Protein AF-A0A812QJ90-F1 (afdb_monomer_lite)

Secondary structure (DSSP, 8-state):
-----S--HHHHHHHHHHHTTTS-TTHHHHHHHHHHHHHHTS--TTHHHHHH-HHHHHHHHHHHTTPPPP-PPPPPPHHHHHHHHHHHTTSS---HHHHHHHHHHHHHHHHT--HHHHHTEEEEEE-SSEEEEEE--SSS--SHHHHSSPEEEEEESS-SSS-HHHHHHHHHHHTT----TTS-SSEEEPTTS-EEEEEPPHHHHHHHHHHHT--TTT-TTGGG--HHHHHHHHHHHHHHTT--HHHHHHHTT---TT---TTGGGSTTGGGHHHHHHHHHHHHHHHHTSS-TTS-HHHHHHHHTTT---PPPPP----------------GGGTTTSSSS----------TTS-TT--EEEETTT--EEEBSSTT-SEETTTEE--TTEEEE-----HHHHHHHHHTT--SHHHHHTSSS--TT-S--HHHHHHHHHHHSSPPPHHHHHHHHHHHHHHHHHHHHHHHHHHT--TTPPPPPPPHHHHHHHHHHHHHHSTT----GGGSBPHHHHHHHHHHHHTT------GGG--BHHHHHHTTT----EEEE-TTS-EEEE---------SSHHHHHHHHHHHHHHHHHTTSS-HHHHHHHHHHHHHHHHSPPPTTEEPPPHHHHHHHHHHHHHHHHHHTTT-SS-BTTB-HHHHHHHHHHTSHHHHGGGSPEEPP--------PPPPPPPP-----------------------------GGGTT--SB-TTSPBB-HHHHTT---S--BTTEETTEE-S--STTT--SS-TTS-HHHHHHTT----

pLDDT: mean 72.09, std 20.99, range [23.84, 96.56]

Structure (mmCIF, N/CA/C/O backbone):
data_AF-A0A812QJ90-F1
#
_entry.id   AF-A0A812QJ90-F1
#
loop_
_atom_site.group_PDB
_atom_site.id
_atom_site.type_symbol
_atom_site.label_atom_id
_atom_site.label_alt_id
_atom_site.label_comp_id
_atom_site.label_asym_id
_atom_site.label_entity_id
_atom_site.label_seq_id
_atom_site.pdbx_PDB_ins_code
_atom_site.Cartn_x
_atom_site.Cartn_y
_atom_site.Cartn_z
_atom_site.occupancy
_atom_site.B_iso_or_equiv
_atom_site.auth_seq_id
_atom_site.auth_comp_id
_atom_site.auth_asym_id
_atom_site.auth_atom_id
_atom_site.pdbx_PDB_model_num
ATOM 1 N N . MET A 1 1 ? -29.744 -28.387 -16.612 1.00 39.44 1 MET A N 1
ATOM 2 C CA . MET A 1 1 ? -28.910 -27.202 -16.916 1.00 39.44 1 MET A CA 1
ATOM 3 C C . MET A 1 1 ? -27.737 -27.675 -17.763 1.00 39.44 1 MET A C 1
ATOM 5 O O . MET A 1 1 ? -27.272 -28.775 -17.482 1.00 39.44 1 MET A O 1
ATOM 9 N N . PRO A 1 2 ? -27.300 -26.944 -18.802 1.00 45.06 2 PRO A N 1
ATOM 10 C CA . PRO A 1 2 ? -26.107 -27.321 -19.557 1.00 45.06 2 PRO A CA 1
ATOM 11 C C . PRO A 1 2 ? -24.850 -27.136 -18.695 1.00 45.06 2 PRO A C 1
ATOM 13 O O . PRO A 1 2 ? -24.850 -26.342 -17.754 1.00 45.06 2 PRO A O 1
ATOM 16 N N . PHE A 1 3 ? -23.798 -27.891 -19.007 1.00 46.28 3 PHE A N 1
ATOM 17 C CA . PHE A 1 3 ? -22.538 -27.891 -18.265 1.00 46.28 3 PHE A CA 1
ATOM 18 C C . PHE A 1 3 ? -21.914 -26.485 -18.208 1.00 46.28 3 PHE A C 1
ATOM 20 O O . PHE A 1 3 ? -21.821 -25.798 -19.223 1.00 46.28 3 PHE A O 1
ATOM 27 N N . VAL A 1 4 ? -21.475 -26.068 -17.014 1.00 61.03 4 VAL A N 1
ATOM 28 C CA . VAL A 1 4 ? -20.818 -24.762 -16.777 1.00 61.03 4 VAL A CA 1
ATOM 29 C C . VAL A 1 4 ? -19.401 -24.719 -17.373 1.00 61.03 4 VAL A C 1
ATOM 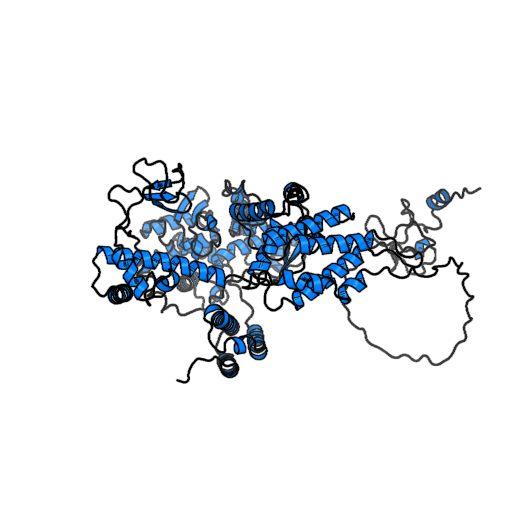31 O O . VAL A 1 4 ? -18.869 -23.643 -17.639 1.00 61.03 4 VAL A O 1
ATOM 34 N N . PHE A 1 5 ? -18.814 -25.893 -17.625 1.00 65.38 5 PHE A N 1
ATOM 35 C CA . PHE A 1 5 ? -17.484 -26.077 -18.200 1.00 65.38 5 PHE A CA 1
ATOM 36 C C . PHE A 1 5 ? -17.536 -27.013 -19.423 1.00 65.38 5 PHE A C 1
ATOM 38 O O . PHE A 1 5 ? -18.393 -27.901 -19.454 1.00 65.38 5 PHE A O 1
ATOM 45 N N . PRO A 1 6 ? -16.633 -26.851 -20.412 1.00 72.50 6 PRO A N 1
ATOM 46 C CA . PRO A 1 6 ? -15.580 -25.833 -20.479 1.00 72.50 6 PRO A CA 1
ATOM 47 C C . PRO A 1 6 ? -16.136 -24.419 -20.698 1.00 72.50 6 PRO A C 1
ATOM 49 O O . PRO A 1 6 ? -17.136 -24.220 -21.391 1.00 72.50 6 PRO A O 1
ATOM 52 N N . LEU A 1 7 ? -15.480 -23.419 -20.108 1.00 83.69 7 LEU A N 1
ATOM 53 C CA . LEU A 1 7 ? -15.874 -22.020 -20.267 1.00 83.69 7 LEU A CA 1
ATOM 54 C C . LEU A 1 7 ? -15.620 -21.570 -21.713 1.00 83.69 7 LEU A C 1
ATOM 56 O O . LEU A 1 7 ? -14.513 -21.684 -22.231 1.00 83.69 7 LEU A O 1
ATOM 60 N N . THR A 1 8 ? -16.644 -21.041 -22.384 1.00 87.94 8 THR A N 1
ATOM 61 C CA . THR A 1 8 ? -16.519 -20.577 -23.775 1.00 87.94 8 THR A CA 1
ATOM 62 C C . THR A 1 8 ? -16.576 -19.059 -23.869 1.00 87.94 8 THR A C 1
ATOM 64 O O . THR A 1 8 ? -17.323 -18.400 -23.142 1.00 87.94 8 THR A O 1
ATOM 67 N N . GLU A 1 9 ? -15.829 -18.495 -24.824 1.00 89.62 9 GLU A N 1
ATOM 68 C CA . GLU A 1 9 ? -15.875 -17.058 -25.121 1.00 89.62 9 GLU A CA 1
ATOM 69 C C . GLU A 1 9 ? -17.314 -16.597 -25.405 1.00 89.62 9 GLU A C 1
ATOM 71 O O . GLU A 1 9 ? -17.740 -15.546 -24.932 1.00 89.62 9 GLU A O 1
ATOM 76 N N . HIS A 1 10 ? -18.090 -17.417 -26.121 1.00 88.75 10 HIS A N 1
ATOM 77 C CA . HIS A 1 10 ? -19.483 -17.124 -26.439 1.00 88.75 10 HIS A CA 1
ATOM 78 C C . HIS A 1 10 ? -20.367 -17.031 -25.187 1.00 88.75 10 HIS A C 1
ATOM 80 O O . HIS A 1 10 ? -21.104 -16.058 -25.053 1.00 88.75 10 HIS A O 1
ATOM 86 N N . ALA A 1 11 ? -20.266 -17.985 -24.252 1.00 87.25 11 ALA A N 1
ATOM 87 C CA . ALA A 1 11 ? -21.064 -17.974 -23.024 1.00 87.25 11 ALA A CA 1
ATOM 88 C C . ALA A 1 11 ? -20.744 -16.762 -22.133 1.00 87.25 11 ALA A C 1
ATOM 90 O O . ALA A 1 11 ? -21.655 -16.094 -21.647 1.00 87.25 11 ALA A O 1
ATOM 91 N N . VAL A 1 12 ? -19.461 -16.423 -21.965 1.00 88.38 12 VAL A N 1
ATOM 92 C CA . VAL A 1 12 ? -19.054 -15.274 -21.135 1.00 88.38 12 VAL A CA 1
ATOM 93 C C . VAL A 1 12 ? -19.384 -13.940 -21.813 1.00 88.38 12 VAL A C 1
ATOM 95 O O . VAL A 1 12 ? -19.822 -13.004 -21.145 1.00 88.38 12 VAL A O 1
ATOM 98 N N . TYR A 1 13 ? -19.261 -13.851 -23.142 1.00 89.94 13 TYR A N 1
ATOM 99 C CA . TYR A 1 13 ? -19.711 -12.678 -23.895 1.00 89.94 13 TYR A CA 1
ATOM 100 C C . TYR A 1 13 ? -21.238 -12.502 -23.811 1.00 89.94 13 TYR A C 1
ATOM 102 O O . TYR A 1 13 ? -21.709 -11.386 -23.598 1.00 89.94 13 TYR A O 1
ATOM 110 N N . ALA A 1 14 ? -22.014 -13.587 -23.915 1.00 88.75 14 ALA A N 1
ATOM 111 C CA . ALA A 1 14 ? -23.467 -13.560 -23.740 1.00 88.75 14 ALA A CA 1
ATOM 112 C C . ALA A 1 14 ? -23.862 -13.123 -22.319 1.00 88.75 14 ALA A C 1
ATOM 114 O O . ALA A 1 14 ? -24.707 -12.243 -22.173 1.00 88.75 14 ALA A O 1
ATOM 115 N N . TYR A 1 15 ? -23.189 -13.639 -21.285 1.00 88.56 15 TYR A N 1
ATOM 116 C CA . TYR A 1 15 ? -23.380 -13.206 -19.897 1.00 88.56 15 TYR A CA 1
ATOM 117 C C . TYR A 1 15 ? -23.084 -11.707 -19.706 1.00 88.56 15 TYR A C 1
ATOM 119 O O . TYR A 1 15 ? -23.840 -11.004 -19.035 1.00 88.56 15 TYR A O 1
ATOM 127 N N . PHE A 1 16 ? -22.027 -11.179 -20.335 1.00 89.81 16 PHE A N 1
ATOM 128 C CA . PHE A 1 16 ? -21.737 -9.740 -20.306 1.00 89.81 16 PHE A CA 1
ATOM 129 C C . PHE A 1 16 ? -22.828 -8.922 -21.010 1.00 89.81 16 PHE A C 1
ATOM 131 O O . PHE A 1 16 ? -23.247 -7.894 -20.483 1.00 89.81 16 PHE A O 1
ATOM 138 N N . GLU A 1 17 ? -23.311 -9.362 -22.174 1.00 88.12 17 GLU A N 1
ATOM 139 C CA . GLU A 1 17 ? -24.383 -8.673 -22.905 1.00 88.12 17 GLU A CA 1
ATOM 140 C C . GLU A 1 17 ? -25.741 -8.731 -22.186 1.00 88.12 17 GLU A C 1
ATOM 142 O O . GLU A 1 17 ? -26.505 -7.771 -22.279 1.00 88.12 17 GLU A O 1
ATOM 147 N N . GLU A 1 18 ? -26.028 -9.806 -21.446 1.00 89.06 18 GLU A N 1
ATOM 148 C CA . GLU A 1 18 ? -27.219 -9.938 -20.601 1.00 89.06 18 GLU A CA 1
ATOM 149 C C . GLU A 1 18 ? -27.122 -9.028 -19.365 1.00 89.06 18 GLU A C 1
ATOM 151 O O . GLU A 1 18 ? -28.008 -8.211 -19.108 1.00 89.06 18 GLU A O 1
ATOM 156 N N . LYS A 1 19 ? -26.023 -9.124 -18.604 1.00 86.62 19 LYS A N 1
ATOM 157 C CA . LYS A 1 19 ? -25.891 -8.447 -17.305 1.00 86.62 19 LYS A CA 1
ATOM 158 C C . LYS A 1 19 ? -25.437 -6.989 -17.382 1.00 86.62 19 LYS A C 1
ATOM 160 O O . LYS A 1 19 ? -25.526 -6.303 -16.366 1.00 86.62 19 LYS A O 1
ATOM 165 N N . LYS A 1 20 ? -25.001 -6.467 -18.541 1.00 84.31 20 LYS A N 1
ATOM 166 C CA . LYS A 1 20 ? -24.534 -5.064 -18.707 1.00 84.31 20 LYS A CA 1
ATOM 167 C C . LYS A 1 20 ? -25.495 -3.990 -18.182 1.00 84.31 20 LYS A C 1
ATOM 169 O O . LYS A 1 20 ? -25.054 -2.883 -17.896 1.00 84.31 20 LYS A O 1
ATOM 174 N N . ALA A 1 21 ? -26.794 -4.289 -18.120 1.00 79.44 21 ALA A N 1
ATOM 175 C CA . ALA A 1 21 ? -27.826 -3.361 -17.662 1.00 79.44 21 ALA A CA 1
ATOM 176 C C . ALA A 1 21 ? -28.132 -3.472 -16.156 1.00 79.44 21 ALA A C 1
ATOM 178 O O . ALA A 1 21 ? -28.697 -2.538 -15.593 1.00 79.44 21 ALA A O 1
ATOM 179 N N . THR A 1 22 ? -27.787 -4.594 -15.515 1.00 80.81 22 THR A N 1
ATOM 180 C CA . THR A 1 22 ? -28.205 -4.921 -14.139 1.00 80.81 22 THR A CA 1
ATOM 181 C C . THR A 1 22 ? -27.047 -5.060 -13.154 1.00 80.81 22 THR A C 1
ATOM 183 O O . THR A 1 22 ? -27.251 -4.855 -11.964 1.00 80.81 22 THR A O 1
ATOM 186 N N . ALA A 1 23 ? -25.850 -5.435 -13.611 1.00 80.50 23 ALA A N 1
ATOM 187 C CA . ALA A 1 23 ? -24.690 -5.647 -12.748 1.00 80.50 23 ALA A CA 1
ATOM 188 C C . ALA A 1 23 ? -23.784 -4.407 -12.680 1.00 80.50 23 ALA A C 1
ATOM 190 O O . ALA A 1 23 ? -23.653 -3.655 -13.649 1.00 80.50 23 ALA A O 1
ATOM 191 N N . ALA A 1 24 ? -23.111 -4.215 -11.541 1.00 79.06 24 ALA A N 1
ATOM 192 C CA . ALA A 1 24 ? -22.174 -3.113 -11.341 1.00 79.06 24 ALA A CA 1
ATOM 193 C C . ALA A 1 24 ? -21.048 -3.128 -12.393 1.00 79.06 24 ALA A C 1
ATOM 195 O O . ALA A 1 24 ? -20.508 -4.182 -12.734 1.00 79.06 24 ALA A O 1
ATOM 196 N N . ALA A 1 25 ? -20.629 -1.954 -12.876 1.00 77.75 25 ALA A N 1
ATOM 197 C CA . ALA A 1 25 ? -19.600 -1.815 -13.920 1.00 77.75 25 ALA A CA 1
ATOM 198 C C . ALA A 1 25 ? -18.224 -2.417 -13.541 1.00 77.75 25 ALA A C 1
ATOM 200 O O . ALA A 1 25 ? -17.394 -2.701 -14.407 1.00 77.75 25 ALA A O 1
ATOM 201 N N . THR A 1 26 ? -17.977 -2.614 -12.245 1.00 79.50 26 THR A N 1
ATOM 202 C CA . THR A 1 26 ? -16.817 -3.302 -11.654 1.00 79.50 26 THR A CA 1
ATOM 203 C C . THR A 1 26 ? -16.892 -4.827 -11.780 1.00 79.50 26 THR A C 1
ATOM 205 O O . THR A 1 26 ? -15.853 -5.466 -11.958 1.00 79.50 26 THR A O 1
ATOM 208 N N . SER A 1 27 ? -18.095 -5.413 -11.740 1.00 82.00 27 SER A N 1
ATOM 209 C CA . SER A 1 27 ? -18.316 -6.868 -11.685 1.00 82.00 27 SER A CA 1
ATOM 210 C C . SER A 1 27 ? -17.701 -7.616 -12.871 1.00 82.00 27 SER A C 1
ATOM 212 O O . SER A 1 27 ? -17.104 -8.668 -12.686 1.00 82.00 27 SER A O 1
ATOM 214 N N . PHE A 1 28 ? -17.733 -7.042 -14.077 1.00 85.81 28 PHE A N 1
ATOM 215 C CA . PHE A 1 28 ? -17.151 -7.646 -15.284 1.00 85.81 28 PHE A CA 1
ATOM 216 C C . PHE A 1 28 ? -15.620 -7.735 -15.240 1.00 85.81 28 PHE A C 1
ATOM 218 O O . PHE A 1 28 ? -15.035 -8.681 -15.766 1.00 85.81 28 PHE A O 1
ATOM 225 N N . ARG A 1 29 ? -14.956 -6.766 -14.591 1.00 83.56 29 ARG A N 1
ATOM 226 C CA . ARG A 1 29 ? -13.513 -6.845 -14.318 1.00 83.56 29 ARG A CA 1
ATOM 227 C C . ARG A 1 29 ? -13.215 -7.823 -13.188 1.00 83.56 29 ARG A C 1
ATOM 229 O O . ARG A 1 29 ? -12.256 -8.572 -13.311 1.00 83.56 29 ARG A O 1
ATOM 236 N N . SER A 1 30 ? -14.048 -7.852 -12.147 1.00 86.12 30 SER A N 1
ATOM 237 C CA . SER A 1 30 ? -13.941 -8.845 -11.073 1.00 86.12 30 SER A CA 1
ATOM 238 C C . SER A 1 30 ? -14.063 -10.271 -11.625 1.00 86.12 30 SER A C 1
ATOM 240 O O . SER A 1 30 ? -13.171 -11.075 -11.388 1.00 86.12 30 SER A O 1
ATOM 242 N N . LEU A 1 31 ? -15.051 -10.549 -12.489 1.00 87.25 31 LEU A N 1
ATOM 243 C CA . LEU A 1 31 ? -15.200 -11.854 -13.136 1.00 87.25 31 LEU A CA 1
ATOM 244 C C . LEU A 1 31 ? -14.002 -12.202 -14.027 1.00 87.25 31 LEU A C 1
ATOM 246 O O . LEU A 1 31 ? -13.583 -13.351 -14.031 1.00 87.25 31 LEU A O 1
ATOM 250 N N . LEU A 1 32 ? -13.409 -11.245 -14.750 1.00 87.38 32 LEU A N 1
ATOM 251 C CA . LEU A 1 32 ? -12.171 -11.511 -15.494 1.00 87.38 32 LEU A CA 1
ATOM 252 C C . LEU A 1 32 ? -11.001 -11.881 -14.571 1.00 87.38 32 LEU A C 1
ATOM 254 O O . LEU A 1 32 ? -10.232 -12.772 -14.923 1.00 87.38 32 LEU A O 1
ATOM 258 N N . SER A 1 33 ? -10.891 -11.266 -13.389 1.00 85.75 33 SER A N 1
ATOM 259 C CA . SER A 1 33 ? -9.934 -11.693 -12.360 1.00 85.75 33 SER A CA 1
ATOM 260 C C . SER A 1 33 ? -10.269 -13.085 -11.808 1.00 85.75 33 SER A C 1
ATOM 262 O O . SER A 1 33 ? -9.366 -13.897 -11.631 1.00 85.75 33 SER A O 1
ATOM 264 N N . SER A 1 34 ? -11.550 -13.407 -11.598 1.00 87.69 34 SER A N 1
ATOM 265 C CA . SER A 1 34 ? -12.000 -14.745 -11.185 1.00 87.69 34 SER A CA 1
ATOM 266 C C . SER A 1 34 ? -11.740 -15.811 -12.253 1.00 87.69 34 SER A C 1
ATOM 268 O O . SER A 1 34 ? -11.375 -16.928 -11.908 1.00 87.69 34 SER A O 1
ATOM 270 N N . VAL A 1 35 ? -11.873 -15.483 -13.544 1.00 85.75 35 VAL A N 1
ATOM 271 C CA . VAL A 1 35 ? -11.536 -16.381 -14.662 1.00 85.75 35 VAL A CA 1
ATOM 272 C C . VAL A 1 35 ? -10.021 -16.562 -14.776 1.00 85.75 35 VAL A C 1
ATOM 274 O O . VAL A 1 35 ? -9.569 -17.680 -14.999 1.00 85.75 35 VAL A O 1
ATOM 277 N N . ALA A 1 36 ? -9.225 -15.510 -14.560 1.00 81.44 36 ALA A N 1
ATOM 278 C CA . ALA A 1 36 ? -7.768 -15.632 -14.485 1.00 81.44 36 ALA A CA 1
ATOM 279 C C . ALA A 1 36 ? -7.337 -16.526 -13.307 1.00 81.44 36 ALA A C 1
ATOM 281 O O . ALA A 1 36 ? -6.490 -17.399 -13.473 1.00 81.44 36 ALA A O 1
ATOM 282 N N . PHE A 1 37 ? -7.966 -16.378 -12.137 1.00 84.75 37 PHE A N 1
ATOM 283 C CA . PHE A 1 37 ? -7.771 -17.276 -10.996 1.00 84.75 37 PHE A CA 1
ATOM 284 C C . PHE A 1 37 ? -8.185 -18.723 -11.330 1.00 84.75 37 PHE A C 1
ATOM 286 O O . PHE A 1 37 ? -7.410 -19.654 -11.125 1.00 84.75 37 PHE A O 1
ATOM 293 N N . ALA A 1 38 ? -9.366 -18.920 -11.921 1.00 83.56 38 ALA A N 1
ATOM 294 C CA . ALA A 1 38 ? -9.856 -20.228 -12.357 1.00 83.56 38 ALA A CA 1
ATOM 295 C C . ALA A 1 38 ? -8.928 -20.902 -13.387 1.00 83.56 38 ALA A C 1
ATOM 297 O O . ALA A 1 38 ? -8.746 -22.117 -13.340 1.00 83.56 38 ALA A O 1
ATOM 298 N N . GLN A 1 39 ? -8.302 -20.121 -14.273 1.00 81.75 39 GLN A N 1
ATOM 299 C CA . GLN A 1 39 ? -7.285 -20.593 -15.211 1.00 81.75 39 GLN A CA 1
ATOM 300 C C . GLN A 1 39 ? -5.990 -20.996 -14.493 1.00 81.75 39 GLN A C 1
ATOM 302 O O . GLN A 1 39 ? -5.520 -22.117 -14.659 1.00 81.75 39 GLN A O 1
ATOM 307 N N . HIS A 1 40 ? -5.392 -20.075 -13.735 1.00 75.31 40 HIS A N 1
ATOM 308 C CA . HIS A 1 40 ? -4.015 -20.206 -13.250 1.00 75.31 40 HIS A CA 1
ATOM 309 C C . HIS A 1 40 ? -3.877 -20.988 -11.938 1.00 75.31 40 HIS A C 1
ATOM 311 O O . HIS A 1 40 ? -2.788 -21.471 -11.646 1.00 75.31 40 HIS A O 1
ATOM 317 N N . VAL A 1 41 ? -4.954 -21.112 -11.156 1.00 75.81 41 VAL A N 1
ATOM 318 C CA . VAL A 1 41 ? -4.946 -21.759 -9.831 1.00 75.81 41 VAL A CA 1
ATOM 319 C C . VAL A 1 41 ? -5.742 -23.061 -9.834 1.00 75.81 41 VAL A C 1
ATOM 321 O O . VAL A 1 41 ? -5.302 -24.044 -9.248 1.00 75.81 41 VAL A O 1
ATOM 324 N N . VAL A 1 42 ? -6.899 -23.083 -10.505 1.00 80.94 42 VAL A N 1
ATOM 325 C CA . VAL A 1 42 ? -7.802 -24.253 -10.528 1.00 80.94 42 VAL A CA 1
ATOM 326 C C . VAL A 1 42 ? -7.625 -25.104 -11.796 1.00 80.94 42 VAL A C 1
ATOM 328 O O . VAL A 1 42 ? -8.045 -26.256 -11.825 1.00 80.94 42 VAL A O 1
ATOM 331 N N . GLY A 1 43 ? -6.995 -24.570 -12.851 1.00 79.00 43 GLY A N 1
ATOM 332 C CA . GLY A 1 43 ? -6.771 -25.291 -14.111 1.00 79.00 43 GLY A CA 1
ATOM 333 C C . GLY A 1 43 ? -8.047 -25.561 -14.920 1.00 79.00 43 GLY A C 1
ATOM 334 O O . GLY A 1 43 ? -8.084 -26.502 -15.709 1.00 79.00 43 GLY A O 1
ATOM 335 N N . LEU A 1 44 ? -9.107 -24.769 -14.719 1.00 82.19 44 LEU A N 1
ATOM 336 C CA . LEU A 1 44 ? -10.419 -25.014 -15.323 1.00 82.19 44 LEU A CA 1
ATOM 337 C C . LEU A 1 44 ? -10.413 -24.799 -16.846 1.00 82.19 44 LEU A C 1
ATOM 339 O O . LEU A 1 44 ? -9.971 -23.762 -17.349 1.00 82.19 44 LEU A O 1
ATOM 343 N N . GLU A 1 45 ? -10.953 -25.775 -17.577 1.00 79.62 45 GLU A N 1
ATOM 344 C CA . GLU A 1 45 ? -10.895 -25.822 -19.038 1.00 79.62 45 GLU A CA 1
ATOM 345 C C . GLU A 1 45 ? -11.692 -24.680 -19.700 1.00 79.62 45 GLU A C 1
ATOM 347 O O . GLU A 1 45 ? -12.840 -24.395 -19.347 1.00 79.62 45 GLU A O 1
ATOM 352 N N . GLY A 1 46 ? -11.075 -24.022 -20.688 1.00 80.75 46 GLY A N 1
ATOM 353 C CA . GLY A 1 46 ? -11.668 -22.929 -21.466 1.00 80.75 46 GLY A CA 1
ATOM 354 C C . GLY A 1 46 ? -11.499 -21.527 -20.863 1.00 80.75 46 GLY A C 1
ATOM 355 O O . GLY A 1 46 ? -11.683 -20.527 -21.567 1.00 80.75 46 GLY A O 1
ATOM 356 N N . CYS A 1 47 ? -11.071 -21.420 -19.597 1.00 84.88 47 CYS A N 1
ATOM 357 C CA . CYS A 1 47 ? -10.730 -20.136 -18.973 1.00 84.88 47 CYS A CA 1
ATOM 358 C C . CYS A 1 47 ? -9.627 -19.388 -19.741 1.00 84.88 47 CYS A C 1
ATOM 360 O O . CYS A 1 47 ? -9.662 -18.164 -19.819 1.00 84.88 47 CYS A O 1
ATOM 362 N N . ASP A 1 48 ? -8.694 -20.119 -20.354 1.00 83.94 48 ASP A N 1
ATOM 363 C CA . ASP A 1 48 ? -7.613 -19.607 -21.200 1.00 83.94 48 ASP A CA 1
ATOM 364 C C . ASP A 1 48 ? -8.133 -18.819 -22.411 1.00 83.94 48 ASP A C 1
ATOM 366 O O . ASP A 1 48 ? -7.720 -17.681 -22.645 1.00 83.94 48 ASP A O 1
ATOM 370 N N . LYS A 1 49 ? -9.100 -19.385 -23.140 1.00 85.38 49 LYS A N 1
ATOM 371 C CA . LYS A 1 49 ? -9.718 -18.777 -24.329 1.00 85.38 49 LYS A CA 1
ATOM 372 C C . LYS A 1 49 ? -10.548 -17.554 -23.948 1.00 85.38 49 LYS A C 1
ATOM 374 O O . LYS A 1 49 ? -10.482 -16.523 -24.619 1.00 85.38 49 LYS A O 1
ATOM 379 N N . VAL A 1 50 ? -11.292 -17.644 -22.842 1.00 87.25 50 VAL A N 1
ATOM 380 C CA . VAL A 1 50 ? -12.068 -16.524 -22.288 1.00 87.25 50 VAL A CA 1
ATOM 381 C C . VAL A 1 50 ? -11.149 -15.389 -21.844 1.00 87.25 50 VAL A C 1
ATOM 383 O O . VAL A 1 50 ? -11.368 -14.241 -22.233 1.00 87.25 50 VAL A O 1
ATOM 386 N N . TYR A 1 51 ? -10.118 -15.690 -21.051 1.00 86.12 51 TYR A N 1
ATOM 387 C CA . TYR A 1 51 ? -9.219 -14.675 -20.522 1.00 86.12 51 TYR A CA 1
ATOM 388 C C . TYR A 1 51 ? -8.405 -14.030 -21.638 1.00 86.12 51 TYR A C 1
ATOM 390 O O . TYR A 1 51 ? -8.306 -12.808 -21.656 1.00 86.12 51 TYR A O 1
ATOM 398 N N . ALA A 1 52 ? -7.870 -14.801 -22.591 1.00 85.38 52 ALA A N 1
ATOM 399 C CA . ALA A 1 52 ? -7.100 -14.276 -23.718 1.00 85.38 52 ALA A CA 1
ATOM 400 C C . ALA A 1 52 ? -7.937 -13.450 -24.715 1.00 85.38 52 ALA A C 1
ATOM 402 O O . ALA A 1 52 ? -7.366 -12.619 -25.427 1.00 85.38 52 ALA A O 1
ATOM 403 N N . SER A 1 53 ? -9.267 -13.620 -24.759 1.00 90.81 53 SER A N 1
ATOM 404 C CA . SER A 1 53 ? -10.132 -12.892 -25.695 1.00 90.81 53 SER A CA 1
ATOM 405 C C . SER A 1 53 ? -10.038 -11.371 -25.522 1.00 90.81 53 SER A C 1
ATOM 407 O O . SER A 1 53 ? -10.519 -10.769 -24.554 1.00 90.81 53 SER A O 1
ATOM 409 N N . GLY A 1 54 ? -9.505 -10.712 -26.556 1.00 88.38 54 GLY A N 1
ATOM 410 C CA . GLY A 1 54 ? -9.552 -9.256 -26.692 1.00 88.38 54 GLY A CA 1
ATOM 411 C C . GLY A 1 54 ? -10.983 -8.708 -26.768 1.00 88.38 54 GLY A C 1
ATOM 412 O O . GLY A 1 54 ? -11.219 -7.562 -26.386 1.00 88.38 54 GLY A O 1
ATOM 413 N N . ARG A 1 55 ? -11.956 -9.525 -27.193 1.00 89.81 55 ARG A N 1
ATOM 414 C CA . ARG A 1 55 ? -13.369 -9.144 -27.303 1.00 89.81 55 ARG A CA 1
ATOM 415 C C . ARG A 1 55 ? -14.023 -9.026 -25.923 1.00 89.81 55 ARG A C 1
ATOM 417 O O . ARG A 1 55 ? -14.686 -8.025 -25.654 1.00 89.81 55 ARG A O 1
ATOM 424 N N . ILE A 1 56 ? -13.774 -9.984 -25.027 1.00 89.56 56 ILE A N 1
ATOM 425 C CA . ILE A 1 56 ? -14.278 -9.955 -23.643 1.00 89.56 56 ILE A CA 1
ATOM 426 C C . ILE A 1 56 ? -13.544 -8.886 -22.821 1.00 89.56 56 ILE A C 1
ATOM 428 O O . ILE A 1 56 ? -14.193 -8.063 -22.171 1.00 89.56 56 ILE A O 1
ATOM 432 N N . ARG A 1 57 ? -12.206 -8.812 -22.910 1.00 88.12 57 ARG A N 1
ATOM 433 C CA . ARG A 1 57 ? -11.403 -7.750 -22.262 1.00 88.12 57 ARG A CA 1
ATOM 434 C C . ARG A 1 57 ? -11.821 -6.344 -22.714 1.00 88.12 57 ARG A C 1
ATOM 436 O O . ARG A 1 57 ? -11.905 -5.422 -21.895 1.00 88.12 57 ARG A O 1
ATOM 443 N N . GLY A 1 58 ? -12.108 -6.183 -24.008 1.00 88.00 58 GLY A N 1
ATOM 444 C CA . GLY A 1 58 ? -12.616 -4.947 -24.599 1.00 88.00 58 GLY A CA 1
ATOM 445 C C . GLY A 1 58 ? -14.005 -4.578 -24.078 1.00 88.00 58 GLY A C 1
ATOM 446 O O . GLY A 1 58 ? -14.214 -3.437 -23.665 1.00 88.00 58 GLY A O 1
ATOM 447 N N . LEU A 1 59 ? -14.933 -5.542 -24.015 1.00 87.81 59 LEU A N 1
ATOM 448 C CA . LEU A 1 59 ? -16.277 -5.320 -23.478 1.00 87.81 59 LEU A CA 1
ATOM 449 C C . LEU A 1 59 ? -16.244 -4.967 -21.981 1.00 87.81 59 LEU A C 1
ATOM 451 O O . LEU A 1 59 ? -16.810 -3.944 -21.606 1.00 87.81 59 LEU A O 1
ATOM 455 N N . ALA A 1 60 ? -15.506 -5.706 -21.144 1.00 87.81 60 ALA A N 1
ATOM 456 C CA . ALA A 1 60 ? -15.328 -5.360 -19.728 1.00 87.81 60 ALA A CA 1
ATOM 457 C C . ALA A 1 60 ? -14.741 -3.953 -19.539 1.00 87.81 60 ALA A C 1
ATOM 459 O O . ALA A 1 60 ? -15.177 -3.210 -18.664 1.00 87.81 60 ALA A O 1
ATOM 460 N N . SER A 1 61 ? -13.775 -3.554 -20.372 1.00 85.81 61 SER A N 1
ATOM 461 C CA . SER A 1 61 ? -13.189 -2.209 -20.306 1.00 85.81 61 SER A CA 1
ATOM 462 C C . SER A 1 61 ? -14.177 -1.121 -20.741 1.00 85.81 61 SER A C 1
ATOM 464 O O . SER A 1 61 ? -14.237 -0.071 -20.104 1.00 85.81 61 SER A O 1
ATOM 466 N N . LYS A 1 62 ? -15.001 -1.381 -21.764 1.00 87.12 62 LYS A N 1
ATOM 467 C CA . LYS A 1 62 ? -16.080 -0.484 -22.209 1.00 87.12 62 LYS A CA 1
ATOM 468 C C . LYS A 1 62 ? -17.173 -0.326 -21.145 1.00 87.12 62 LYS A C 1
ATOM 470 O O . LYS A 1 62 ? -17.623 0.792 -20.914 1.00 87.12 62 LYS A O 1
ATOM 475 N N . LEU A 1 63 ? -17.570 -1.413 -20.481 1.00 85.25 63 LEU A N 1
ATOM 476 C CA . LEU A 1 63 ? -18.528 -1.383 -19.369 1.00 85.25 63 LEU A CA 1
ATOM 477 C C . LEU A 1 63 ? -17.931 -0.665 -18.150 1.00 85.25 63 LEU A C 1
ATOM 479 O O . LEU A 1 63 ? -18.590 0.176 -17.549 1.00 85.25 63 LEU A O 1
ATOM 483 N N . TYR A 1 64 ? -16.646 -0.871 -17.849 1.00 83.12 64 TYR A N 1
ATOM 484 C CA . TYR A 1 64 ? -15.958 -0.141 -16.781 1.00 83.12 64 TYR A CA 1
ATOM 485 C C . TYR A 1 64 ? -15.896 1.379 -17.033 1.00 83.12 64 TYR A C 1
ATOM 487 O O . TYR A 1 64 ? -16.026 2.161 -16.094 1.00 83.12 64 TYR A O 1
ATOM 495 N N . MET A 1 65 ? -15.780 1.828 -18.291 1.00 82.06 65 MET A N 1
ATOM 496 C CA . MET A 1 65 ? -15.889 3.256 -18.648 1.00 82.06 65 MET A CA 1
ATOM 497 C C . MET A 1 65 ? -17.281 3.855 -18.372 1.00 82.06 65 MET A C 1
ATOM 499 O O . MET A 1 65 ? -17.407 5.076 -18.300 1.00 82.06 65 MET A O 1
ATOM 503 N N . GLN A 1 66 ? -18.315 3.027 -18.191 1.00 79.81 66 GLN A N 1
ATOM 504 C CA . GLN A 1 66 ? -19.655 3.457 -17.775 1.00 79.81 66 GLN A CA 1
ATOM 505 C C . GLN A 1 66 ? -19.797 3.560 -16.244 1.00 79.81 66 GLN A C 1
ATOM 507 O O . GLN A 1 66 ? -20.846 4.001 -15.768 1.00 79.81 66 GLN A O 1
ATOM 512 N N . LYS A 1 67 ? -18.764 3.208 -15.454 1.00 77.94 67 LYS A N 1
ATOM 513 C CA . LYS A 1 67 ? -18.783 3.366 -13.990 1.00 77.94 67 LYS A CA 1
ATOM 514 C C . LYS A 1 67 ? -19.080 4.825 -13.627 1.00 77.94 67 LYS A C 1
ATOM 516 O O . LYS A 1 67 ? -18.381 5.750 -14.046 1.00 77.94 67 LYS A O 1
ATOM 521 N N . ARG A 1 68 ? -20.118 5.036 -12.811 1.00 71.69 68 ARG A N 1
ATOM 522 C CA . ARG A 1 68 ? -20.484 6.361 -12.291 1.00 71.69 68 ARG A CA 1
ATOM 523 C C . ARG A 1 68 ? -19.293 6.960 -11.531 1.00 71.69 68 ARG A C 1
ATOM 525 O O . ARG A 1 68 ? -18.644 6.275 -10.745 1.00 71.69 68 ARG A O 1
ATOM 532 N N . LYS A 1 69 ? -19.019 8.254 -11.741 1.00 74.12 69 LYS A N 1
ATOM 533 C CA . LYS A 1 69 ? -17.969 8.981 -11.007 1.00 74.12 69 LYS A CA 1
ATOM 534 C C . LYS A 1 69 ? -18.207 8.866 -9.495 1.00 74.12 69 LYS A C 1
ATOM 536 O O . LYS A 1 69 ? -19.312 9.151 -9.033 1.00 74.12 69 LYS A O 1
ATOM 541 N N . LEU A 1 70 ? -17.171 8.481 -8.747 1.00 69.81 70 LEU A N 1
ATOM 542 C CA . LEU A 1 70 ? -17.231 8.284 -7.297 1.00 69.81 70 LEU A CA 1
ATOM 543 C C . LEU A 1 70 ? -17.685 9.570 -6.584 1.00 69.81 70 LEU A C 1
ATOM 545 O O . LEU A 1 70 ? -17.017 10.604 -6.658 1.00 69.81 70 LEU A O 1
ATOM 549 N N . LYS A 1 71 ? -18.806 9.502 -5.860 1.00 71.81 71 LYS A N 1
ATOM 550 C CA . LYS A 1 71 ? -19.316 10.602 -5.032 1.00 71.81 71 LYS A CA 1
ATOM 551 C C . LYS A 1 71 ? -18.855 10.395 -3.588 1.00 71.81 71 LYS A C 1
ATOM 553 O O . LYS A 1 71 ? -19.404 9.567 -2.873 1.00 71.81 71 LYS A O 1
ATOM 558 N N . GLN A 1 72 ? -17.849 11.152 -3.152 1.00 77.00 72 GLN A N 1
ATOM 559 C CA . GLN A 1 72 ? -17.357 11.085 -1.769 1.00 77.00 72 GLN A CA 1
ATOM 560 C C . GLN A 1 72 ? -18.462 11.493 -0.765 1.00 77.00 72 GLN A C 1
ATOM 562 O O . GLN A 1 72 ? -19.200 12.452 -1.010 1.00 77.00 72 GLN A O 1
ATOM 567 N N . ARG A 1 73 ? -18.554 10.794 0.379 1.00 82.31 73 ARG A N 1
ATOM 568 C CA . ARG A 1 73 ? -19.502 11.094 1.477 1.00 82.31 73 ARG A CA 1
ATOM 569 C C . ARG A 1 73 ? -19.272 12.502 2.043 1.00 82.31 73 ARG A C 1
ATOM 571 O O . ARG A 1 73 ? -18.121 12.926 2.184 1.00 82.31 73 ARG A O 1
ATOM 578 N N . ASN A 1 74 ? -20.333 13.243 2.350 1.00 88.06 74 ASN A N 1
ATOM 579 C CA . ASN A 1 74 ? -20.236 14.635 2.817 1.00 88.06 74 ASN A CA 1
ATOM 580 C C . ASN A 1 74 ? -19.641 14.708 4.239 1.00 88.06 74 ASN A C 1
ATOM 582 O O . ASN A 1 74 ? -20.025 13.888 5.061 1.00 88.06 74 ASN A O 1
ATOM 586 N N . PRO A 1 75 ? -18.744 15.658 4.574 1.00 91.69 75 PRO A N 1
ATOM 587 C CA . PRO A 1 75 ? -18.381 15.903 5.974 1.00 91.69 75 PRO A CA 1
ATOM 588 C C . PRO A 1 75 ? -19.591 16.460 6.741 1.00 91.69 75 PRO A C 1
ATOM 590 O O . PRO A 1 75 ? -20.450 17.103 6.135 1.00 91.69 75 PRO A O 1
ATOM 593 N N . LEU A 1 76 ? -19.645 16.274 8.058 1.00 92.81 76 LEU A N 1
ATOM 594 C CA . LEU A 1 76 ? -20.675 16.920 8.879 1.00 92.81 76 LEU A CA 1
ATOM 595 C C . LEU A 1 76 ? -20.476 18.446 8.877 1.00 92.81 76 LEU A C 1
ATOM 597 O O . LEU A 1 76 ? -19.340 18.932 8.801 1.00 92.81 76 LEU A O 1
ATOM 601 N N . ARG A 1 77 ? -21.582 19.192 8.948 1.00 92.88 77 ARG A N 1
ATOM 602 C CA . ARG A 1 77 ? -21.577 20.644 9.173 1.00 92.88 77 ARG A CA 1
ATOM 603 C C . ARG A 1 77 ? -21.302 20.948 10.647 1.00 92.88 77 ARG A C 1
ATOM 605 O O . ARG A 1 77 ? -21.465 20.086 11.509 1.00 92.88 77 ARG A O 1
ATOM 612 N N . VAL A 1 78 ? -20.952 22.191 10.963 1.00 93.94 78 VAL A N 1
ATOM 613 C CA . VAL A 1 78 ? -20.783 22.664 12.349 1.00 93.94 78 VAL A CA 1
ATOM 614 C C . VAL A 1 78 ? -22.080 22.502 13.152 1.00 93.94 78 VAL A C 1
ATOM 616 O O . VAL A 1 78 ? -22.025 22.084 14.305 1.00 93.94 78 VAL A O 1
ATOM 619 N N . SER A 1 79 ? -23.242 22.752 12.534 1.00 92.25 79 SER A N 1
ATOM 620 C CA . SER A 1 79 ? -24.565 22.495 13.130 1.00 92.25 79 SER A CA 1
ATOM 621 C C . SER A 1 79 ? -24.744 21.045 13.569 1.00 92.25 79 SER A C 1
ATOM 623 O O . SER A 1 79 ? -25.250 20.785 14.655 1.00 92.25 79 SER A O 1
ATOM 625 N N . ASP A 1 80 ? -24.301 20.114 12.729 1.00 93.44 80 ASP A N 1
ATOM 626 C CA . ASP A 1 80 ? -24.524 18.679 12.885 1.00 93.44 80 ASP A CA 1
ATOM 627 C C . ASP A 1 80 ? -23.652 18.131 14.030 1.00 93.44 80 ASP A C 1
ATOM 629 O O . ASP A 1 80 ? -24.096 17.311 14.828 1.00 93.44 80 ASP A O 1
ATOM 633 N N . VAL A 1 81 ? -22.417 18.638 14.157 1.00 95.25 81 VAL A N 1
ATOM 634 C CA . VAL A 1 81 ? -21.521 18.310 15.281 1.00 95.25 81 VAL A CA 1
ATOM 635 C C . VAL A 1 81 ? -22.050 18.895 16.595 1.00 95.25 81 VAL A C 1
ATOM 637 O O . VAL A 1 81 ? -22.114 18.176 17.588 1.00 95.25 81 VAL A O 1
ATOM 640 N N . ILE A 1 82 ? -22.508 20.155 16.599 1.00 94.81 82 ILE A N 1
ATOM 641 C CA . ILE A 1 82 ? -23.113 20.785 17.788 1.00 94.81 82 ILE A CA 1
ATOM 642 C C . ILE A 1 82 ? -24.385 20.042 18.227 1.00 94.81 82 ILE A C 1
ATOM 644 O O . ILE A 1 82 ? -24.630 19.917 19.424 1.00 94.81 82 ILE A O 1
ATOM 648 N N . LEU A 1 83 ? -25.188 19.530 17.291 1.00 93.12 83 LEU A N 1
ATOM 649 C CA . LEU A 1 83 ? -26.367 18.720 17.604 1.00 93.12 83 LEU A CA 1
ATOM 650 C C . LEU A 1 83 ? -25.978 17.428 18.339 1.00 93.12 83 LEU A C 1
ATOM 652 O O . LEU A 1 83 ? -26.508 17.160 19.415 1.00 93.12 83 LEU A O 1
ATOM 656 N N . LEU A 1 84 ? -24.994 16.681 17.827 1.00 94.56 84 LEU A N 1
ATOM 657 C CA . LEU A 1 84 ? -24.475 15.484 18.502 1.00 94.56 84 LEU A CA 1
ATOM 658 C C . LEU A 1 84 ? -23.885 15.808 19.888 1.00 94.56 84 LEU A C 1
ATOM 660 O O . LEU A 1 84 ? -24.142 15.070 20.838 1.00 94.56 84 LEU A O 1
ATOM 664 N N . GLU A 1 85 ? -23.144 16.917 20.033 1.00 95.25 85 GLU A N 1
ATOM 665 C CA . GLU A 1 85 ? -22.646 17.397 21.336 1.00 95.25 85 GLU A CA 1
ATOM 666 C C . GLU A 1 85 ? -23.792 17.657 22.321 1.00 95.25 85 GLU A C 1
ATOM 668 O O . GLU A 1 85 ? -23.735 17.214 23.468 1.00 95.25 85 GLU A O 1
ATOM 673 N N . ARG A 1 86 ? -24.857 18.337 21.876 1.00 94.00 86 ARG A N 1
ATOM 674 C CA . ARG A 1 86 ? -26.018 18.652 22.717 1.00 94.00 86 ARG A CA 1
ATOM 675 C C . ARG A 1 86 ? -26.781 17.403 23.150 1.00 94.00 86 ARG A C 1
ATOM 677 O O . ARG A 1 86 ? -27.144 17.319 24.320 1.00 94.00 86 ARG A O 1
ATOM 684 N N . ILE A 1 87 ? -26.973 16.436 22.252 1.00 92.50 87 ILE A N 1
ATOM 685 C CA . ILE A 1 87 ? -27.574 15.138 22.589 1.00 92.50 87 ILE A CA 1
ATOM 686 C C . ILE A 1 87 ? -26.713 14.431 23.644 1.00 92.50 87 ILE A C 1
ATOM 688 O O . ILE A 1 87 ? -27.215 14.073 24.706 1.00 92.50 87 ILE A O 1
ATOM 692 N N . CYS A 1 88 ? -25.405 14.300 23.402 1.00 94.06 88 CYS A N 1
ATOM 693 C CA . CYS A 1 88 ? -24.474 13.645 24.324 1.00 94.06 88 CYS A CA 1
ATOM 694 C C . CYS A 1 88 ? -24.488 14.282 25.729 1.00 94.06 88 CYS A C 1
ATOM 696 O O . CYS A 1 88 ? -24.537 13.573 26.733 1.00 94.06 88 CYS A O 1
ATOM 698 N N . CYS A 1 89 ? -24.509 15.616 25.803 1.00 92.75 89 CYS A N 1
ATOM 699 C CA . CYS A 1 89 ? -24.476 16.391 27.046 1.00 92.75 89 CYS A CA 1
ATOM 700 C C . CYS A 1 89 ? -25.846 16.627 27.715 1.00 92.75 89 CYS A C 1
ATOM 702 O O . CYS A 1 89 ? -25.952 17.542 28.529 1.00 92.75 89 CYS A O 1
ATOM 704 N N . LYS A 1 90 ? -26.890 15.842 27.399 1.00 89.56 90 LYS A N 1
ATOM 705 C CA . LYS A 1 90 ? -28.246 15.982 27.986 1.00 89.56 90 LYS A CA 1
ATOM 706 C C . LYS A 1 90 ? -28.893 17.370 27.747 1.00 89.56 90 LYS A C 1
ATOM 708 O O . LYS A 1 90 ? -29.790 17.772 28.481 1.00 89.56 90 LYS A O 1
ATOM 713 N N . LEU A 1 91 ? -28.456 18.111 26.719 1.00 86.06 91 LEU A N 1
ATOM 714 C CA . LEU A 1 91 ? -29.014 19.416 26.304 1.00 86.06 91 LEU A CA 1
ATOM 715 C C . LEU A 1 91 ? -30.124 19.291 25.242 1.00 86.06 91 LEU A C 1
ATOM 717 O O . LEU A 1 91 ? -30.672 20.302 24.784 1.00 86.06 91 LEU A O 1
ATOM 721 N N . GLU A 1 92 ? -30.420 18.061 24.828 1.00 83.44 92 GLU A N 1
ATOM 722 C CA . GLU A 1 92 ? -31.636 17.654 24.130 1.00 83.44 92 GLU A CA 1
ATOM 723 C C . GLU A 1 92 ? -32.159 16.369 24.774 1.00 83.44 92 GLU A C 1
ATOM 725 O O . GLU A 1 92 ? -31.372 15.492 25.132 1.00 83.44 92 GLU A O 1
ATOM 730 N N . ASP A 1 93 ? -33.480 16.269 24.921 1.00 79.56 93 ASP A N 1
ATOM 731 C CA . ASP A 1 93 ? -34.129 15.106 25.521 1.00 79.56 93 ASP A CA 1
ATOM 732 C C . ASP A 1 93 ? -34.133 13.935 24.526 1.00 79.56 93 ASP A C 1
ATOM 734 O O . ASP A 1 93 ? -34.774 13.989 23.471 1.00 79.56 93 ASP A O 1
ATOM 738 N N . ARG A 1 94 ? -33.323 12.914 24.822 1.00 84.06 94 ARG A N 1
ATOM 739 C CA . ARG A 1 94 ? -33.037 11.754 23.967 1.00 84.06 94 ARG A CA 1
ATOM 740 C C . ARG A 1 94 ? -32.751 10.526 24.820 1.00 84.06 94 ARG A C 1
ATOM 742 O O . ARG A 1 94 ? -32.331 10.637 25.972 1.00 84.06 94 ARG A O 1
ATOM 749 N N . SER A 1 95 ? -32.935 9.347 24.226 1.00 85.88 95 SER A N 1
ATOM 750 C CA . SER A 1 95 ? -32.699 8.079 24.915 1.00 85.88 95 SER A CA 1
ATOM 751 C C . SER A 1 95 ? -31.238 7.925 25.362 1.00 85.88 95 SER A C 1
ATOM 753 O O . SER A 1 95 ? -30.314 8.510 24.788 1.00 85.88 95 SER A O 1
ATOM 755 N N . LEU A 1 96 ? -31.006 7.092 26.379 1.00 86.44 96 LEU A N 1
ATOM 756 C CA . LEU A 1 96 ? -29.653 6.750 26.826 1.00 86.44 96 LEU A CA 1
ATOM 757 C C . LEU A 1 96 ? -28.827 6.116 25.692 1.00 86.44 96 LEU A C 1
ATOM 759 O O . LEU A 1 96 ? -27.635 6.386 25.556 1.00 86.44 96 LEU A O 1
ATOM 763 N N . GLN A 1 97 ? -29.477 5.331 24.836 1.00 87.88 97 GLN A N 1
ATOM 764 C CA . GLN A 1 97 ? -28.881 4.700 23.666 1.00 87.88 97 GLN A CA 1
ATOM 765 C C . GLN A 1 97 ? -28.437 5.753 22.637 1.00 87.88 97 GLN A C 1
ATOM 767 O O . GLN A 1 97 ? -27.302 5.700 22.166 1.00 87.88 97 GLN A O 1
ATOM 772 N N . ASP A 1 98 ? -29.274 6.757 22.351 1.00 88.69 98 ASP A N 1
ATOM 773 C CA . ASP A 1 98 ? -28.930 7.882 21.467 1.00 88.69 98 ASP A CA 1
ATOM 774 C C . ASP A 1 98 ? -27.778 8.728 22.021 1.00 88.69 98 ASP A C 1
ATOM 776 O O . ASP A 1 98 ? -26.935 9.198 21.255 1.00 88.69 98 ASP A O 1
ATOM 780 N N . ARG A 1 99 ? -27.708 8.908 23.347 1.00 91.69 99 ARG A N 1
ATOM 781 C CA . ARG A 1 99 ? -26.594 9.589 24.028 1.00 91.69 99 ARG A CA 1
ATOM 782 C C . ARG A 1 99 ? -25.279 8.824 23.858 1.00 91.69 99 ARG A C 1
ATOM 784 O O . ARG A 1 99 ? -24.283 9.421 23.448 1.00 91.69 99 ARG A O 1
ATOM 791 N N . VAL A 1 100 ? -25.283 7.510 24.105 1.00 92.62 100 VAL A N 1
ATOM 792 C CA . VAL A 1 100 ? -24.117 6.625 23.912 1.00 92.62 100 VAL A CA 1
ATOM 793 C C . VAL A 1 100 ? -23.662 6.616 22.448 1.00 92.62 100 VAL A C 1
ATOM 795 O O . VAL A 1 100 ? -22.470 6.787 22.182 1.00 92.62 100 VAL A O 1
ATOM 798 N N . ALA A 1 101 ? -24.595 6.487 21.499 1.00 92.50 101 ALA A N 1
ATOM 799 C CA . ALA A 1 101 ? -24.298 6.516 20.068 1.00 92.50 101 ALA A CA 1
ATOM 800 C C . ALA A 1 101 ? -23.754 7.883 19.617 1.00 92.50 101 ALA A C 1
ATOM 802 O O . ALA A 1 101 ? -22.752 7.943 18.903 1.00 92.50 101 ALA A O 1
ATOM 803 N N . SER A 1 102 ? -24.353 8.987 20.082 1.00 94.44 102 SER A N 1
ATOM 804 C CA . SER A 1 102 ? -23.888 10.349 19.784 1.00 94.44 102 SER A CA 1
ATOM 805 C C . SER A 1 102 ? -22.461 10.573 20.275 1.00 94.44 102 SER A C 1
ATOM 807 O O . SER A 1 102 ? -21.620 11.028 19.502 1.00 94.44 102 SER A O 1
ATOM 809 N N . GLY A 1 103 ? -22.152 10.192 21.518 1.00 94.94 103 GLY A N 1
ATOM 810 C CA . GLY A 1 103 ? -20.796 10.292 22.059 1.00 94.94 103 GLY A CA 1
ATOM 811 C C . GLY A 1 103 ? -19.778 9.415 21.321 1.00 94.94 103 GLY A C 1
ATOM 812 O O . GLY A 1 103 ? -18.672 9.874 21.046 1.00 94.94 103 GLY A O 1
ATOM 813 N N . PHE A 1 104 ? -20.162 8.216 20.867 1.00 95.56 104 PHE A N 1
ATOM 814 C CA . PHE A 1 104 ? -19.310 7.392 20.001 1.00 95.56 104 PHE A CA 1
ATOM 815 C C . PHE A 1 104 ? -19.052 8.053 18.633 1.00 95.56 104 PHE A C 1
ATOM 817 O O . PHE A 1 104 ? -17.922 8.055 18.135 1.00 95.56 104 PHE A O 1
ATOM 824 N N . PHE A 1 105 ? -20.065 8.673 18.019 1.00 96.50 105 PHE A N 1
ATOM 825 C CA . PHE A 1 105 ? -19.883 9.415 16.769 1.00 96.50 105 PHE A CA 1
ATOM 826 C C . PHE A 1 105 ? -19.001 10.661 16.953 1.00 96.50 105 PHE A C 1
ATOM 828 O O . PHE A 1 105 ? -18.152 10.930 16.099 1.00 96.50 105 PHE A O 1
ATOM 835 N N . LEU A 1 106 ? -19.125 11.374 18.078 1.00 96.56 106 LEU A N 1
ATOM 836 C CA . LEU A 1 106 ? -18.220 12.466 18.456 1.00 96.56 106 LEU A CA 1
ATOM 837 C C . LEU A 1 106 ? -16.792 11.963 18.677 1.00 96.56 106 LEU A C 1
ATOM 839 O O . LEU A 1 106 ? -15.859 12.570 18.154 1.00 96.56 106 LEU A O 1
ATOM 843 N N . PHE A 1 107 ? -16.604 10.824 19.345 1.00 95.62 107 PHE A N 1
ATOM 844 C CA . PHE A 1 107 ? -15.298 10.180 19.476 1.00 95.62 107 PHE A CA 1
ATOM 845 C C . PHE A 1 107 ? -14.674 9.890 18.103 1.00 95.62 107 PHE A C 1
ATOM 847 O O . PHE A 1 107 ? -13.531 10.278 17.868 1.00 95.62 107 PHE A O 1
ATOM 854 N N . LEU A 1 108 ? -15.419 9.321 17.147 1.00 95.12 108 LEU A N 1
ATOM 855 C CA . LEU A 1 108 ? -14.916 9.102 15.783 1.00 95.12 108 LEU A CA 1
ATOM 856 C C . LEU A 1 108 ? -14.518 10.412 15.070 1.00 95.12 108 LEU A C 1
ATOM 858 O O . LEU A 1 108 ? -13.502 10.439 14.368 1.00 95.12 108 LEU A O 1
ATOM 862 N N . ILE A 1 109 ? -15.270 11.501 15.269 1.00 95.81 109 ILE A N 1
ATOM 863 C CA . ILE A 1 109 ? -14.954 12.838 14.732 1.00 95.81 109 ILE A CA 1
ATOM 864 C C . ILE A 1 109 ? -13.675 13.386 15.376 1.00 95.81 109 ILE A C 1
ATOM 866 O O . ILE A 1 109 ? -12.710 13.691 14.670 1.00 95.81 109 ILE A O 1
ATOM 870 N N . TYR A 1 110 ? -13.637 13.484 16.707 1.00 95.56 110 TYR A N 1
ATOM 871 C CA . TYR A 1 110 ? -12.546 14.115 17.448 1.00 95.56 110 TYR A CA 1
ATOM 872 C C . TYR A 1 110 ? -11.268 13.292 17.472 1.00 95.56 110 TYR A C 1
ATOM 874 O O . TYR A 1 110 ? -10.193 13.891 17.451 1.00 95.56 110 TYR A O 1
ATOM 882 N N . ALA A 1 111 ? -11.348 11.960 17.425 1.00 92.69 111 ALA A N 1
ATOM 883 C CA . ALA A 1 111 ? -10.206 11.084 17.184 1.00 92.69 111 ALA A CA 1
ATOM 884 C C . ALA A 1 111 ? -9.787 11.053 15.707 1.00 92.69 111 ALA A C 1
ATOM 886 O O . ALA A 1 111 ? -8.663 10.655 15.429 1.00 92.69 111 ALA A O 1
ATOM 887 N N . ARG A 1 112 ? -10.642 11.456 14.750 1.00 93.12 112 ARG A N 1
ATOM 888 C CA . ARG A 1 112 ? -10.482 11.205 13.297 1.00 93.12 112 ARG A CA 1
ATOM 889 C C . ARG A 1 112 ? -10.332 9.707 12.968 1.00 93.12 112 ARG A C 1
ATOM 891 O O . ARG A 1 112 ? -9.629 9.322 12.026 1.00 93.12 112 ARG A O 1
ATOM 898 N N . ALA A 1 113 ? -10.968 8.854 13.765 1.00 89.62 113 ALA A N 1
ATOM 899 C CA . ALA A 1 113 ? -10.899 7.401 13.651 1.00 89.62 113 ALA A CA 1
ATOM 900 C C . ALA A 1 113 ? -11.793 6.883 12.512 1.00 89.62 113 ALA A C 1
ATOM 902 O O . ALA A 1 113 ? -12.824 7.478 12.195 1.00 89.62 113 ALA A O 1
ATOM 903 N N . ARG A 1 114 ? -11.423 5.759 11.881 1.00 89.19 114 ARG A N 1
ATOM 904 C CA . ARG A 1 114 ? -12.375 5.016 11.034 1.00 89.19 114 ARG A CA 1
ATOM 905 C C . ARG A 1 114 ? -13.391 4.311 11.929 1.00 89.19 114 ARG A C 1
ATOM 907 O O . ARG A 1 114 ? -13.062 3.962 13.056 1.00 89.19 114 ARG A O 1
ATOM 914 N N . TYR A 1 115 ? -14.576 4.019 11.399 1.00 90.31 115 TYR A N 1
ATOM 915 C CA . TYR A 1 115 ? -15.615 3.287 12.129 1.00 90.31 115 TYR A CA 1
ATOM 916 C C . TYR A 1 115 ? -15.114 1.938 12.671 1.00 90.31 115 TYR A C 1
ATOM 918 O O . TYR A 1 115 ? -15.211 1.676 13.865 1.00 90.31 115 TYR A O 1
ATOM 926 N N . SER A 1 116 ? -14.464 1.142 11.814 1.00 85.88 116 SER A N 1
ATOM 927 C CA . SER A 1 116 ? -13.824 -0.120 12.202 1.00 85.88 116 SER A CA 1
ATOM 928 C C . SER A 1 116 ? -12.738 0.057 13.264 1.00 85.88 116 SER A C 1
ATOM 930 O O . SER A 1 116 ? -12.596 -0.791 14.134 1.00 85.88 116 SER A O 1
ATOM 932 N N . ASP A 1 117 ? -11.961 1.140 13.195 1.00 86.88 117 ASP A N 1
ATOM 933 C CA . ASP A 1 117 ? -10.882 1.397 14.151 1.00 86.88 117 ASP A CA 1
ATOM 934 C C . ASP A 1 117 ? -11.476 1.777 15.523 1.00 86.88 117 ASP A C 1
ATOM 936 O O . ASP A 1 117 ? -11.011 1.289 16.546 1.00 86.88 117 ASP A O 1
ATOM 940 N N . GLY A 1 118 ? -12.548 2.579 15.547 1.00 88.31 118 GLY A N 1
ATOM 941 C CA . GLY A 1 118 ? -13.257 2.944 16.777 1.00 88.31 118 GLY A CA 1
ATOM 942 C C . GLY A 1 118 ? -14.011 1.784 17.431 1.00 88.31 118 GLY A C 1
ATOM 943 O O . GLY A 1 118 ? -14.056 1.721 18.652 1.00 88.31 118 GLY A O 1
ATOM 944 N N . GLN A 1 119 ? -14.539 0.834 16.650 1.00 90.12 119 GLN A N 1
ATOM 945 C CA . GLN A 1 119 ? -15.131 -0.393 17.203 1.00 90.12 119 GLN A CA 1
ATOM 946 C C . GLN A 1 119 ? -14.091 -1.345 17.829 1.00 90.12 119 GLN A C 1
ATOM 948 O O . GLN A 1 119 ? -14.470 -2.192 18.625 1.00 90.12 119 GLN A O 1
ATOM 953 N N . ASN A 1 120 ? -12.796 -1.209 17.504 1.00 87.06 120 ASN A N 1
ATOM 954 C CA . ASN A 1 120 ? -11.706 -2.061 18.011 1.00 87.06 120 ASN A CA 1
ATOM 955 C C . ASN A 1 120 ? -10.778 -1.319 19.004 1.00 87.06 120 ASN A C 1
ATOM 957 O O . ASN A 1 120 ? -9.569 -1.579 19.065 1.00 87.06 120 ASN A O 1
ATOM 961 N N . VAL A 1 121 ? -11.315 -0.364 19.771 1.00 88.75 121 VAL A N 1
ATOM 962 C CA . VAL A 1 121 ? -10.586 0.294 20.869 1.00 88.75 121 VAL A CA 1
ATOM 963 C C . VAL A 1 121 ? -10.398 -0.700 22.016 1.00 88.75 121 VAL A C 1
ATOM 965 O O . VAL A 1 121 ? -11.361 -1.141 22.626 1.00 88.75 121 VAL A O 1
ATOM 968 N N . ALA A 1 122 ? -9.146 -1.045 22.318 1.00 83.81 122 ALA A N 1
ATOM 969 C CA . ALA A 1 122 ? -8.796 -2.009 23.358 1.00 83.81 122 ALA A CA 1
ATOM 970 C C . ALA A 1 122 ? -8.639 -1.373 24.749 1.00 83.81 122 ALA A C 1
ATOM 972 O O . ALA A 1 122 ? -8.830 -2.047 25.759 1.00 83.81 122 ALA A O 1
ATOM 973 N N . SER A 1 123 ? -8.280 -0.088 24.814 1.00 86.94 123 SER A N 1
ATOM 974 C CA . SER A 1 123 ? -8.219 0.680 26.061 1.00 86.94 123 SER A CA 1
ATOM 975 C C . SER A 1 123 ? -8.486 2.163 25.817 1.00 86.94 123 SER A C 1
ATOM 977 O O . SER A 1 123 ? -8.130 2.698 24.763 1.00 86.94 123 SER A O 1
ATOM 979 N N . LEU A 1 124 ? -9.066 2.820 26.822 1.00 88.56 124 LEU A N 1
ATOM 980 C CA . LEU A 1 124 ? -9.375 4.247 26.859 1.00 88.56 124 LEU A CA 1
ATOM 981 C C . LEU A 1 124 ? -8.759 4.836 28.140 1.00 88.56 124 LEU A C 1
ATOM 983 O O . LEU A 1 124 ? -8.966 4.290 29.221 1.00 88.56 124 LEU A O 1
ATOM 987 N N . THR A 1 125 ? -8.005 5.923 28.012 1.00 88.25 125 THR A N 1
ATOM 988 C CA . THR A 1 125 ? -7.324 6.630 29.102 1.00 88.25 125 THR A CA 1
ATOM 989 C C . THR A 1 125 ? -7.811 8.073 29.120 1.00 88.25 125 THR A C 1
ATOM 991 O O . THR A 1 125 ? -7.766 8.757 28.096 1.00 88.25 125 THR A O 1
ATOM 994 N N . ASP A 1 126 ? -8.273 8.541 30.277 1.00 86.62 126 ASP A N 1
ATOM 995 C CA . ASP A 1 126 ? -8.723 9.922 30.437 1.00 86.62 126 ASP A CA 1
ATOM 996 C C . ASP A 1 126 ? -7.559 10.844 30.836 1.00 86.62 126 ASP A C 1
ATOM 998 O O . ASP A 1 126 ? -6.982 10.694 31.914 1.00 86.62 126 ASP A O 1
ATOM 1002 N N . SER A 1 127 ? -7.217 11.794 29.961 1.00 85.50 127 SER A N 1
ATOM 1003 C CA . SER A 1 127 ? -6.192 12.825 30.180 1.00 85.50 127 SER A CA 1
ATOM 1004 C C . SER A 1 127 ? -6.849 14.222 30.233 1.00 85.50 127 SER A C 1
ATOM 1006 O O . SER A 1 127 ? -7.907 14.433 29.641 1.00 85.50 127 SER A O 1
ATOM 1008 N N . PRO A 1 128 ? -6.238 15.248 30.863 1.00 83.00 128 PRO A N 1
ATOM 1009 C CA . PRO A 1 128 ? -6.928 16.513 31.176 1.00 83.00 128 PRO A CA 1
ATOM 1010 C C . PRO A 1 128 ? -7.573 17.273 30.001 1.00 83.00 128 PRO A C 1
ATOM 1012 O O . PRO A 1 128 ? -8.540 18.003 30.202 1.00 83.00 128 PRO A O 1
ATOM 1015 N N . LEU A 1 129 ? -7.046 17.132 28.779 1.00 86.50 129 LEU A N 1
ATOM 1016 C CA . LEU A 1 129 ? -7.568 17.788 27.566 1.00 86.50 129 LEU A CA 1
ATOM 1017 C C . LEU A 1 129 ? -7.960 16.803 26.453 1.00 86.50 129 LEU A C 1
ATOM 1019 O O . LEU A 1 129 ? -8.610 17.198 25.477 1.00 86.50 129 LEU A O 1
ATOM 1023 N N . TYR A 1 130 ? -7.559 15.538 26.582 1.00 90.94 130 TYR A N 1
ATOM 1024 C CA . TYR A 1 130 ? -7.700 14.517 25.551 1.00 90.94 130 TYR A CA 1
ATOM 1025 C C . TYR A 1 130 ? -8.139 13.187 26.149 1.00 90.94 130 TYR A C 1
ATOM 1027 O O . TYR A 1 130 ? -7.726 12.806 27.234 1.00 90.94 130 TYR A O 1
ATOM 1035 N N . LEU A 1 131 ? -8.945 12.467 25.388 1.00 91.81 131 LEU A N 1
ATOM 1036 C CA . LEU A 1 131 ? -9.278 11.078 25.612 1.00 91.81 131 LEU A CA 1
ATOM 1037 C C . LEU A 1 131 ? -8.348 10.247 24.723 1.00 91.81 131 LEU A C 1
ATOM 1039 O O . LEU A 1 131 ? -8.467 10.270 23.493 1.00 91.81 131 LEU A O 1
ATOM 1043 N N . GLU A 1 132 ? -7.369 9.592 25.333 1.00 90.62 132 GLU A N 1
ATOM 1044 C CA . GLU A 1 132 ? -6.343 8.804 24.648 1.00 90.62 132 GLU A CA 1
ATOM 1045 C C . GLU A 1 132 ? -6.767 7.338 24.576 1.00 90.62 132 GLU A C 1
ATOM 1047 O O . GLU A 1 132 ? -7.457 6.834 25.457 1.00 90.62 132 GLU A O 1
ATOM 1052 N N . CYS A 1 133 ? -6.404 6.628 23.510 1.00 89.06 133 CYS A N 1
ATOM 1053 C CA . CYS A 1 133 ? -6.840 5.247 23.336 1.00 89.06 133 CYS A CA 1
ATOM 1054 C C . CYS A 1 133 ? -5.918 4.416 22.450 1.00 89.06 133 CYS A C 1
ATOM 1056 O O . CYS A 1 133 ? -5.202 4.933 21.591 1.00 89.06 133 CYS A O 1
ATOM 1058 N N . SER A 1 134 ? -5.961 3.103 22.666 1.00 86.69 134 SER A N 1
ATOM 1059 C CA . SER A 1 134 ? -5.179 2.113 21.924 1.00 86.69 134 SER A CA 1
ATOM 1060 C C . SER A 1 134 ? -6.099 1.236 21.084 1.00 86.69 134 SER A C 1
ATOM 1062 O O . SER A 1 134 ? -6.923 0.506 21.627 1.00 86.69 134 SER A O 1
ATOM 1064 N N . VAL A 1 135 ? -5.956 1.281 19.757 1.00 82.62 135 VAL A N 1
ATOM 1065 C CA . VAL A 1 135 ? -6.767 0.476 18.823 1.00 82.62 135 VAL A CA 1
ATOM 1066 C C . VAL A 1 135 ? -6.038 -0.806 18.423 1.00 82.62 135 VAL A C 1
ATOM 1068 O O . VAL A 1 135 ? -4.903 -0.751 17.935 1.00 82.62 135 VAL A O 1
ATOM 1071 N N . GLY A 1 136 ? -6.702 -1.955 18.578 1.00 70.38 136 GLY A N 1
ATOM 1072 C CA . GLY A 1 136 ? -6.237 -3.252 18.080 1.00 70.38 136 GLY A CA 1
ATOM 1073 C C . GLY A 1 136 ? -6.528 -3.408 16.584 1.00 70.38 136 GLY A C 1
ATOM 1074 O O . GLY A 1 136 ? -7.670 -3.294 16.150 1.00 70.38 136 GLY A O 1
ATOM 1075 N N . ARG A 1 137 ? -5.504 -3.657 15.756 1.00 61.00 137 ARG A N 1
ATOM 1076 C CA . ARG A 1 137 ? -5.664 -3.737 14.290 1.00 61.00 137 ARG A CA 1
ATOM 1077 C C . ARG A 1 137 ? -5.671 -5.175 13.766 1.00 61.00 137 ARG A C 1
ATOM 1079 O O . ARG A 1 137 ? -4.614 -5.778 13.599 1.00 61.00 137 ARG A O 1
ATOM 1086 N N . SER A 1 138 ? -6.845 -5.669 13.374 1.00 50.44 138 SER A N 1
ATOM 1087 C CA . SER A 1 138 ? -7.015 -6.983 12.730 1.00 50.44 138 SER A CA 1
ATOM 1088 C C . SER A 1 138 ? -6.959 -6.937 11.189 1.00 50.44 138 SER A C 1
ATOM 1090 O O . SER A 1 138 ? -6.221 -7.715 10.582 1.00 50.44 138 SER A O 1
ATOM 1092 N N . LYS A 1 139 ? -7.690 -6.011 10.540 1.00 43.19 139 LYS A N 1
ATOM 1093 C CA . LYS A 1 139 ? -7.983 -6.077 9.084 1.00 43.19 139 LYS A CA 1
ATOM 1094 C C . LYS A 1 139 ? -7.067 -5.256 8.151 1.00 43.19 139 LYS A C 1
ATOM 1096 O O . LYS A 1 139 ? -6.853 -5.667 7.019 1.00 43.19 139 LYS A O 1
ATOM 1101 N N . THR A 1 140 ? -6.487 -4.127 8.589 1.00 36.88 140 THR A N 1
ATOM 1102 C CA . THR A 1 140 ? -5.704 -3.209 7.705 1.00 36.88 140 THR A CA 1
ATOM 1103 C C . THR A 1 140 ? -4.181 -3.224 7.920 1.00 36.88 140 THR A C 1
ATOM 1105 O O . THR A 1 140 ? -3.438 -2.475 7.277 1.00 36.88 140 THR A O 1
ATOM 1108 N N . SER A 1 141 ? -3.684 -4.073 8.821 1.00 39.59 141 SER A N 1
ATOM 1109 C CA . SER A 1 141 ? -2.252 -4.218 9.101 1.00 39.59 141 SER A CA 1
ATOM 1110 C C . SER A 1 141 ? -1.626 -5.309 8.232 1.00 39.59 141 SER A C 1
ATOM 1112 O O . SER A 1 141 ? -1.537 -6.466 8.632 1.00 39.59 141 SER A O 1
ATOM 1114 N N . PHE A 1 142 ? -1.159 -4.931 7.040 1.00 37.81 142 PHE A N 1
ATOM 1115 C CA . PHE A 1 142 ? -0.496 -5.849 6.102 1.00 37.81 142 PHE A CA 1
ATOM 1116 C C . PHE A 1 142 ? 0.886 -6.351 6.570 1.00 37.81 142 PHE A C 1
ATOM 1118 O O . PHE A 1 142 ? 1.375 -7.346 6.049 1.00 37.81 142 PHE A O 1
ATOM 1125 N N . THR A 1 143 ? 1.527 -5.697 7.547 1.00 44.75 143 THR A N 1
ATOM 1126 C CA . THR A 1 143 ? 2.811 -6.142 8.120 1.00 44.75 143 THR A CA 1
ATOM 1127 C C . THR A 1 143 ? 2.626 -6.760 9.504 1.00 44.75 143 THR A C 1
ATOM 1129 O O . THR A 1 143 ? 1.848 -6.251 10.313 1.00 44.75 143 THR A O 1
ATOM 1132 N N . LEU A 1 144 ? 3.388 -7.821 9.799 1.00 43.03 144 LEU A N 1
ATOM 1133 C CA . LEU A 1 144 ? 3.379 -8.519 11.094 1.00 43.03 144 LEU A CA 1
ATOM 1134 C C . LEU A 1 144 ? 3.573 -7.551 12.276 1.00 43.03 144 LEU A C 1
ATOM 1136 O O . LEU A 1 144 ? 2.781 -7.566 13.211 1.00 43.03 144 LEU A O 1
ATOM 1140 N N . GLU A 1 145 ? 4.529 -6.624 12.178 1.00 45.28 145 GLU A N 1
ATOM 1141 C CA . GLU A 1 145 ? 4.798 -5.609 13.213 1.00 45.28 145 GLU A CA 1
ATOM 1142 C C . GLU A 1 145 ? 3.603 -4.692 13.520 1.00 45.28 145 GLU A C 1
ATOM 1144 O O . GLU A 1 145 ? 3.456 -4.225 14.646 1.00 45.28 145 GLU A O 1
ATOM 1149 N N . ARG A 1 146 ? 2.737 -4.419 12.531 1.00 47.66 146 ARG A N 1
ATOM 1150 C CA . ARG A 1 146 ? 1.520 -3.609 12.717 1.00 47.66 146 ARG A CA 1
ATOM 1151 C C . ARG A 1 146 ? 0.321 -4.436 13.187 1.00 47.66 146 ARG A C 1
ATOM 1153 O O . ARG A 1 146 ? -0.711 -3.849 13.503 1.00 47.66 146 ARG A O 1
ATOM 1160 N N . LYS A 1 147 ? 0.424 -5.770 13.201 1.00 50.69 147 LYS A N 1
ATOM 1161 C CA . LYS A 1 147 ? -0.530 -6.664 13.879 1.00 50.69 147 LYS A CA 1
ATOM 1162 C C . LYS A 1 147 ? -0.163 -6.873 15.353 1.00 50.69 147 LYS A C 1
ATOM 1164 O O . LYS A 1 147 ? -1.035 -7.182 16.150 1.00 50.69 147 LYS A O 1
ATOM 1169 N N . THR A 1 148 ? 1.103 -6.662 15.725 1.00 52.44 148 THR A N 1
ATOM 1170 C CA . THR A 1 148 ? 1.610 -6.790 17.105 1.00 52.44 148 THR A CA 1
ATOM 1171 C C . THR A 1 148 ? 1.736 -5.456 17.855 1.00 52.44 148 THR A C 1
ATOM 1173 O O . THR A 1 148 ? 2.371 -5.412 18.905 1.00 52.44 148 THR A O 1
ATOM 1176 N N . ARG A 1 149 ? 1.199 -4.353 17.320 1.00 61.75 149 ARG A N 1
ATOM 1177 C CA . ARG A 1 149 ? 1.242 -3.020 17.943 1.00 61.75 149 ARG A CA 1
ATOM 1178 C C . ARG A 1 149 ? -0.145 -2.390 17.948 1.00 61.75 149 ARG A C 1
ATOM 1180 O O . ARG A 1 149 ? -0.827 -2.397 16.922 1.00 61.75 149 ARG A O 1
ATOM 1187 N N . TYR A 1 150 ? -0.520 -1.800 19.078 1.00 73.25 150 TYR A N 1
ATOM 1188 C CA . TYR A 1 150 ? -1.672 -0.909 19.152 1.00 73.25 150 TYR A CA 1
ATOM 1189 C C . TYR A 1 150 ? -1.398 0.384 18.382 1.00 73.25 150 TYR A C 1
ATOM 1191 O O . TYR A 1 150 ? -0.265 0.863 18.332 1.00 73.25 150 TYR A O 1
ATOM 1199 N N . LEU A 1 151 ? -2.443 0.960 17.790 1.00 79.50 151 LEU A N 1
ATOM 1200 C CA . LEU A 1 151 ? -2.381 2.315 17.251 1.00 79.50 151 LEU A CA 1
ATOM 1201 C C . LEU A 1 151 ? -2.831 3.311 18.333 1.00 79.50 151 LEU A C 1
ATOM 1203 O O . LEU A 1 151 ? -4.004 3.248 18.711 1.00 79.50 151 LEU A O 1
ATOM 1207 N N . PRO A 1 152 ? -1.970 4.247 18.773 1.00 83.56 152 PRO A N 1
ATOM 1208 C CA . PRO A 1 152 ? -2.382 5.328 19.657 1.00 83.56 152 PRO A CA 1
ATOM 1209 C C . PRO A 1 152 ? -3.219 6.361 18.892 1.00 83.56 152 PRO A C 1
ATOM 1211 O O . PRO A 1 152 ? -2.793 6.912 17.869 1.00 83.56 152 PRO A O 1
ATOM 1214 N N . MET A 1 153 ? -4.412 6.634 19.407 1.00 89.06 153 MET A N 1
ATOM 1215 C CA . MET A 1 153 ? -5.324 7.674 18.941 1.00 89.06 153 MET A CA 1
ATOM 1216 C C . MET A 1 153 ? -5.691 8.607 20.103 1.00 89.06 153 MET A C 1
ATOM 1218 O O . MET A 1 153 ? -5.718 8.183 21.255 1.00 89.06 153 MET A O 1
ATOM 1222 N N . ALA A 1 154 ? -6.014 9.868 19.809 1.00 90.88 154 ALA A N 1
ATOM 1223 C CA . ALA A 1 154 ? -6.392 10.858 20.823 1.00 90.88 154 ALA A CA 1
ATOM 1224 C C . ALA A 1 154 ? -7.529 11.761 20.327 1.00 90.88 154 ALA A C 1
ATOM 1226 O O . ALA A 1 154 ? -7.420 12.351 19.247 1.00 90.88 154 ALA A O 1
ATOM 1227 N N . ALA A 1 155 ? -8.599 11.894 21.114 1.00 93.50 155 ALA A N 1
ATOM 1228 C CA . ALA A 1 155 ? -9.749 12.764 20.858 1.00 93.50 155 ALA A CA 1
ATOM 1229 C C . ALA A 1 155 ? -9.761 13.952 21.830 1.00 93.50 155 ALA A C 1
ATOM 1231 O O . ALA A 1 155 ? -9.495 13.773 23.009 1.00 93.50 155 ALA A O 1
ATOM 1232 N N . ARG A 1 156 ? -10.070 15.173 21.380 1.00 93.25 156 ARG A N 1
ATOM 1233 C CA . ARG A 1 156 ? -10.168 16.341 22.279 1.00 93.25 156 ARG A CA 1
ATOM 1234 C C . ARG A 1 156 ? -11.434 16.241 23.144 1.00 93.25 156 ARG A C 1
ATOM 1236 O O . ARG A 1 156 ? -12.514 16.083 22.578 1.00 93.25 156 ARG A O 1
ATOM 1243 N N . LYS A 1 157 ? -11.322 16.378 24.475 1.00 93.00 157 LYS A N 1
ATOM 1244 C CA . LYS A 1 157 ? -12.470 16.255 25.407 1.00 93.00 157 LYS A CA 1
ATOM 1245 C C . LYS A 1 157 ? -13.514 17.363 25.251 1.00 93.00 157 LYS A C 1
ATOM 1247 O O . LYS A 1 157 ? -14.713 17.115 25.349 1.00 93.00 157 LYS A O 1
ATOM 1252 N N . VAL A 1 158 ? -13.050 18.585 24.985 1.00 92.31 158 VAL A N 1
ATOM 1253 C CA . VAL A 1 158 ? -13.905 19.751 24.727 1.00 92.31 158 VAL A CA 1
ATOM 1254 C C . VAL A 1 158 ? -14.184 19.855 23.230 1.00 92.31 158 VAL A C 1
ATOM 1256 O O . VAL A 1 158 ? -13.254 19.905 22.420 1.00 92.31 158 VAL A O 1
ATOM 1259 N N . GLY A 1 159 ? -15.469 19.869 22.877 1.00 90.44 159 GLY A N 1
ATOM 1260 C CA . GLY A 1 159 ? -15.957 19.984 21.509 1.00 90.44 159 GLY A CA 1
ATOM 1261 C C . GLY A 1 159 ? -15.987 21.427 21.006 1.00 90.44 159 GLY A C 1
ATOM 1262 O O . GLY A 1 159 ? -15.123 22.241 21.332 1.00 90.44 159 GLY A O 1
ATOM 1263 N N . ILE A 1 160 ? -16.983 21.752 20.183 1.00 92.62 160 ILE A N 1
ATOM 1264 C CA . ILE A 1 160 ? -17.234 23.114 19.700 1.00 92.62 160 ILE A CA 1
ATOM 1265 C C . ILE A 1 160 ? -17.979 23.922 20.768 1.00 92.62 160 ILE A C 1
ATOM 1267 O O . ILE A 1 160 ? -17.711 25.113 20.923 1.00 92.62 160 ILE A O 1
ATOM 1271 N N . LYS A 1 161 ? -18.916 23.317 21.504 1.00 89.50 161 LYS A N 1
ATOM 1272 C CA . LYS A 1 161 ? -19.723 23.992 22.536 1.00 89.50 161 LYS A CA 1
ATOM 1273 C C . LYS A 1 161 ? -19.767 23.268 23.877 1.00 89.50 161 LYS A C 1
ATOM 1275 O O . LYS A 1 161 ? -19.992 23.943 24.879 1.00 89.50 161 LYS A O 1
ATOM 1280 N N . CYS A 1 162 ? -19.539 21.958 23.927 1.00 88.31 162 CYS A N 1
ATOM 1281 C CA . CYS A 1 162 ? -19.718 21.169 25.145 1.00 88.31 162 CYS A CA 1
ATOM 1282 C C . CYS A 1 162 ? -18.518 20.256 25.463 1.00 88.31 162 CYS A C 1
ATOM 1284 O O . CYS A 1 162 ? -17.762 19.844 24.580 1.00 88.31 162 CYS A O 1
ATOM 1286 N N . ALA A 1 163 ? -18.362 19.905 26.743 1.00 90.62 163 ALA A N 1
ATOM 1287 C CA . ALA A 1 163 ? -17.445 18.862 27.207 1.00 90.62 163 ALA A CA 1
ATOM 1288 C C . ALA A 1 163 ? -18.084 17.479 26.978 1.00 90.62 163 ALA A C 1
ATOM 1290 O O . ALA A 1 163 ? -18.619 16.848 27.888 1.00 90.62 163 ALA A O 1
ATOM 1291 N N . TRP A 1 164 ? -18.108 17.050 25.714 1.00 94.88 164 TRP A N 1
ATOM 1292 C CA . TRP A 1 164 ? -18.823 15.845 25.289 1.00 94.88 164 TRP A CA 1
ATOM 1293 C C . TRP A 1 164 ? -18.228 14.556 25.867 1.00 94.88 164 TRP A C 1
ATOM 1295 O O . TRP A 1 164 ? -18.975 13.617 26.123 1.00 94.88 164 TRP A O 1
ATOM 1305 N N . ALA A 1 165 ? -16.908 14.503 26.078 1.00 94.19 165 ALA A N 1
ATOM 1306 C CA . ALA A 1 165 ? -16.231 13.276 26.494 1.00 94.19 165 ALA A CA 1
ATOM 1307 C C . ALA A 1 165 ? -16.637 12.838 27.908 1.00 94.19 165 ALA A C 1
ATOM 1309 O O . ALA A 1 165 ? -16.937 11.666 28.113 1.00 94.19 165 ALA A O 1
ATOM 1310 N N . ASP A 1 166 ? -16.715 13.772 28.858 1.00 92.75 166 ASP A N 1
ATOM 1311 C CA . ASP A 1 166 ? -17.123 13.482 30.237 1.00 92.75 166 ASP A CA 1
ATOM 1312 C C . ASP A 1 166 ? -18.586 13.007 30.289 1.00 92.75 166 ASP A C 1
ATOM 1314 O O . ASP A 1 166 ? -18.885 11.949 30.840 1.00 92.75 166 ASP A O 1
ATOM 1318 N N . ALA A 1 167 ? -19.485 13.708 29.588 1.00 94.06 167 ALA A N 1
ATOM 1319 C CA . ALA A 1 167 ? -20.890 13.313 29.467 1.00 94.06 167 ALA A CA 1
ATOM 1320 C C . ALA A 1 167 ? -21.091 11.967 28.736 1.00 94.06 167 ALA A C 1
ATOM 1322 O O . ALA A 1 167 ? -22.066 11.256 28.993 1.00 94.06 167 ALA A O 1
ATOM 1323 N N . TRP A 1 168 ? -20.179 11.598 27.829 1.00 95.12 168 TRP A N 1
ATOM 1324 C CA . TRP A 1 168 ? -20.186 10.289 27.175 1.00 95.12 168 TRP A CA 1
ATOM 1325 C C . TRP A 1 168 ? -19.715 9.174 28.111 1.00 95.12 168 TRP A C 1
ATOM 1327 O O . TRP A 1 168 ? -20.349 8.123 28.149 1.00 95.12 168 TRP A O 1
ATOM 1337 N N . LEU A 1 169 ? -18.664 9.404 28.904 1.00 93.00 169 LEU A N 1
ATOM 1338 C CA . LEU A 1 169 ? -18.215 8.460 29.933 1.00 93.00 169 LEU A CA 1
ATOM 1339 C C . LEU A 1 169 ? -19.306 8.224 30.988 1.00 93.00 169 LEU A C 1
ATOM 1341 O O . LEU A 1 169 ? -19.570 7.075 31.344 1.00 93.00 169 LEU A O 1
ATOM 1345 N N . GLU A 1 170 ? -20.011 9.279 31.413 1.00 93.00 170 GLU A N 1
ATOM 1346 C CA . GLU A 1 170 ? -21.219 9.154 32.238 1.00 93.00 170 GLU A CA 1
ATOM 1347 C C . GLU A 1 170 ? -22.302 8.312 31.549 1.00 93.00 170 GLU A C 1
ATOM 1349 O O . GLU A 1 170 ? -22.881 7.432 32.180 1.00 93.00 170 GLU A O 1
ATOM 1354 N N . ALA A 1 171 ? -22.576 8.546 30.259 1.00 91.94 171 ALA A N 1
ATOM 1355 C CA . ALA A 1 171 ? -23.577 7.785 29.510 1.00 91.94 171 ALA A CA 1
ATOM 1356 C C . ALA A 1 171 ? -23.204 6.298 29.361 1.00 91.94 171 ALA A C 1
ATOM 1358 O O . ALA A 1 171 ? -24.085 5.447 29.442 1.00 91.94 171 ALA A O 1
ATOM 1359 N N . LEU A 1 172 ? -21.920 5.971 29.181 1.00 92.06 172 LEU A N 1
ATOM 1360 C CA . LEU A 1 172 ? -21.430 4.588 29.155 1.00 92.06 172 LEU A CA 1
ATOM 1361 C C . LEU A 1 172 ? -21.597 3.908 30.522 1.00 92.06 172 LEU A C 1
ATOM 1363 O O . LEU A 1 172 ? -22.080 2.778 30.582 1.00 92.06 172 LEU A O 1
ATOM 1367 N N . ALA A 1 173 ? -21.275 4.607 31.616 1.00 92.06 173 ALA A N 1
ATOM 1368 C CA . ALA A 1 173 ? -21.467 4.101 32.975 1.00 92.06 173 ALA A CA 1
ATOM 1369 C C . ALA A 1 173 ? -22.958 3.895 33.316 1.00 92.06 173 ALA A C 1
ATOM 1371 O O . ALA A 1 173 ? -23.333 2.838 33.820 1.00 92.06 173 ALA A O 1
ATOM 1372 N N . GLU A 1 174 ? -23.815 4.862 32.975 1.00 90.56 174 GLU A N 1
ATOM 1373 C CA . GLU A 1 174 ? -25.281 4.801 33.111 1.00 90.56 174 GLU A CA 1
ATOM 1374 C C . GLU A 1 174 ? -25.883 3.649 32.280 1.00 90.56 174 GLU A C 1
ATOM 1376 O O . GLU A 1 174 ? -26.846 3.011 32.698 1.00 90.56 174 GLU A O 1
ATOM 1381 N N . ALA A 1 175 ? -25.275 3.333 31.132 1.00 86.81 175 ALA A N 1
ATOM 1382 C CA . ALA A 1 175 ? -25.638 2.217 30.258 1.00 86.81 175 ALA A CA 1
ATOM 1383 C C . ALA A 1 175 ? -25.063 0.848 30.683 1.00 86.81 175 ALA A C 1
ATOM 1385 O O . ALA A 1 175 ? -25.372 -0.158 30.041 1.00 86.81 175 ALA A O 1
ATOM 1386 N N . GLY A 1 176 ? -24.222 0.792 31.723 1.00 87.69 176 GLY A N 1
ATOM 1387 C CA . GLY A 1 176 ? -23.543 -0.432 32.165 1.00 87.69 176 GLY A CA 1
ATOM 1388 C C . GLY A 1 176 ? -22.456 -0.943 31.206 1.00 87.69 176 GLY A C 1
ATOM 1389 O O . GLY A 1 176 ? -22.070 -2.110 31.284 1.00 87.69 176 GLY A O 1
ATOM 1390 N N . LEU A 1 177 ? -21.966 -0.097 30.295 1.00 87.81 177 LEU A N 1
ATOM 1391 C CA . LEU A 1 177 ? -20.972 -0.456 29.284 1.00 87.81 177 LEU A CA 1
ATOM 1392 C C . LEU A 1 177 ? -19.549 -0.218 29.801 1.00 87.81 177 LEU A C 1
ATOM 1394 O O . LEU A 1 177 ? -19.095 0.916 29.943 1.00 87.81 177 LEU A O 1
ATOM 1398 N N . ALA A 1 178 ? -18.826 -1.310 30.051 1.00 81.38 178 ALA A N 1
ATOM 1399 C CA . ALA A 1 178 ? -17.411 -1.280 30.408 1.00 81.38 178 ALA A CA 1
ATOM 1400 C C . ALA A 1 178 ? -16.529 -1.415 29.160 1.00 81.38 178 ALA A C 1
ATOM 1402 O O . ALA A 1 178 ? -16.747 -2.297 28.334 1.00 81.38 178 ALA A O 1
ATOM 1403 N N . ILE A 1 179 ? -15.490 -0.586 29.056 1.00 81.81 179 ILE A N 1
ATOM 1404 C CA . ILE A 1 179 ? -14.523 -0.645 27.954 1.00 81.81 179 ILE A CA 1
ATOM 1405 C C . ILE A 1 179 ? -13.492 -1.730 28.268 1.00 81.81 179 ILE A C 1
ATOM 1407 O O . ILE A 1 179 ? -12.748 -1.616 29.244 1.00 81.81 179 ILE A O 1
ATOM 1411 N N . LYS A 1 180 ? -13.442 -2.777 27.442 1.00 79.69 180 LYS A N 1
ATOM 1412 C CA . LYS A 1 180 ? -12.507 -3.900 27.587 1.00 79.69 180 LYS A CA 1
ATOM 1413 C C . LYS A 1 180 ? -11.870 -4.261 26.243 1.00 79.69 180 LYS A C 1
ATOM 1415 O O . LYS A 1 180 ? -12.491 -4.051 25.203 1.00 79.69 180 LYS A O 1
ATOM 1420 N N . PRO A 1 181 ? -10.673 -4.874 26.239 1.00 73.44 181 PRO A N 1
ATOM 1421 C CA . PRO A 1 181 ? -10.107 -5.454 25.029 1.00 73.44 181 PRO A CA 1
ATOM 1422 C C . PRO A 1 181 ? -11.065 -6.470 24.393 1.00 73.44 181 PRO A C 1
ATOM 1424 O O . PRO A 1 181 ? -11.555 -7.363 25.078 1.00 73.44 181 PRO A O 1
ATOM 1427 N N . ASN A 1 182 ? -11.257 -6.353 23.076 1.00 72.81 182 ASN A N 1
ATOM 1428 C CA . ASN A 1 182 ? -12.149 -7.159 22.225 1.00 72.81 182 ASN A CA 1
ATOM 1429 C C . ASN A 1 182 ? -13.663 -6.891 22.355 1.00 72.81 182 ASN A C 1
ATOM 1431 O O . ASN A 1 182 ? -14.404 -7.378 21.503 1.00 72.81 182 ASN A O 1
ATOM 1435 N N . ASP A 1 183 ? -14.123 -6.100 23.329 1.00 84.19 183 ASP A N 1
ATOM 1436 C CA . ASP A 1 183 ? -15.525 -5.662 23.384 1.00 84.19 183 ASP A CA 1
ATOM 1437 C C . ASP A 1 183 ? -15.751 -4.477 22.414 1.00 84.19 183 ASP A C 1
ATOM 1439 O O . ASP A 1 183 ? -14.900 -3.586 22.322 1.00 84.19 183 ASP A O 1
ATOM 1443 N N . PRO A 1 184 ? -16.881 -4.420 21.681 1.00 87.19 184 PRO A N 1
ATOM 1444 C CA . PRO A 1 184 ? -17.188 -3.304 20.789 1.00 87.19 184 PRO A CA 1
ATOM 1445 C C . PRO A 1 184 ? -17.482 -2.020 21.572 1.00 87.19 184 PRO A C 1
ATOM 1447 O O . PRO A 1 184 ? -18.295 -2.016 22.496 1.00 87.19 184 PRO A O 1
ATOM 1450 N N . LEU A 1 185 ? -16.885 -0.902 21.153 1.00 88.38 185 LEU A N 1
ATOM 1451 C CA . LEU A 1 185 ? -17.090 0.402 21.799 1.00 88.38 185 LEU A CA 1
ATOM 1452 C C . LEU A 1 185 ? -18.499 0.982 21.555 1.00 88.38 185 LEU A C 1
ATOM 1454 O O . LEU A 1 185 ? -18.985 1.765 22.369 1.00 88.38 185 LEU A O 1
ATOM 1458 N N . LEU A 1 186 ? -19.165 0.583 20.464 1.00 90.94 186 LEU A N 1
ATOM 1459 C CA . LEU A 1 186 ? -20.606 0.766 20.267 1.00 90.94 186 LEU A CA 1
ATOM 1460 C C . LEU A 1 186 ? -21.275 -0.601 20.004 1.00 90.94 186 LEU A C 1
ATOM 1462 O O . LEU A 1 186 ? -21.319 -1.048 18.848 1.00 90.94 186 LEU A O 1
ATOM 1466 N N . PRO A 1 187 ? -21.782 -1.270 21.057 1.00 87.44 187 PRO A N 1
ATOM 1467 C CA . PRO A 1 187 ? -22.545 -2.506 20.924 1.00 87.44 187 PRO A CA 1
ATOM 1468 C C . PRO A 1 187 ? -23.905 -2.275 20.249 1.00 87.44 187 PRO A C 1
ATOM 1470 O O . PRO A 1 187 ? -24.438 -1.164 20.227 1.00 87.44 187 PRO A O 1
ATOM 1473 N N . CYS A 1 188 ? -24.495 -3.338 19.704 1.00 84.62 188 CYS A N 1
ATOM 1474 C CA . CYS A 1 188 ? -25.831 -3.290 19.113 1.00 84.62 188 CYS A CA 1
ATOM 1475 C C . CYS A 1 188 ? -26.918 -3.152 20.209 1.00 84.62 188 CYS A C 1
ATOM 1477 O O . CYS A 1 188 ? -26.916 -3.934 21.168 1.00 84.62 188 CYS A O 1
ATOM 1479 N N . PRO A 1 189 ? -27.862 -2.196 20.107 1.00 79.94 189 PRO A N 1
ATOM 1480 C CA . PRO A 1 189 ? -28.981 -2.100 21.036 1.00 79.94 189 PRO A CA 1
ATOM 1481 C C . PRO A 1 189 ? -29.967 -3.260 20.832 1.00 79.94 189 PRO A C 1
ATOM 1483 O O . PRO A 1 189 ? -30.207 -3.735 19.723 1.00 79.94 189 PRO A O 1
ATOM 1486 N N . SER A 1 190 ? -30.568 -3.715 21.924 1.00 75.81 190 SER A N 1
ATOM 1487 C CA . SER A 1 190 ? -31.605 -4.744 21.951 1.00 75.81 190 SER A CA 1
ATOM 1488 C C . SER A 1 190 ? -32.998 -4.112 22.057 1.00 75.81 190 SER A C 1
ATOM 1490 O O . SER A 1 190 ? -33.155 -2.998 22.555 1.00 75.81 190 SER A O 1
ATOM 1492 N N . SER A 1 191 ? -34.039 -4.832 21.631 1.00 69.19 191 SER A N 1
ATOM 1493 C CA . SER A 1 191 ? -35.432 -4.349 21.615 1.00 69.19 191 SER A CA 1
ATOM 1494 C C . SER A 1 191 ? -36.017 -4.046 23.002 1.00 69.19 191 SER A C 1
ATOM 1496 O O . SER A 1 191 ? -36.982 -3.298 23.113 1.00 69.19 191 SER A O 1
ATOM 1498 N N . ASN A 1 192 ? -35.422 -4.594 24.063 1.00 68.06 192 ASN A N 1
ATOM 1499 C CA . ASN A 1 192 ? -35.729 -4.309 25.469 1.00 68.06 192 ASN A CA 1
ATOM 1500 C C . ASN A 1 192 ? -34.895 -3.148 26.058 1.00 68.06 192 ASN A C 1
ATOM 1502 O O . ASN A 1 192 ? -34.912 -2.945 27.268 1.00 68.06 192 ASN A O 1
ATOM 1506 N N . GLY A 1 193 ? -34.120 -2.428 25.240 1.00 63.53 193 GLY A N 1
ATOM 1507 C CA . GLY A 1 193 ? -33.258 -1.321 25.669 1.00 63.53 193 GLY A CA 1
ATOM 1508 C C . GLY A 1 193 ? -31.905 -1.729 26.267 1.00 63.53 193 GLY A C 1
ATOM 1509 O O . GLY A 1 193 ? -31.088 -0.846 26.530 1.00 63.53 193 GLY A O 1
ATOM 1510 N N . SER A 1 194 ? -31.628 -3.026 26.455 1.00 77.12 194 SER A N 1
ATOM 1511 C CA . SER A 1 194 ? -30.297 -3.506 26.858 1.00 77.12 194 SER A CA 1
ATOM 1512 C C . SER A 1 194 ? -29.323 -3.535 25.671 1.00 77.12 194 SER A C 1
ATOM 1514 O O . SER A 1 194 ? -29.715 -3.312 24.528 1.00 77.12 194 SER A O 1
ATOM 1516 N N . TRP A 1 195 ? -28.053 -3.856 25.916 1.00 82.44 195 TRP A N 1
ATOM 1517 C CA . TRP A 1 195 ? -27.027 -3.951 24.872 1.00 82.44 195 TRP A CA 1
ATOM 1518 C C . TRP A 1 195 ? -26.652 -5.406 24.577 1.00 82.44 195 TRP A C 1
ATOM 1520 O O . TRP A 1 195 ? -26.546 -6.224 25.490 1.00 82.44 195 TRP A O 1
ATOM 1530 N N . LYS A 1 196 ? -26.436 -5.727 23.300 1.00 83.69 196 LYS A N 1
ATOM 1531 C CA . LYS A 1 196 ? -25.810 -6.973 22.839 1.00 83.69 196 LYS A CA 1
ATOM 1532 C C . LYS A 1 196 ? -24.347 -6.670 22.536 1.00 83.69 196 LYS A C 1
ATOM 1534 O O . LYS A 1 196 ? -24.081 -5.790 21.723 1.00 83.69 196 LYS A O 1
ATOM 1539 N N . MET A 1 197 ? -23.411 -7.405 23.139 1.00 86.38 197 MET A N 1
ATOM 1540 C CA . MET A 1 197 ? -21.956 -7.201 22.980 1.00 86.38 197 MET A CA 1
ATOM 1541 C C . MET A 1 197 ? -21.427 -7.711 21.625 1.00 86.38 197 MET A C 1
ATOM 1543 O O . MET A 1 197 ? -20.501 -8.508 21.546 1.00 86.38 197 MET A O 1
ATOM 1547 N N . ILE A 1 198 ? -22.057 -7.247 20.549 1.00 83.88 198 ILE A N 1
ATOM 1548 C CA . ILE A 1 198 ? -21.735 -7.496 19.145 1.00 83.88 198 ILE A CA 1
ATOM 1549 C C . ILE A 1 198 ? -21.566 -6.108 18.506 1.00 83.88 198 ILE A C 1
ATOM 1551 O O . ILE A 1 198 ? -22.393 -5.231 18.782 1.00 83.88 198 ILE A O 1
ATOM 1555 N N . PRO A 1 199 ? -20.511 -5.857 17.707 1.00 84.75 199 PRO A N 1
ATOM 1556 C CA . PRO A 1 199 ? -20.305 -4.559 17.069 1.00 84.75 199 PRO A CA 1
ATOM 1557 C C . PRO A 1 199 ? -21.497 -4.188 16.189 1.00 84.75 199 PRO A C 1
ATOM 1559 O O . PRO A 1 199 ? -21.929 -4.982 15.357 1.00 84.75 199 PRO A O 1
ATOM 1562 N N . LEU A 1 200 ? -22.005 -2.965 16.350 1.00 86.12 200 LEU A N 1
ATOM 1563 C CA . LEU A 1 200 ? -23.065 -2.438 15.493 1.00 86.12 200 LEU A CA 1
ATOM 1564 C C . LEU A 1 200 ? -22.615 -2.430 14.007 1.00 86.12 200 LEU A C 1
ATOM 1566 O O . LEU A 1 200 ? -21.533 -1.904 13.712 1.00 86.12 200 LEU A O 1
ATOM 1570 N N . PRO A 1 201 ? -23.420 -2.968 13.068 1.00 85.50 201 PRO A N 1
ATOM 1571 C CA . PRO A 1 201 ? -23.132 -2.923 11.633 1.00 85.50 201 PRO A CA 1
ATOM 1572 C C . PRO A 1 201 ? -23.030 -1.502 11.043 1.00 85.50 201 PRO A C 1
ATOM 1574 O O . PRO A 1 201 ? -23.612 -0.537 11.548 1.00 85.50 201 PRO A O 1
ATOM 1577 N N . CYS A 1 202 ? -22.255 -1.355 9.960 1.00 85.94 202 CYS A N 1
ATOM 1578 C CA . CYS A 1 202 ? -21.900 -0.055 9.366 1.00 85.94 202 CYS A CA 1
ATOM 1579 C C . CYS A 1 202 ? -23.112 0.686 8.768 1.00 85.94 202 CYS A C 1
ATOM 1581 O O . CYS A 1 202 ? -23.227 1.910 8.888 1.00 85.94 202 CYS A O 1
ATOM 1583 N N . ASP A 1 203 ? -24.022 -0.057 8.146 1.00 82.19 203 ASP A N 1
ATOM 1584 C CA . ASP A 1 203 ? -25.293 0.388 7.574 1.00 82.19 203 ASP A CA 1
ATOM 1585 C C . ASP A 1 203 ? -26.262 0.866 8.669 1.00 82.19 203 ASP A C 1
ATOM 1587 O O . ASP A 1 203 ? -26.766 1.993 8.601 1.00 82.19 203 ASP A O 1
ATOM 1591 N N . GLN A 1 204 ? -26.426 0.081 9.740 1.00 85.25 204 GLN A N 1
ATOM 1592 C CA . GLN A 1 204 ? -27.244 0.433 10.901 1.00 85.25 204 GLN A CA 1
ATOM 1593 C C . GLN A 1 204 ? -26.696 1.691 11.584 1.00 85.25 204 GLN A C 1
ATOM 1595 O O . GLN A 1 204 ? -27.446 2.623 11.875 1.00 85.25 204 GLN A O 1
ATOM 1600 N N . ALA A 1 205 ? -25.373 1.787 11.742 1.00 87.94 205 ALA A N 1
ATOM 1601 C CA . ALA A 1 205 ? -24.709 2.981 12.257 1.00 87.94 205 ALA A CA 1
ATOM 1602 C C . ALA A 1 205 ? -24.871 4.206 11.337 1.00 87.94 205 ALA A C 1
ATOM 1604 O O . ALA A 1 205 ? -25.042 5.323 11.829 1.00 87.94 205 ALA A O 1
ATOM 1605 N N . CYS A 1 206 ? -24.858 4.028 10.009 1.00 87.44 206 CYS A N 1
ATOM 1606 C CA . CYS A 1 206 ? -25.180 5.099 9.060 1.00 87.44 206 CYS A CA 1
ATOM 1607 C C . CYS A 1 206 ? -26.633 5.571 9.202 1.00 87.44 206 CYS A C 1
ATOM 1609 O O . CYS A 1 206 ? -26.885 6.776 9.150 1.00 87.44 206 CYS A O 1
ATOM 1611 N N . SER A 1 207 ? -27.575 4.641 9.368 1.00 85.38 207 SER A N 1
ATOM 1612 C CA . SER A 1 207 ? -28.997 4.936 9.555 1.00 85.38 207 SER A CA 1
ATOM 1613 C C . SER A 1 207 ? -29.244 5.688 10.867 1.00 85.38 207 SER A C 1
ATOM 1615 O O . SER A 1 207 ? -29.857 6.757 10.863 1.00 85.38 207 SER A O 1
ATOM 1617 N N . TRP A 1 208 ? -28.665 5.211 11.974 1.00 89.00 208 TRP A N 1
ATOM 1618 C CA . TRP A 1 208 ? -28.781 5.842 13.290 1.00 89.00 208 TRP A CA 1
ATOM 1619 C C . TRP A 1 208 ? -28.157 7.243 13.309 1.00 89.00 208 TRP A C 1
ATOM 1621 O O . TRP A 1 208 ? -28.814 8.194 13.728 1.00 89.00 208 TRP A O 1
ATOM 1631 N N . LEU A 1 209 ? -26.948 7.415 12.754 1.00 90.75 209 LEU A N 1
ATOM 1632 C CA . LEU A 1 209 ? -26.314 8.731 12.609 1.00 90.75 209 LEU A CA 1
ATOM 1633 C C . LEU A 1 209 ? -27.203 9.712 11.830 1.00 90.75 209 LEU A C 1
ATOM 1635 O O . LEU A 1 209 ? -27.337 10.863 12.232 1.00 90.75 209 LEU A O 1
ATOM 1639 N N . ARG A 1 210 ? -27.822 9.272 10.726 1.00 88.94 210 ARG A N 1
ATOM 1640 C CA . ARG A 1 210 ? -28.765 10.112 9.971 1.00 88.94 210 ARG A CA 1
ATOM 1641 C C . ARG A 1 210 ? -29.981 10.469 10.823 1.00 88.94 210 ARG A C 1
ATOM 1643 O O . ARG A 1 210 ? -30.303 11.644 10.899 1.00 88.94 210 ARG A O 1
ATOM 1650 N N . SER A 1 211 ? -30.593 9.495 11.498 1.00 85.69 211 SER A N 1
ATOM 1651 C CA . SER A 1 211 ? -31.759 9.699 12.371 1.00 85.69 211 SER A CA 1
ATOM 1652 C C . SER A 1 211 ? -31.503 10.739 13.475 1.00 85.69 211 SER A C 1
ATOM 1654 O O . SER A 1 211 ? -32.320 11.638 13.678 1.00 85.69 211 SER A O 1
ATOM 1656 N N . LEU A 1 212 ? -30.330 10.690 14.121 1.00 86.69 212 LEU A N 1
ATOM 1657 C CA . LEU A 1 212 ? -29.906 11.670 15.133 1.00 86.69 212 LEU A CA 1
ATOM 1658 C C . LEU A 1 212 ? -29.753 13.089 14.564 1.00 86.69 212 LEU A C 1
ATOM 1660 O O . LEU A 1 212 ? -30.083 14.061 15.237 1.00 86.69 212 LEU A O 1
ATOM 1664 N N . LEU A 1 213 ? -29.272 13.210 13.322 1.00 85.94 213 LEU A N 1
ATOM 1665 C CA . LEU A 1 213 ? -29.075 14.491 12.633 1.00 85.94 213 LEU A CA 1
ATOM 1666 C C . LEU A 1 213 ? -30.357 15.063 11.997 1.00 85.94 213 LEU A C 1
ATOM 1668 O O . LEU A 1 213 ? -30.324 16.152 11.424 1.00 85.94 213 LEU A O 1
ATOM 1672 N N . GLY A 1 214 ? -31.484 14.356 12.102 1.00 74.38 214 GLY A N 1
ATOM 1673 C CA . GLY A 1 214 ? -32.772 14.756 11.541 1.00 74.38 214 GLY A CA 1
ATOM 1674 C C . GLY A 1 214 ? -33.133 14.027 10.246 1.00 74.38 214 GLY A C 1
ATOM 1675 O O . GLY A 1 214 ? -32.435 13.140 9.761 1.00 74.38 214 GLY A O 1
ATOM 1676 N N . ASN A 1 215 ? -34.289 14.366 9.678 1.00 60.56 215 ASN A N 1
ATOM 1677 C CA . ASN A 1 215 ? -34.917 13.514 8.672 1.00 60.56 215 ASN A CA 1
ATOM 1678 C C . ASN A 1 215 ? -34.170 13.565 7.319 1.00 60.56 215 ASN A C 1
ATOM 1680 O O . ASN A 1 215 ? -34.376 14.463 6.506 1.00 60.56 215 ASN A O 1
ATOM 1684 N N . ALA A 1 216 ? -33.295 12.590 7.048 1.00 57.50 216 ALA A N 1
ATOM 1685 C CA . ALA A 1 216 ? -32.434 12.576 5.855 1.00 57.50 216 ALA A CA 1
ATOM 1686 C C . ALA A 1 216 ? -33.196 12.542 4.512 1.00 57.50 216 ALA A C 1
ATOM 1688 O O . ALA A 1 216 ? -32.608 12.824 3.470 1.00 57.50 216 ALA A O 1
ATOM 1689 N N . GLN A 1 217 ? -34.501 12.249 4.531 1.00 57.06 217 GLN A N 1
ATOM 1690 C CA . GLN A 1 217 ? -35.392 12.386 3.375 1.00 57.06 217 GLN A CA 1
ATOM 1691 C C . GLN A 1 217 ? -35.594 13.851 2.935 1.00 57.06 217 GLN A C 1
ATOM 1693 O O . GLN A 1 217 ? -35.876 14.089 1.763 1.00 57.06 217 GLN A O 1
ATOM 1698 N N . SER A 1 218 ? -35.433 14.833 3.836 1.00 65.38 218 SER A N 1
ATOM 1699 C CA . SER A 1 218 ? -35.636 16.260 3.535 1.00 65.38 218 SER A CA 1
ATOM 1700 C C . SER A 1 218 ? -34.354 17.046 3.231 1.00 65.38 218 SER A C 1
ATOM 1702 O O . SER A 1 218 ? -34.441 18.086 2.583 1.00 65.38 218 SER A O 1
ATOM 1704 N N . ASP A 1 219 ? -33.170 16.578 3.654 1.00 80.06 219 ASP A N 1
ATOM 1705 C CA . ASP A 1 219 ? -31.884 17.209 3.307 1.00 80.06 219 ASP A CA 1
ATOM 1706 C C . ASP A 1 219 ? -30.995 16.273 2.453 1.00 80.06 219 ASP A C 1
ATOM 1708 O O . ASP A 1 219 ? -30.339 15.369 2.989 1.00 80.06 219 ASP A O 1
ATOM 1712 N N . PRO A 1 220 ? -30.879 16.522 1.129 1.00 82.12 220 PRO A N 1
ATOM 1713 C CA . PRO A 1 220 ? -29.990 15.780 0.229 1.00 82.12 220 PRO A CA 1
ATOM 1714 C C . PRO A 1 220 ? -28.503 15.790 0.628 1.00 82.12 220 PRO A C 1
ATOM 1716 O O . PRO A 1 220 ? -27.718 14.983 0.118 1.00 82.12 220 PRO A O 1
ATOM 1719 N N . TYR A 1 221 ? -28.085 16.702 1.510 1.00 85.75 221 TYR A N 1
ATOM 1720 C CA . TYR A 1 221 ? -26.749 16.714 2.093 1.00 85.75 221 TYR A CA 1
ATOM 1721 C C . TYR A 1 221 ? -26.571 15.589 3.118 1.00 85.75 221 TYR A C 1
ATOM 1723 O O . TYR A 1 221 ? -25.574 14.867 3.037 1.00 85.75 221 TYR A O 1
ATOM 1731 N N . LEU A 1 222 ? -27.537 15.420 4.032 1.00 85.56 222 LEU A N 1
ATOM 1732 C CA . LEU A 1 222 ? -27.537 14.390 5.079 1.00 85.56 222 LEU A CA 1
ATOM 1733 C C . LEU A 1 222 ? -27.747 12.986 4.497 1.00 85.56 222 LEU A C 1
ATOM 1735 O O . LEU A 1 222 ? -27.127 12.032 4.963 1.00 85.56 222 LEU A O 1
ATOM 1739 N N . ALA A 1 223 ? -28.498 12.858 3.400 1.00 84.50 223 ALA A N 1
ATOM 1740 C CA . ALA A 1 223 ? -28.593 11.605 2.643 1.00 84.50 223 ALA A CA 1
ATOM 1741 C C . ALA A 1 223 ? -27.218 11.067 2.168 1.00 84.50 223 ALA A C 1
ATOM 1743 O O . ALA A 1 223 ? -27.037 9.861 2.009 1.00 84.50 223 ALA A O 1
ATOM 1744 N N . ASN A 1 224 ? -26.217 11.941 1.971 1.00 85.56 224 ASN A N 1
ATOM 1745 C CA . ASN A 1 224 ? -24.842 11.559 1.614 1.00 85.56 224 ASN A CA 1
ATOM 1746 C C . ASN A 1 224 ? -23.874 11.509 2.822 1.00 85.56 224 ASN A C 1
ATOM 1748 O O . ASN A 1 224 ? -22.664 11.359 2.626 1.00 85.56 224 ASN A O 1
ATOM 1752 N N . VAL A 1 225 ? -24.381 11.640 4.052 1.00 88.38 225 VAL A N 1
ATOM 1753 C CA . VAL A 1 225 ? -23.641 11.400 5.304 1.00 88.38 225 VAL A CA 1
ATOM 1754 C C . VAL A 1 225 ? -23.731 9.908 5.675 1.00 88.38 225 VAL A C 1
ATOM 1756 O O . VAL A 1 225 ? -24.594 9.167 5.199 1.00 88.38 225 VAL A O 1
ATOM 1759 N N . GLY A 1 226 ? -22.781 9.440 6.479 1.00 89.00 226 GLY A N 1
ATOM 1760 C CA . GLY A 1 226 ? -22.601 8.052 6.922 1.00 89.00 226 GLY A CA 1
ATOM 1761 C C . GLY A 1 226 ? -21.303 7.916 7.725 1.00 89.00 226 GLY A C 1
ATOM 1762 O O . GLY A 1 226 ? -20.569 8.896 7.849 1.00 89.00 226 GLY A O 1
ATOM 1763 N N . THR A 1 227 ? -20.973 6.732 8.232 1.00 89.12 227 THR A N 1
ATOM 1764 C CA . THR A 1 227 ? -19.845 6.489 9.159 1.00 89.12 227 THR A CA 1
ATOM 1765 C C . THR A 1 227 ? -18.494 7.071 8.699 1.00 89.12 227 THR A C 1
ATOM 1767 O O . THR A 1 227 ? -17.820 7.755 9.469 1.00 89.12 227 THR A O 1
ATOM 1770 N N . HIS A 1 228 ? -18.113 6.918 7.423 1.00 85.62 228 HIS A N 1
ATOM 1771 C CA . HIS A 1 228 ? -16.866 7.489 6.872 1.00 85.62 228 HIS A CA 1
ATOM 1772 C C . HIS A 1 228 ? -16.830 9.038 6.874 1.00 85.62 228 HIS A C 1
ATOM 1774 O O . HIS A 1 228 ? -15.769 9.660 6.773 1.00 85.62 228 HIS A O 1
ATOM 1780 N N . SER A 1 229 ? -17.984 9.692 7.013 1.00 90.38 229 SER A N 1
ATOM 1781 C CA . SER A 1 229 ? -18.092 11.154 7.121 1.00 90.38 229 SER A CA 1
ATOM 1782 C C . SER A 1 229 ? -17.449 11.672 8.403 1.00 90.38 229 SER A C 1
ATOM 1784 O O . SER A 1 229 ? -16.820 12.725 8.373 1.00 90.38 229 SER A O 1
ATOM 1786 N N . LEU A 1 230 ? -17.536 10.899 9.492 1.00 93.38 230 LEU A N 1
ATOM 1787 C CA . LEU A 1 230 ? -17.044 11.254 10.825 1.00 93.38 230 LEU A CA 1
ATOM 1788 C C . LEU A 1 230 ? -15.531 11.525 10.795 1.00 93.38 230 LEU A C 1
ATOM 1790 O O . LEU A 1 230 ? -15.096 12.633 11.109 1.00 93.38 230 LEU A O 1
ATOM 1794 N N . LYS A 1 231 ? -14.740 10.580 10.255 1.00 90.69 231 LYS A N 1
ATOM 1795 C CA . LYS A 1 231 ? -13.302 10.775 9.985 1.00 90.69 231 LYS A CA 1
ATOM 1796 C C . LYS A 1 231 ? -13.036 11.970 9.063 1.00 90.69 231 LYS A C 1
ATOM 1798 O O . LYS A 1 231 ? -12.050 12.691 9.234 1.00 90.69 231 LYS A O 1
ATOM 1803 N N . ARG A 1 232 ? -13.882 12.161 8.044 1.00 89.62 232 ARG A N 1
ATOM 1804 C CA . ARG A 1 232 ? -13.685 13.186 7.009 1.00 89.62 232 ARG A CA 1
ATOM 1805 C C . ARG A 1 232 ? -13.911 14.606 7.532 1.00 89.62 232 ARG A C 1
ATOM 1807 O O . ARG A 1 232 ? -13.260 15.508 7.014 1.00 89.62 232 ARG A O 1
ATOM 1814 N N . THR A 1 233 ? -14.778 14.815 8.527 1.00 93.38 233 THR A N 1
ATOM 1815 C CA . THR A 1 233 ? -15.172 16.145 9.032 1.00 93.38 233 THR A CA 1
ATOM 1816 C C . THR A 1 233 ? -13.967 17.004 9.417 1.00 93.38 233 THR A C 1
ATOM 1818 O O . THR A 1 233 ? -13.639 17.949 8.694 1.00 93.38 233 THR A O 1
ATOM 1821 N N . LEU A 1 234 ? -13.235 16.647 10.480 1.00 93.25 234 LEU A N 1
ATOM 1822 C CA . LEU A 1 234 ? -12.115 17.472 10.951 1.00 93.25 234 LEU A CA 1
ATOM 1823 C C . LEU A 1 234 ? -10.935 17.504 9.970 1.00 93.25 234 LEU A C 1
ATOM 1825 O O . LEU A 1 234 ? -10.279 18.535 9.849 1.00 93.25 234 LEU A O 1
ATOM 1829 N N . LEU A 1 235 ? -10.686 16.430 9.211 1.00 90.50 235 LEU A N 1
ATOM 1830 C CA . LEU A 1 235 ? -9.643 16.423 8.175 1.00 90.50 235 LEU A CA 1
ATOM 1831 C C . LEU A 1 235 ? -9.989 17.357 7.001 1.00 90.50 235 LEU A C 1
ATOM 1833 O O . LEU A 1 235 ? -9.104 18.011 6.442 1.00 90.50 235 LEU A O 1
ATOM 1837 N N . SER A 1 236 ? -11.274 17.472 6.648 1.00 90.12 236 SER A N 1
ATOM 1838 C CA . SER A 1 236 ? -11.752 18.437 5.657 1.00 90.12 236 SER A CA 1
ATOM 1839 C C . SER A 1 236 ? -11.686 19.866 6.186 1.00 90.12 236 SER A C 1
ATOM 1841 O O . SER A 1 236 ? -11.336 20.753 5.411 1.00 90.12 236 SER A O 1
ATOM 1843 N N . TRP A 1 237 ? -12.002 20.100 7.461 1.00 92.31 237 TRP A N 1
ATOM 1844 C CA . TRP A 1 237 ? -11.885 21.420 8.088 1.00 92.31 237 TRP A CA 1
ATOM 1845 C C . TRP A 1 237 ? -10.415 21.855 8.163 1.00 92.31 237 TRP A C 1
ATOM 1847 O O . TRP A 1 237 ? -10.083 22.947 7.712 1.00 92.31 237 TRP A O 1
ATOM 1857 N N . ALA A 1 238 ? -9.514 20.957 8.573 1.00 89.00 238 ALA A N 1
ATOM 1858 C CA . ALA A 1 238 ? -8.071 21.198 8.596 1.00 89.00 238 ALA A CA 1
ATOM 1859 C C . ALA A 1 238 ? -7.519 21.519 7.200 1.00 89.00 238 ALA A C 1
ATOM 1861 O O . ALA A 1 238 ? -6.664 22.386 7.048 1.00 89.00 238 ALA A O 1
ATOM 1862 N N . SER A 1 239 ? -8.028 20.848 6.160 1.00 87.88 239 SER A N 1
ATOM 1863 C CA . SER A 1 239 ? -7.650 21.153 4.777 1.00 87.88 239 SER A CA 1
ATOM 1864 C C . SER A 1 239 ? -8.209 22.484 4.271 1.00 87.88 239 SER A C 1
ATOM 1866 O O . SER A 1 239 ? -7.612 23.048 3.361 1.00 87.88 239 SER A O 1
ATOM 1868 N N . LYS A 1 240 ? -9.338 22.964 4.810 1.00 87.56 240 LYS A N 1
ATOM 1869 C CA . LYS A 1 240 ? -9.920 24.277 4.483 1.00 87.56 240 LYS A CA 1
ATOM 1870 C C . LYS A 1 240 ? -9.184 25.417 5.199 1.00 87.56 240 LYS A C 1
ATOM 1872 O O . LYS A 1 240 ? -8.951 26.433 4.571 1.00 87.56 240 LYS A O 1
ATOM 1877 N N . ARG A 1 241 ? -8.739 25.207 6.446 1.00 86.94 241 ARG A N 1
ATOM 1878 C CA . ARG A 1 241 ? -7.871 26.131 7.214 1.00 86.94 241 ARG A CA 1
ATOM 1879 C C . ARG A 1 241 ? -6.425 26.206 6.685 1.00 86.94 241 ARG A C 1
ATOM 1881 O O . ARG A 1 241 ? -5.625 26.989 7.174 1.00 86.94 241 ARG A O 1
ATOM 1888 N N . GLY A 1 242 ? -6.057 25.365 5.716 1.00 84.25 242 GLY A N 1
ATOM 1889 C CA . GLY A 1 242 ? -4.718 25.376 5.119 1.00 84.25 242 GLY A CA 1
ATOM 1890 C C . GLY A 1 242 ? -3.637 24.623 5.905 1.00 84.25 242 GLY A C 1
ATOM 1891 O O . GLY A 1 242 ? -2.456 24.842 5.651 1.00 84.25 242 GLY A O 1
ATOM 1892 N N . LEU A 1 243 ? -3.988 23.703 6.821 1.00 85.69 243 LEU A N 1
ATOM 1893 C CA . LEU A 1 243 ? -2.969 22.920 7.538 1.00 85.69 243 LEU A CA 1
ATOM 1894 C C . LEU A 1 243 ? -2.084 22.122 6.549 1.00 85.69 243 LEU A C 1
ATOM 1896 O O . LEU A 1 243 ? -2.612 21.527 5.594 1.00 85.69 243 LEU A O 1
ATOM 1900 N N . PRO A 1 244 ? -0.759 22.028 6.783 1.00 85.00 244 PRO A N 1
ATOM 1901 C CA . PRO A 1 244 ? 0.154 21.263 5.937 1.00 85.00 244 PRO A CA 1
ATOM 1902 C C . PRO A 1 244 ? -0.290 19.811 5.721 1.00 85.00 244 PRO A C 1
ATOM 1904 O O . PRO A 1 244 ? -0.876 19.174 6.601 1.00 85.00 244 PRO A O 1
ATOM 1907 N N . ARG A 1 245 ? 0.016 19.257 4.538 1.00 78.56 245 ARG A N 1
ATOM 1908 C CA . ARG A 1 245 ? -0.350 17.872 4.179 1.00 78.56 245 ARG A CA 1
ATOM 1909 C C . ARG A 1 245 ? 0.193 16.851 5.181 1.00 78.56 245 ARG A C 1
ATOM 1911 O O . ARG A 1 245 ? -0.506 15.894 5.487 1.00 78.56 245 ARG A O 1
ATOM 1918 N N . GLU A 1 246 ? 1.402 17.068 5.686 1.00 79.38 246 GLU A N 1
ATOM 1919 C CA . GLU A 1 246 ? 2.054 16.221 6.687 1.00 79.38 246 GLU A CA 1
ATOM 1920 C C . GLU A 1 246 ? 1.263 16.167 8.000 1.00 79.38 246 GLU A C 1
ATOM 1922 O O . GLU A 1 246 ? 0.849 15.089 8.422 1.00 79.38 246 GLU A O 1
ATOM 1927 N N . GLN A 1 247 ? 0.934 17.325 8.584 1.00 82.75 247 GLN A N 1
ATOM 1928 C CA . GLN A 1 247 ? 0.114 17.397 9.798 1.00 82.75 247 GLN A CA 1
ATOM 1929 C C . GLN A 1 247 ? -1.260 16.741 9.597 1.00 82.75 247 GLN A C 1
ATOM 1931 O O . GLN A 1 247 ? -1.726 16.006 10.463 1.00 82.75 247 GLN A O 1
ATOM 1936 N N . ARG A 1 248 ? -1.896 16.937 8.433 1.00 84.69 248 ARG A N 1
ATOM 1937 C CA . ARG A 1 248 ? -3.175 16.282 8.100 1.00 84.69 248 ARG A CA 1
ATOM 1938 C C . ARG A 1 248 ? -3.053 14.768 7.911 1.00 84.69 248 ARG A C 1
ATOM 1940 O O . ARG A 1 248 ? -3.987 14.049 8.256 1.00 84.69 248 ARG A O 1
ATOM 1947 N N . ALA A 1 249 ? -1.929 14.277 7.389 1.00 78.88 249 ALA A N 1
ATOM 1948 C CA . ALA A 1 249 ? -1.657 12.846 7.272 1.00 78.88 249 ALA A CA 1
ATOM 1949 C C . ALA A 1 249 ? -1.478 12.205 8.659 1.00 78.88 249 ALA A C 1
ATOM 1951 O O . ALA A 1 249 ? -2.130 11.198 8.944 1.00 78.88 249 ALA A O 1
ATOM 1952 N N . LEU A 1 250 ? -0.693 12.839 9.538 1.00 82.00 250 LEU A N 1
ATOM 1953 C CA . LEU A 1 250 ? -0.504 12.419 10.931 1.00 82.00 250 LEU A CA 1
ATOM 1954 C C . LEU A 1 250 ? -1.831 12.420 11.710 1.00 82.00 250 LEU A C 1
ATOM 1956 O O . LEU A 1 250 ? -2.187 11.403 12.300 1.00 82.00 250 LEU A O 1
ATOM 1960 N N . LEU A 1 251 ? -2.630 13.492 11.617 1.00 84.19 251 LEU A N 1
ATOM 1961 C CA . LEU A 1 251 ? -3.964 13.579 12.239 1.00 84.19 251 LEU A CA 1
ATOM 1962 C C . LEU A 1 251 ? -4.952 12.510 11.754 1.00 84.19 251 LEU A C 1
ATOM 1964 O O . LEU A 1 251 ? -5.887 12.177 12.482 1.00 84.19 251 LEU A O 1
ATOM 1968 N N . GLY A 1 252 ? -4.771 12.004 10.530 1.00 83.75 252 GLY A N 1
ATOM 1969 C CA . GLY A 1 252 ? -5.550 10.908 9.953 1.00 83.75 252 GLY A CA 1
ATOM 1970 C C . GLY A 1 252 ? -4.959 9.512 10.189 1.00 83.75 252 GLY A C 1
ATOM 1971 O O . GLY A 1 252 ? -5.470 8.552 9.605 1.00 83.75 252 GLY A O 1
ATOM 1972 N N . TYR A 1 253 ? -3.901 9.392 11.000 1.00 81.19 253 TYR A N 1
ATOM 1973 C CA . TYR A 1 253 ? -3.141 8.164 11.291 1.00 81.19 253 TYR A CA 1
ATOM 1974 C C . TYR A 1 253 ? -2.490 7.495 10.072 1.00 81.19 253 TYR A C 1
ATOM 1976 O O . TYR A 1 253 ? -2.275 6.276 10.042 1.00 81.19 253 TYR A O 1
ATOM 1984 N N . HIS A 1 254 ? -2.155 8.291 9.057 1.00 71.75 254 HIS A N 1
ATOM 1985 C CA . HIS A 1 254 ? -1.351 7.847 7.926 1.00 71.75 254 HIS A CA 1
ATOM 1986 C C . HIS A 1 254 ? 0.130 7.960 8.299 1.00 71.75 254 HIS A C 1
ATOM 1988 O O . HIS A 1 254 ? 0.750 9.009 8.138 1.00 71.75 254 HIS A O 1
ATOM 1994 N N . THR A 1 255 ? 0.702 6.859 8.788 1.00 54.62 255 THR A N 1
ATOM 1995 C CA . THR A 1 255 ? 2.149 6.734 8.992 1.00 54.62 255 THR A CA 1
ATOM 1996 C C . THR A 1 255 ? 2.866 6.808 7.647 1.00 54.62 255 THR A C 1
ATOM 1998 O O . THR A 1 255 ? 2.739 5.913 6.805 1.00 54.62 255 THR A O 1
ATOM 2001 N N . SER A 1 256 ? 3.616 7.891 7.442 1.00 39.53 256 SER A N 1
ATOM 2002 C CA . SER A 1 256 ? 4.474 8.047 6.272 1.00 39.53 256 SER A CA 1
ATOM 2003 C C . SER A 1 256 ? 5.546 6.961 6.277 1.00 39.53 256 SER A C 1
ATOM 2005 O O . SER A 1 256 ? 6.288 6.821 7.241 1.00 39.53 256 SER A O 1
ATOM 2007 N N . ARG A 1 257 ? 5.667 6.208 5.180 1.00 39.28 257 ARG A N 1
ATOM 2008 C CA . ARG A 1 257 ? 6.796 5.284 4.963 1.00 39.28 257 ARG A CA 1
ATOM 2009 C C . ARG A 1 257 ? 8.072 6.007 4.492 1.00 39.28 257 ARG A C 1
ATOM 2011 O O . ARG A 1 257 ? 9.047 5.337 4.173 1.00 39.28 257 ARG A O 1
ATOM 2018 N N . ALA A 1 258 ? 8.045 7.341 4.391 1.00 36.00 258 ALA A N 1
ATOM 2019 C CA . ALA A 1 258 ? 9.136 8.151 3.844 1.00 36.00 258 ALA A CA 1
ATOM 2020 C C . ALA A 1 258 ? 10.152 8.635 4.896 1.00 36.00 258 ALA A C 1
ATOM 2022 O O . ALA A 1 258 ? 11.267 8.996 4.526 1.00 36.00 258 ALA A O 1
ATOM 2023 N N . SER A 1 259 ? 9.815 8.615 6.189 1.00 33.88 259 SER A N 1
ATOM 2024 C CA . SER A 1 259 ? 10.786 8.804 7.270 1.00 33.88 259 SER A CA 1
ATOM 2025 C C . SER A 1 259 ? 11.507 7.478 7.533 1.00 33.88 259 SER A C 1
ATOM 2027 O O . SER A 1 259 ? 10.949 6.543 8.101 1.00 33.88 259 SER A O 1
ATOM 2029 N N . GLY A 1 260 ? 12.772 7.388 7.113 1.00 35.53 260 GLY A N 1
ATOM 2030 C CA . GLY A 1 260 ? 13.653 6.231 7.342 1.00 35.53 260 GLY A CA 1
ATOM 2031 C C . GLY A 1 260 ? 14.127 6.081 8.793 1.00 35.53 260 GLY A C 1
ATOM 2032 O O . GLY A 1 260 ? 15.273 5.710 9.027 1.00 35.53 260 GLY A O 1
ATOM 2033 N N . ALA A 1 261 ? 13.272 6.407 9.760 1.00 33.91 261 ALA A N 1
ATOM 2034 C CA . ALA A 1 261 ? 13.601 6.557 11.168 1.00 33.91 261 ALA A CA 1
ATOM 2035 C C . ALA A 1 261 ? 13.253 5.282 11.959 1.00 33.91 261 ALA A C 1
ATOM 2037 O O . ALA A 1 261 ? 12.371 5.259 12.815 1.00 33.91 261 ALA A O 1
ATOM 2038 N N . GLY A 1 262 ? 13.968 4.189 11.664 1.00 34.00 262 GLY A N 1
ATOM 2039 C CA . GLY A 1 262 ? 13.766 2.884 12.315 1.00 34.00 262 GLY A CA 1
ATOM 2040 C C . GLY A 1 262 ? 13.971 2.876 13.840 1.00 34.00 262 GLY A C 1
ATOM 2041 O O . GLY A 1 262 ? 13.564 1.925 14.498 1.00 34.00 262 GLY A O 1
ATOM 2042 N N . SER A 1 263 ? 14.568 3.933 14.400 1.00 32.00 263 SER A N 1
ATOM 2043 C CA . SER A 1 263 ? 14.793 4.145 15.837 1.00 32.00 263 SER A CA 1
ATOM 2044 C C . SER A 1 263 ? 13.817 5.130 16.498 1.00 32.00 263 SER A C 1
ATOM 2046 O O . SER A 1 263 ? 13.788 5.222 17.720 1.00 32.00 263 SER A O 1
ATOM 2048 N N . GLU A 1 264 ? 13.019 5.871 15.725 1.00 34.25 264 GLU A N 1
ATOM 2049 C CA . GLU A 1 264 ? 12.123 6.929 16.236 1.00 34.25 264 GLU A CA 1
ATOM 2050 C C . GLU A 1 264 ? 10.733 6.373 16.616 1.00 34.25 264 GLU A C 1
ATOM 2052 O O . GLU A 1 264 ? 10.015 6.948 17.430 1.00 34.25 264 GLU A O 1
ATOM 2057 N N . LEU A 1 265 ? 10.442 5.146 16.162 1.00 37.44 265 LEU A N 1
ATOM 2058 C CA . LEU A 1 265 ? 9.337 4.258 16.569 1.00 37.44 265 LEU A CA 1
ATOM 2059 C C . LEU A 1 265 ? 9.300 3.895 18.072 1.00 37.44 265 LEU A C 1
ATOM 2061 O O . LEU A 1 265 ? 8.451 3.102 18.481 1.00 37.44 265 LEU A O 1
ATOM 2065 N N . ILE A 1 266 ? 10.219 4.436 18.877 1.00 37.12 266 ILE A N 1
ATOM 2066 C CA . ILE A 1 266 ? 10.262 4.326 20.344 1.00 37.12 266 ILE A CA 1
ATOM 2067 C C . ILE A 1 266 ? 9.561 5.534 21.014 1.00 37.12 266 ILE A C 1
ATOM 2069 O O . ILE A 1 266 ? 9.159 5.430 22.168 1.00 37.12 266 ILE A O 1
ATOM 2073 N N . TYR A 1 267 ? 9.334 6.640 20.286 1.00 41.25 267 TYR A N 1
ATOM 2074 C CA . TYR A 1 267 ? 8.789 7.909 20.807 1.00 41.25 267 TYR A CA 1
ATOM 2075 C C . TYR A 1 267 ? 7.577 8.451 20.003 1.00 41.25 267 TYR A C 1
ATOM 2077 O O . TYR A 1 267 ? 7.272 9.642 20.031 1.00 41.25 267 TYR A O 1
ATOM 2085 N N . GLU A 1 268 ? 6.859 7.591 19.268 1.00 50.34 268 GLU A N 1
ATOM 2086 C CA . GLU A 1 268 ? 5.799 7.995 18.317 1.00 50.34 268 GLU A CA 1
ATOM 2087 C C . GLU A 1 268 ? 4.529 8.639 18.924 1.00 50.34 268 GLU A C 1
ATOM 2089 O O . GLU A 1 268 ? 3.716 9.177 18.166 1.00 50.34 268 GLU A O 1
ATOM 2094 N N . SER A 1 269 ? 4.338 8.639 20.251 1.00 50.66 269 SER A N 1
ATOM 2095 C CA . SER A 1 269 ? 3.252 9.398 20.905 1.00 50.66 269 SER A CA 1
ATOM 2096 C C . SER A 1 269 ? 3.359 10.895 20.603 1.00 50.66 269 SER A C 1
ATOM 2098 O O . SER A 1 269 ? 2.394 11.542 20.188 1.00 50.66 269 SER A O 1
ATOM 2100 N N . ASP A 1 270 ? 4.570 11.430 20.734 1.00 58.00 270 ASP A N 1
ATOM 2101 C CA . ASP A 1 270 ? 4.814 12.869 20.811 1.00 58.00 270 ASP A CA 1
ATOM 2102 C C . ASP A 1 270 ? 4.812 13.527 19.424 1.00 58.00 270 ASP A C 1
ATOM 2104 O O . ASP A 1 270 ? 4.551 14.726 19.286 1.00 58.00 270 ASP A O 1
ATOM 2108 N N . ALA A 1 271 ? 4.994 12.727 18.368 1.00 66.94 271 ALA A N 1
ATOM 2109 C CA . ALA A 1 271 ? 4.861 13.155 16.978 1.00 66.94 271 ALA A CA 1
ATOM 2110 C C . ALA A 1 271 ? 3.442 13.667 16.645 1.00 66.94 271 ALA A C 1
ATOM 2112 O O . ALA A 1 271 ? 3.275 14.498 15.748 1.00 66.94 271 ALA A O 1
ATOM 2113 N N . GLN A 1 272 ? 2.410 13.228 17.381 1.00 73.94 272 GLN A N 1
ATOM 2114 C CA . GLN A 1 272 ? 1.048 13.753 17.225 1.00 73.94 272 GLN A CA 1
ATOM 2115 C C . GLN A 1 272 ? 0.834 15.101 17.938 1.00 73.94 272 GLN A C 1
ATOM 2117 O O . GLN A 1 272 ? -0.068 15.848 17.558 1.00 73.94 272 GLN A O 1
ATOM 2122 N N . SER A 1 273 ? 1.670 15.476 18.911 1.00 82.25 273 SER A N 1
ATOM 2123 C CA . SER A 1 273 ? 1.448 16.639 19.787 1.00 82.25 273 SER A CA 1
ATOM 2124 C C . SER A 1 273 ? 1.456 17.990 19.061 1.00 82.25 273 SER A C 1
ATOM 2126 O O . SER A 1 273 ? 0.727 18.910 19.441 1.00 82.25 273 SER A O 1
ATOM 2128 N N . ALA A 1 274 ? 2.256 18.156 18.003 1.00 84.00 274 ALA A N 1
ATOM 2129 C CA . ALA A 1 274 ? 2.223 19.374 17.185 1.00 84.00 274 ALA A CA 1
ATOM 2130 C C . ALA A 1 274 ? 0.968 19.445 16.279 1.00 84.00 274 ALA A C 1
ATOM 2132 O O . ALA A 1 274 ? 0.245 20.444 16.367 1.00 84.00 274 ALA A O 1
ATOM 2133 N N . PRO A 1 275 ? 0.623 18.405 15.490 1.00 87.19 275 PRO A N 1
ATOM 2134 C CA . PRO A 1 275 ? -0.648 18.360 14.765 1.00 87.19 275 PRO A CA 1
ATOM 2135 C C . PRO A 1 275 ? -1.900 18.485 15.657 1.00 87.19 275 PRO A C 1
ATOM 2137 O O . PRO A 1 275 ? -2.849 19.162 15.266 1.00 87.19 275 PRO A O 1
ATOM 2140 N N . LEU A 1 276 ? -1.916 17.894 16.859 1.00 89.88 276 LEU A N 1
ATOM 2141 C CA . LEU A 1 276 ? -3.044 17.979 17.802 1.00 89.88 276 LEU A CA 1
ATOM 2142 C C . LEU A 1 276 ? -3.243 19.397 18.365 1.00 89.88 276 LEU A C 1
ATOM 2144 O O . LEU A 1 276 ? -4.382 19.853 18.483 1.00 89.88 276 LEU A O 1
ATOM 2148 N N . ARG A 1 277 ? -2.162 20.145 18.631 1.00 91.50 277 ARG A N 1
ATOM 2149 C CA . ARG A 1 277 ? -2.251 21.580 18.971 1.00 91.50 277 ARG A CA 1
ATOM 2150 C C . ARG A 1 277 ? -2.840 22.400 17.822 1.00 91.50 277 ARG A C 1
ATOM 2152 O O . ARG A 1 277 ? -3.736 23.210 18.053 1.00 91.50 277 ARG A O 1
ATOM 2159 N N . ALA A 1 278 ? -2.398 22.150 16.587 1.00 90.75 278 ALA A N 1
ATOM 2160 C CA . ALA A 1 278 ? -2.958 22.806 15.406 1.00 90.75 278 ALA A CA 1
ATOM 2161 C C . ALA A 1 278 ? -4.450 22.464 15.209 1.00 90.75 278 ALA A C 1
ATOM 2163 O O . ALA A 1 278 ? -5.239 23.347 14.869 1.00 90.75 278 ALA A O 1
ATOM 2164 N N . LEU A 1 279 ? -4.855 21.216 15.480 1.00 92.81 279 LEU A N 1
ATOM 2165 C CA . LEU A 1 279 ? -6.255 20.783 15.451 1.00 92.81 279 LEU A CA 1
ATOM 2166 C C . LEU A 1 279 ? -7.101 21.470 16.535 1.00 92.81 279 LEU A C 1
ATOM 2168 O O . LEU A 1 279 ? -8.184 21.957 16.225 1.00 92.81 279 LEU A O 1
ATOM 2172 N N . SER A 1 280 ? -6.624 21.540 17.780 1.00 93.44 280 SER A N 1
ATOM 2173 C CA . SER A 1 280 ? -7.355 22.204 18.872 1.00 93.44 280 SER A CA 1
ATOM 2174 C C . SER A 1 280 ? -7.580 23.685 18.577 1.00 93.44 280 SER A C 1
ATOM 2176 O O . SER A 1 280 ? -8.716 24.145 18.617 1.00 93.44 280 SER A O 1
ATOM 2178 N N . SER A 1 281 ? -6.534 24.390 18.134 1.00 93.81 281 SER A N 1
ATOM 2179 C CA . SER A 1 281 ? -6.630 25.789 17.704 1.00 93.81 281 SER A CA 1
ATOM 2180 C C . SER A 1 281 ? -7.644 25.996 16.565 1.00 93.81 281 SER A C 1
ATOM 2182 O O . SER A 1 281 ? -8.377 26.980 16.578 1.00 93.81 281 SER A O 1
ATOM 2184 N N . MET A 1 282 ? -7.766 25.053 15.619 1.00 94.25 282 MET A N 1
ATOM 2185 C CA . MET A 1 282 ? -8.830 25.100 14.604 1.00 94.25 282 MET A CA 1
ATOM 2186 C C . MET A 1 282 ? -10.225 24.969 15.226 1.00 94.25 282 MET A C 1
ATOM 2188 O O . MET A 1 282 ? -11.140 25.675 14.816 1.00 94.25 282 MET A O 1
ATOM 2192 N N . ILE A 1 283 ? -10.418 24.050 16.175 1.00 94.12 283 ILE A N 1
ATOM 2193 C CA . ILE A 1 283 ? -11.723 23.830 16.820 1.00 94.12 283 ILE A CA 1
ATOM 2194 C C . ILE A 1 283 ? -12.133 25.074 17.628 1.00 94.12 283 ILE A C 1
ATOM 2196 O O . ILE A 1 283 ? -13.302 25.454 17.602 1.00 94.12 283 ILE A O 1
ATOM 2200 N N . ASP A 1 284 ? -11.179 25.761 18.258 1.00 93.44 284 ASP A N 1
ATOM 2201 C CA . ASP A 1 284 ? -11.415 27.016 18.986 1.00 93.44 284 ASP A CA 1
ATOM 2202 C C . ASP A 1 284 ? -11.800 28.175 18.047 1.00 93.44 284 ASP A C 1
ATOM 2204 O O . ASP A 1 284 ? -12.717 28.949 18.340 1.00 93.44 284 ASP A O 1
ATOM 2208 N N . GLU A 1 285 ? -11.185 28.256 16.864 1.00 91.69 285 GLU A N 1
ATOM 2209 C CA . GLU A 1 285 ? -11.598 29.185 15.802 1.00 91.69 285 GLU A CA 1
ATOM 2210 C C . GLU A 1 285 ? -12.996 28.867 15.246 1.00 91.69 285 GLU A C 1
ATOM 2212 O O . GLU A 1 285 ? -13.748 29.788 14.923 1.00 91.69 285 GLU A O 1
ATOM 2217 N N . VAL A 1 286 ? -13.390 27.588 15.163 1.00 93.19 286 VAL A N 1
ATOM 2218 C CA . VAL A 1 286 ? -14.770 27.202 14.808 1.00 93.19 286 VAL A CA 1
ATOM 2219 C C . VAL A 1 286 ? -15.747 27.581 15.922 1.00 93.19 286 VAL A C 1
ATOM 2221 O O . VAL A 1 286 ? -16.818 28.117 15.637 1.00 93.19 286 VAL A O 1
ATOM 2224 N N . SER A 1 287 ? -15.387 27.358 17.190 1.00 92.56 287 SER A N 1
ATOM 2225 C CA . SER A 1 287 ? -16.243 27.677 18.340 1.00 92.56 287 SER A CA 1
ATOM 2226 C C . SER A 1 287 ? -16.506 29.176 18.480 1.00 92.56 287 SER A C 1
ATOM 2228 O O . SER A 1 287 ? -17.655 29.591 18.658 1.00 92.56 287 SER A O 1
ATOM 2230 N N . SER A 1 288 ? -15.458 29.991 18.351 1.00 90.88 288 SER A N 1
ATOM 2231 C CA . SER A 1 288 ? -15.548 31.458 18.327 1.00 90.88 288 SER A CA 1
ATOM 2232 C C . SER A 1 288 ? -16.189 32.002 17.042 1.00 90.88 288 SER A C 1
ATOM 2234 O O . SER A 1 288 ? -16.589 33.163 16.991 1.00 90.88 288 SER A O 1
ATOM 2236 N N . GLY A 1 289 ? -16.319 31.173 16.001 1.00 86.88 289 GLY A N 1
ATOM 2237 C CA . GLY A 1 289 ? -16.857 31.564 14.701 1.00 86.88 289 GLY A CA 1
ATOM 2238 C C . GLY A 1 289 ? -15.885 32.374 13.838 1.00 86.88 289 GLY A C 1
ATOM 2239 O O . GLY A 1 289 ? -16.309 32.881 12.797 1.00 86.88 289 GLY A O 1
ATOM 2240 N N . ALA A 1 290 ? -14.613 32.484 14.235 1.00 85.69 290 ALA A N 1
ATOM 2241 C CA . ALA A 1 290 ? -13.542 33.068 13.430 1.00 85.69 290 ALA A CA 1
ATOM 2242 C C . ALA A 1 290 ? -13.306 32.256 12.144 1.00 85.69 290 ALA A C 1
ATOM 2244 O O . ALA A 1 290 ? -13.216 32.823 11.056 1.00 85.69 290 ALA A O 1
ATOM 2245 N N . PHE A 1 291 ? -13.319 30.922 12.245 1.00 88.12 291 PHE A N 1
ATOM 2246 C CA . PHE A 1 291 ? -13.247 30.012 11.105 1.00 88.12 291 PHE A CA 1
ATOM 2247 C C . PHE A 1 291 ? -14.616 29.372 10.834 1.00 88.12 291 PHE A C 1
ATOM 2249 O O . PHE A 1 291 ? -15.227 28.764 11.710 1.00 88.12 291 PHE A O 1
ATOM 2256 N N . LYS A 1 292 ? -15.121 29.498 9.599 1.00 89.38 292 LYS A N 1
ATOM 2257 C CA . LYS A 1 292 ? -16.456 29.008 9.198 1.00 89.38 292 LYS A CA 1
ATOM 2258 C C . LYS A 1 292 ? -16.329 27.916 8.129 1.00 89.38 292 LYS A C 1
ATOM 2260 O O . LYS A 1 292 ? -16.478 28.222 6.940 1.00 89.38 292 LYS A O 1
ATOM 2265 N N . PRO A 1 293 ? -16.045 26.652 8.508 1.00 87.38 293 PRO A N 1
ATOM 2266 C CA . PRO A 1 293 ? -15.670 25.597 7.568 1.00 87.38 293 PRO A CA 1
ATOM 2267 C C . PRO A 1 293 ? -16.779 25.237 6.574 1.00 87.38 293 PRO A C 1
ATOM 2269 O O . PRO A 1 293 ? -16.464 24.758 5.487 1.00 87.38 293 PRO A O 1
ATOM 2272 N N . ASP A 1 294 ? -18.049 25.491 6.888 1.00 86.62 294 ASP A N 1
ATOM 2273 C CA . ASP A 1 294 ? -19.189 25.130 6.029 1.00 86.62 294 ASP A CA 1
ATOM 2274 C C . ASP A 1 294 ? -19.390 26.059 4.826 1.00 86.62 294 ASP A C 1
ATOM 2276 O O . ASP A 1 294 ? -20.053 25.680 3.859 1.00 86.62 294 ASP A O 1
ATOM 2280 N N . LYS A 1 295 ? -18.785 27.255 4.836 1.00 82.50 295 LYS A N 1
ATOM 2281 C CA . LYS A 1 295 ? -18.836 28.163 3.683 1.00 82.50 295 LYS A CA 1
ATOM 2282 C C . LYS A 1 295 ? -18.140 27.547 2.452 1.00 82.50 295 LYS A C 1
ATOM 2284 O O . LYS A 1 295 ? -17.166 26.802 2.593 1.00 82.50 295 LYS A O 1
ATOM 2289 N N . PRO A 1 296 ? -18.593 27.860 1.223 1.00 73.31 296 PRO A N 1
ATOM 2290 C CA . PRO A 1 296 ? -17.898 27.441 0.009 1.00 73.31 296 PRO A CA 1
ATOM 2291 C C . PRO A 1 296 ? -16.530 28.134 -0.102 1.00 73.31 296 PRO A C 1
ATOM 2293 O O . PRO A 1 296 ? -16.387 29.296 0.279 1.00 73.31 296 PRO A O 1
ATOM 2296 N N . ARG A 1 297 ? -15.534 27.440 -0.676 1.00 63.53 297 ARG A N 1
ATOM 2297 C CA . ARG A 1 297 ? -14.114 27.867 -0.690 1.00 63.53 297 ARG A CA 1
ATOM 2298 C C . ARG A 1 297 ? -13.911 29.315 -1.159 1.00 63.53 297 ARG A C 1
ATOM 2300 O O . ARG A 1 297 ? -13.191 30.068 -0.519 1.00 63.53 297 ARG A O 1
ATOM 2307 N N . GLY A 1 298 ? -14.598 29.725 -2.230 1.00 56.22 298 GLY A N 1
ATOM 2308 C CA . GLY A 1 298 ? -14.500 31.088 -2.770 1.00 56.22 298 GLY A CA 1
ATOM 2309 C C . GLY A 1 298 ? -15.003 32.187 -1.823 1.00 56.22 298 GLY A C 1
ATOM 2310 O O . GLY A 1 298 ? -14.530 33.312 -1.905 1.00 56.22 298 GLY A O 1
ATOM 2311 N N . GLN A 1 299 ? -15.911 31.874 -0.892 1.00 62.41 299 GLN A N 1
ATOM 2312 C CA . GLN A 1 299 ? -16.362 32.817 0.141 1.00 62.41 299 GLN A CA 1
ATOM 2313 C C . GLN A 1 299 ? -15.472 32.805 1.394 1.00 62.41 299 GLN A C 1
ATOM 2315 O O . GLN A 1 299 ? -15.499 33.776 2.141 1.00 62.41 299 GLN A O 1
ATOM 2320 N N . GLN A 1 300 ? -14.711 31.730 1.634 1.00 60.81 300 GLN A N 1
ATOM 2321 C CA . GLN A 1 300 ? -13.715 31.655 2.715 1.00 60.81 300 GLN A CA 1
ATOM 2322 C C . GLN A 1 300 ? -12.492 32.508 2.357 1.00 60.81 300 GLN A C 1
ATOM 2324 O O . GLN A 1 300 ? -12.169 33.455 3.074 1.00 60.81 300 GLN A O 1
ATOM 2329 N N . LEU A 1 301 ? -11.938 32.276 1.163 1.00 58.88 301 LEU A N 1
ATOM 2330 C CA . LEU A 1 301 ? -10.833 33.057 0.604 1.00 58.88 301 LEU A CA 1
ATOM 2331 C C . LEU A 1 301 ? -11.175 34.548 0.471 1.00 58.88 301 LEU A C 1
ATOM 2333 O O . LEU A 1 301 ? -10.324 35.388 0.729 1.00 58.88 301 LEU A O 1
ATOM 2337 N N . ALA A 1 302 ? -12.422 34.905 0.134 1.00 54.72 302 ALA A N 1
ATOM 2338 C CA . ALA A 1 302 ? -12.848 36.307 0.073 1.00 54.72 302 ALA A CA 1
ATOM 2339 C C . ALA A 1 302 ? -12.824 37.018 1.442 1.00 54.72 302 ALA A C 1
ATOM 2341 O O . ALA A 1 302 ? -12.538 38.212 1.495 1.00 54.72 302 ALA A O 1
ATOM 2342 N N . SER A 1 303 ? -13.096 36.309 2.546 1.00 53.59 303 SER A N 1
ATOM 2343 C CA . SER A 1 303 ? -12.898 36.860 3.896 1.00 53.59 303 SER A CA 1
ATOM 2344 C C . SER A 1 303 ? -11.419 36.921 4.293 1.00 53.59 303 SER A C 1
ATOM 2346 O O . SER A 1 303 ? -11.002 37.898 4.907 1.00 53.59 303 SER A O 1
ATOM 2348 N N . GLU A 1 304 ? -10.606 35.939 3.905 1.00 53.44 304 GLU A N 1
ATOM 2349 C CA . GLU A 1 304 ? -9.167 35.898 4.224 1.00 53.44 304 GLU A CA 1
ATOM 2350 C C . GLU A 1 304 ? -8.370 36.973 3.461 1.00 53.44 304 GLU A C 1
ATOM 2352 O O . GLU A 1 304 ? -7.547 37.666 4.057 1.00 53.44 304 GLU A O 1
ATOM 2357 N N . LEU A 1 305 ? -8.709 37.215 2.188 1.00 52.50 305 LEU A N 1
ATOM 2358 C CA . LEU A 1 305 ? -8.182 38.309 1.355 1.00 52.50 305 LEU A CA 1
ATOM 2359 C C . LEU A 1 305 ? -8.480 39.711 1.911 1.00 52.50 305 LEU A C 1
ATOM 2361 O O . LEU A 1 305 ? -7.826 40.671 1.509 1.00 52.50 305 LEU A O 1
ATOM 2365 N N . SER A 1 306 ? -9.452 39.845 2.821 1.00 47.69 306 SER A N 1
ATOM 2366 C CA . SER A 1 306 ? -9.716 41.103 3.534 1.00 47.69 306 SER A CA 1
ATOM 2367 C C . SER A 1 306 ? -8.894 41.268 4.820 1.00 47.69 306 SER A C 1
ATOM 2369 O O . SER A 1 306 ? -8.875 42.361 5.381 1.00 47.69 306 SER A O 1
ATOM 2371 N N . ALA A 1 307 ? -8.219 40.207 5.282 1.00 49.62 307 ALA A N 1
ATOM 2372 C CA . ALA A 1 307 ? -7.500 40.175 6.553 1.00 49.62 307 ALA A CA 1
ATOM 2373 C C . ALA A 1 307 ? -5.972 40.266 6.389 1.00 49.62 307 ALA A C 1
ATOM 2375 O O . ALA A 1 307 ? -5.359 41.123 7.020 1.00 49.62 307 ALA A O 1
ATOM 2376 N N . HIS A 1 308 ? -5.351 39.438 5.537 1.00 35.53 308 HIS A N 1
ATOM 2377 C CA . HIS A 1 308 ? -3.899 39.477 5.297 1.00 35.53 308 HIS A CA 1
ATOM 2378 C C . HIS A 1 308 ? -3.537 39.126 3.848 1.00 35.53 308 HIS A C 1
ATOM 2380 O O . HIS A 1 308 ? -4.118 38.226 3.246 1.00 35.53 308 HIS A O 1
ATOM 2386 N N . ALA A 1 309 ? -2.559 39.847 3.294 1.00 36.19 309 ALA A N 1
ATOM 2387 C CA . ALA A 1 309 ? -2.100 39.686 1.919 1.00 36.19 309 ALA A CA 1
ATOM 2388 C C . ALA A 1 309 ? -0.768 38.925 1.864 1.00 36.19 309 ALA A C 1
ATOM 2390 O O . ALA A 1 309 ? 0.259 39.462 2.268 1.00 36.19 309 ALA A O 1
ATOM 2391 N N . ASP A 1 310 ? -0.796 37.720 1.296 1.00 29.69 310 ASP A N 1
ATOM 2392 C CA . ASP A 1 310 ? 0.381 36.967 0.850 1.00 29.69 310 ASP A CA 1
ATOM 2393 C C . ASP A 1 310 ? 0.049 36.215 -0.464 1.00 29.69 310 ASP A C 1
ATOM 2395 O O . ASP A 1 310 ? -1.132 36.032 -0.786 1.00 29.69 310 ASP A O 1
ATOM 2399 N N . PRO A 1 311 ? 1.050 35.858 -1.294 1.00 32.22 311 PRO A N 1
ATOM 2400 C CA . PRO A 1 311 ? 0.838 35.518 -2.703 1.00 32.22 311 PRO A CA 1
ATOM 2401 C C . PRO A 1 311 ? 0.241 34.114 -2.947 1.00 32.22 311 PRO A C 1
ATOM 2403 O O . PRO A 1 311 ? 0.393 33.210 -2.123 1.00 32.22 311 PRO A O 1
ATOM 2406 N N . PRO A 1 312 ? -0.425 33.899 -4.101 1.00 31.97 312 PRO A N 1
ATOM 2407 C CA . PRO A 1 312 ? -1.217 32.697 -4.354 1.00 31.97 312 PRO A CA 1
ATOM 2408 C C . PRO A 1 312 ? -0.360 31.451 -4.620 1.00 31.97 312 PRO A C 1
ATOM 2410 O O . PRO A 1 312 ? 0.551 31.470 -5.447 1.00 31.97 312 PRO A O 1
ATOM 2413 N N . GLY A 1 313 ? -0.716 30.344 -3.962 1.00 30.31 313 GLY A N 1
ATOM 2414 C CA . GLY A 1 313 ? -0.245 29.001 -4.307 1.00 30.31 313 GLY A CA 1
ATOM 2415 C C . GLY A 1 313 ? -1.059 28.377 -5.447 1.00 30.31 313 GLY A C 1
ATOM 2416 O O . GLY A 1 313 ? -2.251 28.655 -5.583 1.00 30.31 313 GLY A O 1
ATOM 2417 N N . ASP A 1 314 ? -0.405 27.533 -6.249 1.00 29.03 314 ASP A N 1
ATOM 2418 C CA . ASP A 1 314 ? -0.959 26.940 -7.474 1.00 29.03 314 ASP A CA 1
ATOM 2419 C C . ASP A 1 314 ? -2.224 26.077 -7.272 1.00 29.03 314 ASP A C 1
ATOM 2421 O O . ASP A 1 314 ? -2.502 25.530 -6.200 1.00 29.03 314 ASP A O 1
ATOM 2425 N N . GLU A 1 315 ? -2.993 25.948 -8.358 1.00 25.81 315 GLU A N 1
ATOM 2426 C CA . GLU A 1 315 ? -4.322 25.336 -8.385 1.00 25.81 315 GLU A CA 1
ATOM 2427 C C . GLU A 1 315 ? -4.347 23.841 -8.005 1.00 25.81 315 GLU A C 1
ATOM 2429 O O . GLU A 1 315 ? -3.468 23.044 -8.337 1.00 25.81 315 GLU A O 1
ATOM 2434 N N . ILE A 1 316 ? -5.417 23.447 -7.308 1.00 27.31 316 ILE A N 1
ATOM 2435 C CA . ILE A 1 316 ? -5.561 22.132 -6.672 1.00 27.31 316 ILE A CA 1
ATOM 2436 C C . ILE A 1 316 ? -6.281 21.150 -7.607 1.00 27.31 316 ILE A C 1
ATOM 2438 O O . ILE A 1 316 ? -7.511 21.192 -7.717 1.00 27.31 316 ILE A O 1
ATOM 2442 N N . GLU A 1 317 ? -5.554 20.186 -8.180 1.00 23.92 317 GLU A N 1
ATOM 2443 C CA . GLU A 1 317 ? -6.184 18.973 -8.714 1.00 23.92 317 GLU A CA 1
ATOM 2444 C C . GLU A 1 317 ? -6.730 18.070 -7.592 1.00 23.92 317 GLU A C 1
ATOM 2446 O O . GLU A 1 317 ? -6.214 17.976 -6.473 1.00 23.92 317 GLU A O 1
ATOM 2451 N N . SER A 1 318 ? -7.868 17.445 -7.886 1.00 27.09 318 SER A N 1
ATOM 2452 C CA . SER A 1 318 ? -8.729 16.800 -6.900 1.00 27.09 318 SER A CA 1
ATOM 2453 C C . SER A 1 318 ? -8.165 15.483 -6.364 1.00 27.09 318 SER A C 1
ATOM 2455 O O . SER A 1 318 ? -8.318 14.458 -7.012 1.00 27.09 318 SER A O 1
ATOM 2457 N N . SER A 1 319 ? -7.697 15.497 -5.110 1.00 32.38 319 SER A N 1
ATOM 2458 C CA . SER A 1 319 ? -7.837 14.408 -4.123 1.00 32.38 319 SER A CA 1
ATOM 2459 C C . SER A 1 319 ? -7.980 12.986 -4.694 1.00 32.38 319 SER A C 1
ATOM 2461 O O . SER A 1 319 ? -9.089 12.437 -4.688 1.00 32.38 319 SER A O 1
ATOM 2463 N N . ASP A 1 320 ? -6.860 12.347 -5.039 1.00 24.45 320 ASP A N 1
ATOM 2464 C CA . ASP A 1 320 ? -6.799 10.884 -5.106 1.00 24.45 320 ASP A CA 1
ATOM 2465 C C . ASP A 1 320 ? -7.116 10.313 -3.722 1.00 24.45 320 ASP A C 1
ATOM 2467 O O . ASP A 1 320 ? -6.276 10.255 -2.819 1.00 24.45 320 ASP A O 1
ATOM 2471 N N . SER A 1 321 ? -8.377 9.922 -3.554 1.00 28.69 321 SER A N 1
ATOM 2472 C CA . SER A 1 321 ? -8.761 8.990 -2.511 1.00 28.69 321 SER A CA 1
ATOM 2473 C C . SER A 1 321 ? -8.052 7.683 -2.816 1.00 28.69 321 SER A C 1
ATOM 2475 O O . SER A 1 321 ? -8.202 7.148 -3.914 1.00 28.69 321 SER A O 1
ATOM 2477 N N . GLU A 1 322 ? -7.347 7.127 -1.832 1.00 27.62 322 GLU A N 1
ATOM 2478 C CA . GLU A 1 322 ? -7.126 5.683 -1.847 1.00 27.62 322 GLU A CA 1
ATOM 2479 C C . GLU A 1 322 ? -8.501 5.025 -2.001 1.00 27.62 322 GLU A C 1
ATOM 2481 O O . GLU A 1 322 ? -9.484 5.492 -1.407 1.00 27.62 322 GLU A O 1
ATOM 2486 N N . GLY A 1 323 ? -8.587 4.024 -2.876 1.00 26.52 323 GLY A N 1
ATOM 2487 C CA . GLY A 1 323 ? -9.840 3.341 -3.142 1.00 26.52 323 GLY A CA 1
ATOM 2488 C C . GLY A 1 323 ? -10.345 2.715 -1.852 1.00 26.52 323 GLY A C 1
ATOM 2489 O O . GLY A 1 323 ? -9.803 1.708 -1.407 1.00 26.52 323 GLY A O 1
ATOM 2490 N N . SER A 1 324 ? -11.392 3.302 -1.271 1.00 29.31 324 SER A N 1
ATOM 2491 C CA . SER A 1 324 ? -12.377 2.471 -0.596 1.00 29.31 324 SER A CA 1
ATOM 2492 C C . SER A 1 324 ? -12.836 1.476 -1.647 1.00 29.31 324 SER A C 1
ATOM 2494 O O . SER A 1 324 ? -13.225 1.891 -2.743 1.00 29.31 324 SER A O 1
ATOM 2496 N N . GLU A 1 325 ? -12.781 0.190 -1.326 1.00 27.36 325 GLU A N 1
ATOM 2497 C CA . GLU A 1 325 ? -13.665 -0.756 -1.991 1.00 27.36 325 GLU A CA 1
ATOM 2498 C C . GLU A 1 325 ? -15.083 -0.185 -1.855 1.00 27.36 325 GLU A C 1
ATOM 2500 O O . GLU A 1 325 ? -15.422 0.421 -0.827 1.00 27.36 325 GLU A O 1
ATOM 2505 N N . ASP A 1 326 ? -15.841 -0.212 -2.950 1.00 28.88 326 ASP A N 1
ATOM 2506 C CA . ASP A 1 326 ? -17.166 0.390 -2.967 1.00 28.88 326 ASP A CA 1
ATOM 2507 C C . ASP A 1 326 ? -18.049 -0.424 -2.007 1.00 28.88 326 ASP A C 1
ATOM 2509 O O . ASP A 1 326 ? -18.457 -1.533 -2.341 1.00 28.88 326 ASP A O 1
ATOM 2513 N N . GLU A 1 327 ? -18.356 0.126 -0.825 1.00 33.91 327 GLU A N 1
ATOM 2514 C CA . GLU A 1 327 ? -19.517 -0.292 -0.028 1.00 33.91 327 GLU A CA 1
ATOM 2515 C C . GLU A 1 327 ? -20.779 0.139 -0.801 1.00 33.91 327 GLU A C 1
ATOM 2517 O O . GLU A 1 327 ? -21.439 1.135 -0.485 1.00 33.91 327 GLU A O 1
ATOM 2522 N N . GLU A 1 328 ? -21.058 -0.584 -1.890 1.00 32.31 328 GLU A N 1
ATOM 2523 C CA . GLU A 1 328 ? -22.421 -0.794 -2.364 1.00 32.31 328 GLU A CA 1
ATOM 2524 C C . GLU A 1 328 ? -23.180 -1.509 -1.232 1.00 32.31 328 GLU A C 1
ATOM 2526 O O . GLU A 1 328 ? -22.603 -2.330 -0.519 1.00 32.31 328 GLU A O 1
ATOM 2531 N N . GLU A 1 329 ? -24.447 -1.153 -1.011 1.00 30.42 329 GLU A N 1
ATOM 2532 C CA . GLU A 1 329 ? -25.281 -1.786 0.019 1.00 30.42 329 GLU A CA 1
ATOM 2533 C C . GLU A 1 329 ? -25.556 -3.240 -0.398 1.00 30.42 329 GLU A C 1
ATOM 2535 O O . GLU A 1 329 ? -26.468 -3.519 -1.177 1.00 30.42 329 GLU A O 1
ATOM 2540 N N . ILE A 1 330 ? -24.709 -4.153 0.079 1.00 34.44 330 ILE A N 1
ATOM 2541 C CA . ILE A 1 330 ? -24.875 -5.598 -0.052 1.00 34.44 330 ILE A CA 1
ATOM 2542 C C . ILE A 1 330 ? -25.778 -6.060 1.093 1.00 34.44 330 ILE A C 1
ATOM 2544 O O . ILE A 1 330 ? -25.570 -5.704 2.252 1.00 34.44 330 ILE A O 1
ATOM 2548 N N . ASP A 1 331 ? -26.796 -6.848 0.758 1.00 35.62 331 ASP A N 1
ATOM 2549 C CA . ASP A 1 331 ? -27.658 -7.510 1.733 1.00 35.62 331 ASP A CA 1
ATOM 2550 C C . ASP A 1 331 ? -26.849 -8.586 2.479 1.00 35.62 331 ASP A C 1
ATOM 2552 O O . ASP A 1 331 ? -26.603 -9.675 1.960 1.00 35.62 331 ASP A O 1
ATOM 2556 N N . HIS A 1 332 ? -26.396 -8.252 3.688 1.00 31.81 332 HIS A N 1
ATOM 2557 C CA . HIS A 1 332 ? -25.562 -9.114 4.531 1.00 31.81 332 HIS A CA 1
ATOM 2558 C C . HIS A 1 332 ? -26.357 -10.135 5.365 1.00 31.81 332 HIS A C 1
ATOM 2560 O O . HIS A 1 332 ? -25.779 -10.797 6.227 1.00 31.81 332 HIS A O 1
ATOM 2566 N N . SER A 1 333 ? -27.656 -10.324 5.098 1.00 37.19 333 SER A N 1
ATOM 2567 C CA . SER A 1 333 ? -28.505 -11.281 5.831 1.00 37.19 333 SER A CA 1
ATOM 2568 C C . SER A 1 333 ? -28.019 -12.741 5.785 1.00 37.19 333 SER A C 1
ATOM 2570 O O . SER A 1 333 ? -28.426 -13.540 6.627 1.00 37.19 333 SER A O 1
ATOM 2572 N N . GLY A 1 334 ? -27.128 -13.096 4.850 1.00 36.69 334 GLY A N 1
ATOM 2573 C CA . GLY A 1 334 ? -26.464 -14.405 4.799 1.00 36.69 334 GLY A CA 1
ATOM 2574 C C . GLY A 1 334 ? -25.185 -14.536 5.641 1.00 36.69 334 GLY A C 1
ATOM 2575 O O . GLY A 1 334 ? -24.878 -15.636 6.100 1.00 36.69 334 GLY A O 1
ATOM 2576 N N . ASP A 1 335 ? -24.443 -13.447 5.870 1.00 30.48 335 ASP A N 1
ATOM 2577 C CA . ASP A 1 335 ? -23.096 -13.502 6.469 1.00 30.48 335 ASP A CA 1
ATOM 2578 C C . ASP A 1 335 ? -23.126 -13.517 8.010 1.00 30.48 335 ASP A C 1
ATOM 2580 O O . ASP A 1 335 ? -22.245 -14.098 8.651 1.00 30.48 335 ASP A O 1
ATOM 2584 N N . GLU A 1 336 ? -24.151 -12.913 8.628 1.00 31.48 336 GLU A N 1
ATOM 2585 C CA . GLU A 1 336 ? -24.265 -12.807 10.094 1.00 31.48 336 GLU A CA 1
ATOM 2586 C C . GLU A 1 336 ? -24.447 -14.168 10.796 1.00 31.48 336 GLU A C 1
ATOM 2588 O O . GLU A 1 336 ? -24.114 -14.303 11.974 1.00 31.48 336 GLU A O 1
ATOM 2593 N N . ALA A 1 337 ? -24.904 -15.201 10.080 1.00 33.94 337 ALA A N 1
ATOM 2594 C CA . ALA A 1 337 ? -25.103 -16.542 10.633 1.00 33.94 337 ALA A CA 1
ATOM 2595 C C . ALA A 1 337 ? -23.793 -17.324 10.868 1.00 33.94 337 ALA A C 1
ATOM 2597 O O . ALA A 1 337 ? -23.770 -18.239 11.687 1.00 33.94 337 ALA A O 1
ATOM 2598 N N . CYS A 1 338 ? -22.699 -16.985 10.173 1.00 32.59 338 CYS A N 1
ATOM 2599 C CA . CYS A 1 338 ? -21.482 -17.811 10.153 1.00 32.59 338 CYS A CA 1
ATOM 2600 C C . CYS A 1 338 ? -20.416 -17.399 11.191 1.00 32.59 338 CYS A C 1
ATOM 2602 O O . CYS A 1 338 ? -19.442 -18.119 11.399 1.00 32.59 338 CYS A O 1
ATOM 2604 N N . VAL A 1 339 ? -20.565 -16.239 11.840 1.00 30.27 339 VAL A N 1
ATOM 2605 C CA . VAL A 1 339 ? -19.542 -15.668 12.746 1.00 30.27 339 VAL A CA 1
ATOM 2606 C C . VAL A 1 339 ? -19.757 -16.080 14.217 1.00 30.27 339 VAL A C 1
ATOM 2608 O O . VAL A 1 339 ? -18.910 -15.815 15.067 1.00 30.27 339 VAL A O 1
ATOM 2611 N N . ALA A 1 340 ? -20.867 -16.756 14.531 1.00 32.03 340 ALA A N 1
ATOM 2612 C CA . ALA A 1 340 ? -21.258 -17.094 15.902 1.00 32.03 340 ALA A CA 1
ATOM 2613 C C . ALA A 1 340 ? -20.608 -18.373 16.483 1.00 32.03 340 ALA A C 1
ATOM 2615 O O . ALA A 1 340 ? -20.640 -18.552 17.699 1.00 32.03 340 ALA A O 1
ATOM 2616 N N . GLU A 1 341 ? -20.000 -19.241 15.663 1.00 34.47 341 GLU A N 1
ATOM 2617 C CA . GLU A 1 341 ? -19.471 -20.549 16.096 1.00 34.47 341 GLU A CA 1
ATOM 2618 C C . GLU A 1 341 ? -18.042 -20.830 15.586 1.00 34.47 341 GLU A C 1
ATOM 2620 O O . GLU A 1 341 ? -17.861 -21.666 14.710 1.00 34.47 341 GLU A O 1
ATOM 2625 N N . ALA A 1 342 ? -17.007 -20.174 16.140 1.00 28.11 342 ALA A N 1
ATOM 2626 C CA . ALA A 1 342 ? -15.617 -20.680 16.083 1.00 28.11 342 ALA A CA 1
ATOM 2627 C C . ALA A 1 342 ? -14.627 -19.914 16.993 1.00 28.11 342 ALA A C 1
ATOM 2629 O O . ALA A 1 342 ? -13.736 -19.211 16.511 1.00 28.11 342 ALA A O 1
ATOM 2630 N N . LEU A 1 343 ? -14.707 -20.099 18.315 1.00 27.14 343 LEU A N 1
ATOM 2631 C CA . LEU A 1 343 ? -13.568 -19.856 19.214 1.00 27.14 343 LEU A CA 1
ATOM 2632 C C . LEU A 1 343 ? -13.512 -20.913 20.325 1.00 27.14 343 LEU A C 1
ATOM 2634 O O . LEU A 1 343 ? -14.139 -20.736 21.362 1.00 27.14 343 LEU A O 1
ATOM 2638 N N . ASP A 1 344 ? -12.688 -21.950 20.139 1.00 25.16 344 ASP A N 1
ATOM 2639 C CA . ASP A 1 344 ? -11.737 -22.361 21.184 1.00 25.16 344 ASP A CA 1
ATOM 2640 C C . ASP A 1 344 ? -10.526 -23.122 20.595 1.00 25.16 344 ASP A C 1
ATOM 2642 O O . ASP A 1 344 ? -10.552 -23.558 19.442 1.00 25.16 344 ASP A O 1
ATOM 2646 N N . TRP A 1 345 ? -9.429 -23.233 21.354 1.00 30.22 345 TRP A N 1
ATOM 2647 C CA . TRP A 1 345 ? -8.102 -23.608 20.844 1.00 30.22 345 TRP A CA 1
ATOM 2648 C C . TRP A 1 345 ? -7.363 -24.601 21.756 1.00 30.22 345 TRP A C 1
ATOM 2650 O O . TRP A 1 345 ? -6.694 -24.194 22.704 1.00 30.22 345 TRP A O 1
ATOM 2660 N N . HIS A 1 346 ? -7.356 -25.901 21.428 1.00 25.36 346 HIS A N 1
ATOM 2661 C CA . HIS A 1 346 ? -6.475 -26.876 22.093 1.00 25.36 346 HIS A CA 1
ATOM 2662 C C . HIS A 1 346 ? -5.962 -27.973 21.148 1.00 25.36 346 HIS A C 1
ATOM 2664 O O . HIS A 1 346 ? -6.736 -28.673 20.504 1.00 25.36 346 HIS A O 1
ATOM 2670 N N . GLY A 1 347 ? -4.638 -28.163 21.104 1.00 31.00 347 GLY A N 1
ATOM 2671 C CA . GLY A 1 347 ? -3.994 -29.217 20.315 1.00 31.00 347 GLY A CA 1
ATOM 2672 C C . GLY A 1 347 ? -3.431 -30.368 21.157 1.00 31.00 347 GLY A C 1
ATOM 2673 O O . GLY A 1 347 ? -2.922 -30.153 22.255 1.00 31.00 347 GLY A O 1
ATOM 2674 N N . LYS A 1 348 ? -3.421 -31.570 20.570 1.00 23.84 348 LYS A N 1
ATOM 2675 C CA . LYS A 1 348 ? -2.545 -32.722 20.883 1.00 23.84 348 LYS A CA 1
ATOM 2676 C C . LYS A 1 348 ? -2.051 -33.258 19.524 1.00 23.84 348 LYS A C 1
ATOM 2678 O O . LYS A 1 348 ? -2.841 -33.177 18.599 1.00 23.84 348 LYS A O 1
ATOM 2683 N N . VAL A 1 349 ? -0.815 -33.703 19.295 1.00 30.84 349 VAL A N 1
ATOM 2684 C CA . VAL A 1 349 ? 0.229 -34.118 20.245 1.00 30.84 349 VAL A CA 1
ATOM 2685 C C . VAL A 1 349 ? 0.397 -35.628 20.082 1.00 30.84 349 VAL A C 1
ATOM 2687 O O . VAL A 1 349 ? -0.495 -36.277 20.596 1.00 30.84 349 VAL A O 1
ATOM 2690 N N . ASP A 1 350 ? 1.452 -36.177 19.435 1.00 33.34 350 ASP A N 1
ATOM 2691 C CA . ASP A 1 350 ? 1.472 -37.490 18.713 1.00 33.34 350 ASP A CA 1
ATOM 2692 C C . ASP A 1 350 ? 2.679 -38.484 19.032 1.00 33.34 350 ASP A C 1
ATOM 2694 O O . ASP A 1 350 ? 3.793 -38.278 18.559 1.00 33.34 350 ASP A O 1
ATOM 2698 N N . LEU A 1 351 ? 2.486 -39.529 19.873 1.00 37.19 351 LEU A N 1
ATOM 2699 C CA . LEU A 1 351 ? 3.368 -40.182 20.906 1.00 37.19 351 LEU A CA 1
ATOM 2700 C C . LEU A 1 351 ? 4.357 -41.255 20.464 1.00 37.19 351 LEU A C 1
ATOM 2702 O O . LEU A 1 351 ? 5.508 -41.175 20.836 1.00 37.19 351 LEU A O 1
ATOM 2706 N N . ASP A 1 352 ? 3.931 -42.347 19.841 1.00 35.88 352 ASP A N 1
ATOM 2707 C CA . ASP A 1 352 ? 4.554 -43.667 20.036 1.00 35.88 352 ASP A CA 1
ATOM 2708 C C . ASP A 1 352 ? 5.839 -43.841 19.196 1.00 35.88 352 ASP A C 1
ATOM 2710 O O . ASP A 1 352 ? 6.277 -44.943 18.874 1.00 35.88 352 ASP A O 1
ATOM 2714 N N . LYS A 1 353 ? 6.450 -42.710 18.828 1.00 37.97 353 LYS A N 1
ATOM 2715 C CA . LYS A 1 353 ? 7.809 -42.530 18.308 1.00 37.97 353 LYS A CA 1
ATOM 2716 C C . LYS A 1 353 ? 8.710 -41.842 19.349 1.00 37.97 353 LYS A C 1
ATOM 2718 O O . LYS A 1 353 ? 9.651 -41.132 19.001 1.00 37.97 353 LYS A O 1
ATOM 2723 N N . ILE A 1 354 ? 8.382 -42.027 20.625 1.00 41.53 354 ILE A N 1
ATOM 2724 C CA . ILE A 1 354 ? 9.038 -41.445 21.790 1.00 41.53 354 ILE A CA 1
ATOM 2725 C C . ILE A 1 354 ? 9.422 -42.600 22.706 1.00 41.53 354 ILE A C 1
ATOM 2727 O O . ILE A 1 354 ? 8.551 -43.305 23.210 1.00 41.53 354 ILE A O 1
ATOM 2731 N N . ASP A 1 355 ? 10.722 -42.786 22.930 1.00 42.66 355 ASP A N 1
ATOM 2732 C CA . ASP A 1 355 ? 11.188 -43.594 24.058 1.00 42.66 355 ASP A CA 1
ATOM 2733 C C . ASP A 1 355 ? 10.601 -42.995 25.355 1.00 42.66 355 ASP A C 1
ATOM 2735 O O . ASP A 1 355 ? 10.642 -41.770 25.492 1.00 42.66 355 ASP A O 1
ATOM 2739 N N . PRO A 1 356 ? 10.071 -43.779 26.313 1.00 46.25 356 PRO A N 1
ATOM 2740 C CA . PRO A 1 356 ? 9.533 -43.250 27.572 1.00 46.25 356 PRO A CA 1
ATOM 2741 C C . PRO A 1 356 ? 10.477 -42.312 28.354 1.00 46.25 356 PRO A C 1
ATOM 2743 O O . PRO A 1 356 ? 10.008 -41.542 29.193 1.00 46.25 356 PRO A O 1
ATOM 2746 N N . SER A 1 357 ? 11.786 -42.351 28.080 1.00 45.78 357 SER A N 1
ATOM 2747 C CA . SER A 1 357 ? 12.816 -41.452 28.623 1.00 45.78 357 SER A CA 1
ATOM 2748 C C . SER A 1 357 ? 13.068 -40.164 27.807 1.00 45.78 357 SER A C 1
ATOM 2750 O O . SER A 1 357 ? 13.708 -39.237 28.306 1.00 45.78 357 SER A O 1
ATOM 2752 N N . CYS A 1 358 ? 12.587 -40.065 26.561 1.00 48.91 358 CYS A N 1
ATOM 2753 C CA . CYS A 1 358 ? 12.972 -39.016 25.609 1.00 48.91 358 CYS A CA 1
ATOM 2754 C C . CYS A 1 358 ? 12.359 -37.628 25.875 1.00 48.91 358 CYS A C 1
ATOM 2756 O O . CYS A 1 358 ? 11.237 -37.457 26.355 1.00 48.91 358 CYS A O 1
ATOM 2758 N N . VAL A 1 359 ? 13.114 -36.588 25.503 1.00 53.94 359 VAL A N 1
ATOM 2759 C CA . VAL A 1 359 ? 12.896 -35.200 25.931 1.00 53.94 359 VAL A CA 1
ATOM 2760 C C . VAL A 1 359 ? 12.832 -34.282 24.696 1.00 53.94 359 VAL A C 1
ATOM 2762 O O . VAL A 1 359 ? 13.851 -33.927 24.111 1.00 53.94 359 VAL A O 1
ATOM 2765 N N . PHE A 1 360 ? 11.634 -33.871 24.266 1.00 54.88 360 PHE A N 1
ATOM 2766 C CA . PHE A 1 360 ? 11.461 -32.988 23.090 1.00 54.88 360 PHE A CA 1
ATOM 2767 C C . PHE A 1 360 ? 11.830 -31.562 23.449 1.00 54.88 360 PHE A C 1
ATOM 2769 O O . PHE A 1 360 ? 11.544 -31.158 24.562 1.00 54.88 360 PHE A O 1
ATOM 2776 N N . PHE A 1 361 ? 12.337 -30.747 22.522 1.00 54.19 361 PHE A N 1
ATOM 2777 C CA . PHE A 1 361 ? 12.596 -29.321 22.725 1.00 54.19 361 PHE A CA 1
ATOM 2778 C C . PHE A 1 361 ? 12.123 -28.448 21.550 1.00 54.19 361 PHE A C 1
ATOM 2780 O O . PHE A 1 361 ? 12.574 -28.579 20.419 1.00 54.19 361 PHE A O 1
ATOM 2787 N N . ARG A 1 362 ? 11.261 -27.473 21.837 1.00 49.41 362 ARG A N 1
ATOM 2788 C CA . ARG A 1 362 ? 10.825 -26.379 20.965 1.00 49.41 362 ARG A CA 1
ATOM 2789 C C . ARG A 1 362 ? 11.889 -25.306 20.776 1.00 49.41 362 ARG A C 1
ATOM 2791 O O . ARG A 1 362 ? 12.310 -24.693 21.754 1.00 49.41 362 ARG A O 1
ATOM 2798 N N . HIS A 1 363 ? 12.213 -24.943 19.546 1.00 47.25 363 HIS A N 1
ATOM 2799 C CA . HIS A 1 363 ? 12.977 -23.731 19.273 1.00 47.25 363 HIS A CA 1
ATOM 2800 C C . HIS A 1 363 ? 12.138 -22.471 19.594 1.00 47.25 363 HIS A C 1
ATOM 2802 O O . HIS A 1 363 ? 10.992 -22.336 19.162 1.00 47.25 363 HIS A O 1
ATOM 2808 N N . ARG A 1 364 ? 12.680 -21.530 20.377 1.00 44.72 364 ARG A N 1
ATOM 2809 C CA . ARG A 1 364 ? 11.951 -20.379 20.950 1.00 44.72 364 ARG A CA 1
ATOM 2810 C C . ARG A 1 364 ? 11.416 -19.409 19.892 1.00 44.72 364 ARG A C 1
ATOM 2812 O O . ARG A 1 364 ? 10.371 -18.803 20.120 1.00 44.72 364 ARG A O 1
ATOM 2819 N N . GLN A 1 365 ? 12.104 -19.290 18.755 1.00 38.56 365 GLN A N 1
ATOM 2820 C CA . GLN A 1 365 ? 11.808 -18.301 17.713 1.00 38.56 365 GLN A CA 1
ATOM 2821 C C . GLN A 1 365 ? 11.036 -18.901 16.528 1.00 38.56 365 GLN A C 1
ATOM 2823 O O . GLN A 1 365 ? 9.959 -18.410 16.203 1.00 38.56 365 GLN A O 1
ATOM 2828 N N . SER A 1 366 ? 11.518 -20.007 15.944 1.00 39.94 366 SER A N 1
ATOM 2829 C CA . SER A 1 366 ? 10.816 -20.712 14.850 1.00 39.94 366 SER A CA 1
ATOM 2830 C C . SER A 1 366 ? 9.679 -21.622 15.325 1.00 39.94 366 SER A C 1
ATOM 2832 O O . SER A 1 366 ? 8.923 -22.125 14.506 1.00 39.94 366 SER A O 1
ATOM 2834 N N . ARG A 1 367 ? 9.548 -21.849 16.641 1.00 39.38 367 ARG A N 1
ATOM 2835 C CA . ARG A 1 367 ? 8.490 -22.650 17.284 1.00 39.38 367 ARG A CA 1
ATOM 2836 C C . ARG A 1 367 ? 8.459 -24.152 16.938 1.00 39.38 367 ARG A C 1
ATOM 2838 O O . ARG A 1 367 ? 7.612 -24.835 17.515 1.00 39.38 367 ARG A O 1
ATOM 2845 N N . VAL A 1 368 ? 9.392 -24.641 16.113 1.00 41.25 368 VAL A N 1
ATOM 2846 C CA . VAL A 1 368 ? 9.607 -26.049 15.699 1.00 41.25 368 VAL A CA 1
ATOM 2847 C C . VAL A 1 368 ? 10.005 -26.948 16.874 1.00 41.25 368 VAL A C 1
ATOM 2849 O O . VAL A 1 368 ? 10.690 -26.485 17.782 1.00 41.25 368 VAL A O 1
ATOM 2852 N N . VAL A 1 369 ? 9.589 -28.217 16.848 1.00 43.69 369 VAL A N 1
ATOM 2853 C CA . VAL A 1 369 ? 9.855 -29.254 17.865 1.00 43.69 369 VAL A CA 1
ATOM 2854 C C . VAL A 1 369 ? 11.040 -30.134 17.454 1.00 43.69 369 VAL A C 1
ATOM 2856 O O . VAL A 1 369 ? 11.114 -30.566 16.311 1.00 43.69 369 VAL A O 1
ATOM 2859 N N . HIS A 1 370 ? 11.944 -30.426 18.386 1.00 51.72 370 HIS A N 1
ATOM 2860 C CA . HIS A 1 370 ? 13.095 -31.324 18.222 1.00 51.72 370 HIS A CA 1
ATOM 2861 C C . HIS A 1 370 ? 13.053 -32.431 19.290 1.00 51.72 370 HIS A C 1
ATOM 2863 O O . HIS A 1 370 ? 12.309 -32.287 20.252 1.00 51.72 370 HIS A O 1
ATOM 2869 N N . ILE A 1 371 ? 13.845 -33.498 19.165 1.00 46.03 371 ILE A N 1
ATOM 2870 C CA . ILE A 1 371 ? 13.935 -34.627 20.123 1.00 46.03 371 ILE A CA 1
ATOM 2871 C C . ILE A 1 371 ? 15.389 -34.727 20.618 1.00 46.03 371 ILE A C 1
ATOM 2873 O O . ILE A 1 371 ? 16.279 -34.338 19.863 1.00 46.03 371 ILE A O 1
ATOM 2877 N N . THR A 1 372 ? 15.668 -35.199 21.838 1.00 55.00 372 THR A N 1
ATOM 2878 C CA . THR A 1 372 ? 17.036 -35.550 22.291 1.00 55.00 372 THR A CA 1
ATOM 2879 C C . THR A 1 372 ? 17.624 -36.734 21.522 1.00 55.00 372 THR A C 1
ATOM 2881 O O . THR A 1 372 ? 16.879 -37.566 21.015 1.00 55.00 372 THR A O 1
ATOM 2884 N N . ALA A 1 373 ? 18.955 -36.793 21.407 1.00 50.22 373 ALA A N 1
ATOM 2885 C CA . ALA A 1 373 ? 19.661 -37.898 20.750 1.00 50.22 373 ALA A CA 1
ATOM 2886 C C . ALA A 1 373 ? 19.896 -39.105 21.679 1.00 50.22 373 ALA A C 1
ATOM 2888 O O . ALA A 1 373 ? 19.854 -40.242 21.221 1.00 50.22 373 ALA A O 1
ATOM 2889 N N . ASP A 1 374 ? 20.169 -38.843 22.958 1.00 55.00 374 ASP A N 1
ATOM 2890 C CA . ASP A 1 374 ? 20.648 -39.806 23.951 1.00 55.00 374 ASP A CA 1
ATOM 2891 C C . ASP A 1 374 ? 20.380 -39.327 25.397 1.00 55.00 374 ASP A C 1
ATOM 2893 O O . ASP A 1 374 ? 20.094 -38.149 25.640 1.00 55.00 374 ASP A O 1
ATOM 2897 N N . GLU A 1 375 ? 20.492 -40.236 26.377 1.00 52.00 375 GLU A N 1
ATOM 2898 C CA . GLU A 1 375 ? 20.274 -39.952 27.813 1.00 52.00 375 GLU A CA 1
ATOM 2899 C C . GLU A 1 375 ? 21.246 -38.900 28.392 1.00 52.00 375 GLU A C 1
ATOM 2901 O O . GLU A 1 375 ? 20.971 -38.299 29.430 1.00 52.00 375 GLU A O 1
ATOM 2906 N N . ALA A 1 376 ? 22.371 -38.637 27.716 1.00 53.16 376 ALA A N 1
ATOM 2907 C CA . ALA A 1 376 ? 23.391 -37.677 28.146 1.00 53.16 376 ALA A CA 1
ATOM 2908 C C . ALA A 1 376 ? 22.992 -36.198 27.941 1.00 53.16 376 ALA A C 1
ATOM 2910 O O . ALA A 1 376 ? 23.638 -35.304 28.490 1.00 53.16 376 ALA A O 1
ATOM 2911 N N . GLY A 1 377 ? 21.935 -35.913 27.169 1.00 54.12 377 GLY A N 1
ATOM 2912 C CA . GLY A 1 377 ? 21.236 -34.621 27.203 1.00 54.12 377 GLY A CA 1
ATOM 2913 C C . GLY A 1 377 ? 21.973 -33.402 26.623 1.00 54.12 377 GLY A C 1
ATOM 2914 O O . GLY A 1 377 ? 21.546 -32.274 26.869 1.00 54.12 377 GLY A O 1
ATOM 2915 N N . ALA A 1 378 ? 23.051 -33.587 25.853 1.00 53.59 378 ALA A N 1
ATOM 2916 C CA . ALA A 1 378 ? 23.803 -32.484 25.234 1.00 53.59 378 ALA A CA 1
ATOM 2917 C C . ALA A 1 378 ? 23.325 -32.125 23.810 1.00 53.59 378 ALA A C 1
ATOM 2919 O O . ALA A 1 378 ? 23.418 -30.967 23.386 1.00 53.59 378 ALA A O 1
ATOM 2920 N N . ASN A 1 379 ? 22.799 -33.110 23.073 1.00 55.34 379 ASN A N 1
ATOM 2921 C CA . ASN A 1 379 ? 22.477 -33.006 21.650 1.00 55.34 379 ASN A CA 1
ATOM 2922 C C . ASN A 1 379 ? 21.025 -33.403 21.346 1.00 55.34 379 ASN A C 1
ATOM 2924 O O . ASN A 1 379 ? 20.447 -34.309 21.945 1.00 55.34 379 ASN A O 1
ATOM 2928 N N . LEU A 1 380 ? 20.443 -32.732 20.356 1.00 56.25 380 LEU A N 1
ATOM 2929 C CA . LEU A 1 380 ? 19.180 -33.107 19.731 1.00 56.25 380 LEU A CA 1
ATOM 2930 C C . LEU A 1 380 ? 19.440 -34.189 18.674 1.00 56.25 380 LEU A C 1
ATOM 2932 O O . LEU A 1 380 ? 20.423 -34.096 17.939 1.00 56.25 380 LEU A O 1
ATOM 2936 N N . GLY A 1 381 ? 18.528 -35.152 18.521 1.00 49.09 381 GLY A N 1
ATOM 2937 C CA . GLY A 1 381 ? 18.601 -36.265 17.560 1.00 49.09 381 GLY A CA 1
ATOM 2938 C C . GLY A 1 381 ? 18.706 -35.838 16.090 1.00 49.09 381 GLY A C 1
ATOM 2939 O O . GLY A 1 381 ? 19.068 -36.634 15.235 1.00 49.09 381 GLY A O 1
ATOM 2940 N N . CYS A 1 382 ? 18.477 -34.556 15.790 1.00 44.84 382 CYS A N 1
ATOM 2941 C CA . CYS A 1 382 ? 18.790 -33.935 14.502 1.00 44.84 382 CYS A CA 1
ATOM 2942 C C . CYS A 1 382 ? 20.251 -33.430 14.382 1.00 44.84 382 CYS A C 1
ATOM 2944 O O . CYS A 1 382 ? 20.516 -32.531 13.584 1.00 44.84 382 CYS A O 1
ATOM 2946 N N . GLY A 1 383 ? 21.177 -33.915 15.217 1.00 45.69 383 GLY A N 1
ATOM 2947 C CA . GLY A 1 383 ? 22.608 -33.576 15.186 1.00 45.69 383 GLY A CA 1
ATOM 2948 C C . GLY A 1 383 ? 22.967 -32.153 15.636 1.00 45.69 383 GLY A C 1
ATOM 2949 O O . GLY A 1 383 ? 24.030 -31.652 15.277 1.00 45.69 383 GLY A O 1
ATOM 2950 N N . ARG A 1 384 ? 22.091 -31.465 16.384 1.00 45.88 384 ARG A N 1
ATOM 2951 C CA . ARG A 1 384 ? 22.302 -30.071 16.831 1.00 45.88 384 ARG A CA 1
ATOM 2952 C C . ARG A 1 384 ? 22.506 -30.001 18.343 1.00 45.88 384 ARG A C 1
ATOM 2954 O O . ARG A 1 384 ? 21.712 -30.570 19.085 1.00 45.88 384 ARG A O 1
ATOM 2961 N N . THR A 1 385 ? 23.511 -29.259 18.795 1.00 50.94 385 THR A N 1
ATOM 2962 C CA . THR A 1 385 ? 23.773 -29.002 20.221 1.00 50.94 385 THR A CA 1
ATOM 2963 C C . THR A 1 385 ? 22.652 -28.188 20.871 1.00 50.94 385 THR A C 1
ATOM 2965 O O . THR A 1 385 ? 22.109 -27.249 20.276 1.00 50.94 385 THR A O 1
ATOM 2968 N N . ILE A 1 386 ? 22.293 -28.532 22.111 1.00 55.56 386 ILE A N 1
ATOM 2969 C CA . ILE A 1 386 ? 21.227 -27.850 22.855 1.00 55.56 386 ILE A CA 1
ATOM 2970 C C . ILE A 1 386 ? 21.740 -26.498 23.365 1.00 55.56 386 ILE A C 1
ATOM 2972 O O . ILE A 1 386 ? 22.533 -26.414 24.298 1.00 55.56 386 ILE A O 1
ATOM 2976 N N . SER A 1 387 ? 21.262 -25.415 22.750 1.00 53.59 387 SER A N 1
ATOM 2977 C CA . SER A 1 387 ? 21.541 -24.037 23.171 1.00 53.59 387 SER A CA 1
ATOM 2978 C C . SER A 1 387 ? 20.344 -23.405 23.896 1.00 53.59 387 SER A C 1
ATOM 2980 O O . SER A 1 387 ? 19.211 -23.887 23.813 1.00 53.59 387 SER A O 1
ATOM 2982 N N . GLY A 1 388 ? 20.554 -22.249 24.539 1.00 50.38 388 GLY A N 1
ATOM 2983 C CA . GLY A 1 388 ? 19.500 -21.481 25.227 1.00 50.38 388 GLY A CA 1
ATOM 2984 C C . GLY A 1 388 ? 18.343 -20.979 24.338 1.00 50.38 388 GLY A C 1
ATOM 2985 O O . GLY A 1 388 ? 17.443 -20.289 24.826 1.00 50.38 388 GLY A O 1
ATOM 2986 N N . GLN A 1 389 ? 18.343 -21.306 23.042 1.00 43.06 389 GLN A N 1
ATOM 2987 C CA . GLN A 1 389 ? 17.244 -21.040 22.116 1.00 43.06 389 GLN A CA 1
ATOM 2988 C C . GLN A 1 389 ? 16.202 -22.176 22.045 1.00 43.06 389 GLN A C 1
ATOM 2990 O O . GLN A 1 389 ? 15.200 -22.005 21.357 1.00 43.06 389 GLN A O 1
ATOM 2995 N N . TYR A 1 390 ? 16.354 -23.285 22.780 1.00 50.34 390 TYR A N 1
ATOM 2996 C CA . TYR A 1 390 ? 15.421 -24.429 22.778 1.00 50.34 390 TYR A CA 1
ATOM 2997 C C . TYR A 1 390 ? 14.698 -24.627 24.152 1.00 50.34 390 TYR A C 1
ATOM 2999 O O . TYR A 1 390 ? 15.200 -24.187 25.185 1.00 50.34 390 TYR A O 1
ATOM 3007 N N . ARG A 1 391 ? 13.476 -25.207 24.194 1.00 47.72 391 ARG A N 1
ATOM 3008 C CA . ARG A 1 391 ? 12.575 -25.341 25.386 1.00 47.72 391 ARG A CA 1
ATOM 3009 C C . ARG A 1 391 ? 11.689 -26.605 25.327 1.00 47.72 391 ARG A C 1
ATOM 3011 O O . ARG A 1 391 ? 10.971 -26.729 24.349 1.00 47.72 391 ARG A O 1
ATOM 3018 N N . LYS A 1 392 ? 11.596 -27.445 26.373 1.00 49.88 392 LYS A N 1
ATOM 3019 C CA . LYS A 1 392 ? 10.908 -28.767 26.328 1.00 49.88 392 LYS A CA 1
ATOM 3020 C C . LYS A 1 392 ? 9.453 -28.816 25.745 1.00 49.88 392 LYS A C 1
ATOM 3022 O O . LYS A 1 392 ? 8.712 -27.844 25.913 1.00 49.88 392 LYS A O 1
ATOM 3027 N N . LEU A 1 393 ? 9.048 -29.924 25.091 1.00 50.53 393 LEU A N 1
ATOM 3028 C CA . LEU A 1 393 ? 7.700 -30.267 24.546 1.00 50.53 393 LEU A CA 1
ATOM 3029 C C . LEU A 1 393 ? 7.303 -31.756 24.767 1.00 50.53 393 LEU A C 1
ATOM 3031 O O . LEU A 1 393 ? 8.189 -32.548 25.064 1.00 50.53 393 LEU A O 1
ATOM 3035 N N . GLU A 1 394 ? 6.008 -32.128 24.652 1.00 42.59 394 GLU A N 1
ATOM 3036 C CA . GLU A 1 394 ? 5.430 -33.479 24.952 1.00 42.59 394 GLU A CA 1
ATOM 3037 C C . GLU A 1 394 ? 4.094 -33.765 24.185 1.00 42.59 394 GLU A C 1
ATOM 3039 O O . GLU A 1 394 ? 3.538 -32.837 23.589 1.00 42.59 394 GLU A O 1
ATOM 3044 N N . VAL A 1 395 ? 3.654 -35.044 24.086 1.00 48.81 395 VAL A N 1
ATOM 3045 C CA . VAL A 1 395 ? 3.155 -35.664 22.814 1.00 48.81 395 VAL A CA 1
ATOM 3046 C C . VAL A 1 395 ? 2.221 -36.968 23.026 1.00 48.81 395 VAL A C 1
ATOM 3048 O O . VAL A 1 395 ? 2.073 -37.340 24.185 1.00 48.81 395 VAL A O 1
ATOM 3051 N N . GLY A 1 396 ? 1.505 -37.617 22.035 1.00 46.22 396 GLY A N 1
ATOM 3052 C CA . GLY A 1 396 ? 0.276 -38.538 22.192 1.00 46.22 396 GLY A CA 1
ATOM 3053 C C . GLY A 1 396 ? -0.567 -39.267 20.995 1.00 46.22 396 GLY A C 1
ATOM 3054 O O . GLY A 1 396 ? -1.704 -38.854 20.790 1.00 46.22 396 GLY A O 1
ATOM 3055 N N . LEU A 1 397 ? -0.149 -40.352 20.247 1.00 50.75 397 LEU A N 1
ATOM 3056 C CA . LEU A 1 397 ? -0.694 -41.066 18.999 1.00 50.75 397 LEU A CA 1
ATOM 3057 C C . LEU A 1 397 ? 0.317 -42.164 18.451 1.00 50.75 397 LEU A C 1
ATOM 3059 O O . LEU A 1 397 ? 1.483 -42.018 18.770 1.00 50.75 397 LEU A O 1
ATOM 3063 N N . ALA A 1 398 ? -0.012 -43.147 17.573 1.00 56.97 398 ALA A N 1
ATOM 3064 C CA . ALA A 1 398 ? 0.783 -44.349 17.177 1.00 56.97 398 ALA A CA 1
ATOM 3065 C C . ALA A 1 398 ? 1.525 -44.406 15.809 1.00 56.97 398 ALA A C 1
ATOM 3067 O O . ALA A 1 398 ? 1.102 -43.831 14.807 1.00 56.97 398 ALA A O 1
ATOM 3068 N N . SER A 1 399 ? 2.602 -45.211 15.721 1.00 49.44 399 SER A N 1
ATOM 3069 C CA . SER A 1 399 ? 3.368 -45.479 14.479 1.00 49.44 399 SER A CA 1
ATOM 3070 C C . SER A 1 399 ? 2.609 -46.312 13.433 1.00 49.44 399 SER A C 1
ATOM 3072 O O . SER A 1 399 ? 2.718 -46.027 12.240 1.00 49.44 399 SER A O 1
ATOM 3074 N N . ALA A 1 400 ? 1.805 -47.285 13.872 1.00 61.97 400 ALA A N 1
ATOM 3075 C CA . ALA A 1 400 ? 1.014 -48.170 13.009 1.00 61.97 400 ALA A CA 1
ATOM 3076 C C . ALA A 1 400 ? -0.114 -47.455 12.235 1.00 61.97 400 ALA A C 1
ATOM 3078 O O . ALA A 1 400 ? -0.589 -47.967 11.221 1.00 61.97 400 ALA A O 1
ATOM 3079 N N . ASP A 1 401 ? -0.542 -46.275 12.692 1.00 60.72 401 ASP A N 1
ATOM 3080 C CA . ASP A 1 401 ? -1.591 -45.491 12.032 1.00 60.72 401 ASP A CA 1
ATOM 3081 C C . ASP A 1 401 ? -1.065 -44.734 10.799 1.00 60.72 401 ASP A C 1
ATOM 3083 O O . ASP A 1 401 ? -1.809 -44.503 9.845 1.00 60.72 401 ASP A O 1
ATOM 3087 N N . VAL A 1 402 ? 0.230 -44.396 10.782 1.00 57.38 402 VAL A N 1
ATOM 3088 C CA . VAL A 1 402 ? 0.871 -43.665 9.674 1.00 57.38 402 VAL A CA 1
ATOM 3089 C C . VAL A 1 402 ? 0.978 -44.544 8.423 1.00 57.38 402 VAL A C 1
ATOM 3091 O O . VAL A 1 402 ? 0.597 -44.115 7.338 1.00 57.38 402 VAL A O 1
ATOM 3094 N N . GLU A 1 403 ? 1.386 -45.810 8.572 1.00 59.88 403 GLU A N 1
ATOM 3095 C CA . GLU A 1 403 ? 1.488 -46.753 7.443 1.00 59.88 403 GLU A CA 1
ATOM 3096 C C . GLU A 1 403 ? 0.143 -47.022 6.749 1.00 59.88 403 GLU A C 1
ATOM 3098 O O . GLU A 1 403 ? 0.098 -47.379 5.570 1.00 59.88 403 GLU A O 1
ATOM 3103 N N . LYS A 1 404 ? -0.969 -46.905 7.483 1.00 67.94 404 LYS A N 1
ATOM 3104 C CA . LYS A 1 404 ? -2.316 -47.073 6.925 1.00 67.94 404 LYS A CA 1
ATOM 3105 C C . LYS A 1 404 ? -2.712 -45.872 6.064 1.00 67.94 404 LYS A C 1
ATOM 3107 O O . LYS A 1 404 ? -3.245 -46.065 4.975 1.00 67.94 404 LYS A O 1
ATOM 3112 N N . LEU A 1 405 ? -2.384 -44.654 6.502 1.00 60.94 405 LEU A N 1
ATOM 3113 C CA . LEU A 1 405 ? -2.611 -43.425 5.731 1.00 60.94 405 LEU A CA 1
ATOM 3114 C C . LEU A 1 405 ? -1.806 -43.411 4.422 1.00 60.94 405 LEU A C 1
ATOM 3116 O O . LEU A 1 405 ? -2.351 -43.071 3.371 1.00 60.94 405 LEU A O 1
ATOM 3120 N N . GLU A 1 406 ? -0.555 -43.874 4.460 1.00 62.00 406 GLU A N 1
ATOM 3121 C CA . GLU A 1 406 ? 0.284 -44.031 3.264 1.00 62.00 406 GLU A CA 1
ATOM 3122 C C . GLU A 1 406 ? -0.307 -45.051 2.273 1.00 62.00 406 GLU A C 1
ATOM 3124 O O . GLU A 1 406 ? -0.398 -44.764 1.079 1.00 62.00 406 GLU A O 1
ATOM 3129 N N . LYS A 1 407 ? -0.801 -46.206 2.751 1.00 68.69 407 LYS A N 1
ATOM 3130 C CA . LYS A 1 407 ? -1.463 -47.232 1.911 1.00 68.69 407 LYS A CA 1
ATOM 3131 C C . LYS A 1 407 ? -2.749 -46.745 1.234 1.00 68.69 407 LYS A C 1
ATOM 3133 O O . LYS A 1 407 ? -3.121 -47.280 0.193 1.00 68.69 407 LYS A O 1
ATOM 3138 N N . VAL A 1 408 ? -3.407 -45.736 1.801 1.00 68.69 408 VAL A N 1
ATOM 3139 C CA . VAL A 1 408 ? -4.613 -45.089 1.249 1.00 68.69 408 VAL A CA 1
ATOM 3140 C C . VAL A 1 408 ? -4.255 -43.915 0.315 1.00 68.69 408 VAL A C 1
ATOM 3142 O O . VAL A 1 408 ? -5.123 -43.352 -0.347 1.00 68.69 408 VAL A O 1
ATOM 3145 N N . GLY A 1 409 ? -2.965 -43.583 0.184 1.00 59.75 409 GLY A N 1
ATOM 3146 C CA . GLY A 1 409 ? -2.446 -42.571 -0.740 1.00 59.75 409 GLY A CA 1
ATOM 3147 C C . GLY A 1 409 ? -2.271 -41.173 -0.139 1.00 59.75 409 GLY A C 1
ATOM 3148 O O . GLY A 1 409 ? -1.959 -40.235 -0.878 1.00 59.75 409 GLY A O 1
ATOM 3149 N N . VAL A 1 410 ? -2.440 -41.016 1.180 1.00 62.50 410 VAL A N 1
ATOM 3150 C CA . VAL A 1 410 ? -2.228 -39.753 1.911 1.00 62.50 410 VAL A CA 1
ATOM 3151 C C . VAL A 1 410 ? -0.765 -39.670 2.364 1.00 62.50 410 VAL A C 1
ATOM 3153 O O . VAL A 1 410 ? -0.433 -39.822 3.534 1.00 62.50 410 VAL A O 1
ATOM 3156 N N . ASP A 1 411 ? 0.120 -39.453 1.392 1.00 56.94 411 ASP A N 1
ATOM 3157 C CA . ASP A 1 411 ? 1.589 -39.475 1.533 1.00 56.94 411 ASP A CA 1
ATOM 3158 C C . ASP A 1 411 ? 2.243 -38.097 1.772 1.00 56.94 411 ASP A C 1
ATOM 3160 O O . ASP A 1 411 ? 3.465 -37.977 1.846 1.00 56.94 411 ASP A O 1
ATOM 3164 N N . SER A 1 412 ? 1.452 -37.025 1.831 1.00 54.50 412 SER A N 1
ATOM 3165 C CA . SER A 1 412 ? 1.957 -35.649 1.810 1.00 54.50 412 SER A CA 1
ATOM 3166 C C . SER A 1 412 ? 1.010 -34.681 2.511 1.00 54.50 412 SER A C 1
ATOM 3168 O O . SER A 1 412 ? -0.207 -34.867 2.497 1.00 54.50 412 SER A O 1
ATOM 3170 N N . LEU A 1 413 ? 1.558 -33.603 3.091 1.00 57.22 413 LEU A N 1
ATOM 3171 C CA . LEU A 1 413 ? 0.768 -32.588 3.806 1.00 57.22 413 LEU A CA 1
ATOM 3172 C C . LEU A 1 413 ? -0.312 -31.960 2.914 1.00 57.22 413 LEU A C 1
ATOM 3174 O O . LEU A 1 413 ? -1.417 -31.733 3.386 1.00 57.22 413 LEU A O 1
ATOM 3178 N N . ALA A 1 414 ? -0.043 -31.767 1.619 1.00 60.53 414 ALA A N 1
ATOM 3179 C CA . ALA A 1 414 ?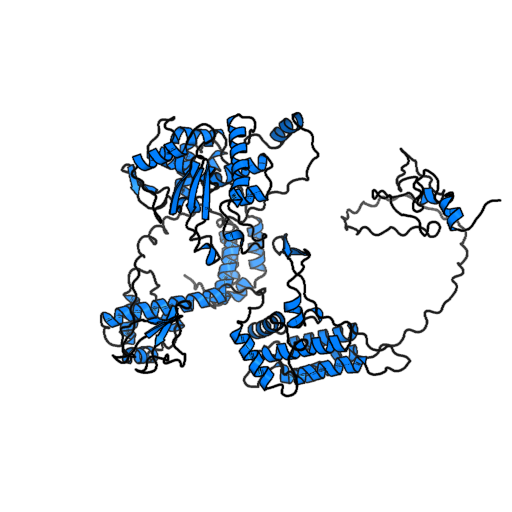 -1.049 -31.274 0.681 1.00 60.53 414 ALA A CA 1
ATOM 3180 C C . ALA A 1 414 ? -2.221 -32.256 0.508 1.00 60.53 414 ALA A C 1
ATOM 3182 O O . ALA A 1 414 ? -3.376 -31.844 0.567 1.00 60.53 414 ALA A O 1
ATOM 3183 N N . LYS A 1 415 ? -1.957 -33.563 0.359 1.00 65.62 415 LYS A N 1
ATOM 3184 C CA . LYS A 1 415 ? -3.032 -34.567 0.306 1.00 65.62 415 LYS A CA 1
ATOM 3185 C C . LYS A 1 415 ? -3.759 -34.682 1.645 1.00 65.62 415 LYS A C 1
ATOM 3187 O O . LYS A 1 415 ? -4.976 -34.787 1.646 1.00 65.62 415 LYS A O 1
ATOM 3192 N N . GLY A 1 416 ? -3.048 -34.588 2.770 1.00 66.06 416 GLY A N 1
ATOM 3193 C CA . GLY A 1 416 ? -3.643 -34.565 4.110 1.00 66.06 416 GLY A CA 1
ATOM 3194 C C . GLY A 1 416 ? -4.528 -33.340 4.363 1.00 66.06 416 GLY A C 1
ATOM 3195 O O . GLY A 1 416 ? -5.580 -33.470 4.976 1.00 66.06 416 GLY A O 1
ATOM 3196 N N . ALA A 1 417 ? -4.162 -32.170 3.835 1.00 72.62 417 ALA A N 1
ATOM 3197 C CA . ALA A 1 417 ? -4.965 -30.946 3.896 1.00 72.62 417 ALA A CA 1
ATOM 3198 C C . ALA A 1 417 ? -6.262 -31.020 3.069 1.00 72.62 417 ALA A C 1
ATOM 3200 O O . ALA A 1 417 ? -7.221 -30.321 3.384 1.00 72.62 417 ALA A O 1
ATOM 3201 N N . PHE A 1 418 ? -6.295 -31.856 2.024 1.00 75.12 418 PHE A N 1
ATOM 3202 C CA . PHE A 1 418 ? -7.409 -31.963 1.072 1.00 75.12 418 PHE A CA 1
ATOM 3203 C C . PHE A 1 418 ? -8.064 -33.358 1.024 1.00 75.12 418 PHE A C 1
ATOM 3205 O O . PHE A 1 418 ? -8.832 -33.644 0.109 1.00 75.12 418 PHE A O 1
ATOM 3212 N N . MET A 1 419 ? -7.805 -34.232 2.006 1.00 71.94 419 MET A N 1
ATOM 3213 C CA . MET A 1 419 ? -8.390 -35.586 2.063 1.00 71.94 419 MET A CA 1
ATOM 3214 C C . MET A 1 419 ? -9.880 -35.612 2.448 1.00 71.94 419 MET A C 1
ATOM 3216 O O . MET A 1 419 ? -10.504 -36.670 2.422 1.00 71.94 419 MET A O 1
ATOM 3220 N N . THR A 1 420 ? -10.443 -34.473 2.853 1.00 77.62 420 THR A N 1
ATOM 3221 C CA . THR A 1 420 ? -11.830 -34.325 3.310 1.00 77.62 420 THR A CA 1
ATOM 3222 C C . THR A 1 420 ? -12.354 -32.923 2.983 1.00 77.62 420 THR A C 1
ATOM 3224 O O . THR A 1 420 ? -11.575 -31.992 2.779 1.00 77.62 420 THR A O 1
ATOM 3227 N N . SER A 1 421 ? -13.678 -32.773 2.939 1.00 74.25 421 SER A N 1
ATOM 3228 C CA . SER A 1 421 ? -14.396 -31.495 2.820 1.00 74.25 421 SER A CA 1
ATOM 3229 C C . SER A 1 421 ? -14.366 -30.652 4.099 1.00 74.25 421 SER A C 1
ATOM 3231 O O . SER A 1 421 ? -14.701 -29.467 4.048 1.00 74.25 421 SER A O 1
ATOM 3233 N N . TYR A 1 422 ? -13.979 -31.236 5.238 1.00 78.44 422 TYR A N 1
ATOM 3234 C CA . TYR A 1 422 ? -13.857 -30.515 6.503 1.00 78.44 422 TYR A CA 1
ATOM 3235 C C . TYR A 1 422 ? -12.835 -29.376 6.386 1.00 78.44 422 TYR A C 1
ATOM 3237 O O . TYR A 1 422 ? -11.671 -29.601 6.059 1.00 78.44 422 TYR A O 1
ATOM 3245 N N . THR A 1 423 ? -13.251 -28.149 6.697 1.00 75.81 423 THR A N 1
ATOM 3246 C CA . THR A 1 423 ? -12.351 -26.989 6.770 1.00 75.81 423 THR A CA 1
ATOM 3247 C C . THR A 1 423 ? -12.159 -26.557 8.227 1.00 75.81 423 THR A C 1
ATOM 3249 O O . THR A 1 423 ? -13.124 -26.586 9.002 1.00 75.81 423 THR A O 1
ATOM 3252 N N . PRO A 1 424 ? -10.942 -26.144 8.644 1.00 67.06 424 PRO A N 1
ATOM 3253 C CA . PRO A 1 424 ? -10.695 -25.662 10.002 1.00 67.06 424 PRO A CA 1
ATOM 3254 C C . PRO A 1 424 ? -11.604 -24.482 10.372 1.00 67.06 424 PRO A C 1
ATOM 3256 O O . PRO A 1 424 ? -11.430 -23.381 9.853 1.00 67.06 424 PRO A O 1
ATOM 3259 N N . GLY A 1 425 ? -12.553 -24.720 11.282 1.00 65.75 425 GLY A N 1
ATOM 3260 C CA . GLY A 1 425 ? -13.567 -23.743 11.699 1.00 65.75 425 GLY A CA 1
ATOM 3261 C C . GLY A 1 425 ? -15.012 -24.128 11.358 1.00 65.75 425 GLY A C 1
ATOM 3262 O O . GLY A 1 425 ? -15.922 -23.459 11.827 1.00 65.75 425 GLY A O 1
ATOM 3263 N N . SER A 1 426 ? -15.245 -25.203 10.598 1.00 67.25 426 SER A N 1
ATOM 3264 C CA . SER A 1 426 ? -16.586 -25.797 10.469 1.00 67.25 426 SER A CA 1
ATOM 3265 C C . SER A 1 426 ? -16.967 -26.579 11.739 1.00 67.25 426 SER A C 1
ATOM 3267 O O . SER A 1 426 ? -16.131 -27.286 12.306 1.00 67.25 426 SER A O 1
ATOM 3269 N N . GLY A 1 427 ? -18.210 -26.416 12.213 1.00 63.47 427 GLY A N 1
ATOM 3270 C CA . GLY A 1 427 ? -18.635 -26.851 13.555 1.00 63.47 427 GLY A CA 1
ATOM 3271 C C . GLY A 1 427 ? -18.766 -28.365 13.773 1.00 63.47 427 GLY A C 1
ATOM 3272 O O . GLY A 1 427 ? -18.690 -28.821 14.911 1.00 63.47 427 GLY A O 1
ATOM 3273 N N . ASP A 1 428 ? -18.920 -29.151 12.704 1.00 72.62 428 ASP A N 1
ATOM 3274 C CA . ASP A 1 428 ? -19.034 -30.614 12.752 1.00 72.62 428 ASP A CA 1
ATOM 3275 C C . ASP A 1 428 ? -17.790 -31.260 12.115 1.00 72.62 428 ASP A C 1
ATOM 3277 O O . ASP A 1 428 ? -17.525 -31.086 10.928 1.00 72.62 428 ASP A O 1
ATOM 3281 N N . ASP A 1 429 ? -17.038 -32.055 12.881 1.00 73.44 429 ASP A N 1
ATOM 3282 C CA . ASP A 1 429 ? -15.823 -32.746 12.416 1.00 73.44 429 ASP A CA 1
ATOM 3283 C C . ASP A 1 429 ? -16.067 -34.205 11.986 1.00 73.44 429 ASP A C 1
ATOM 3285 O O . ASP A 1 429 ? -15.134 -34.995 11.812 1.00 73.44 429 ASP A O 1
ATOM 3289 N N . LYS A 1 430 ? -17.339 -34.563 11.783 1.00 80.25 430 LYS A N 1
ATOM 3290 C CA . LYS A 1 430 ? -17.794 -35.903 11.386 1.00 80.25 430 LYS A CA 1
ATOM 3291 C C . LYS A 1 430 ? -17.126 -36.374 10.094 1.00 80.25 430 LYS A C 1
ATOM 3293 O O . LYS A 1 430 ? -16.639 -37.499 10.055 1.00 80.25 430 LYS A O 1
ATOM 3298 N N . ASP A 1 431 ? -17.017 -35.505 9.090 1.00 78.94 431 ASP A N 1
ATOM 3299 C CA . ASP A 1 431 ? -16.395 -35.813 7.792 1.00 78.94 431 ASP A CA 1
ATOM 3300 C C . ASP A 1 431 ? -14.873 -36.014 7.890 1.00 78.94 431 ASP A C 1
ATOM 3302 O O . ASP A 1 431 ? -14.284 -36.766 7.112 1.00 78.94 431 ASP A O 1
ATOM 3306 N N . LEU A 1 432 ? -14.219 -35.361 8.857 1.00 78.25 432 LEU A N 1
ATOM 3307 C CA . LEU A 1 432 ? -12.803 -35.571 9.155 1.00 78.25 432 LEU A CA 1
ATOM 3308 C C . LEU A 1 432 ? -12.611 -36.945 9.806 1.00 78.25 432 LEU A C 1
ATOM 3310 O O . LEU A 1 432 ? -11.795 -37.749 9.359 1.00 78.25 432 LEU A O 1
ATOM 3314 N N . ILE A 1 433 ? -13.402 -37.232 10.842 1.00 80.81 433 ILE A N 1
ATOM 3315 C CA . ILE A 1 433 ? -13.360 -38.505 11.564 1.00 80.81 433 ILE A CA 1
ATOM 3316 C C . ILE A 1 433 ? -13.706 -39.675 10.634 1.00 80.81 433 ILE A C 1
ATOM 3318 O O . ILE A 1 433 ? -12.996 -40.675 10.659 1.00 80.81 433 ILE A O 1
ATOM 3322 N N . ALA A 1 434 ? -14.722 -39.541 9.778 1.00 80.69 434 ALA A N 1
ATOM 3323 C CA . ALA A 1 434 ? -15.117 -40.558 8.806 1.00 80.69 434 ALA A CA 1
ATOM 3324 C C . ALA A 1 434 ? -14.019 -40.832 7.761 1.00 80.69 434 ALA A C 1
ATOM 3326 O O . ALA A 1 434 ? -13.782 -41.989 7.410 1.00 80.69 434 ALA A O 1
ATOM 3327 N N . ALA A 1 435 ? -13.301 -39.799 7.301 1.00 76.62 435 ALA A N 1
ATOM 3328 C CA . ALA A 1 435 ? -12.162 -39.969 6.398 1.00 76.62 435 ALA A CA 1
ATOM 3329 C C . ALA A 1 435 ? -11.010 -40.746 7.065 1.00 76.62 435 ALA A C 1
ATOM 3331 O O . ALA A 1 435 ? -10.445 -41.655 6.455 1.00 76.62 435 ALA A O 1
ATOM 3332 N N . PHE A 1 436 ? -10.702 -40.460 8.336 1.00 73.19 436 PHE A N 1
ATOM 3333 C CA . PHE A 1 436 ? -9.708 -41.226 9.101 1.00 73.19 436 PHE A CA 1
ATOM 3334 C C . PHE A 1 436 ? -10.188 -42.641 9.466 1.00 73.19 436 PHE A C 1
ATOM 3336 O O . PHE A 1 436 ? -9.397 -43.578 9.414 1.00 73.19 436 PHE A O 1
ATOM 3343 N N . GLU A 1 437 ? -11.472 -42.840 9.772 1.00 81.62 437 GLU A N 1
ATOM 3344 C CA . GLU A 1 437 ? -12.078 -44.163 9.998 1.00 81.62 437 GLU A CA 1
ATOM 3345 C C . GLU A 1 437 ? -11.983 -45.042 8.740 1.00 81.62 437 GLU A C 1
ATOM 3347 O O . GLU A 1 437 ? -11.526 -46.185 8.820 1.00 81.62 437 GLU A O 1
ATOM 3352 N N . SER A 1 438 ? -12.307 -44.476 7.573 1.00 79.25 438 SER A N 1
ATOM 3353 C CA . SER A 1 438 ? -12.144 -45.117 6.262 1.00 79.25 438 SER A CA 1
ATOM 3354 C C . SER A 1 438 ? -10.679 -45.461 5.958 1.00 79.25 438 SER A C 1
ATOM 3356 O O . SER A 1 438 ? -10.390 -46.544 5.450 1.00 79.25 438 SER A O 1
ATOM 3358 N N . ALA A 1 439 ? -9.735 -44.587 6.328 1.00 70.69 439 ALA A N 1
ATOM 3359 C CA . ALA A 1 439 ? -8.314 -44.822 6.086 1.00 70.69 439 ALA A CA 1
ATOM 3360 C C . ALA A 1 439 ? -7.671 -45.845 7.047 1.00 70.69 439 ALA A C 1
ATOM 3362 O O . ALA A 1 439 ? -6.724 -46.538 6.675 1.00 70.69 439 ALA A O 1
ATOM 3363 N N . LEU A 1 440 ? -8.164 -45.954 8.286 1.00 69.94 440 LEU A N 1
ATOM 3364 C CA . LEU A 1 440 ? -7.594 -46.835 9.314 1.00 69.94 440 LEU A CA 1
ATOM 3365 C C . LEU A 1 440 ? -8.236 -48.230 9.360 1.00 69.94 440 LEU A C 1
ATOM 3367 O O . LEU A 1 440 ? -7.641 -49.152 9.932 1.00 69.94 440 LEU A O 1
ATOM 3371 N N . GLY A 1 441 ? -9.447 -48.380 8.812 1.00 68.12 441 GLY A N 1
ATOM 3372 C CA . GLY A 1 441 ? -10.237 -49.618 8.828 1.00 68.12 441 GLY A CA 1
ATOM 3373 C C . GLY A 1 441 ? -10.801 -50.006 10.204 1.00 68.12 441 GLY A C 1
ATOM 3374 O O . GLY A 1 441 ? -11.387 -51.075 10.351 1.00 68.12 441 GLY A O 1
ATOM 3375 N N . THR A 1 442 ? -10.615 -49.159 11.219 1.00 73.31 442 THR A N 1
ATOM 3376 C CA . THR A 1 442 ? -11.038 -49.372 12.613 1.00 73.31 442 THR A CA 1
ATOM 3377 C C . THR A 1 442 ? -11.407 -48.032 13.254 1.00 73.31 442 THR A C 1
ATOM 3379 O O . THR A 1 442 ? -10.698 -47.057 12.998 1.00 73.31 442 THR A O 1
ATOM 3382 N N . PRO A 1 443 ? -12.437 -47.960 14.121 1.00 70.75 443 PRO A N 1
ATOM 3383 C CA . PRO A 1 443 ? -12.824 -46.714 14.784 1.00 70.75 443 PRO A CA 1
ATOM 3384 C C . PRO A 1 443 ? -11.691 -46.193 15.695 1.00 70.75 443 PRO A C 1
ATOM 3386 O O . PRO A 1 443 ? -11.283 -46.910 16.611 1.00 70.75 443 PRO A O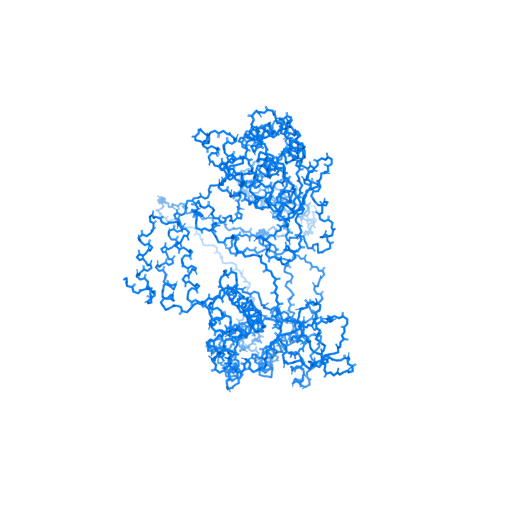 1
ATOM 3389 N N . PRO A 1 444 ? -11.162 -44.970 15.480 1.00 65.62 444 PRO A N 1
ATOM 3390 C CA . PRO A 1 444 ? -10.037 -44.455 16.242 1.00 65.62 444 PRO A CA 1
ATOM 3391 C C . PRO A 1 444 ? -10.450 -44.065 17.662 1.00 65.62 444 PRO A C 1
ATOM 3393 O O . PRO A 1 444 ? -11.536 -43.534 17.913 1.00 65.62 444 PRO A O 1
ATOM 3396 N N . SER A 1 445 ? -9.537 -44.294 18.600 1.00 68.56 445 SER A N 1
ATOM 3397 C CA . SER A 1 445 ? -9.681 -43.910 20.003 1.00 68.56 445 SER A CA 1
ATOM 3398 C C . SER A 1 445 ? -9.773 -42.390 20.188 1.00 68.56 445 SER A C 1
ATOM 3400 O O . SER A 1 445 ? -9.379 -41.597 19.332 1.00 68.56 445 SER A O 1
ATOM 3402 N N . VAL A 1 446 ? -10.238 -41.960 21.364 1.00 66.19 446 VAL A N 1
ATOM 3403 C CA . VAL A 1 446 ? -10.344 -40.532 21.726 1.00 66.19 446 VAL A CA 1
ATOM 3404 C C . VAL A 1 446 ? -8.980 -39.816 21.687 1.00 66.19 446 VAL A C 1
ATOM 3406 O O . VAL A 1 446 ? -8.925 -38.625 21.379 1.00 66.19 446 VAL A O 1
ATOM 3409 N N . GLY A 1 447 ? -7.877 -40.534 21.940 1.00 53.66 447 GLY A N 1
ATOM 3410 C CA . GLY A 1 447 ? -6.513 -40.018 21.769 1.00 53.66 447 GLY A CA 1
ATOM 3411 C C . GLY A 1 447 ? -6.190 -39.754 20.298 1.00 53.66 447 GLY A C 1
ATOM 3412 O O . GLY A 1 447 ? -5.965 -38.606 19.916 1.00 53.66 447 GLY A O 1
ATOM 3413 N N . GLN A 1 448 ? -6.284 -40.797 19.467 1.00 60.81 448 GLN A N 1
ATOM 3414 C CA . GLN A 1 448 ? -6.078 -40.735 18.013 1.00 60.81 448 GLN A CA 1
ATOM 3415 C C . GLN A 1 448 ? -6.929 -39.637 17.344 1.00 60.81 448 GLN A C 1
ATOM 3417 O O . GLN A 1 448 ? -6.406 -38.835 16.573 1.00 60.81 448 GLN A O 1
ATOM 3422 N N . LYS A 1 449 ? -8.218 -39.512 17.702 1.00 67.75 449 LYS A N 1
ATOM 3423 C CA . LYS A 1 449 ? -9.108 -38.443 17.198 1.00 67.75 449 LYS A CA 1
ATOM 3424 C C . LYS A 1 449 ? -8.582 -37.033 17.505 1.00 67.75 449 LYS A C 1
ATOM 3426 O O . LYS A 1 449 ? -8.721 -36.137 16.679 1.00 67.75 449 LYS A O 1
ATOM 3431 N N . SER A 1 450 ? -7.951 -36.814 18.661 1.00 61.50 450 SER A N 1
ATOM 3432 C CA . SER A 1 450 ? -7.371 -35.507 19.012 1.00 61.50 450 SER A CA 1
ATOM 3433 C C . SER A 1 450 ? -6.128 -35.158 18.190 1.00 61.50 450 SER A C 1
ATOM 3435 O O . SER A 1 450 ? -5.899 -33.981 17.918 1.00 61.50 450 SER A O 1
ATOM 3437 N N . ALA A 1 451 ? -5.345 -36.168 17.825 1.00 61.25 451 ALA A N 1
ATOM 3438 C CA . ALA A 1 451 ? -4.112 -36.038 17.067 1.00 61.25 451 ALA A CA 1
ATOM 3439 C C . ALA A 1 451 ? -4.360 -35.817 15.570 1.00 61.25 451 ALA A C 1
ATOM 3441 O O . ALA A 1 451 ? -3.798 -34.901 14.972 1.00 61.25 451 ALA A O 1
ATOM 3442 N N . PHE A 1 452 ? -5.284 -36.579 14.973 1.00 68.50 452 PHE A N 1
ATOM 3443 C CA . PHE A 1 452 ? -5.663 -36.401 13.569 1.00 68.50 452 PHE A CA 1
ATOM 3444 C C . PHE A 1 452 ? -6.230 -35.005 13.282 1.00 68.50 452 PHE A C 1
ATOM 3446 O O . PHE A 1 452 ? -5.871 -34.405 12.270 1.00 68.50 452 PHE A O 1
ATOM 3453 N N . ARG A 1 453 ? -7.015 -34.431 14.209 1.00 74.62 453 ARG A N 1
ATOM 3454 C CA . ARG A 1 453 ? -7.436 -33.018 14.146 1.00 74.62 453 ARG A CA 1
ATOM 3455 C C . ARG A 1 453 ? -6.243 -32.075 14.036 1.00 74.62 453 ARG A C 1
ATOM 3457 O O . ARG A 1 453 ? -6.207 -31.231 13.146 1.00 74.62 453 ARG A O 1
ATOM 3464 N N . ARG A 1 454 ? -5.241 -32.216 14.910 1.00 68.38 454 ARG A N 1
ATOM 3465 C CA . ARG A 1 454 ? -4.058 -31.350 14.874 1.00 68.38 454 ARG A CA 1
ATOM 3466 C C . ARG A 1 454 ? -3.242 -31.541 13.600 1.00 68.38 454 ARG A C 1
ATOM 3468 O O . ARG A 1 454 ? -2.876 -30.539 12.995 1.00 68.38 454 ARG A O 1
ATOM 3475 N N . LEU A 1 455 ? -2.973 -32.785 13.204 1.00 66.31 455 LEU A N 1
ATOM 3476 C CA . LEU A 1 455 ? -2.248 -33.100 11.972 1.00 66.31 455 LEU A CA 1
ATOM 3477 C C . LEU A 1 455 ? -2.921 -32.431 10.767 1.00 66.31 455 LEU A C 1
ATOM 3479 O O . LEU A 1 455 ? -2.251 -31.772 9.976 1.00 66.31 455 LEU A O 1
ATOM 3483 N N . PHE A 1 456 ? -4.250 -32.530 10.685 1.00 74.38 456 PHE A N 1
ATOM 3484 C CA . PHE A 1 456 ? -5.046 -31.880 9.652 1.00 74.38 456 PHE A CA 1
ATOM 3485 C C . PHE A 1 456 ? -4.942 -30.348 9.704 1.00 74.38 456 PHE A C 1
ATOM 3487 O O . PHE A 1 456 ? -4.667 -29.721 8.685 1.00 74.38 456 PHE A O 1
ATOM 3494 N N . HIS A 1 457 ? -5.090 -29.725 10.880 1.00 72.88 457 HIS A N 1
ATOM 3495 C CA . HIS A 1 457 ? -4.949 -28.271 11.027 1.00 72.88 457 HIS A CA 1
ATOM 3496 C C . HIS A 1 457 ? -3.547 -27.760 10.651 1.00 72.88 457 HIS A C 1
ATOM 3498 O O . HIS A 1 457 ? -3.427 -26.703 10.031 1.00 72.88 457 HIS A O 1
ATOM 3504 N N . GLU A 1 458 ? -2.492 -28.495 11.013 1.00 66.94 458 GLU A N 1
ATOM 3505 C CA . GLU A 1 458 ? -1.099 -28.137 10.727 1.00 66.94 458 GLU A CA 1
ATOM 3506 C C . GLU A 1 458 ? -0.794 -28.295 9.223 1.00 66.94 458 GLU A C 1
ATOM 3508 O O . GLU A 1 458 ? -0.252 -27.374 8.607 1.00 66.94 458 GLU A O 1
ATOM 3513 N N . ALA A 1 459 ? -1.259 -29.384 8.598 1.00 63.06 459 ALA A N 1
ATOM 3514 C CA . ALA A 1 459 ? -1.192 -29.600 7.152 1.00 63.06 459 ALA A CA 1
ATOM 3515 C C . ALA A 1 459 ? -1.956 -28.520 6.359 1.00 63.06 459 ALA A C 1
ATOM 3517 O O . ALA A 1 459 ? -1.383 -27.867 5.485 1.00 63.06 459 ALA A O 1
ATOM 3518 N N . TYR A 1 460 ? -3.221 -28.267 6.713 1.00 75.88 460 TYR A N 1
ATOM 3519 C CA . TYR A 1 460 ? -4.076 -27.273 6.060 1.00 75.88 460 TYR A CA 1
ATOM 3520 C C . TYR A 1 460 ? -3.482 -25.862 6.134 1.00 75.88 460 TYR A C 1
ATOM 3522 O O . TYR A 1 460 ? -3.478 -25.134 5.137 1.00 75.88 460 TYR A O 1
ATOM 3530 N N . ALA A 1 461 ? -2.931 -25.471 7.288 1.00 71.50 461 ALA A N 1
ATOM 3531 C CA . ALA A 1 461 ? -2.300 -24.166 7.466 1.00 71.50 461 ALA A CA 1
ATOM 3532 C C . ALA A 1 461 ? -1.060 -23.984 6.572 1.00 71.50 461 ALA A C 1
ATOM 3534 O O . ALA A 1 461 ? -0.920 -22.936 5.936 1.00 71.50 461 ALA A O 1
ATOM 3535 N N . VAL A 1 462 ? -0.188 -24.998 6.489 1.00 61.06 462 VAL A N 1
ATOM 3536 C CA . VAL A 1 462 ? 1.009 -24.961 5.632 1.00 61.06 462 VAL A CA 1
ATOM 3537 C C . VAL A 1 462 ? 0.607 -24.864 4.162 1.00 61.06 462 VAL A C 1
ATOM 3539 O O . VAL A 1 462 ? 0.961 -23.880 3.509 1.00 61.06 462 VAL A O 1
ATOM 3542 N N . THR A 1 463 ? -0.202 -25.803 3.661 1.00 65.88 463 THR A N 1
ATOM 3543 C CA . THR A 1 463 ? -0.558 -25.870 2.234 1.00 65.88 463 THR A CA 1
ATOM 3544 C C . THR A 1 463 ? -1.333 -24.632 1.776 1.00 65.88 463 THR A C 1
ATOM 3546 O O . THR A 1 463 ? -1.046 -24.084 0.712 1.00 65.88 463 THR A O 1
ATOM 3549 N N . THR A 1 464 ? -2.241 -24.105 2.607 1.00 70.12 464 THR A N 1
ATOM 3550 C CA . THR A 1 464 ? -2.957 -22.852 2.306 1.00 70.12 464 THR A CA 1
ATOM 3551 C C . THR A 1 464 ? -2.009 -21.648 2.252 1.00 70.12 464 THR A C 1
ATOM 3553 O O . THR A 1 464 ? -2.194 -20.754 1.424 1.00 70.12 464 THR A O 1
ATOM 3556 N N . SER A 1 465 ? -0.975 -21.601 3.102 1.00 63.75 465 SER A N 1
ATOM 3557 C CA . SER A 1 465 ? 0.004 -20.506 3.085 1.00 63.75 465 SER A CA 1
ATOM 3558 C C . SER A 1 465 ? 0.908 -20.532 1.846 1.00 63.75 465 SER A C 1
ATOM 3560 O O . SER A 1 465 ? 1.158 -19.479 1.256 1.00 63.75 465 SER A O 1
ATOM 3562 N N . GLU A 1 466 ? 1.321 -21.719 1.395 1.00 58.19 466 GLU A N 1
ATOM 3563 C CA . GLU A 1 466 ? 2.106 -21.900 0.169 1.00 58.19 466 GLU A CA 1
ATOM 3564 C C . GLU A 1 466 ? 1.279 -21.581 -1.080 1.00 58.19 466 GLU A C 1
ATOM 3566 O O . GLU A 1 466 ? 1.726 -20.806 -1.927 1.00 58.19 466 GLU A O 1
ATOM 3571 N N . MET A 1 467 ? 0.039 -22.083 -1.158 1.00 58.53 467 MET A N 1
ATOM 3572 C CA . MET A 1 467 ? -0.908 -21.713 -2.215 1.00 58.53 467 MET A CA 1
ATOM 3573 C C . MET A 1 467 ? -1.111 -20.199 -2.273 1.00 58.53 467 MET A C 1
ATOM 3575 O O . MET A 1 467 ? -1.024 -19.609 -3.345 1.00 58.53 467 MET A O 1
ATOM 3579 N N . LYS A 1 468 ? -1.305 -19.540 -1.125 1.00 64.81 468 LYS A N 1
ATOM 3580 C CA . LYS A 1 468 ? -1.433 -18.083 -1.070 1.00 64.81 468 LYS A CA 1
ATOM 3581 C C . LYS A 1 468 ? -0.189 -17.367 -1.605 1.00 64.81 468 LYS A C 1
ATOM 3583 O O . LYS A 1 468 ? -0.324 -16.444 -2.403 1.00 64.81 468 LYS A O 1
ATOM 3588 N N . MET A 1 469 ? 1.010 -17.802 -1.216 1.00 52.34 469 MET A N 1
ATOM 3589 C CA . MET A 1 469 ? 2.260 -17.231 -1.730 1.00 52.34 469 MET A CA 1
ATOM 3590 C C . MET A 1 469 ? 2.442 -17.442 -3.238 1.00 52.34 469 MET A C 1
ATOM 3592 O O . MET A 1 469 ? 2.991 -16.565 -3.899 1.00 52.34 469 MET A O 1
ATOM 3596 N N . LEU A 1 470 ? 1.987 -18.570 -3.789 1.00 53.62 470 LEU A N 1
ATOM 3597 C CA . LEU A 1 470 ? 1.996 -18.829 -5.231 1.00 53.62 470 LEU A CA 1
ATOM 3598 C C . LEU A 1 470 ? 1.001 -17.924 -5.977 1.00 53.62 470 LEU A C 1
ATOM 3600 O O . LEU A 1 470 ? 1.355 -17.354 -7.004 1.00 53.62 470 LEU A O 1
ATOM 3604 N N . VAL A 1 471 ? -0.204 -17.738 -5.429 1.00 52.12 471 VAL A N 1
ATOM 3605 C CA . VAL A 1 471 ? -1.267 -16.888 -6.000 1.00 52.12 471 VAL A CA 1
ATOM 3606 C C . VAL A 1 471 ? -0.924 -15.392 -5.947 1.00 52.12 471 VAL A C 1
ATOM 3608 O O . VAL A 1 471 ? -1.328 -14.639 -6.828 1.00 52.12 471 VAL A O 1
ATOM 3611 N N . GLU A 1 472 ? -0.166 -14.943 -4.942 1.00 56.59 472 GLU A N 1
ATOM 3612 C CA . GLU A 1 472 ? 0.222 -13.533 -4.771 1.00 56.59 472 GLU A CA 1
ATOM 3613 C C . GLU A 1 472 ? 1.497 -13.123 -5.559 1.00 56.59 472 GLU A C 1
ATOM 3615 O O . GLU A 1 472 ? 1.894 -11.955 -5.502 1.00 56.59 472 GLU A O 1
ATOM 3620 N N . ARG A 1 473 ? 2.145 -14.026 -6.324 1.00 51.66 473 ARG A N 1
ATOM 3621 C CA . ARG A 1 473 ? 3.304 -13.686 -7.187 1.00 51.66 473 ARG A CA 1
ATOM 3622 C C . ARG A 1 473 ? 2.859 -13.001 -8.489 1.00 51.66 473 ARG A C 1
ATOM 3624 O O . ARG A 1 473 ? 2.135 -13.580 -9.291 1.00 51.66 473 ARG A O 1
ATOM 3631 N N . THR A 1 474 ? 3.365 -11.793 -8.739 1.00 45.56 474 THR A N 1
ATOM 3632 C CA . THR A 1 474 ? 3.215 -11.054 -10.009 1.00 45.56 474 THR A CA 1
ATOM 3633 C C . THR A 1 474 ? 4.518 -11.051 -10.819 1.00 45.56 474 THR A C 1
ATOM 3635 O O . THR A 1 474 ? 5.601 -11.077 -10.240 1.00 45.56 474 THR A O 1
ATOM 3638 N N . ASP A 1 475 ? 4.435 -10.966 -12.155 1.00 50.06 475 ASP A N 1
ATOM 3639 C CA . ASP A 1 475 ? 5.600 -11.044 -13.068 1.00 50.06 475 ASP A CA 1
ATOM 3640 C C . ASP A 1 475 ? 6.681 -9.964 -12.844 1.00 50.06 475 ASP A C 1
ATOM 3642 O O . ASP A 1 475 ? 7.847 -10.173 -13.175 1.00 50.06 475 ASP A O 1
ATOM 3646 N N . GLU A 1 476 ? 6.330 -8.818 -12.250 1.00 44.53 476 GLU A N 1
ATOM 3647 C CA . GLU A 1 476 ? 7.287 -7.769 -11.854 1.00 44.53 476 GLU A CA 1
ATOM 3648 C C . GLU A 1 476 ? 7.852 -7.978 -10.432 1.00 44.53 476 GLU A C 1
ATOM 3650 O O . GLU A 1 476 ? 8.309 -7.032 -9.785 1.00 44.53 476 GLU A O 1
ATOM 3655 N N . SER A 1 477 ? 7.818 -9.209 -9.905 1.00 52.06 477 SER A N 1
ATOM 3656 C CA . SER A 1 477 ? 8.334 -9.510 -8.570 1.00 52.06 477 SER A CA 1
ATOM 3657 C C . SER A 1 477 ? 9.807 -9.118 -8.449 1.00 52.06 477 SER A C 1
ATOM 3659 O O . SER A 1 477 ? 10.662 -9.639 -9.170 1.00 52.06 477 SER A O 1
ATOM 3661 N N . ILE A 1 478 ? 10.104 -8.248 -7.480 1.00 58.31 478 ILE A N 1
ATOM 3662 C CA . ILE A 1 478 ? 11.468 -7.976 -7.011 1.00 58.31 478 ILE A CA 1
ATOM 3663 C C . ILE A 1 478 ? 12.157 -9.329 -6.756 1.00 58.31 478 ILE A C 1
ATOM 3665 O O . ILE A 1 478 ? 11.557 -10.149 -6.054 1.00 58.31 478 ILE A O 1
ATOM 3669 N N . PRO A 1 479 ? 13.380 -9.570 -7.279 1.00 60.53 479 PRO A N 1
ATOM 3670 C CA . PRO A 1 479 ? 14.097 -10.823 -7.075 1.00 60.53 479 PRO A CA 1
ATOM 3671 C C . PRO A 1 479 ? 14.067 -11.260 -5.613 1.00 60.53 479 PRO A C 1
ATOM 3673 O O . PRO A 1 479 ? 14.356 -10.469 -4.705 1.00 60.53 479 PRO A O 1
ATOM 3676 N N . ARG A 1 480 ? 13.674 -12.516 -5.387 1.00 71.12 480 ARG A N 1
ATOM 3677 C CA . ARG A 1 480 ? 13.593 -13.096 -4.048 1.00 71.12 480 ARG A CA 1
ATOM 3678 C C . ARG A 1 480 ? 14.972 -13.009 -3.399 1.00 71.12 480 ARG A C 1
ATOM 3680 O O . ARG A 1 480 ? 15.932 -13.586 -3.900 1.00 71.12 480 ARG A O 1
ATOM 3687 N N . LYS A 1 481 ? 15.054 -12.317 -2.263 1.00 76.56 481 LYS A N 1
ATOM 3688 C CA . LYS A 1 481 ? 16.303 -12.215 -1.506 1.00 76.56 481 LYS A CA 1
ATOM 3689 C C . LYS A 1 481 ? 16.669 -13.572 -0.927 1.00 76.56 481 LYS A C 1
ATOM 3691 O O . LYS A 1 481 ? 15.919 -14.097 -0.099 1.00 76.56 481 LYS A O 1
ATOM 3696 N N . LEU A 1 482 ? 17.812 -14.118 -1.333 1.00 75.94 482 LEU A N 1
ATOM 3697 C CA . LEU A 1 482 ? 18.293 -15.384 -0.789 1.00 75.94 482 LEU A CA 1
ATOM 3698 C C . LEU A 1 482 ? 18.702 -15.193 0.671 1.00 75.94 482 LEU A C 1
ATOM 3700 O O . LEU A 1 482 ? 19.214 -14.137 1.071 1.00 75.94 482 LEU A O 1
ATOM 3704 N N . SER A 1 483 ? 18.462 -16.224 1.476 1.00 77.50 483 SER A N 1
ATOM 3705 C CA . SER A 1 483 ? 18.885 -16.220 2.874 1.00 77.50 483 SER A CA 1
ATOM 3706 C C . SER A 1 483 ? 20.415 -16.257 2.968 1.00 77.50 483 SER A C 1
ATOM 3708 O O . SER A 1 483 ? 21.083 -16.807 2.092 1.00 77.50 483 SER A O 1
ATOM 3710 N N . VAL A 1 484 ? 20.985 -15.688 4.037 1.00 76.06 484 VAL A N 1
ATOM 3711 C CA . VAL A 1 484 ? 22.445 -15.712 4.248 1.00 76.06 484 VAL A CA 1
ATOM 3712 C C . VAL A 1 484 ? 23.005 -17.150 4.240 1.00 76.06 484 VAL A C 1
ATOM 3714 O O . VAL A 1 484 ? 24.006 -17.357 3.559 1.00 76.06 484 VAL A O 1
ATOM 3717 N N . PRO A 1 485 ? 22.372 -18.159 4.885 1.00 71.19 485 PRO A N 1
ATOM 3718 C CA . PRO A 1 485 ? 22.835 -19.546 4.800 1.00 71.19 485 PRO A CA 1
ATOM 3719 C C . PRO A 1 485 ? 22.840 -20.111 3.373 1.00 71.19 485 PRO A C 1
ATOM 3721 O O . PRO A 1 485 ? 23.846 -20.674 2.956 1.00 71.19 485 PRO A O 1
ATOM 3724 N N . GLU A 1 486 ? 21.763 -19.909 2.604 1.00 78.25 486 GLU A N 1
ATOM 3725 C CA . GLU A 1 486 ? 21.661 -20.415 1.225 1.00 78.25 486 GLU A CA 1
ATOM 3726 C C . GLU A 1 486 ? 22.720 -19.783 0.304 1.00 78.25 486 GLU A C 1
ATOM 3728 O O . GLU A 1 486 ? 23.328 -20.463 -0.524 1.00 78.25 486 GLU A O 1
ATOM 3733 N N . ARG A 1 487 ? 22.982 -18.477 0.462 1.00 81.88 487 ARG A N 1
ATOM 3734 C CA . ARG A 1 487 ? 24.022 -17.785 -0.312 1.00 81.88 487 ARG A CA 1
ATOM 3735 C C . ARG A 1 487 ? 25.420 -18.305 0.038 1.00 81.88 487 ARG A C 1
ATOM 3737 O O . ARG A 1 487 ? 26.220 -18.508 -0.874 1.00 81.88 487 ARG A O 1
ATOM 3744 N N . SER A 1 488 ? 25.696 -18.566 1.319 1.00 82.19 488 SER A N 1
ATOM 3745 C CA . SER A 1 488 ? 26.959 -19.167 1.772 1.00 82.19 488 SER A CA 1
ATOM 3746 C C . SER A 1 488 ? 27.156 -20.589 1.238 1.00 82.19 488 SER A C 1
ATOM 3748 O O . SER A 1 488 ? 28.233 -20.896 0.739 1.00 82.19 488 SER A O 1
ATOM 3750 N N . GLU A 1 489 ? 26.123 -21.435 1.267 1.00 86.44 489 GLU A N 1
ATOM 3751 C CA . GLU A 1 489 ? 26.181 -22.803 0.731 1.00 86.44 489 GLU A CA 1
ATOM 3752 C C . GLU A 1 489 ? 26.489 -22.809 -0.775 1.00 86.44 489 GLU A C 1
ATOM 3754 O O . GLU A 1 489 ? 27.442 -23.455 -1.220 1.00 86.44 489 GLU A O 1
ATOM 3759 N N . ARG A 1 490 ? 25.754 -22.010 -1.564 1.00 87.75 490 ARG A N 1
ATOM 3760 C CA . ARG A 1 490 ? 26.017 -21.838 -3.005 1.00 87.75 490 ARG A CA 1
ATOM 3761 C C . ARG A 1 490 ? 27.434 -21.318 -3.267 1.00 87.75 490 ARG A C 1
ATOM 3763 O O . ARG A 1 490 ? 28.098 -21.791 -4.188 1.00 87.75 490 ARG A O 1
ATOM 3770 N N . PHE A 1 491 ? 27.911 -20.372 -2.456 1.00 87.88 491 PHE A N 1
ATOM 3771 C CA . PHE A 1 491 ? 29.265 -19.828 -2.568 1.00 87.88 491 PHE A CA 1
ATOM 3772 C C . PHE A 1 491 ? 30.336 -20.884 -2.266 1.00 87.88 491 PHE A C 1
ATOM 3774 O O . PHE A 1 491 ? 31.304 -20.998 -3.015 1.00 87.88 491 PHE A O 1
ATOM 3781 N N . GLU A 1 492 ? 30.156 -21.705 -1.228 1.00 88.81 492 GLU A N 1
ATOM 3782 C CA . GLU A 1 492 ? 31.072 -22.804 -0.911 1.00 88.81 492 GLU A CA 1
ATOM 3783 C C . GLU A 1 492 ? 31.156 -23.845 -2.031 1.00 88.81 492 GLU A C 1
ATOM 3785 O O . GLU A 1 492 ? 32.256 -24.288 -2.362 1.00 88.81 492 GLU A O 1
ATOM 3790 N N . VAL A 1 493 ? 30.024 -24.229 -2.630 1.00 87.88 493 VAL A N 1
ATOM 3791 C CA . VAL A 1 493 ? 29.989 -25.194 -3.744 1.00 87.88 493 VAL A CA 1
ATOM 3792 C C . VAL A 1 493 ? 30.751 -24.664 -4.962 1.00 87.88 493 VAL A C 1
ATOM 3794 O O . VAL A 1 493 ? 31.525 -25.400 -5.576 1.00 87.88 493 VAL A O 1
ATOM 3797 N N . VAL A 1 494 ? 30.582 -23.383 -5.305 1.00 88.25 494 VAL A N 1
ATOM 3798 C CA . VAL A 1 494 ? 31.307 -22.759 -6.425 1.00 88.25 494 VAL A CA 1
ATOM 3799 C C . VAL A 1 494 ? 32.791 -22.569 -6.101 1.00 88.25 494 VAL A C 1
ATOM 3801 O O . VAL A 1 494 ? 33.638 -22.913 -6.921 1.00 88.25 494 VAL A O 1
ATOM 3804 N N . SER A 1 495 ? 33.121 -22.118 -4.889 1.00 87.38 495 SER A N 1
ATOM 3805 C CA . SER A 1 495 ? 34.501 -21.931 -4.415 1.00 87.38 495 SER A CA 1
ATOM 3806 C C . SER A 1 495 ? 35.305 -23.241 -4.391 1.00 87.38 495 SER A C 1
ATOM 3808 O O . SER A 1 495 ? 36.464 -23.264 -4.797 1.00 87.38 495 SER A O 1
ATOM 3810 N N . LYS A 1 496 ? 34.676 -24.365 -4.008 1.00 88.12 496 LYS A N 1
ATOM 3811 C CA . LYS A 1 496 ? 35.292 -25.707 -4.054 1.00 88.12 496 LYS A CA 1
ATOM 3812 C C . LYS A 1 496 ? 35.543 -26.209 -5.484 1.00 88.12 496 LYS A C 1
ATOM 3814 O O . LYS A 1 496 ? 36.445 -27.018 -5.677 1.00 88.12 496 LYS A O 1
ATOM 3819 N N . ARG A 1 497 ? 34.761 -25.756 -6.473 1.00 86.19 497 ARG A N 1
ATOM 3820 C CA . ARG A 1 497 ? 34.880 -26.180 -7.881 1.00 86.19 497 ARG A CA 1
ATOM 3821 C C . ARG A 1 497 ? 35.826 -25.302 -8.702 1.00 86.19 497 ARG A C 1
ATOM 3823 O O . ARG A 1 497 ? 36.581 -25.840 -9.504 1.00 86.19 497 ARG A O 1
ATOM 3830 N N . LEU A 1 498 ? 35.829 -23.984 -8.497 1.00 87.06 498 LEU A N 1
ATOM 3831 C CA . LEU A 1 498 ? 36.695 -23.040 -9.223 1.00 87.06 498 LEU A CA 1
ATOM 3832 C C . LEU A 1 498 ? 38.105 -22.962 -8.610 1.00 87.06 498 LEU A C 1
ATOM 3834 O O . LEU A 1 498 ? 38.595 -21.898 -8.223 1.00 87.06 498 LEU A O 1
ATOM 3838 N N . VAL A 1 499 ? 38.767 -24.119 -8.523 1.00 77.31 499 VAL A N 1
ATOM 3839 C CA . VAL A 1 499 ? 40.124 -24.251 -7.981 1.00 77.31 499 VAL A CA 1
ATOM 3840 C C . VAL A 1 499 ? 41.107 -23.449 -8.841 1.00 77.31 499 VAL A C 1
ATOM 3842 O O . VAL A 1 499 ? 41.260 -23.704 -10.031 1.00 77.31 499 VAL A O 1
ATOM 3845 N N . GLY A 1 500 ? 41.779 -22.473 -8.226 1.00 78.12 500 GLY A N 1
ATOM 3846 C CA . GLY A 1 500 ? 42.712 -21.555 -8.893 1.00 78.12 500 GLY A CA 1
ATOM 3847 C C . GLY A 1 500 ? 42.206 -20.112 -9.019 1.00 78.12 500 GLY A C 1
ATOM 3848 O O . GLY A 1 500 ? 43.021 -19.208 -9.192 1.00 78.12 500 GLY A O 1
ATOM 3849 N N . LEU A 1 501 ? 40.901 -19.858 -8.848 1.00 83.88 501 LEU A N 1
ATOM 3850 C CA . LEU A 1 501 ? 40.338 -18.504 -8.830 1.00 83.88 501 LEU A CA 1
ATOM 3851 C C . LEU A 1 501 ? 40.081 -18.033 -7.390 1.00 83.88 501 LEU A C 1
ATOM 3853 O O . LEU A 1 501 ? 39.246 -18.580 -6.674 1.00 83.88 501 LEU A O 1
ATOM 3857 N N . SER A 1 502 ? 40.764 -16.971 -6.955 1.00 82.06 502 SER A N 1
ATOM 3858 C CA . SER A 1 502 ? 40.529 -16.369 -5.634 1.00 82.06 502 SER A CA 1
ATOM 3859 C C . SER A 1 502 ? 39.295 -15.458 -5.665 1.00 82.06 502 SER A C 1
ATOM 3861 O O . SER A 1 502 ? 39.397 -14.261 -5.944 1.00 82.06 502 SER A O 1
ATOM 3863 N N . ILE A 1 503 ? 38.116 -16.023 -5.387 1.00 83.81 503 ILE A N 1
ATOM 3864 C CA . ILE A 1 503 ? 36.841 -15.287 -5.336 1.00 83.81 503 ILE A CA 1
ATOM 3865 C C . ILE A 1 503 ? 36.782 -14.438 -4.053 1.00 83.81 503 ILE A C 1
ATOM 3867 O O . ILE A 1 503 ? 36.215 -14.846 -3.041 1.00 83.81 503 ILE A O 1
ATOM 3871 N N . LYS A 1 504 ? 37.427 -13.267 -4.076 1.00 81.62 504 LYS A N 1
ATOM 3872 C CA . LYS A 1 504 ? 37.466 -12.294 -2.969 1.00 81.62 504 LYS A CA 1
ATOM 3873 C C . LYS A 1 504 ? 37.409 -10.857 -3.492 1.00 81.62 504 LYS A C 1
ATOM 3875 O O . LYS A 1 504 ? 37.801 -10.579 -4.628 1.00 81.62 504 LYS A O 1
ATOM 3880 N N . ASN A 1 505 ? 36.991 -9.925 -2.636 1.00 82.25 505 ASN A N 1
ATOM 3881 C CA . ASN A 1 505 ? 37.009 -8.476 -2.879 1.00 82.25 505 ASN A CA 1
ATOM 3882 C C . ASN A 1 505 ? 36.286 -8.095 -4.192 1.00 82.25 505 ASN A C 1
ATOM 3884 O O . ASN A 1 505 ? 35.070 -8.229 -4.313 1.00 82.25 505 ASN A O 1
ATOM 3888 N N . ARG A 1 506 ? 37.037 -7.663 -5.212 1.00 82.44 506 ARG A N 1
ATOM 3889 C CA . ARG A 1 506 ? 36.519 -7.238 -6.523 1.00 82.44 506 ARG A CA 1
ATOM 3890 C C . ARG A 1 506 ? 36.021 -8.383 -7.405 1.00 82.44 506 ARG A C 1
ATOM 3892 O O . ARG A 1 506 ? 35.267 -8.106 -8.333 1.00 82.44 506 ARG A O 1
ATOM 3899 N N . LEU A 1 507 ? 36.417 -9.628 -7.144 1.00 86.94 507 LEU A N 1
ATOM 3900 C CA . LEU A 1 507 ? 35.917 -10.808 -7.865 1.00 86.94 507 LEU A CA 1
ATOM 3901 C C . LEU A 1 507 ? 34.654 -11.405 -7.235 1.00 86.94 507 LEU A C 1
ATOM 3903 O O . LEU A 1 507 ? 33.967 -12.185 -7.885 1.00 86.94 507 LEU A O 1
ATOM 3907 N N . GLU A 1 508 ? 34.322 -11.036 -5.997 1.00 90.38 508 GLU A N 1
ATOM 3908 C CA . GLU A 1 508 ? 33.120 -11.530 -5.331 1.00 90.38 508 GLU A CA 1
ATOM 3909 C C . GLU A 1 508 ? 31.877 -10.795 -5.879 1.00 90.38 508 GLU A C 1
ATOM 3911 O O . GLU A 1 508 ? 31.819 -9.557 -5.807 1.00 90.38 508 GLU A O 1
ATOM 3916 N N . PRO A 1 509 ? 30.894 -11.507 -6.469 1.00 92.75 509 PRO A N 1
ATOM 3917 C CA . PRO A 1 509 ? 29.670 -10.886 -6.960 1.00 92.75 509 PRO A CA 1
ATOM 3918 C C . PRO A 1 509 ? 28.842 -10.331 -5.796 1.00 92.75 509 PRO A C 1
ATOM 3920 O O . PRO A 1 509 ? 28.831 -10.896 -4.704 1.00 92.75 509 PRO A O 1
ATOM 3923 N N . ALA A 1 510 ? 28.142 -9.224 -6.036 1.00 91.00 510 ALA A N 1
ATOM 3924 C CA . ALA A 1 510 ? 27.193 -8.669 -5.075 1.00 91.00 510 ALA A CA 1
ATOM 3925 C C . ALA A 1 510 ? 26.030 -9.633 -4.780 1.00 91.00 510 ALA A C 1
ATOM 3927 O O . ALA A 1 510 ? 25.587 -10.378 -5.661 1.00 91.00 510 ALA A O 1
ATOM 3928 N N . ASP A 1 511 ? 25.474 -9.553 -3.572 1.00 89.38 511 ASP A N 1
ATOM 3929 C CA . ASP A 1 511 ? 24.345 -10.378 -3.137 1.00 89.38 511 ASP A CA 1
ATOM 3930 C C . ASP A 1 511 ? 23.126 -10.133 -4.047 1.00 89.38 511 ASP A C 1
ATOM 3932 O O . ASP A 1 511 ? 22.476 -11.081 -4.492 1.00 89.38 511 ASP A O 1
ATOM 3936 N N . SER A 1 512 ? 22.881 -8.871 -4.428 1.00 87.94 512 SER A N 1
ATOM 3937 C CA . SER A 1 512 ? 21.833 -8.484 -5.385 1.00 87.94 512 SER A CA 1
ATOM 3938 C C . SER A 1 512 ? 22.030 -9.018 -6.814 1.00 87.94 512 SER A C 1
ATOM 3940 O O . SER A 1 512 ? 21.044 -9.219 -7.529 1.00 87.94 512 SER A O 1
ATOM 3942 N N . LEU A 1 513 ? 23.271 -9.287 -7.240 1.00 90.12 513 LEU A N 1
ATOM 3943 C CA . LEU A 1 513 ? 23.560 -9.894 -8.546 1.00 90.12 513 LEU A CA 1
ATOM 3944 C C . LEU A 1 513 ? 23.240 -11.396 -8.535 1.00 90.12 513 LEU A C 1
ATOM 3946 O O . LEU A 1 513 ? 22.647 -11.904 -9.487 1.00 90.12 513 LEU A O 1
ATOM 3950 N N . VAL A 1 514 ? 23.579 -12.092 -7.444 1.00 92.19 514 VAL A N 1
ATOM 3951 C CA . VAL A 1 514 ? 23.249 -13.514 -7.248 1.00 92.19 514 VAL A CA 1
ATOM 3952 C C . VAL A 1 514 ? 21.733 -13.707 -7.141 1.00 92.19 514 VAL A C 1
ATOM 3954 O O . VAL A 1 514 ? 21.182 -14.550 -7.848 1.00 92.19 514 VAL A O 1
ATOM 3957 N N . ASP A 1 515 ? 21.048 -12.886 -6.336 1.00 90.69 515 ASP A N 1
ATOM 3958 C CA . ASP A 1 515 ? 19.583 -12.909 -6.203 1.00 90.69 515 ASP A CA 1
ATOM 3959 C C . ASP A 1 515 ? 18.893 -12.728 -7.574 1.00 90.69 515 ASP A C 1
ATOM 3961 O O . ASP A 1 515 ? 17.926 -13.424 -7.891 1.00 90.69 515 ASP A O 1
ATOM 3965 N N . SER A 1 516 ? 19.421 -11.842 -8.433 1.00 90.38 516 SER A N 1
ATOM 3966 C CA . SER A 1 516 ? 18.898 -11.628 -9.789 1.00 90.38 516 SER A CA 1
ATOM 3967 C C . SER A 1 516 ? 19.011 -12.869 -10.677 1.00 90.38 516 SER A C 1
ATOM 3969 O O . SER A 1 516 ? 18.075 -13.149 -11.425 1.00 90.38 516 SER A O 1
ATOM 3971 N N . PHE A 1 517 ? 20.129 -13.601 -10.640 1.00 93.00 517 PHE A N 1
ATOM 3972 C CA . PHE A 1 517 ? 20.290 -14.803 -11.464 1.00 93.00 517 PHE A CA 1
ATOM 3973 C C . PHE A 1 517 ? 19.519 -15.999 -10.904 1.00 93.00 517 PHE A C 1
ATOM 3975 O O . PHE A 1 517 ? 18.899 -16.721 -11.680 1.00 93.00 517 PHE A O 1
ATOM 3982 N N . VAL A 1 518 ? 19.438 -16.176 -9.580 1.00 90.94 518 VAL A N 1
ATOM 3983 C CA . VAL A 1 518 ? 18.569 -17.222 -9.010 1.00 90.94 518 VAL A CA 1
ATOM 3984 C C . VAL A 1 518 ? 17.096 -16.945 -9.325 1.00 90.94 518 VAL A C 1
ATOM 3986 O O . VAL A 1 518 ? 16.368 -17.874 -9.662 1.00 90.94 518 VAL A O 1
ATOM 3989 N N . SER A 1 519 ? 16.665 -15.678 -9.350 1.00 89.00 519 SER A N 1
ATOM 3990 C CA . SER A 1 519 ? 15.318 -15.321 -9.814 1.00 89.00 519 SER A CA 1
ATOM 3991 C C . SER A 1 519 ? 15.079 -15.654 -11.294 1.00 89.00 519 SER A C 1
ATOM 3993 O O . SER A 1 519 ? 13.962 -16.027 -11.636 1.00 89.00 519 SER A O 1
ATOM 3995 N N . GLN A 1 520 ? 16.088 -15.558 -12.173 1.00 89.50 520 GLN A N 1
ATOM 3996 C CA . GLN A 1 520 ? 15.963 -16.007 -13.572 1.00 89.50 520 GLN A CA 1
ATOM 3997 C C . GLN A 1 520 ? 15.826 -17.532 -13.671 1.00 89.50 520 GLN A C 1
ATOM 3999 O O . GLN A 1 520 ? 15.022 -18.017 -14.465 1.00 89.50 520 GLN A O 1
ATOM 4004 N N . TYR A 1 521 ? 16.566 -18.280 -12.842 1.00 90.31 521 TYR A N 1
ATOM 4005 C CA . TYR A 1 521 ? 16.450 -19.739 -12.752 1.00 90.31 521 TYR A CA 1
ATOM 4006 C C . TYR A 1 521 ? 15.072 -20.166 -12.213 1.00 90.31 521 TYR A C 1
ATOM 4008 O O . TYR A 1 521 ? 14.433 -21.030 -12.806 1.00 90.31 521 TYR A O 1
ATOM 4016 N N . GLU A 1 522 ? 14.558 -19.528 -11.150 1.00 86.75 522 GLU A N 1
ATOM 4017 C CA . GLU A 1 522 ? 13.192 -19.770 -10.644 1.00 86.75 522 GLU A CA 1
ATOM 4018 C C . GLU A 1 522 ? 12.110 -19.450 -11.696 1.00 86.75 522 GLU A C 1
ATOM 4020 O O . GLU A 1 522 ? 11.121 -20.170 -11.785 1.00 86.75 522 GLU A O 1
ATOM 4025 N N . GLN A 1 523 ? 12.292 -18.391 -12.496 1.00 84.75 523 GLN A N 1
ATOM 4026 C CA . GLN A 1 523 ? 11.368 -17.979 -13.569 1.00 84.75 523 GLN A CA 1
ATOM 4027 C C . GLN A 1 523 ? 11.527 -18.779 -14.876 1.00 84.75 523 GLN A C 1
ATOM 4029 O O . GLN A 1 523 ? 10.807 -18.509 -15.836 1.00 84.75 523 GLN A O 1
ATOM 4034 N N . ASP A 1 524 ? 12.490 -19.704 -14.936 1.00 87.88 524 ASP A N 1
ATOM 4035 C CA . ASP A 1 524 ? 12.858 -20.495 -16.118 1.00 87.88 524 ASP A CA 1
ATOM 4036 C C . ASP A 1 524 ? 13.129 -19.652 -17.390 1.00 87.88 524 ASP A C 1
ATOM 4038 O O . ASP A 1 524 ? 12.905 -20.081 -18.523 1.00 87.88 524 ASP A O 1
ATOM 4042 N N . LYS A 1 525 ? 13.614 -18.412 -17.209 1.00 86.06 525 LYS A N 1
ATOM 4043 C CA . LYS A 1 525 ? 13.702 -17.399 -18.272 1.00 86.06 525 LYS A CA 1
ATOM 4044 C C . LYS A 1 525 ? 14.982 -16.573 -18.190 1.00 86.06 525 LYS A C 1
ATOM 4046 O O . LYS A 1 525 ? 15.176 -15.784 -17.265 1.00 86.06 525 LYS A O 1
ATOM 4051 N N . LEU A 1 526 ? 15.813 -16.680 -19.227 1.00 89.44 526 LEU A N 1
ATOM 4052 C CA . LEU A 1 526 ? 17.042 -15.899 -19.364 1.00 89.44 526 LEU A CA 1
ATOM 4053 C C . LEU A 1 526 ? 16.741 -14.410 -19.607 1.00 89.44 526 LEU A C 1
ATOM 4055 O O . LEU A 1 526 ? 15.907 -14.065 -20.446 1.00 89.44 526 LEU A O 1
ATOM 4059 N N . GLN A 1 527 ? 17.449 -13.514 -18.912 1.00 89.69 527 GLN A N 1
ATOM 4060 C CA . GLN A 1 527 ? 17.365 -12.066 -19.133 1.00 89.69 527 GLN A CA 1
ATOM 4061 C C . GLN A 1 527 ? 18.757 -11.421 -19.125 1.00 89.69 527 GLN A C 1
ATOM 4063 O O . GLN A 1 527 ? 19.558 -11.647 -18.217 1.00 89.69 527 GLN A O 1
ATOM 4068 N N . PHE A 1 528 ? 19.029 -10.561 -20.111 1.00 91.81 528 PHE A N 1
ATOM 4069 C CA . PHE A 1 528 ? 20.285 -9.812 -20.192 1.00 91.81 528 PHE A CA 1
ATOM 4070 C C . PHE A 1 528 ? 20.461 -8.880 -18.985 1.00 91.81 528 PHE A C 1
ATOM 4072 O O . PHE A 1 528 ? 19.667 -7.959 -18.778 1.00 91.81 528 PHE A O 1
ATOM 4079 N N . VAL A 1 529 ? 21.537 -9.082 -18.221 1.00 91.38 529 VAL A N 1
ATOM 4080 C CA . VAL A 1 529 ? 21.956 -8.171 -17.148 1.00 91.38 529 VAL A CA 1
ATOM 4081 C C . VAL A 1 529 ? 22.970 -7.165 -17.715 1.00 91.38 529 VAL A C 1
ATOM 4083 O O . VAL A 1 529 ? 24.063 -7.582 -18.109 1.00 91.38 529 VAL A O 1
ATOM 4086 N N . PRO A 1 530 ? 22.644 -5.854 -17.760 1.00 90.88 530 PRO A N 1
ATOM 4087 C CA . PRO A 1 530 ? 23.555 -4.822 -18.250 1.00 90.88 530 PRO A CA 1
ATOM 4088 C C . PRO A 1 530 ? 24.862 -4.759 -17.458 1.00 90.88 530 PRO A C 1
ATOM 4090 O O . PRO A 1 530 ? 24.872 -4.993 -16.248 1.00 90.88 530 PRO A O 1
ATOM 4093 N N . TRP A 1 531 ? 25.956 -4.412 -18.140 1.00 92.38 531 TRP A N 1
ATOM 4094 C CA . TRP A 1 531 ? 27.309 -4.396 -17.573 1.00 92.38 531 TRP A CA 1
ATOM 4095 C C . TRP A 1 531 ? 27.424 -3.497 -16.338 1.00 92.38 531 TRP A C 1
ATOM 4097 O O . TRP A 1 531 ? 28.107 -3.847 -15.381 1.00 92.38 531 TRP A O 1
ATOM 4107 N N . GLU A 1 532 ? 26.673 -2.397 -16.309 1.00 89.38 532 GLU A N 1
ATOM 4108 C CA . GLU A 1 532 ? 26.629 -1.442 -15.204 1.00 89.38 532 GLU A CA 1
ATOM 4109 C C . GLU A 1 532 ? 26.064 -2.067 -13.916 1.00 89.38 532 GLU A C 1
ATOM 4111 O O . GLU A 1 532 ? 26.339 -1.566 -12.832 1.00 89.38 532 GLU A O 1
ATOM 4116 N N . LYS A 1 533 ? 25.297 -3.165 -13.998 1.00 89.31 533 LYS A N 1
ATOM 4117 C CA . LYS A 1 533 ? 24.739 -3.876 -12.831 1.00 89.31 533 LYS A CA 1
ATOM 4118 C C . LYS A 1 533 ? 25.640 -4.997 -12.302 1.00 89.31 533 LYS A C 1
ATOM 4120 O O . LYS A 1 533 ? 25.298 -5.622 -11.303 1.00 89.31 533 LYS A O 1
ATOM 4125 N N . LEU A 1 534 ? 26.780 -5.269 -12.939 1.00 92.00 534 LEU A N 1
ATOM 4126 C CA . LEU A 1 534 ? 27.693 -6.356 -12.565 1.00 92.00 534 LEU A CA 1
ATOM 4127 C C . LEU A 1 534 ? 28.612 -5.948 -11.401 1.00 92.00 534 LEU A C 1
ATOM 4129 O O . LEU A 1 534 ? 29.838 -5.970 -11.512 1.00 92.00 534 LEU A O 1
ATOM 4133 N N . VAL A 1 535 ? 28.021 -5.498 -10.296 1.00 90.75 535 VAL A N 1
ATOM 4134 C CA . VAL A 1 535 ? 28.720 -4.909 -9.142 1.00 90.75 535 VAL A CA 1
ATOM 4135 C C . VAL A 1 535 ? 29.395 -5.958 -8.253 1.00 90.75 535 VAL A C 1
ATOM 4137 O O . VAL A 1 535 ? 28.966 -7.113 -8.198 1.00 90.75 535 VAL A O 1
ATOM 4140 N N . SER A 1 536 ? 30.474 -5.566 -7.569 1.00 91.75 536 SER A N 1
ATOM 4141 C CA . SER A 1 536 ? 31.102 -6.405 -6.539 1.00 91.75 536 SER A CA 1
ATOM 4142 C C . SER A 1 536 ? 30.448 -6.222 -5.172 1.00 91.75 536 SER A C 1
ATOM 4144 O O . SER A 1 536 ? 29.865 -5.176 -4.874 1.00 91.75 536 SER A O 1
ATOM 4146 N N . LYS A 1 537 ? 30.612 -7.216 -4.300 1.00 88.00 537 LYS A N 1
ATOM 4147 C CA . LYS A 1 537 ? 30.148 -7.158 -2.906 1.00 88.00 537 LYS A CA 1
ATOM 4148 C C . LYS A 1 537 ? 30.773 -6.006 -2.108 1.00 88.00 537 LYS A C 1
ATOM 4150 O O . LYS A 1 537 ? 30.114 -5.378 -1.287 1.00 88.00 537 LYS A O 1
ATOM 4155 N N . GLU A 1 538 ? 32.027 -5.664 -2.405 1.00 85.94 538 GLU A N 1
ATOM 4156 C CA . GLU A 1 538 ? 32.725 -4.494 -1.847 1.00 85.94 538 GLU A CA 1
ATOM 4157 C C . GLU A 1 538 ? 32.058 -3.165 -2.271 1.00 85.94 538 GLU A C 1
ATOM 4159 O O . GLU A 1 538 ? 31.908 -2.247 -1.461 1.00 85.94 538 GLU A O 1
ATOM 4164 N N . GLN A 1 539 ? 31.601 -3.058 -3.526 1.00 83.00 539 GLN A N 1
ATOM 4165 C CA . GLN A 1 539 ? 30.870 -1.883 -4.028 1.00 83.00 539 GLN A CA 1
ATOM 4166 C C . GLN A 1 539 ? 29.463 -1.778 -3.417 1.00 83.00 539 GLN A C 1
ATOM 4168 O O . GLN A 1 539 ? 29.020 -0.687 -3.054 1.00 83.00 539 GLN A O 1
ATOM 4173 N N . GLU A 1 540 ? 28.780 -2.911 -3.252 1.00 84.31 540 GLU A N 1
ATOM 4174 C CA . GLU A 1 540 ? 27.493 -2.995 -2.555 1.00 84.31 540 GLU A CA 1
ATOM 4175 C C . GLU A 1 540 ? 27.614 -2.564 -1.078 1.00 84.31 540 GLU A C 1
ATOM 4177 O O . GLU A 1 540 ? 26.820 -1.746 -0.611 1.00 84.31 540 GLU A O 1
ATOM 4182 N N . ALA A 1 541 ? 28.653 -3.016 -0.366 1.00 80.25 541 ALA A N 1
ATOM 4183 C CA . ALA A 1 541 ? 28.893 -2.671 1.038 1.00 80.25 541 ALA A CA 1
ATOM 4184 C C . ALA A 1 541 ? 29.326 -1.205 1.256 1.00 80.25 541 ALA A C 1
ATOM 4186 O O . ALA A 1 541 ? 28.889 -0.556 2.207 1.00 80.25 541 ALA A O 1
ATOM 4187 N N . SER A 1 542 ? 30.174 -0.658 0.378 1.00 70.19 542 SER A N 1
ATOM 4188 C CA . SER A 1 542 ? 30.731 0.700 0.521 1.00 70.19 542 SER A CA 1
ATOM 4189 C C . SER A 1 542 ? 29.732 1.830 0.242 1.00 70.19 542 SER A C 1
ATOM 4191 O O . SER A 1 542 ? 29.906 2.943 0.742 1.00 70.19 542 SER A O 1
ATOM 4193 N N . THR A 1 543 ? 28.650 1.570 -0.499 1.00 61.75 543 THR A N 1
ATOM 4194 C CA . THR A 1 543 ? 27.710 2.618 -0.950 1.00 61.75 543 THR A CA 1
ATOM 4195 C C . THR A 1 543 ? 26.640 2.993 0.098 1.00 61.75 543 THR A C 1
ATOM 4197 O O . THR A 1 543 ? 25.700 3.736 -0.178 1.00 61.75 543 THR A O 1
ATOM 4200 N N . GLY A 1 544 ? 26.781 2.550 1.351 1.00 52.69 544 GLY A N 1
ATOM 4201 C CA . GLY A 1 544 ? 25.799 2.792 2.419 1.00 52.69 544 GLY A CA 1
ATOM 4202 C C . GLY A 1 544 ? 25.593 4.255 2.865 1.00 52.69 544 GLY A C 1
ATOM 4203 O O . GLY A 1 544 ? 24.710 4.500 3.684 1.00 52.69 544 GLY A O 1
ATOM 4204 N N . ALA A 1 545 ? 26.377 5.226 2.370 1.00 40.34 545 ALA A N 1
ATOM 4205 C CA . ALA A 1 545 ? 26.610 6.493 3.082 1.00 40.34 545 ALA A CA 1
ATOM 4206 C C . ALA A 1 545 ? 25.998 7.794 2.505 1.00 40.34 545 ALA A C 1
ATOM 4208 O O . ALA A 1 545 ? 25.803 8.731 3.279 1.00 40.34 545 ALA A O 1
ATOM 4209 N N . LYS A 1 546 ? 25.708 7.927 1.198 1.00 38.06 546 LYS A N 1
ATOM 4210 C CA . LYS A 1 546 ? 25.139 9.176 0.624 1.00 38.06 546 LYS A CA 1
ATOM 4211 C C . LYS A 1 546 ? 24.112 8.897 -0.468 1.00 38.06 546 LYS A C 1
ATOM 4213 O O . LYS A 1 546 ? 24.281 7.977 -1.255 1.00 38.06 546 LYS A O 1
ATOM 4218 N N . ARG A 1 547 ? 23.032 9.683 -0.480 1.00 41.16 547 ARG A N 1
ATOM 4219 C CA . ARG A 1 547 ? 21.793 9.427 -1.225 1.00 41.16 547 ARG A CA 1
ATOM 4220 C C . ARG A 1 547 ? 21.275 10.716 -1.868 1.00 41.16 547 ARG A C 1
ATOM 4222 O O . ARG A 1 547 ? 20.946 11.647 -1.141 1.00 41.16 547 ARG A O 1
ATOM 4229 N N . GLU A 1 548 ? 21.140 10.743 -3.192 1.00 40.44 548 GLU A N 1
ATOM 4230 C CA . GLU A 1 548 ? 20.407 11.796 -3.913 1.00 40.44 548 GLU A CA 1
ATOM 4231 C C . GLU A 1 548 ? 19.035 11.273 -4.392 1.00 40.44 548 GLU A C 1
ATOM 4233 O O . GLU A 1 548 ? 18.905 10.080 -4.688 1.00 40.44 548 GLU A O 1
ATOM 4238 N N . PRO A 1 549 ? 17.985 12.117 -4.429 1.00 40.59 549 PRO A N 1
ATOM 4239 C CA . PRO A 1 549 ? 16.640 11.690 -4.805 1.00 40.59 549 PRO A CA 1
ATOM 4240 C C . PRO A 1 549 ? 16.464 11.616 -6.329 1.00 40.59 549 PRO A C 1
ATOM 4242 O O . PRO A 1 549 ? 16.572 12.623 -7.029 1.00 40.59 549 PRO A O 1
ATOM 4245 N N . PHE A 1 550 ? 16.107 10.433 -6.834 1.00 39.78 550 PHE A N 1
ATOM 4246 C CA . PHE A 1 550 ? 15.619 10.245 -8.200 1.00 39.78 550 PHE A CA 1
ATOM 4247 C C . PHE A 1 550 ? 14.100 10.020 -8.192 1.00 39.78 550 PHE A C 1
ATOM 4249 O O . PHE A 1 550 ? 13.542 9.425 -7.267 1.00 39.78 550 PHE A O 1
ATOM 4256 N N . PHE A 1 551 ? 13.420 10.515 -9.226 1.00 46.56 551 PHE A N 1
ATOM 4257 C CA . PHE A 1 551 ? 11.963 10.510 -9.314 1.00 46.56 551 PHE A CA 1
ATOM 4258 C C . PHE A 1 551 ? 11.496 9.666 -10.502 1.00 46.56 551 PHE A C 1
ATOM 4260 O O . PHE A 1 551 ? 11.827 9.964 -11.649 1.00 46.56 551 PHE A O 1
ATOM 4267 N N . SER A 1 552 ? 10.691 8.642 -10.228 1.00 37.62 552 SER A N 1
ATOM 4268 C CA . SER A 1 552 ? 10.026 7.800 -11.226 1.00 37.62 552 SER A CA 1
ATOM 4269 C C . SER A 1 552 ? 8.503 7.894 -11.077 1.00 37.62 552 SER A C 1
ATOM 4271 O O . SER A 1 552 ? 7.982 8.321 -10.047 1.00 37.62 552 SER A O 1
ATOM 4273 N N . LEU A 1 553 ? 7.762 7.547 -12.128 1.00 35.62 553 LEU A N 1
ATOM 4274 C CA . LEU A 1 553 ? 6.299 7.471 -12.107 1.00 35.62 553 LEU A CA 1
ATOM 4275 C C . LEU A 1 553 ? 5.900 6.000 -12.132 1.00 35.62 553 LEU A C 1
ATOM 4277 O O . LEU A 1 553 ? 6.349 5.263 -13.005 1.00 35.62 553 LEU A O 1
ATOM 4281 N N . ASP A 1 554 ? 5.073 5.582 -11.177 1.00 37.31 554 ASP A N 1
ATOM 4282 C CA . ASP A 1 554 ? 4.517 4.228 -11.165 1.00 37.31 554 ASP A CA 1
ATOM 4283 C C . ASP A 1 554 ? 3.326 4.118 -12.141 1.00 37.31 554 ASP A C 1
ATOM 4285 O O . ASP A 1 554 ? 2.740 5.123 -12.548 1.00 37.31 554 ASP A O 1
ATOM 4289 N N . SER A 1 555 ? 2.920 2.891 -12.463 1.00 32.84 555 SER A N 1
ATOM 4290 C CA . SER A 1 555 ? 1.781 2.514 -13.322 1.00 32.84 555 SER A CA 1
ATOM 4291 C C . SER A 1 555 ? 0.436 3.172 -12.956 1.00 32.84 555 SER A C 1
ATOM 4293 O O . SER A 1 555 ? -0.474 3.242 -13.780 1.00 32.84 555 SER A O 1
ATOM 4295 N N . THR A 1 556 ? 0.319 3.704 -11.736 1.00 38.09 556 THR A N 1
ATOM 4296 C CA . THR A 1 556 ? -0.835 4.465 -11.222 1.00 38.09 556 THR A CA 1
ATOM 4297 C C . THR A 1 556 ? -0.727 5.985 -11.424 1.00 38.09 556 THR A C 1
ATOM 4299 O O . THR A 1 556 ? -1.554 6.728 -10.906 1.00 38.09 556 THR A O 1
ATOM 4302 N N . GLY A 1 557 ? 0.293 6.479 -12.136 1.00 38.12 557 GLY A N 1
ATOM 4303 C CA . GLY A 1 557 ? 0.534 7.914 -12.355 1.00 38.12 557 GLY A CA 1
ATOM 4304 C C . GLY A 1 557 ? 1.124 8.657 -11.147 1.00 38.12 557 GLY A C 1
ATOM 4305 O O . GLY A 1 557 ? 1.252 9.880 -11.169 1.00 38.12 557 GLY A O 1
ATOM 4306 N N . LYS A 1 558 ? 1.501 7.935 -10.085 1.00 35.50 558 LYS A N 1
ATOM 4307 C CA . LYS A 1 558 ? 1.999 8.497 -8.824 1.00 35.50 558 LYS A CA 1
ATOM 4308 C C . LYS A 1 558 ? 3.521 8.660 -8.857 1.00 35.50 558 LYS A C 1
ATOM 4310 O O . LYS A 1 558 ? 4.244 7.720 -9.180 1.00 35.50 558 LYS A O 1
ATOM 4315 N N . LEU A 1 559 ? 4.005 9.847 -8.488 1.00 36.84 559 LEU A N 1
ATOM 4316 C CA . LEU A 1 559 ? 5.436 10.163 -8.398 1.00 36.84 559 LEU A CA 1
ATOM 4317 C C . LEU A 1 559 ? 6.083 9.427 -7.212 1.00 36.84 559 LEU A C 1
ATOM 4319 O O . LEU A 1 559 ? 5.885 9.783 -6.048 1.00 36.84 559 LEU A O 1
ATOM 4323 N N . ARG A 1 560 ? 6.863 8.390 -7.523 1.00 41.31 560 ARG A N 1
ATOM 4324 C CA . ARG A 1 560 ? 7.751 7.671 -6.610 1.00 41.31 560 ARG A CA 1
ATOM 4325 C C . ARG A 1 560 ? 9.059 8.453 -6.478 1.00 41.31 560 ARG A C 1
ATOM 4327 O O . ARG A 1 560 ? 9.788 8.637 -7.447 1.00 41.31 560 ARG A O 1
ATOM 4334 N N . SER A 1 561 ? 9.376 8.885 -5.261 1.00 40.59 561 SER A N 1
ATOM 4335 C CA . SER A 1 561 ? 10.739 9.287 -4.897 1.00 40.59 561 SER A CA 1
ATOM 4336 C C . SER A 1 561 ? 11.499 8.032 -4.478 1.00 40.59 561 SER A C 1
ATOM 4338 O O . SER A 1 561 ? 11.487 7.667 -3.302 1.00 40.59 561 SER A O 1
ATOM 4340 N N . GLU A 1 562 ? 12.131 7.348 -5.428 1.00 47.91 562 GLU A N 1
ATOM 4341 C CA . GLU A 1 562 ? 12.995 6.211 -5.119 1.00 47.91 562 GLU A CA 1
ATOM 4342 C C . GLU A 1 562 ? 14.412 6.695 -4.831 1.00 47.91 562 GLU A C 1
ATOM 4344 O O . GLU A 1 562 ? 15.107 7.235 -5.691 1.00 47.91 562 GLU A O 1
ATOM 4349 N N . THR A 1 563 ? 14.880 6.463 -3.605 1.00 45.44 563 THR A N 1
ATOM 4350 C CA . THR A 1 563 ? 16.265 6.749 -3.225 1.00 45.44 563 THR A CA 1
ATOM 4351 C C . THR A 1 563 ? 17.194 5.645 -3.719 1.00 45.44 563 THR A C 1
ATOM 4353 O O . THR A 1 563 ? 17.766 4.877 -2.944 1.00 45.44 563 THR A O 1
ATOM 4356 N N . LYS A 1 564 ? 17.296 5.537 -5.042 1.00 47.53 564 LYS A N 1
ATOM 4357 C CA . LYS A 1 564 ? 18.072 4.516 -5.729 1.00 47.53 564 LYS A CA 1
ATOM 4358 C C . LYS A 1 564 ? 19.440 5.079 -6.097 1.00 47.53 564 LYS A C 1
ATOM 4360 O O . LYS A 1 564 ? 19.643 5.593 -7.193 1.00 47.53 564 LYS A O 1
ATOM 4365 N N . VAL A 1 565 ? 20.394 4.943 -5.178 1.00 50.16 565 VAL A N 1
ATOM 4366 C CA . VAL A 1 565 ? 21.803 4.971 -5.577 1.00 50.16 565 VAL A CA 1
ATOM 4367 C C . VAL A 1 565 ? 22.040 3.673 -6.331 1.00 50.16 565 VAL A C 1
ATOM 4369 O O . VAL A 1 565 ? 22.214 2.615 -5.729 1.00 50.16 565 VAL A O 1
ATOM 4372 N N . GLU A 1 566 ? 21.953 3.731 -7.657 1.00 57.84 566 GLU A N 1
ATOM 4373 C CA . GLU A 1 566 ? 22.415 2.626 -8.484 1.00 57.84 566 GLU A CA 1
ATOM 4374 C C . GLU A 1 566 ? 23.928 2.535 -8.315 1.00 57.84 566 GLU A C 1
ATOM 4376 O O . GLU A 1 566 ? 24.678 3.299 -8.921 1.00 57.84 566 GLU A O 1
ATOM 4381 N N . VAL A 1 567 ? 24.366 1.604 -7.465 1.00 70.62 567 VAL A N 1
ATOM 4382 C CA . VAL A 1 567 ? 25.747 1.129 -7.473 1.00 70.62 567 VAL A CA 1
ATOM 4383 C C . VAL A 1 567 ? 26.000 0.641 -8.894 1.00 70.62 567 VAL A C 1
ATOM 4385 O O . VAL A 1 567 ? 25.299 -0.253 -9.373 1.00 70.62 567 VAL A O 1
ATOM 4388 N N . ARG A 1 568 ? 26.940 1.279 -9.589 1.00 80.56 568 ARG A N 1
ATOM 4389 C CA . ARG A 1 568 ? 27.311 0.909 -10.952 1.00 80.56 568 ARG A CA 1
ATOM 4390 C C . ARG A 1 568 ? 28.690 0.286 -10.947 1.00 80.56 568 ARG A C 1
ATOM 4392 O O . ARG A 1 568 ? 29.616 0.817 -10.335 1.00 80.56 568 ARG A O 1
ATOM 4399 N N . ALA A 1 569 ? 28.814 -0.840 -11.634 1.00 83.75 569 ALA A N 1
ATOM 4400 C CA . ALA A 1 569 ? 30.105 -1.413 -11.946 1.00 83.75 569 ALA A CA 1
ATOM 4401 C C . ALA A 1 569 ? 30.862 -0.423 -12.836 1.00 83.75 569 ALA A C 1
ATOM 4403 O O . ALA A 1 569 ? 30.346 0.026 -13.859 1.00 83.75 569 ALA A O 1
ATOM 4404 N N . ASP A 1 570 ? 32.080 -0.080 -12.432 1.00 82.56 570 ASP A N 1
ATOM 4405 C CA . ASP A 1 570 ? 33.003 0.633 -13.299 1.00 82.56 570 ASP A CA 1
ATOM 4406 C C . ASP A 1 570 ? 33.493 -0.344 -14.375 1.00 82.56 570 ASP A C 1
ATOM 4408 O O . ASP A 1 570 ? 33.966 -1.436 -14.055 1.00 82.56 570 ASP A O 1
ATOM 4412 N N . THR A 1 571 ? 33.337 0.037 -15.639 1.00 86.06 571 THR A N 1
ATOM 4413 C CA . THR A 1 571 ? 33.803 -0.704 -16.821 1.00 86.06 571 THR A CA 1
ATOM 4414 C C . THR A 1 571 ? 34.587 0.214 -17.765 1.00 86.06 571 THR A C 1
ATOM 4416 O O . THR A 1 571 ? 34.609 -0.006 -18.973 1.00 86.06 571 THR A O 1
ATOM 4419 N N . SER A 1 572 ? 35.181 1.288 -17.229 1.00 84.38 572 SER A N 1
ATOM 4420 C CA . SER A 1 572 ? 35.915 2.308 -17.994 1.00 84.38 572 SER A CA 1
ATOM 4421 C C . SER A 1 572 ? 37.215 1.803 -18.628 1.00 84.38 572 SER A C 1
ATOM 4423 O O . SER A 1 572 ? 37.672 2.377 -19.613 1.00 84.38 572 SER A O 1
ATOM 4425 N N . THR A 1 573 ? 37.795 0.730 -18.083 1.00 86.88 573 THR A N 1
ATOM 4426 C CA . THR A 1 573 ? 39.000 0.065 -18.598 1.00 86.88 573 THR A CA 1
ATOM 4427 C C . THR A 1 573 ? 38.731 -1.415 -18.854 1.00 86.88 573 THR A C 1
ATOM 4429 O O . THR A 1 573 ? 37.870 -2.021 -18.210 1.00 86.88 573 THR A O 1
ATOM 4432 N N . GLU A 1 574 ? 39.505 -2.017 -19.756 1.00 87.25 574 GLU A N 1
ATOM 4433 C CA . GLU A 1 574 ? 39.434 -3.437 -20.121 1.00 87.25 574 GLU A CA 1
ATOM 4434 C C . GLU A 1 574 ? 39.539 -4.353 -18.894 1.00 87.25 574 GLU A C 1
ATOM 4436 O O . GLU A 1 574 ? 38.769 -5.302 -18.768 1.00 87.25 574 GLU A O 1
ATOM 4441 N N . LEU A 1 575 ? 40.428 -4.033 -17.947 1.00 89.75 575 LEU A N 1
ATOM 4442 C CA . LEU A 1 575 ? 40.600 -4.793 -16.705 1.00 89.75 575 LEU A CA 1
ATOM 4443 C C . LEU A 1 575 ? 39.355 -4.725 -15.806 1.00 89.75 575 LEU A C 1
ATOM 4445 O O . LEU A 1 575 ? 38.933 -5.732 -15.238 1.00 89.75 575 LEU A O 1
ATOM 4449 N N . LEU A 1 576 ? 38.746 -3.545 -15.664 1.00 89.62 576 LEU A N 1
ATOM 4450 C CA . LEU A 1 576 ? 37.541 -3.383 -14.847 1.00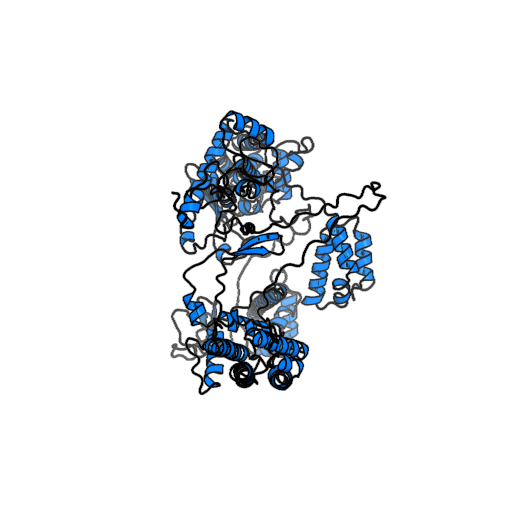 89.62 576 LEU A CA 1
ATOM 4451 C C . LEU A 1 576 ? 36.324 -4.059 -15.499 1.00 89.62 576 LEU A C 1
ATOM 4453 O O . LEU A 1 576 ? 35.533 -4.698 -14.800 1.00 89.62 576 LEU A O 1
ATOM 4457 N N . LEU A 1 577 ? 36.234 -4.010 -16.833 1.00 90.75 577 LEU A N 1
ATOM 4458 C CA . LEU A 1 577 ? 35.266 -4.772 -17.621 1.00 90.75 577 LEU A CA 1
ATOM 4459 C C . LEU A 1 577 ? 35.462 -6.290 -17.457 1.00 90.75 577 LEU A C 1
ATOM 4461 O O . LEU A 1 577 ? 34.488 -6.998 -17.207 1.00 90.75 577 LEU A O 1
ATOM 4465 N N . GLN A 1 578 ? 36.699 -6.791 -17.524 1.00 92.50 578 GLN A N 1
ATOM 4466 C CA . GLN A 1 578 ? 37.016 -8.207 -17.306 1.00 92.50 578 GLN A CA 1
ATOM 4467 C C . GLN A 1 578 ? 36.521 -8.682 -15.935 1.00 92.50 578 GLN A C 1
ATOM 4469 O O . GLN A 1 578 ? 35.795 -9.671 -15.855 1.00 92.50 578 GLN A O 1
ATOM 4474 N N . LEU A 1 579 ? 36.833 -7.936 -14.869 1.00 92.25 579 LEU A N 1
ATOM 4475 C CA . LEU A 1 579 ? 36.379 -8.246 -13.510 1.00 92.25 579 LEU A CA 1
ATOM 4476 C C . LEU A 1 579 ? 34.844 -8.217 -13.392 1.00 92.25 579 LEU A C 1
ATOM 4478 O O . LEU A 1 579 ? 34.262 -9.054 -12.704 1.00 92.25 579 LEU A O 1
ATOM 4482 N N . ALA A 1 580 ? 34.169 -7.278 -14.066 1.00 93.50 580 ALA A N 1
ATOM 4483 C CA . ALA A 1 580 ? 32.707 -7.211 -14.104 1.00 93.50 580 ALA A CA 1
ATOM 4484 C C . ALA A 1 580 ? 32.084 -8.433 -14.792 1.00 93.50 580 ALA A C 1
ATOM 4486 O O . ALA A 1 580 ? 31.141 -9.033 -14.271 1.00 93.50 580 ALA A O 1
ATOM 4487 N N . LEU A 1 581 ? 32.637 -8.853 -15.928 1.00 94.31 581 LEU A N 1
ATOM 4488 C CA . LEU A 1 581 ? 32.152 -10.021 -16.653 1.00 94.31 581 LEU A CA 1
ATOM 4489 C C . LEU A 1 581 ? 32.488 -11.335 -15.923 1.00 94.31 581 LEU A C 1
ATOM 4491 O O . LEU A 1 581 ? 31.649 -12.231 -15.904 1.00 94.31 581 LEU A O 1
ATOM 4495 N N . GLN A 1 582 ? 33.626 -11.435 -15.230 1.00 93.94 582 GLN A N 1
ATOM 4496 C CA . GLN A 1 582 ? 33.941 -12.581 -14.364 1.00 93.94 582 GLN A CA 1
ATOM 4497 C C . GLN A 1 582 ? 32.952 -12.707 -13.190 1.00 93.94 582 GLN A C 1
ATOM 4499 O O . GLN A 1 582 ? 32.470 -13.808 -12.918 1.00 93.94 582 GLN A O 1
ATOM 4504 N N . ARG A 1 583 ? 32.546 -11.591 -12.556 1.00 95.00 583 ARG A N 1
ATOM 4505 C CA . ARG A 1 583 ? 31.459 -11.591 -11.550 1.00 95.00 583 ARG A CA 1
ATOM 4506 C C . ARG A 1 583 ? 30.138 -12.120 -12.120 1.00 95.00 583 ARG A C 1
ATOM 4508 O O . ARG A 1 583 ? 29.424 -12.832 -11.417 1.00 95.00 583 ARG A O 1
ATOM 4515 N N . ARG A 1 584 ? 29.821 -11.820 -13.389 1.00 95.19 584 ARG A N 1
ATOM 4516 C CA . ARG A 1 584 ? 28.641 -12.370 -14.087 1.00 95.19 584 ARG A CA 1
ATOM 4517 C C . ARG A 1 584 ? 28.717 -13.893 -14.205 1.00 95.19 584 ARG A C 1
ATOM 4519 O O . ARG A 1 584 ? 27.753 -14.554 -13.836 1.00 95.19 584 ARG A O 1
ATOM 4526 N N . GLY A 1 585 ? 29.853 -14.433 -14.649 1.00 94.19 585 GLY A N 1
ATOM 4527 C CA . GLY A 1 585 ? 30.072 -15.880 -14.739 1.00 94.19 585 GLY A CA 1
ATOM 4528 C C . GLY A 1 585 ? 29.907 -16.580 -13.387 1.00 94.19 585 GLY A C 1
ATOM 4529 O O . GLY A 1 585 ? 29.137 -17.529 -13.279 1.00 94.19 585 GLY A O 1
ATOM 4530 N N . ILE A 1 586 ? 30.540 -16.060 -12.327 1.00 94.25 586 ILE A N 1
ATOM 4531 C CA . ILE A 1 586 ? 30.430 -16.623 -10.966 1.00 94.25 586 ILE A CA 1
ATOM 4532 C C . ILE A 1 586 ? 28.976 -16.581 -10.457 1.00 94.25 586 ILE A C 1
ATOM 4534 O O . ILE A 1 586 ? 28.502 -17.546 -9.859 1.00 94.25 586 ILE A O 1
ATOM 4538 N N . ALA A 1 587 ? 28.235 -15.499 -10.710 1.00 94.94 587 ALA A N 1
ATOM 4539 C CA . ALA A 1 587 ? 26.842 -15.393 -10.275 1.00 94.94 587 ALA A CA 1
ATOM 4540 C C . ALA A 1 587 ? 25.896 -16.338 -11.048 1.00 94.94 587 ALA A C 1
ATOM 4542 O O . ALA A 1 587 ? 25.004 -16.933 -10.442 1.00 94.94 587 ALA A O 1
ATOM 4543 N N . MET A 1 588 ? 26.109 -16.535 -12.357 1.00 93.62 588 MET A N 1
ATOM 4544 C CA . MET A 1 588 ? 25.378 -17.535 -13.157 1.00 93.62 588 MET A CA 1
ATOM 4545 C C . MET A 1 588 ? 25.683 -18.969 -12.698 1.00 93.62 588 MET A C 1
ATOM 4547 O O . MET A 1 588 ? 24.785 -19.811 -12.665 1.00 93.62 588 MET A O 1
ATOM 4551 N N . GLU A 1 589 ? 26.922 -19.221 -12.281 1.00 93.00 589 GLU A N 1
ATOM 4552 C CA . GLU A 1 589 ? 27.379 -20.497 -11.735 1.00 93.00 589 GLU A CA 1
ATOM 4553 C C . GLU A 1 589 ? 26.728 -20.809 -10.370 1.00 93.00 589 GLU A C 1
ATOM 4555 O O . GLU A 1 589 ? 26.197 -21.901 -10.164 1.00 93.00 589 GLU A O 1
ATOM 4560 N N . MET A 1 590 ? 26.664 -19.824 -9.461 1.00 91.19 590 MET A N 1
ATOM 4561 C CA . MET A 1 590 ? 25.938 -19.919 -8.178 1.00 91.19 590 MET A CA 1
ATOM 4562 C C . MET A 1 590 ? 24.418 -20.102 -8.357 1.00 91.19 590 MET A C 1
ATOM 4564 O O . MET A 1 590 ? 23.746 -20.684 -7.496 1.00 91.19 590 MET A O 1
ATOM 4568 N N . ALA A 1 591 ? 23.873 -19.615 -9.474 1.00 91.44 591 ALA A N 1
ATOM 4569 C CA . ALA A 1 591 ? 22.477 -19.789 -9.863 1.00 91.44 591 ALA A CA 1
ATOM 4570 C C . ALA A 1 591 ? 22.193 -21.086 -10.642 1.00 91.44 591 ALA A C 1
ATOM 4572 O O . ALA A 1 591 ? 21.034 -21.352 -10.940 1.00 91.44 591 ALA A O 1
ATOM 4573 N N . ASN A 1 592 ? 23.213 -21.905 -10.932 1.00 91.50 592 ASN A N 1
ATOM 4574 C CA . ASN A 1 592 ? 23.111 -23.142 -11.715 1.00 91.50 592 ASN A CA 1
ATOM 4575 C C . ASN A 1 592 ? 22.643 -22.950 -13.180 1.00 91.50 592 ASN A C 1
ATOM 4577 O O . ASN A 1 592 ? 22.051 -23.857 -13.759 1.00 91.50 592 ASN A O 1
ATOM 4581 N N . ILE A 1 593 ? 22.910 -21.782 -13.779 1.00 92.62 593 ILE A N 1
ATOM 4582 C CA . ILE A 1 593 ? 22.461 -21.425 -15.140 1.00 92.62 593 ILE A CA 1
ATOM 4583 C C . ILE A 1 593 ? 23.476 -21.826 -16.222 1.00 92.62 593 ILE A C 1
ATOM 4585 O O . ILE A 1 593 ? 23.088 -22.412 -17.228 1.00 92.62 593 ILE A O 1
ATOM 4589 N N . LEU A 1 594 ? 24.755 -21.484 -16.041 1.00 93.44 594 LEU A N 1
ATOM 4590 C CA . LEU A 1 594 ? 25.824 -21.650 -17.037 1.00 93.44 594 LEU A CA 1
ATOM 4591 C C . LEU A 1 594 ? 27.149 -21.937 -16.321 1.00 93.44 594 LEU A C 1
ATOM 4593 O O . LEU A 1 594 ? 27.401 -21.372 -15.255 1.00 93.44 594 LEU A O 1
ATOM 4597 N N . ASP A 1 595 ? 27.984 -22.787 -16.912 1.00 93.69 595 ASP A N 1
ATOM 4598 C CA . ASP A 1 595 ? 29.349 -23.041 -16.450 1.00 93.69 595 ASP A CA 1
ATOM 4599 C C . ASP A 1 595 ? 30.277 -21.811 -16.575 1.00 93.69 595 ASP A C 1
ATOM 4601 O O . ASP A 1 595 ? 30.312 -21.116 -17.599 1.00 93.69 595 ASP A O 1
ATOM 4605 N N . TYR A 1 596 ? 31.065 -21.554 -15.526 1.00 93.75 596 TYR A N 1
ATOM 4606 C CA . TYR A 1 596 ? 31.985 -20.415 -15.462 1.00 93.75 596 TYR A CA 1
ATOM 4607 C C . TYR A 1 596 ? 33.037 -20.408 -16.582 1.00 93.75 596 TYR A C 1
ATOM 4609 O O . TYR A 1 596 ? 33.335 -19.338 -17.113 1.00 93.75 596 TYR A O 1
ATOM 4617 N N . HIS A 1 597 ? 33.606 -21.555 -16.966 1.00 93.00 597 HIS A N 1
ATOM 4618 C CA . HIS A 1 597 ? 34.661 -21.598 -17.983 1.00 93.00 597 HIS A CA 1
ATOM 4619 C C . HIS A 1 597 ? 34.106 -21.284 -19.372 1.00 93.00 597 HIS A C 1
ATOM 4621 O O . HIS A 1 597 ? 34.700 -20.477 -20.091 1.00 93.00 597 HIS A O 1
ATOM 4627 N N . ARG A 1 598 ? 32.925 -21.821 -19.711 1.00 93.75 598 ARG A N 1
ATOM 4628 C CA . ARG A 1 598 ? 32.218 -21.478 -20.960 1.00 93.75 598 ARG A CA 1
ATOM 4629 C C . ARG A 1 598 ? 31.923 -19.982 -21.034 1.00 93.75 598 ARG A C 1
ATOM 4631 O O . ARG A 1 598 ? 32.177 -19.348 -22.057 1.00 93.75 598 ARG A O 1
ATOM 4638 N N . HIS A 1 599 ? 31.455 -19.394 -19.928 1.00 95.00 599 HIS A N 1
ATOM 4639 C CA . HIS A 1 599 ? 31.268 -17.944 -19.830 1.00 95.00 599 HIS A CA 1
ATOM 4640 C C . HIS A 1 599 ? 32.586 -17.179 -20.009 1.00 95.00 599 HIS A C 1
ATOM 4642 O O . HIS A 1 599 ? 32.630 -16.189 -20.742 1.00 95.00 599 HIS A O 1
ATOM 4648 N N . HIS A 1 600 ? 33.669 -17.649 -19.385 1.00 93.88 600 HIS A N 1
ATOM 4649 C CA . HIS A 1 600 ? 34.956 -16.965 -19.403 1.00 93.88 600 HIS A CA 1
ATOM 4650 C C . HIS A 1 600 ? 35.587 -16.910 -20.801 1.00 93.88 600 HIS A C 1
ATOM 4652 O O . HIS A 1 600 ? 36.096 -15.850 -21.164 1.00 93.88 600 HIS A O 1
ATOM 4658 N N . MET A 1 601 ? 35.461 -17.965 -21.617 1.00 94.12 601 MET A N 1
ATOM 4659 C CA . MET A 1 601 ? 35.924 -17.969 -23.017 1.00 94.12 601 MET A CA 1
ATOM 4660 C C . MET A 1 601 ? 35.316 -16.822 -23.840 1.00 94.12 601 MET A C 1
ATOM 4662 O O . MET A 1 601 ? 35.996 -16.194 -24.653 1.00 94.12 601 MET A O 1
ATOM 4666 N N . TRP A 1 602 ? 34.042 -16.490 -23.604 1.00 94.69 602 TRP A N 1
ATOM 4667 C CA . TRP A 1 602 ? 33.402 -15.339 -24.244 1.00 94.69 602 TRP A CA 1
ATOM 4668 C C . TRP A 1 602 ? 33.970 -13.998 -23.745 1.00 94.69 602 TRP A C 1
ATOM 4670 O O . TRP A 1 602 ? 34.157 -13.070 -24.533 1.00 94.69 602 TRP A O 1
ATOM 4680 N N . VAL A 1 603 ? 34.312 -13.896 -22.456 1.00 94.44 603 VAL A N 1
ATOM 4681 C CA . VAL A 1 603 ? 34.991 -12.712 -21.897 1.00 94.44 603 VAL A CA 1
ATOM 4682 C C . VAL A 1 603 ? 36.370 -12.521 -22.529 1.00 94.44 603 VAL A C 1
ATOM 4684 O O . VAL A 1 603 ? 36.701 -11.408 -22.935 1.00 94.44 603 VAL A O 1
ATOM 4687 N N . GLU A 1 604 ? 37.152 -13.592 -22.670 1.00 93.50 604 GLU A N 1
ATOM 4688 C CA . GLU A 1 604 ? 38.445 -13.550 -23.362 1.00 93.50 604 GLU A CA 1
ATOM 4689 C C . GLU A 1 604 ? 38.282 -13.133 -24.827 1.00 93.50 604 GLU A C 1
ATOM 4691 O O . GLU A 1 604 ? 39.021 -12.272 -25.300 1.00 93.50 604 GLU A O 1
ATOM 4696 N N . ARG A 1 605 ? 37.264 -13.649 -25.534 1.00 93.06 605 ARG A N 1
ATOM 4697 C CA . ARG A 1 605 ? 36.978 -13.273 -26.928 1.00 93.06 605 ARG A CA 1
ATOM 4698 C C . ARG A 1 605 ? 36.662 -11.784 -27.096 1.00 93.06 605 ARG A C 1
ATOM 4700 O O . ARG A 1 605 ? 37.171 -11.166 -28.032 1.00 93.06 605 ARG A O 1
ATOM 4707 N N . LEU A 1 606 ? 35.845 -11.214 -26.207 1.00 92.12 606 LEU A N 1
ATOM 4708 C CA . LEU A 1 606 ? 35.511 -9.784 -26.210 1.00 92.12 606 LEU A CA 1
ATOM 4709 C C . LEU A 1 606 ? 36.749 -8.901 -25.994 1.00 92.12 606 LEU A C 1
ATOM 4711 O O . LEU A 1 606 ? 36.881 -7.855 -26.630 1.00 92.12 606 LEU A O 1
ATOM 4715 N N . LEU A 1 607 ? 37.656 -9.319 -25.109 1.00 91.62 607 LEU A N 1
ATOM 4716 C CA . LEU A 1 607 ? 38.879 -8.577 -24.800 1.00 91.62 607 LEU A CA 1
ATOM 4717 C C . LEU A 1 607 ? 39.950 -8.758 -25.885 1.00 91.62 607 LEU A C 1
ATOM 4719 O O . LEU A 1 607 ? 40.612 -7.787 -26.241 1.00 91.62 607 LEU A O 1
ATOM 4723 N N . ALA A 1 608 ? 40.073 -9.944 -26.485 1.00 91.19 608 ALA A N 1
ATOM 4724 C CA . ALA A 1 608 ? 40.962 -10.185 -27.623 1.00 91.19 608 ALA A CA 1
ATOM 4725 C C . ALA A 1 608 ? 40.620 -9.261 -28.804 1.00 91.19 608 ALA A C 1
ATOM 4727 O O . ALA A 1 608 ? 41.487 -8.539 -29.285 1.00 91.19 608 ALA A O 1
ATOM 4728 N N . ALA A 1 609 ? 39.334 -9.144 -29.167 1.00 89.44 609 ALA A N 1
ATOM 4729 C CA . ALA A 1 609 ? 38.878 -8.229 -30.222 1.00 89.44 609 ALA A CA 1
ATOM 4730 C C . ALA A 1 609 ? 39.227 -6.742 -29.969 1.00 89.44 609 ALA A C 1
ATOM 4732 O O . ALA A 1 609 ? 39.238 -5.941 -30.904 1.00 89.44 609 ALA A O 1
ATOM 4733 N N . ARG A 1 610 ? 39.507 -6.362 -28.714 1.00 87.62 610 ARG A N 1
ATOM 4734 C CA . ARG A 1 610 ? 39.954 -5.020 -28.305 1.00 87.62 610 ARG A CA 1
ATOM 4735 C C . ARG A 1 610 ? 41.472 -4.862 -28.295 1.00 87.62 610 ARG A C 1
ATOM 4737 O O . ARG A 1 610 ? 41.953 -3.773 -28.591 1.00 87.62 610 ARG A O 1
ATOM 4744 N N . LEU A 1 611 ? 42.198 -5.908 -27.907 1.00 87.19 611 LEU A N 1
ATOM 4745 C CA . LEU A 1 611 ? 43.652 -5.898 -27.735 1.00 87.19 611 LEU A CA 1
ATOM 4746 C C . LEU A 1 611 ? 44.397 -6.200 -29.044 1.00 87.19 611 LEU A C 1
ATOM 4748 O O . LEU A 1 611 ? 45.492 -5.678 -29.252 1.00 87.19 611 LEU A O 1
ATOM 4752 N N . ASP A 1 612 ? 43.791 -6.977 -29.942 1.00 87.62 612 ASP A N 1
ATOM 4753 C CA . ASP A 1 612 ? 44.337 -7.284 -31.261 1.00 87.62 612 ASP A CA 1
ATOM 4754 C C . ASP A 1 612 ? 44.470 -6.008 -32.109 1.00 87.62 612 ASP A C 1
ATOM 4756 O O . ASP A 1 612 ? 43.555 -5.180 -32.202 1.00 87.62 612 ASP A O 1
ATOM 4760 N N . ALA A 1 613 ? 45.631 -5.836 -32.745 1.00 81.06 613 ALA A N 1
ATOM 4761 C CA . ALA A 1 613 ? 45.918 -4.676 -33.581 1.00 81.06 613 ALA A CA 1
ATOM 4762 C C . ALA A 1 613 ? 45.236 -4.817 -34.961 1.00 81.06 613 ALA A C 1
ATOM 4764 O O . ALA A 1 613 ? 45.585 -5.725 -35.721 1.00 81.06 613 ALA A O 1
ATOM 4765 N N . PRO A 1 614 ? 44.290 -3.933 -35.333 1.00 85.56 614 PRO A N 1
ATOM 4766 C CA . PRO A 1 614 ? 43.640 -3.993 -36.636 1.00 85.56 614 PRO A CA 1
ATOM 4767 C C . PRO A 1 614 ? 44.589 -3.517 -37.754 1.00 85.56 614 PRO A C 1
ATOM 4769 O O . PRO A 1 614 ? 45.527 -2.756 -37.494 1.00 85.56 614 PRO A O 1
ATOM 4772 N N . PRO A 1 615 ? 44.322 -3.875 -39.025 1.00 83.88 615 PRO A N 1
ATOM 4773 C CA . PRO A 1 615 ? 45.007 -3.278 -40.169 1.00 83.88 615 PRO A CA 1
ATOM 4774 C C . PRO A 1 615 ? 44.895 -1.746 -40.154 1.00 83.88 615 PRO A C 1
ATOM 4776 O O . PRO A 1 615 ? 43.853 -1.206 -39.794 1.00 83.88 615 PRO A O 1
ATOM 4779 N N . SER A 1 616 ? 45.925 -1.033 -40.617 1.00 79.12 616 SER A N 1
ATOM 4780 C CA . SER A 1 616 ? 46.018 0.443 -40.550 1.00 79.12 616 SER A CA 1
ATOM 4781 C C . SER A 1 616 ? 44.869 1.212 -41.230 1.00 79.12 616 SER A C 1
ATOM 4783 O O . SER A 1 616 ? 44.628 2.384 -40.923 1.00 79.12 616 SER A O 1
ATOM 4785 N N . THR A 1 617 ? 44.154 0.550 -42.141 1.00 84.12 617 THR A N 1
ATOM 4786 C CA . THR A 1 617 ? 42.959 1.032 -42.848 1.00 84.12 617 THR A CA 1
ATOM 4787 C C . THR A 1 617 ? 41.666 0.931 -42.031 1.00 84.12 617 THR A C 1
ATOM 4789 O O . THR A 1 617 ? 40.646 1.472 -42.454 1.00 84.12 617 THR A O 1
ATOM 4792 N N . HIS A 1 618 ? 41.686 0.264 -40.877 1.00 86.12 618 HIS A N 1
ATOM 4793 C CA . HIS A 1 618 ? 40.527 0.002 -40.025 1.00 86.12 618 HIS A CA 1
ATOM 4794 C C . HIS A 1 618 ? 40.744 0.554 -38.608 1.00 86.12 618 HIS A C 1
ATOM 4796 O O . HIS A 1 618 ? 41.866 0.742 -38.142 1.00 86.12 618 HIS A O 1
ATOM 4802 N N . MET A 1 619 ? 39.646 0.855 -37.922 1.00 85.69 619 MET A N 1
ATOM 4803 C CA . MET A 1 619 ? 39.622 1.275 -36.526 1.00 85.69 619 MET A CA 1
ATOM 4804 C C . MET A 1 619 ? 39.359 0.072 -35.625 1.00 85.69 619 MET A C 1
ATOM 4806 O O . MET A 1 619 ? 38.557 -0.802 -35.955 1.00 85.69 619 MET A O 1
ATOM 4810 N N . GLN A 1 620 ? 40.028 0.058 -34.476 1.00 87.06 620 GLN A N 1
ATOM 4811 C CA . GLN A 1 620 ? 39.895 -0.986 -33.464 1.00 87.06 620 GLN A CA 1
ATOM 4812 C C . GLN A 1 620 ? 38.462 -0.992 -32.896 1.00 87.06 620 GLN A C 1
ATOM 4814 O O . GLN A 1 620 ? 37.900 0.094 -32.707 1.00 87.06 620 GLN A O 1
ATOM 4819 N N . PRO A 1 621 ? 37.854 -2.165 -32.631 1.00 90.12 621 PRO A N 1
ATOM 4820 C CA . PRO A 1 621 ? 36.502 -2.252 -32.088 1.00 90.12 621 PRO A CA 1
ATOM 4821 C C . PRO A 1 621 ? 36.320 -1.406 -30.826 1.00 90.12 621 PRO A C 1
ATOM 4823 O O . PRO A 1 621 ? 37.171 -1.367 -29.938 1.00 90.12 621 PRO A O 1
ATOM 4826 N N . THR A 1 622 ? 35.198 -0.703 -30.728 1.00 90.25 622 THR A N 1
ATOM 4827 C CA . THR A 1 622 ? 34.852 0.114 -29.556 1.00 90.25 622 THR A CA 1
ATOM 4828 C C . THR A 1 622 ? 34.270 -0.741 -28.422 1.00 90.25 622 THR A C 1
ATOM 4830 O O . THR A 1 622 ? 33.756 -1.836 -28.656 1.00 90.25 622 THR A O 1
ATOM 4833 N N . LEU A 1 623 ? 34.306 -0.246 -27.175 1.00 87.75 623 LEU A N 1
ATOM 4834 C CA . LEU A 1 623 ? 33.618 -0.916 -26.056 1.00 87.75 623 LEU A CA 1
ATOM 4835 C C . LEU A 1 623 ? 32.101 -1.008 -26.293 1.00 87.75 623 LEU A C 1
ATOM 4837 O O . LEU A 1 623 ? 31.479 -1.982 -25.883 1.00 87.75 623 LEU A O 1
ATOM 4841 N N . ASP A 1 624 ? 31.525 -0.034 -27.003 1.00 89.31 624 ASP A N 1
ATOM 4842 C CA . ASP A 1 624 ? 30.118 -0.043 -27.410 1.00 89.31 624 ASP A CA 1
ATOM 4843 C C . ASP A 1 624 ? 29.820 -1.189 -28.395 1.00 89.31 624 ASP A C 1
ATOM 4845 O O . ASP A 1 624 ? 28.890 -1.956 -28.166 1.00 89.31 624 ASP A O 1
ATOM 4849 N N . GLN A 1 625 ? 30.669 -1.415 -29.408 1.00 90.00 625 GLN A N 1
ATOM 4850 C CA . GLN A 1 625 ? 30.566 -2.595 -30.286 1.00 90.00 625 GLN A CA 1
ATOM 4851 C C . GLN A 1 625 ? 30.658 -3.916 -29.506 1.00 90.00 625 GLN A C 1
ATOM 4853 O O . GLN A 1 625 ? 29.877 -4.835 -29.752 1.00 90.00 625 GLN A O 1
ATOM 4858 N N . CYS A 1 626 ? 31.550 -4.000 -28.513 1.00 91.62 626 CYS A N 1
ATOM 4859 C CA . CYS A 1 626 ? 31.645 -5.167 -27.631 1.00 91.62 626 CYS A CA 1
ATOM 4860 C C . CYS A 1 626 ? 30.358 -5.367 -26.804 1.00 91.62 626 CYS A C 1
ATOM 4862 O O . CYS A 1 626 ? 29.890 -6.496 -26.648 1.00 91.62 626 CYS A O 1
ATOM 4864 N N . GLN A 1 627 ? 29.742 -4.281 -26.318 1.00 92.12 627 GLN A N 1
ATOM 4865 C CA . GLN A 1 627 ? 28.466 -4.329 -25.597 1.00 92.12 627 GLN A CA 1
ATOM 4866 C C . GLN A 1 627 ? 27.298 -4.722 -26.519 1.00 92.12 627 GLN A C 1
ATOM 4868 O O . GLN A 1 627 ? 26.404 -5.456 -26.096 1.00 92.12 627 GLN A O 1
ATOM 4873 N N . GLN A 1 628 ? 27.302 -4.277 -27.779 1.00 92.56 628 GLN A N 1
ATOM 4874 C CA . GLN A 1 628 ? 26.321 -4.683 -28.790 1.00 92.56 628 GLN A CA 1
ATOM 4875 C C . GLN A 1 628 ? 26.441 -6.179 -29.124 1.00 92.56 628 GLN A C 1
ATOM 4877 O O . GLN A 1 628 ? 25.423 -6.871 -29.150 1.00 92.56 628 GLN A O 1
ATOM 4882 N N . ALA A 1 629 ? 27.662 -6.696 -29.299 1.00 94.38 629 ALA A N 1
ATOM 4883 C CA . ALA A 1 629 ? 27.912 -8.120 -29.525 1.00 94.38 629 ALA A CA 1
ATOM 4884 C C . ALA A 1 629 ? 27.433 -8.988 -28.346 1.00 94.38 629 ALA A C 1
ATOM 4886 O O . ALA A 1 629 ? 26.733 -9.978 -28.552 1.00 94.38 629 ALA A O 1
ATOM 4887 N N . ASP A 1 630 ? 27.720 -8.581 -27.103 1.00 95.19 630 ASP A N 1
ATOM 4888 C CA . ASP A 1 630 ? 27.237 -9.273 -25.900 1.00 95.19 630 ASP A CA 1
ATOM 4889 C C . ASP A 1 630 ? 25.702 -9.234 -25.792 1.00 95.19 630 ASP A C 1
ATOM 4891 O O . ASP A 1 630 ? 25.077 -10.263 -25.547 1.00 95.19 630 ASP A O 1
ATOM 4895 N N . ARG A 1 631 ? 25.050 -8.096 -26.074 1.00 94.38 631 ARG A N 1
ATOM 4896 C CA . ARG A 1 631 ? 23.575 -8.034 -26.139 1.00 94.38 631 ARG A CA 1
ATOM 4897 C C . ARG A 1 631 ? 23.001 -8.971 -27.203 1.00 94.38 631 ARG A C 1
ATOM 4899 O O . ARG A 1 631 ? 21.990 -9.625 -26.945 1.00 94.38 631 ARG A O 1
ATOM 4906 N N . LYS A 1 632 ? 23.637 -9.058 -28.376 1.00 94.25 632 LYS A N 1
ATOM 4907 C CA . LYS A 1 632 ? 23.196 -9.929 -29.473 1.00 94.25 632 LYS A CA 1
ATOM 4908 C C . LYS A 1 632 ? 23.357 -11.414 -29.131 1.00 94.25 632 LYS A C 1
ATOM 4910 O O . LYS A 1 632 ? 22.438 -12.184 -29.401 1.00 94.25 632 LYS A O 1
ATOM 4915 N N . LEU A 1 633 ? 24.444 -11.798 -28.456 1.00 95.00 633 LEU A N 1
ATOM 4916 C CA . LEU A 1 633 ? 24.615 -13.149 -27.910 1.00 95.00 633 LEU A CA 1
ATOM 4917 C C . LEU A 1 633 ? 23.461 -13.510 -26.964 1.00 95.00 633 LEU A C 1
ATOM 4919 O O . LEU A 1 633 ? 22.808 -14.534 -27.146 1.00 95.00 633 LEU A O 1
ATOM 4923 N N . TRP A 1 634 ? 23.151 -12.649 -25.992 1.00 93.88 634 TRP A N 1
ATOM 4924 C CA . TRP A 1 634 ? 22.069 -12.913 -25.036 1.00 93.88 634 TRP A CA 1
ATOM 4925 C C . TRP A 1 634 ? 20.677 -12.961 -25.678 1.00 93.88 634 TRP A C 1
ATOM 4927 O O . TRP A 1 634 ? 19.829 -13.721 -25.210 1.00 93.88 634 TRP A O 1
ATOM 4937 N N . GLN A 1 635 ? 20.443 -12.210 -26.760 1.00 93.25 635 GLN A N 1
ATOM 4938 C CA . GLN A 1 635 ? 19.223 -12.342 -27.559 1.00 93.25 635 GLN A CA 1
ATOM 4939 C C . GLN A 1 635 ? 19.112 -13.753 -28.161 1.00 93.25 635 GLN A C 1
ATOM 4941 O O . GLN A 1 635 ? 18.100 -14.422 -27.961 1.00 93.25 635 GLN A O 1
ATOM 4946 N N . LEU A 1 636 ? 20.155 -14.221 -28.854 1.00 93.25 636 LEU A N 1
ATOM 4947 C CA . LEU A 1 636 ? 20.152 -15.535 -29.503 1.00 93.25 636 LEU A CA 1
ATOM 4948 C C . LEU A 1 636 ? 20.061 -16.684 -28.484 1.00 93.25 636 LEU A C 1
ATOM 4950 O O . LEU A 1 636 ? 19.312 -17.634 -28.703 1.00 93.25 636 LEU A O 1
ATOM 4954 N N . LEU A 1 637 ? 20.725 -16.565 -27.327 1.00 93.31 637 LEU A N 1
ATOM 4955 C CA . LEU A 1 637 ? 20.587 -17.525 -26.225 1.00 93.31 637 LEU A CA 1
ATOM 4956 C C . LEU A 1 637 ? 19.143 -17.592 -25.714 1.00 93.31 637 LEU A C 1
ATOM 4958 O O . LEU A 1 637 ? 18.620 -18.685 -25.515 1.00 93.31 637 LEU A O 1
ATOM 4962 N N . GLY A 1 638 ? 18.473 -16.449 -25.540 1.00 90.19 638 GLY A N 1
ATOM 4963 C CA . GLY A 1 638 ? 17.052 -16.397 -25.179 1.00 90.19 638 GLY A CA 1
ATOM 4964 C C . GLY A 1 638 ? 16.130 -17.006 -26.245 1.00 90.19 638 GLY A C 1
ATOM 4965 O O . GLY A 1 638 ? 15.124 -17.632 -25.916 1.00 90.19 638 GLY A O 1
ATOM 4966 N N . GLU A 1 639 ? 16.480 -16.876 -27.527 1.00 90.38 639 GLU A N 1
ATOM 4967 C CA . GLU A 1 639 ? 15.726 -17.483 -28.628 1.00 90.38 639 GLU A CA 1
ATOM 4968 C C . GLU A 1 639 ? 15.910 -19.005 -28.711 1.00 90.38 639 GLU A C 1
ATOM 4970 O O . GLU A 1 639 ? 14.935 -19.705 -28.990 1.00 90.38 639 GLU A O 1
ATOM 4975 N N . ALA A 1 640 ? 17.108 -19.516 -28.417 1.00 88.00 640 ALA A N 1
ATOM 4976 C CA . ALA A 1 640 ? 17.399 -20.949 -28.359 1.00 88.00 640 ALA A CA 1
ATOM 4977 C C . ALA A 1 640 ? 16.864 -21.623 -27.077 1.00 88.00 640 ALA A C 1
ATOM 4979 O O . ALA A 1 640 ? 16.465 -22.787 -27.100 1.00 88.00 640 ALA A O 1
ATOM 4980 N N . THR A 1 641 ? 16.782 -20.892 -25.960 1.00 88.25 641 THR A N 1
ATOM 4981 C CA . THR A 1 641 ? 16.355 -21.421 -24.647 1.00 88.25 641 THR A CA 1
ATOM 4982 C C . THR A 1 641 ? 14.861 -21.232 -24.345 1.00 88.25 641 THR A C 1
ATOM 4984 O O . THR A 1 641 ? 14.436 -21.335 -23.197 1.00 88.25 641 THR A O 1
ATOM 4987 N N . ARG A 1 642 ? 14.012 -21.064 -25.374 1.00 82.75 642 ARG A N 1
ATOM 4988 C CA . ARG A 1 642 ? 12.532 -20.999 -25.247 1.00 82.75 642 ARG A CA 1
ATOM 4989 C C . ARG A 1 642 ? 11.888 -22.190 -24.525 1.00 82.75 642 ARG A C 1
ATOM 4991 O O . ARG A 1 642 ? 10.739 -22.087 -24.114 1.00 82.75 642 ARG A O 1
ATOM 4998 N N . SER A 1 643 ? 12.594 -23.317 -24.417 1.00 78.56 643 SER A N 1
ATOM 4999 C CA . SER A 1 643 ? 12.137 -24.512 -23.695 1.00 78.56 643 SER A CA 1
ATOM 5000 C C . SER A 1 643 ? 12.506 -24.525 -22.204 1.00 78.56 643 SER A C 1
ATOM 5002 O O . SER A 1 643 ? 12.312 -25.557 -21.563 1.00 78.56 643 SER A O 1
ATOM 5004 N N . GLY A 1 644 ? 13.089 -23.446 -21.677 1.00 84.50 644 GLY A N 1
ATOM 5005 C CA . GLY A 1 644 ? 13.548 -23.334 -20.292 1.00 84.50 644 GLY A CA 1
ATOM 5006 C C . GLY A 1 644 ? 15.067 -23.426 -20.124 1.00 84.50 644 GLY A C 1
ATOM 5007 O O . GLY A 1 644 ? 15.768 -24.024 -20.950 1.00 84.50 644 GLY A O 1
ATOM 5008 N N . ILE A 1 645 ? 15.555 -22.847 -19.027 1.00 88.00 645 ILE A N 1
ATOM 5009 C CA . ILE A 1 645 ? 16.960 -22.797 -18.592 1.00 88.00 645 ILE A CA 1
ATOM 5010 C C . ILE A 1 645 ? 17.253 -23.681 -17.370 1.00 88.00 645 ILE A C 1
ATOM 5012 O O . ILE A 1 645 ? 18.421 -23.882 -17.039 1.00 88.00 645 ILE A O 1
ATOM 5016 N N . GLN A 1 646 ? 16.224 -24.199 -16.692 1.00 87.94 646 GLN A N 1
ATOM 5017 C CA . GLN A 1 646 ? 16.377 -25.098 -15.547 1.00 87.94 646 GLN A CA 1
ATOM 5018 C C . GLN A 1 646 ? 17.062 -26.421 -15.926 1.00 87.94 646 GLN A C 1
ATOM 5020 O O . GLN A 1 646 ? 17.051 -26.854 -17.081 1.00 87.94 646 GLN A O 1
ATOM 5025 N N . LEU A 1 647 ? 17.671 -27.072 -14.928 1.00 85.38 647 LEU A N 1
ATOM 5026 C CA . LEU A 1 647 ? 18.384 -28.339 -15.091 1.00 85.38 647 LEU A CA 1
ATOM 5027 C C . LEU A 1 647 ? 17.457 -29.439 -15.639 1.00 85.38 647 LEU A C 1
ATOM 5029 O O . LEU A 1 647 ? 16.414 -29.730 -15.056 1.00 85.38 647 LEU A O 1
ATOM 5033 N N . LYS A 1 648 ? 17.867 -30.086 -16.734 1.00 80.81 648 LYS A N 1
ATOM 5034 C CA . LYS A 1 648 ? 17.159 -31.219 -17.351 1.00 80.81 648 LYS A CA 1
ATOM 5035 C C . LYS A 1 648 ? 17.982 -32.498 -17.186 1.00 80.81 648 LYS A C 1
ATOM 5037 O O . LYS A 1 648 ? 19.141 -32.454 -16.784 1.00 80.81 648 LYS A O 1
ATOM 5042 N N . ALA A 1 649 ? 17.410 -33.649 -17.546 1.00 74.75 649 ALA A N 1
ATOM 5043 C CA . ALA A 1 649 ? 18.098 -34.945 -17.461 1.00 74.75 649 ALA A CA 1
ATOM 5044 C C . ALA A 1 649 ? 19.431 -35.006 -18.248 1.00 74.75 649 ALA A C 1
ATOM 5046 O O . ALA A 1 649 ? 20.302 -35.798 -17.909 1.00 74.75 649 ALA A O 1
ATOM 5047 N N . GLY A 1 650 ? 19.604 -34.153 -19.267 1.00 71.81 650 GLY A N 1
ATOM 5048 C CA . GLY A 1 650 ? 20.851 -33.992 -20.029 1.00 71.81 650 GLY A CA 1
ATOM 5049 C C . GLY A 1 650 ? 21.826 -32.933 -19.489 1.00 71.81 650 GLY A C 1
ATOM 5050 O O . GLY A 1 650 ? 22.750 -32.562 -20.204 1.00 71.81 650 GLY A O 1
ATOM 5051 N N . GLY A 1 651 ? 21.619 -32.406 -18.277 1.00 84.19 651 GLY A N 1
ATOM 5052 C CA . GLY A 1 651 ? 22.425 -31.328 -17.694 1.00 84.19 651 GLY A CA 1
ATOM 5053 C C . GLY A 1 651 ? 21.811 -29.934 -17.874 1.00 84.19 651 GLY A C 1
ATOM 5054 O O . GLY A 1 651 ? 20.591 -29.779 -17.983 1.00 84.19 651 GLY A O 1
ATOM 5055 N N . ARG A 1 652 ? 22.657 -28.896 -17.848 1.00 88.31 652 ARG A N 1
ATOM 5056 C CA . ARG A 1 652 ? 22.240 -27.493 -18.004 1.00 88.31 652 ARG A CA 1
ATOM 5057 C C . ARG A 1 652 ? 21.996 -27.174 -19.486 1.00 88.31 652 ARG A C 1
ATOM 5059 O O . ARG A 1 652 ? 22.926 -27.327 -20.275 1.00 88.31 652 ARG A O 1
ATOM 5066 N N . PRO A 1 653 ? 20.806 -26.682 -19.884 1.00 87.06 653 PRO A N 1
ATOM 5067 C CA . PRO A 1 653 ? 20.511 -26.402 -21.291 1.00 87.06 653 PRO A CA 1
ATOM 5068 C C . PRO A 1 653 ? 21.415 -25.343 -21.932 1.00 87.06 653 PRO A C 1
ATOM 5070 O O . PRO A 1 653 ? 21.697 -25.430 -23.122 1.00 87.06 653 PRO A O 1
ATOM 5073 N N . LEU A 1 654 ? 21.867 -24.336 -21.173 1.00 90.31 654 LEU A N 1
ATOM 5074 C CA . LEU A 1 654 ? 22.732 -23.293 -21.729 1.00 90.31 654 LEU A CA 1
ATOM 5075 C C . LEU A 1 654 ? 24.132 -23.807 -22.061 1.00 90.31 654 LEU A C 1
ATOM 5077 O O . LEU A 1 654 ? 24.680 -23.374 -23.068 1.00 90.31 654 LEU A O 1
ATOM 5081 N N . ASP A 1 655 ? 24.698 -24.712 -21.258 1.00 91.38 655 ASP A N 1
ATOM 5082 C CA . ASP A 1 655 ? 26.074 -25.185 -21.447 1.00 91.38 655 ASP A CA 1
ATOM 5083 C C . ASP A 1 655 ? 26.282 -25.768 -22.852 1.00 91.38 655 ASP A C 1
ATOM 5085 O O . ASP A 1 655 ? 27.299 -25.496 -23.480 1.00 91.38 655 ASP A O 1
ATOM 5089 N N . THR A 1 656 ? 25.307 -26.521 -23.371 1.00 88.44 656 THR A N 1
ATOM 5090 C CA . THR A 1 656 ? 25.392 -27.144 -24.702 1.00 88.44 656 THR A CA 1
ATOM 5091 C C . THR A 1 656 ? 25.220 -26.156 -25.856 1.00 88.44 656 THR A C 1
ATOM 5093 O O . THR A 1 656 ? 25.766 -26.387 -26.926 1.00 88.44 656 THR A O 1
ATOM 5096 N N . ILE A 1 657 ? 24.476 -25.066 -25.652 1.00 90.25 657 ILE A N 1
ATOM 5097 C CA . ILE A 1 657 ? 24.089 -24.103 -26.699 1.00 90.25 657 ILE A CA 1
ATOM 5098 C C . ILE A 1 657 ? 25.027 -22.882 -26.731 1.00 90.25 657 ILE A C 1
ATOM 5100 O O . ILE A 1 657 ? 25.140 -22.199 -27.752 1.00 90.25 657 ILE A O 1
ATOM 5104 N N . PHE A 1 658 ? 25.699 -22.575 -25.615 1.00 93.38 658 PHE A N 1
ATOM 5105 C CA . PHE A 1 658 ? 26.435 -21.321 -25.439 1.00 93.38 658 PHE A CA 1
ATOM 5106 C C . PHE A 1 658 ? 27.535 -21.120 -26.485 1.00 93.38 658 PHE A C 1
ATOM 5108 O O . PHE A 1 658 ? 27.635 -20.036 -27.062 1.00 93.38 658 PHE A O 1
ATOM 5115 N N . GLU A 1 659 ? 28.327 -22.162 -26.752 1.00 91.44 659 GLU A N 1
ATOM 5116 C CA . GLU A 1 659 ? 29.479 -22.097 -27.659 1.00 91.44 659 GLU A CA 1
ATOM 5117 C C . GLU A 1 659 ? 29.082 -21.863 -29.117 1.00 91.44 659 GLU A C 1
ATOM 5119 O O . GLU A 1 659 ? 29.562 -20.905 -29.727 1.00 91.44 659 GLU A O 1
ATOM 5124 N N . ASP A 1 660 ? 28.131 -22.642 -29.633 1.00 91.69 660 ASP A N 1
ATOM 5125 C CA . ASP A 1 660 ? 27.580 -22.463 -30.981 1.00 91.69 660 ASP A CA 1
ATOM 5126 C C . ASP A 1 660 ? 26.989 -21.054 -31.166 1.00 91.69 660 ASP A C 1
ATOM 5128 O O . ASP A 1 660 ? 27.117 -20.430 -32.223 1.00 91.69 660 ASP A O 1
ATOM 5132 N N . THR A 1 661 ? 26.371 -20.509 -30.111 1.00 91.81 661 THR A N 1
ATOM 5133 C CA . THR A 1 661 ? 25.691 -19.212 -30.180 1.00 91.81 661 THR A CA 1
ATOM 5134 C C . THR A 1 661 ? 26.669 -18.035 -30.239 1.00 91.81 661 THR A C 1
ATOM 5136 O O . THR A 1 661 ? 26.437 -17.101 -31.011 1.00 91.81 661 THR A O 1
ATOM 5139 N N . TRP A 1 662 ? 27.779 -18.044 -29.485 1.00 90.12 662 TRP A N 1
ATOM 5140 C CA . TRP A 1 662 ? 28.766 -16.949 -29.562 1.00 90.12 662 TRP A CA 1
AT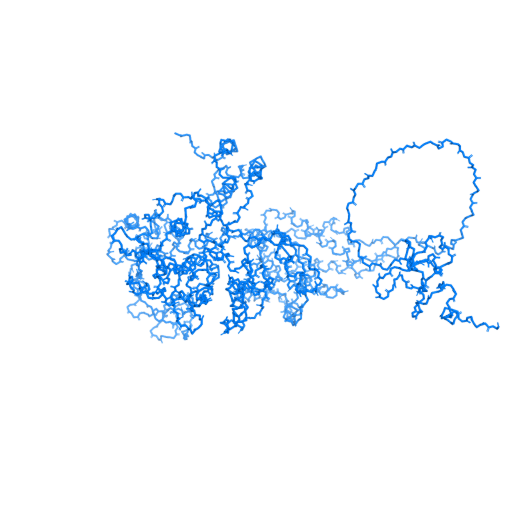OM 5141 C C . TRP A 1 662 ? 29.670 -17.035 -30.795 1.00 90.12 662 TRP A C 1
ATOM 5143 O O . TRP A 1 662 ? 30.175 -16.008 -31.250 1.00 90.12 662 TRP A O 1
ATOM 5153 N N . GLN A 1 663 ? 29.811 -18.226 -31.384 1.00 92.19 663 GLN A N 1
ATOM 5154 C CA . GLN A 1 663 ? 30.450 -18.414 -32.689 1.00 92.19 663 GLN A CA 1
ATOM 5155 C C . GLN A 1 663 ? 29.556 -18.008 -33.875 1.00 92.19 663 GLN A C 1
ATOM 5157 O O . GLN A 1 663 ? 30.032 -17.961 -35.011 1.00 92.19 663 GLN A O 1
ATOM 5162 N N . SER A 1 664 ? 28.277 -17.684 -33.644 1.00 92.56 664 SER A N 1
ATOM 5163 C CA . SER A 1 664 ? 27.359 -17.303 -34.720 1.00 92.56 664 SER A CA 1
ATOM 5164 C C . SER A 1 664 ? 27.847 -16.061 -35.497 1.00 92.56 664 SER A C 1
ATOM 5166 O O . SER A 1 664 ? 28.339 -15.095 -34.895 1.00 92.56 664 SER A O 1
ATOM 5168 N N . PRO A 1 665 ? 27.674 -16.017 -36.837 1.00 92.56 665 PRO A N 1
ATOM 5169 C CA . PRO A 1 665 ? 28.074 -14.862 -37.646 1.00 92.56 665 PRO A CA 1
ATOM 5170 C C . PRO A 1 665 ? 27.424 -13.547 -37.197 1.00 92.56 665 PRO A C 1
ATOM 5172 O O . PRO A 1 665 ? 28.040 -12.488 -37.294 1.00 92.56 665 PRO A O 1
ATOM 5175 N N . GLU A 1 666 ? 26.200 -13.618 -36.664 1.00 91.56 666 GLU A N 1
ATOM 5176 C CA . GLU A 1 666 ? 25.449 -12.466 -36.156 1.00 91.56 666 GLU A CA 1
ATOM 5177 C C . GLU A 1 666 ? 26.104 -11.800 -34.936 1.00 91.56 666 GLU A C 1
ATOM 5179 O O . GLU A 1 666 ? 25.978 -10.589 -34.763 1.00 91.56 666 GLU A O 1
ATOM 5184 N N . VAL A 1 667 ? 26.809 -12.570 -34.099 1.00 92.69 667 VAL A N 1
ATOM 5185 C CA . VAL A 1 667 ? 27.574 -12.052 -32.954 1.00 92.69 667 VAL A CA 1
ATOM 5186 C C . VAL A 1 667 ? 28.974 -11.633 -33.398 1.00 92.69 667 VAL A C 1
ATOM 5188 O O . VAL A 1 667 ? 29.422 -10.531 -33.076 1.00 92.69 667 VAL A O 1
ATOM 5191 N N . LEU A 1 668 ? 29.663 -12.478 -34.172 1.00 92.00 668 LEU A N 1
ATOM 5192 C CA . LEU A 1 668 ? 31.054 -12.236 -34.565 1.00 92.00 668 LEU A CA 1
ATOM 5193 C C . LEU A 1 668 ? 31.229 -11.043 -35.515 1.00 92.00 668 LEU A C 1
ATOM 5195 O O . LEU A 1 668 ? 32.251 -10.363 -35.429 1.00 92.00 668 LEU A O 1
ATOM 5199 N N . HIS A 1 669 ? 30.256 -10.741 -36.382 1.00 91.44 669 HIS A N 1
ATOM 5200 C CA . HIS A 1 669 ? 30.324 -9.572 -37.268 1.00 91.44 669 HIS A CA 1
ATOM 5201 C C . HIS A 1 669 ? 30.409 -8.248 -36.487 1.00 91.44 669 HIS A C 1
ATOM 5203 O O . HIS A 1 669 ? 31.160 -7.354 -36.871 1.00 91.44 669 HIS A O 1
ATOM 5209 N N . LEU A 1 670 ? 29.719 -8.140 -35.345 1.00 90.50 670 LEU A N 1
ATOM 5210 C CA . LEU A 1 670 ? 29.719 -6.932 -34.507 1.00 90.50 670 LEU A CA 1
ATOM 5211 C C . LEU A 1 670 ? 31.085 -6.644 -33.856 1.00 90.50 670 LEU A C 1
ATOM 5213 O O . LEU A 1 670 ? 31.361 -5.500 -33.491 1.00 90.50 670 LEU A O 1
ATOM 5217 N N . LEU A 1 671 ? 31.951 -7.658 -33.748 1.00 90.94 671 LEU A N 1
ATOM 5218 C CA . LEU A 1 671 ? 33.318 -7.545 -33.228 1.00 90.94 671 LEU A CA 1
ATOM 5219 C C . LEU A 1 671 ? 34.365 -7.228 -34.310 1.00 90.94 671 LEU A C 1
ATOM 5221 O O . LEU A 1 671 ? 35.551 -7.131 -33.996 1.00 90.94 671 LEU A O 1
ATOM 5225 N N . GLN A 1 672 ? 33.970 -7.070 -35.577 1.00 90.12 672 GLN A N 1
ATOM 5226 C CA . GLN A 1 672 ? 34.918 -6.786 -36.655 1.00 90.12 672 GLN A CA 1
ATOM 5227 C C . GLN A 1 672 ? 35.409 -5.319 -36.621 1.00 90.12 672 GLN A C 1
ATOM 5229 O O . GLN A 1 672 ? 34.612 -4.399 -36.400 1.00 90.12 672 GLN A O 1
ATOM 5234 N N . PRO A 1 673 ? 36.713 -5.063 -36.862 1.00 88.56 673 PRO A N 1
ATOM 5235 C CA . PRO A 1 673 ? 37.242 -3.714 -37.058 1.00 88.56 673 PRO A CA 1
ATOM 5236 C C . PRO A 1 673 ? 36.535 -2.989 -38.210 1.00 88.56 673 PRO A C 1
ATOM 5238 O O . PRO A 1 673 ? 36.348 -3.556 -39.285 1.00 88.56 673 PRO A O 1
ATOM 5241 N N . MET A 1 674 ? 36.178 -1.718 -38.015 1.00 84.88 674 MET A N 1
ATOM 5242 C CA . MET A 1 674 ? 35.426 -0.935 -39.009 1.00 84.88 674 MET A CA 1
ATOM 5243 C C . MET A 1 674 ? 36.357 -0.094 -39.895 1.00 84.88 674 MET A C 1
ATOM 5245 O O . MET A 1 674 ? 37.335 0.445 -39.376 1.00 84.88 674 MET A O 1
ATOM 5249 N N . PRO A 1 675 ? 36.079 0.091 -41.202 1.00 84.88 675 PRO A N 1
ATOM 5250 C CA . PRO A 1 675 ? 36.913 0.916 -42.074 1.00 84.88 675 PRO A CA 1
ATOM 5251 C C . PRO A 1 675 ? 37.077 2.347 -41.549 1.00 84.88 675 PRO A C 1
ATOM 5253 O O . PRO A 1 675 ? 36.117 2.997 -41.128 1.00 84.88 675 PRO A O 1
ATOM 5256 N N . ARG A 1 676 ? 38.306 2.865 -41.591 1.00 78.31 676 ARG A N 1
ATOM 5257 C CA . ARG A 1 676 ? 38.622 4.230 -41.169 1.00 78.31 676 ARG A CA 1
ATOM 5258 C C . ARG A 1 676 ? 38.148 5.208 -42.246 1.00 78.31 676 ARG A C 1
ATOM 5260 O O . ARG A 1 676 ? 38.577 5.122 -43.393 1.00 78.31 676 ARG A O 1
ATOM 5267 N N . ALA A 1 677 ? 37.262 6.137 -41.884 1.00 67.12 677 ALA A N 1
ATOM 5268 C CA . ALA A 1 677 ? 36.669 7.073 -42.839 1.00 67.12 677 ALA A CA 1
ATOM 5269 C C . ALA A 1 677 ? 37.740 7.925 -43.550 1.00 67.12 677 ALA A C 1
ATOM 5271 O O . ALA A 1 677 ? 38.556 8.592 -42.908 1.00 67.12 677 ALA A O 1
ATOM 5272 N N . ALA A 1 678 ? 37.717 7.919 -44.883 1.00 53.03 678 ALA A N 1
ATOM 5273 C CA . ALA A 1 678 ? 38.665 8.658 -45.704 1.00 53.03 678 ALA A CA 1
ATOM 5274 C C . ALA A 1 678 ? 38.327 10.160 -45.736 1.00 53.03 678 ALA A C 1
ATOM 5276 O O . ALA A 1 678 ? 37.457 10.596 -46.481 1.00 53.03 678 ALA A O 1
ATOM 5277 N N . GLY A 1 679 ? 39.066 10.947 -44.951 1.00 44.75 679 GLY A N 1
ATOM 5278 C CA . GLY A 1 679 ? 39.277 12.375 -45.195 1.00 44.75 679 GLY A CA 1
ATOM 5279 C C . GLY A 1 679 ? 38.108 13.322 -44.904 1.00 44.75 679 GLY A C 1
ATOM 5280 O O . GLY A 1 679 ? 37.448 13.807 -45.817 1.00 44.75 679 GLY A O 1
ATOM 5281 N N . ALA A 1 680 ? 37.996 13.772 -43.651 1.00 37.22 680 ALA A N 1
ATOM 5282 C CA . ALA A 1 680 ? 37.579 15.153 -43.396 1.00 37.22 680 ALA A CA 1
ATOM 5283 C C . ALA A 1 680 ? 38.777 16.081 -43.685 1.00 37.22 680 ALA A C 1
ATOM 5285 O O . ALA A 1 680 ? 39.496 16.490 -42.772 1.00 37.22 680 ALA A O 1
ATOM 5286 N N . SER A 1 681 ? 39.055 16.349 -44.965 1.00 37.06 681 SER A N 1
ATOM 5287 C CA . SER A 1 681 ? 40.150 17.235 -45.365 1.00 37.06 681 SER A CA 1
ATOM 5288 C C . SER A 1 681 ? 39.817 18.696 -45.056 1.00 37.06 681 SER A C 1
ATOM 5290 O O . SER A 1 681 ? 38.779 19.230 -45.457 1.00 37.06 681 SER A O 1
ATOM 5292 N N . VAL A 1 682 ? 40.741 19.363 -44.362 1.00 47.25 682 VAL A N 1
ATOM 5293 C CA . VAL A 1 682 ? 40.712 20.812 -44.139 1.00 47.25 682 VAL A CA 1
ATOM 5294 C C . VAL A 1 682 ? 40.612 21.516 -45.490 1.00 47.25 682 VAL A C 1
ATOM 5296 O O . VAL A 1 682 ? 41.567 21.530 -46.261 1.00 47.25 682 VAL A O 1
ATOM 5299 N N . THR A 1 683 ? 39.454 22.112 -45.767 1.00 34.31 683 THR A N 1
ATOM 5300 C CA . THR A 1 683 ? 39.223 22.900 -46.979 1.00 34.31 683 THR A CA 1
ATOM 5301 C C . THR A 1 683 ? 38.621 24.235 -46.564 1.00 34.31 683 THR A C 1
ATOM 5303 O O . THR A 1 683 ? 37.543 24.278 -45.969 1.00 34.31 683 THR A O 1
ATOM 5306 N N . GLN A 1 684 ? 39.333 25.331 -46.832 1.00 43.88 684 GLN A N 1
ATOM 5307 C CA . GLN A 1 684 ? 38.849 26.683 -46.553 1.00 43.88 684 GLN A CA 1
ATOM 5308 C C . GLN A 1 684 ? 37.590 26.952 -47.386 1.00 43.88 684 GLN A C 1
ATOM 5310 O O . GLN A 1 684 ? 37.659 27.044 -48.611 1.00 43.88 684 GLN A O 1
ATOM 5315 N N . GLN A 1 685 ? 36.435 27.094 -46.733 1.00 34.91 685 GLN A N 1
ATOM 5316 C CA . GLN A 1 685 ? 35.204 27.489 -47.414 1.00 34.91 685 GLN A CA 1
ATOM 5317 C C . GLN A 1 685 ? 35.227 28.991 -47.713 1.00 34.91 685 GLN A C 1
ATOM 5319 O O . GLN A 1 685 ? 34.740 29.811 -46.936 1.00 34.91 685 GLN A O 1
ATOM 5324 N N . VAL A 1 686 ? 35.780 29.342 -48.874 1.00 37.59 686 VAL A N 1
ATOM 5325 C CA . VAL A 1 686 ? 35.474 30.612 -49.538 1.00 37.59 686 VAL A CA 1
ATOM 5326 C C . VAL A 1 686 ? 33.999 30.574 -49.946 1.00 37.59 686 VAL A C 1
ATOM 5328 O O . VAL A 1 686 ? 33.560 29.649 -50.629 1.00 37.59 686 VAL A O 1
ATOM 5331 N N . ALA A 1 687 ? 33.218 31.557 -49.499 1.00 35.19 687 ALA A N 1
ATOM 5332 C CA . ALA A 1 687 ? 31.792 31.620 -49.800 1.00 35.19 687 ALA A CA 1
ATOM 5333 C C . ALA A 1 687 ? 31.545 31.949 -51.290 1.00 35.19 687 ALA A C 1
ATOM 5335 O O . ALA A 1 687 ? 32.188 32.859 -51.819 1.00 35.19 687 ALA A O 1
ATOM 5336 N N . PRO A 1 688 ? 30.601 31.273 -51.975 1.00 37.69 688 PRO A N 1
ATOM 5337 C CA . PRO A 1 688 ? 30.207 31.646 -53.330 1.00 37.69 688 PRO A CA 1
ATOM 5338 C C . PRO A 1 688 ? 29.387 32.955 -53.332 1.00 37.69 688 PRO A C 1
ATOM 5340 O O . PRO A 1 688 ? 28.637 33.211 -52.384 1.00 37.69 688 PRO A O 1
ATOM 5343 N N . PRO A 1 689 ? 29.491 33.788 -54.385 1.00 41.03 689 PRO A N 1
ATOM 5344 C CA . PRO A 1 689 ? 28.831 35.092 -54.441 1.00 41.03 689 PRO A CA 1
ATOM 5345 C C . PRO A 1 689 ? 27.305 34.989 -54.648 1.00 41.03 689 PRO A C 1
ATOM 5347 O O . PRO A 1 689 ? 26.815 34.008 -55.220 1.00 41.03 689 PRO A O 1
ATOM 5350 N N . PRO A 1 690 ? 26.530 36.006 -54.221 1.00 40.75 690 PRO A N 1
ATOM 5351 C CA . PRO A 1 690 ? 25.074 36.006 -54.339 1.00 40.75 690 PRO A CA 1
ATOM 5352 C C . PRO A 1 690 ? 24.619 36.217 -55.790 1.00 40.75 690 PRO A C 1
ATOM 5354 O O . PRO A 1 690 ? 25.175 37.042 -56.515 1.00 40.75 690 PRO A O 1
ATOM 5357 N N . ARG A 1 691 ? 23.559 35.512 -56.208 1.00 39.50 691 ARG A N 1
ATOM 5358 C CA . ARG A 1 691 ? 22.888 35.763 -57.497 1.00 39.50 691 ARG A CA 1
ATOM 5359 C C . ARG A 1 691 ? 21.834 36.875 -57.344 1.00 39.50 691 ARG A C 1
ATOM 5361 O O . ARG A 1 691 ? 21.146 36.893 -56.322 1.00 39.50 691 ARG A O 1
ATOM 5368 N N . PRO A 1 692 ? 21.696 37.794 -58.318 1.00 38.34 692 PRO A N 1
ATOM 5369 C CA . PRO A 1 692 ? 20.802 38.947 -58.211 1.00 38.34 692 PRO A CA 1
ATOM 5370 C C . PRO A 1 692 ? 19.319 38.591 -58.410 1.00 38.34 692 PRO A C 1
ATOM 5372 O O . PRO A 1 692 ? 18.975 37.600 -59.054 1.00 38.34 692 PRO A O 1
ATOM 5375 N N . HIS A 1 693 ? 18.440 39.440 -57.870 1.00 40.19 693 HIS A N 1
ATOM 5376 C CA . HIS A 1 693 ? 16.986 39.339 -58.015 1.00 40.19 693 HIS A CA 1
ATOM 5377 C C . HIS A 1 693 ? 16.506 39.564 -59.459 1.00 40.19 693 HIS A C 1
ATOM 5379 O O . HIS A 1 693 ? 16.954 40.489 -60.132 1.00 40.19 693 HIS A O 1
ATOM 5385 N N . GLY A 1 694 ? 15.481 38.807 -59.858 1.00 32.34 694 GLY A N 1
ATOM 5386 C CA . GLY A 1 694 ? 14.560 39.146 -60.945 1.00 32.34 694 GLY A CA 1
ATOM 5387 C C . GLY A 1 694 ? 13.117 38.866 -60.493 1.00 32.34 694 GLY A C 1
ATOM 5388 O O . GLY A 1 694 ? 12.892 37.816 -59.886 1.00 32.34 694 GLY A O 1
ATOM 5389 N N . PRO A 1 695 ? 12.147 39.776 -60.706 1.00 44.38 695 PRO A N 1
ATOM 5390 C CA . PRO A 1 695 ? 10.768 39.579 -60.265 1.00 44.38 695 PRO A CA 1
ATOM 5391 C C . PRO A 1 695 ? 9.959 38.769 -61.292 1.00 44.38 695 PRO A C 1
ATOM 5393 O O . PRO A 1 695 ? 9.929 39.109 -62.472 1.00 44.38 695 PRO A O 1
ATOM 5396 N N . GLY A 1 696 ? 9.268 37.724 -60.829 1.00 32.09 696 GLY A N 1
ATOM 5397 C CA . GLY A 1 696 ? 8.268 36.972 -61.598 1.00 32.09 696 GLY A CA 1
ATOM 5398 C C . GLY A 1 696 ? 6.867 37.160 -60.992 1.00 32.09 696 GLY A C 1
ATOM 5399 O O . GLY A 1 696 ? 6.783 37.355 -59.779 1.00 32.09 696 GLY A O 1
ATOM 5400 N N . PRO A 1 697 ? 5.774 37.165 -61.781 1.00 40.28 697 PRO A N 1
ATOM 5401 C CA . PRO A 1 697 ? 4.475 37.648 -61.308 1.00 40.28 697 PRO A CA 1
ATOM 5402 C C . PRO A 1 697 ? 3.644 36.563 -60.592 1.00 40.28 697 PRO A C 1
ATOM 5404 O O . PRO A 1 697 ? 4.052 35.410 -60.491 1.00 40.28 697 PRO A O 1
ATOM 5407 N N . TYR A 1 698 ? 2.418 36.938 -60.197 1.00 37.38 698 TYR A N 1
ATOM 5408 C CA . TYR A 1 698 ? 1.319 36.050 -59.764 1.00 37.38 698 TYR A CA 1
ATOM 5409 C C . TYR A 1 698 ? 1.289 35.567 -58.299 1.00 37.38 698 TYR A C 1
ATOM 5411 O O . TYR A 1 698 ? 0.768 34.488 -58.025 1.00 37.38 698 TYR A O 1
ATOM 5419 N N . ASP A 1 699 ? 1.675 36.404 -57.333 1.00 33.12 699 ASP A N 1
ATOM 5420 C CA . ASP A 1 699 ? 1.179 36.229 -55.959 1.00 33.12 699 ASP A CA 1
ATOM 5421 C C . ASP A 1 699 ? -0.302 36.651 -55.854 1.00 33.12 699 ASP A C 1
ATOM 5423 O O . ASP A 1 699 ? -0.655 37.826 -55.999 1.00 33.12 699 ASP A O 1
ATOM 5427 N N . ARG A 1 700 ? -1.190 35.690 -55.559 1.00 36.06 700 ARG A N 1
ATOM 5428 C CA . ARG A 1 700 ? -2.545 35.942 -55.030 1.00 36.06 700 ARG A CA 1
ATOM 5429 C C . ARG A 1 700 ? -2.798 35.081 -53.780 1.00 36.06 700 ARG A C 1
ATOM 5431 O O . ARG A 1 700 ? -2.361 33.935 -53.732 1.00 36.06 700 ARG A O 1
ATOM 5438 N N . PRO A 1 701 ? -3.496 35.610 -52.756 1.00 41.75 701 PRO A N 1
ATOM 5439 C CA . PRO A 1 701 ? -3.430 35.058 -51.403 1.00 41.75 701 PRO A CA 1
ATOM 5440 C C . PRO A 1 701 ? -4.432 33.919 -51.147 1.00 41.75 701 PRO A C 1
ATOM 5442 O O . PRO A 1 701 ? -5.635 34.079 -51.353 1.00 41.75 701 PRO A O 1
ATOM 5445 N N . GLY A 1 702 ? -3.951 32.800 -50.592 1.00 29.44 702 GLY A N 1
ATOM 5446 C CA . GLY A 1 702 ? -4.765 31.652 -50.168 1.00 29.44 702 GLY A CA 1
ATOM 5447 C C . GLY A 1 702 ? -4.625 31.347 -48.671 1.00 29.44 702 GLY A C 1
ATOM 5448 O O . GLY A 1 702 ? -3.528 31.110 -48.174 1.00 29.44 702 GLY A O 1
ATOM 5449 N N . LYS A 1 703 ? -5.741 31.346 -47.927 1.00 34.66 703 LYS A N 1
ATOM 5450 C CA . LYS A 1 703 ? -5.772 31.048 -46.479 1.00 34.66 703 LYS A CA 1
ATOM 5451 C C . LYS A 1 703 ? -5.520 29.558 -46.199 1.00 34.66 703 LYS A C 1
ATOM 5453 O O . LYS A 1 703 ? -6.198 28.712 -46.771 1.00 34.66 703 LYS A O 1
ATOM 5458 N N . GLY A 1 704 ? -4.665 29.253 -45.217 1.00 28.11 704 GLY A N 1
ATOM 5459 C CA . GLY A 1 704 ? -4.325 27.874 -44.831 1.00 28.11 704 GLY A CA 1
ATOM 5460 C C . GLY A 1 704 ? -3.936 27.678 -43.359 1.00 28.11 704 GLY A C 1
ATOM 5461 O O . GLY A 1 704 ? -2.787 27.408 -43.054 1.00 28.11 704 GLY A O 1
ATOM 5462 N N . ARG A 1 705 ? -4.936 27.777 -42.470 1.00 29.75 705 ARG A N 1
ATOM 5463 C CA . ARG A 1 705 ? -5.174 26.911 -41.288 1.00 29.75 705 ARG A CA 1
ATOM 5464 C C . ARG A 1 705 ? -4.061 26.743 -40.221 1.00 29.75 705 ARG A C 1
ATOM 5466 O O . ARG A 1 705 ? -3.118 25.977 -40.378 1.00 29.75 705 ARG A O 1
ATOM 5473 N N . LYS A 1 706 ? -4.290 27.329 -39.033 1.00 28.45 706 LYS A N 1
ATOM 5474 C CA . LYS A 1 706 ? -3.529 27.044 -37.796 1.00 28.45 706 LYS A CA 1
ATOM 5475 C C . LYS A 1 706 ? -3.621 25.556 -37.419 1.00 28.45 706 LYS A C 1
ATOM 5477 O O . LYS A 1 706 ? -4.714 25.072 -37.132 1.00 28.45 706 LYS A O 1
ATOM 5482 N N . GLY A 1 707 ? -2.479 24.875 -37.343 1.00 28.83 707 GLY A N 1
ATOM 5483 C CA . GLY A 1 707 ? -2.334 23.585 -36.666 1.00 28.83 707 GLY A CA 1
ATOM 5484 C C . GLY A 1 707 ? -1.952 23.789 -35.199 1.00 28.83 707 GLY A C 1
ATOM 5485 O O . GLY A 1 707 ? -0.965 24.455 -34.899 1.00 28.83 707 GLY A O 1
ATOM 5486 N N . THR A 1 708 ? -2.736 23.239 -34.274 1.00 30.58 708 THR A N 1
ATOM 5487 C CA . THR A 1 708 ? -2.456 23.281 -32.833 1.00 30.58 708 THR A CA 1
ATOM 5488 C C . THR A 1 708 ? -1.531 22.135 -32.429 1.00 30.58 708 THR A C 1
ATOM 5490 O O . THR A 1 708 ? -1.954 20.982 -32.443 1.00 30.58 708 THR A O 1
ATOM 5493 N N . GLY A 1 709 ? -0.306 22.454 -32.007 1.00 28.41 709 GLY A N 1
ATOM 5494 C CA . GLY A 1 709 ? 0.645 21.498 -31.438 1.00 28.41 709 GLY A CA 1
ATOM 5495 C C . GLY A 1 709 ? 1.207 21.988 -30.105 1.00 28.41 709 GLY A C 1
ATOM 5496 O O . GLY A 1 709 ? 2.081 22.851 -30.080 1.00 28.41 709 GLY A O 1
ATOM 5497 N N . LYS A 1 710 ? 0.726 21.418 -28.992 1.00 29.41 710 LYS A N 1
ATOM 5498 C CA . LYS A 1 710 ? 1.478 21.392 -27.721 1.00 29.41 710 LYS A CA 1
ATOM 5499 C C . LYS A 1 710 ? 2.751 20.560 -27.983 1.00 29.41 710 LYS A C 1
ATOM 5501 O O . LYS A 1 710 ? 2.683 19.595 -28.730 1.00 29.41 710 LYS A O 1
ATOM 5506 N N . GLY A 1 711 ? 3.926 20.816 -27.425 1.00 27.66 711 GLY A N 1
ATOM 5507 C CA . GLY A 1 711 ? 4.275 21.651 -26.279 1.00 27.66 711 GLY A CA 1
ATOM 5508 C C . GLY A 1 711 ? 5.478 21.010 -25.580 1.00 27.66 711 GLY A C 1
ATOM 5509 O O . GLY A 1 711 ? 5.359 20.541 -24.453 1.00 27.66 711 GLY A O 1
ATOM 5510 N N . ALA A 1 712 ? 6.609 20.898 -26.284 1.00 25.72 712 ALA A N 1
ATOM 5511 C CA . ALA A 1 712 ? 7.809 20.247 -25.764 1.00 25.72 712 ALA A CA 1
ATOM 5512 C C . ALA A 1 712 ? 8.563 21.187 -24.808 1.00 25.72 712 ALA A C 1
ATOM 5514 O O . ALA A 1 712 ? 8.991 22.273 -25.203 1.00 25.72 712 ALA A O 1
ATOM 5515 N N . LYS A 1 713 ? 8.738 20.767 -23.547 1.00 29.48 713 LYS A N 1
ATOM 5516 C CA . LYS A 1 713 ? 9.550 21.485 -22.552 1.00 29.48 713 LYS A CA 1
ATOM 5517 C C . LYS A 1 713 ? 11.026 21.431 -22.955 1.00 29.48 713 LYS A C 1
ATOM 5519 O O . LYS A 1 713 ? 11.715 20.459 -22.666 1.00 29.48 713 LYS A O 1
ATOM 5524 N N . GLY A 1 714 ? 11.504 22.484 -23.612 1.00 27.88 714 GLY A N 1
ATOM 5525 C CA . GLY A 1 714 ? 12.923 22.670 -23.895 1.00 27.88 714 GLY A CA 1
ATOM 5526 C C . GLY A 1 714 ? 13.712 22.966 -22.619 1.00 27.88 714 GLY A C 1
ATOM 5527 O O . GLY A 1 714 ? 13.412 23.920 -21.900 1.00 27.88 714 GLY A O 1
ATOM 5528 N N . THR A 1 715 ? 14.740 22.159 -22.363 1.00 28.97 715 THR A N 1
ATOM 5529 C CA . THR A 1 715 ? 15.793 22.408 -21.370 1.00 28.97 715 THR A CA 1
ATOM 5530 C C . THR A 1 715 ? 16.352 23.828 -21.527 1.00 28.97 715 THR A C 1
ATOM 5532 O O . THR A 1 715 ? 16.509 24.299 -22.655 1.00 28.97 715 THR A O 1
ATOM 5535 N N . LYS A 1 716 ? 16.691 24.512 -20.421 1.00 37.28 716 LYS A N 1
ATOM 5536 C CA . LYS A 1 716 ? 17.320 25.852 -20.430 1.00 37.28 716 LYS A CA 1
ATOM 5537 C C . LYS A 1 716 ? 18.754 25.801 -20.993 1.00 37.28 716 LYS A C 1
ATOM 5539 O O . LYS A 1 716 ? 19.724 25.923 -20.255 1.00 37.28 716 LYS A O 1
ATOM 5544 N N . GLY A 1 717 ? 18.882 25.608 -22.302 1.00 34.12 717 GLY A N 1
ATOM 5545 C CA . GLY A 1 717 ? 20.134 25.758 -23.036 1.00 34.12 717 GLY A CA 1
ATOM 5546 C C . GLY A 1 717 ? 20.419 27.230 -23.324 1.00 34.12 717 GLY A C 1
ATOM 5547 O O . GLY A 1 717 ? 19.515 27.986 -23.685 1.00 34.12 717 GLY A O 1
ATOM 5548 N N . SER A 1 718 ? 21.679 27.638 -23.193 1.00 45.22 718 SER A N 1
ATOM 5549 C CA . SER A 1 718 ? 22.146 28.941 -23.663 1.00 45.22 718 SER A CA 1
ATOM 5550 C C . SER A 1 718 ? 21.891 29.063 -25.169 1.00 45.22 718 SER A C 1
ATOM 5552 O O . SER A 1 718 ? 22.445 28.317 -25.978 1.00 45.22 718 SER A O 1
ATOM 5554 N N . GLY A 1 719 ? 21.021 29.997 -25.559 1.00 51.41 719 GLY A N 1
ATOM 5555 C CA . GLY A 1 719 ? 20.750 30.262 -26.970 1.00 51.41 719 GLY A CA 1
ATOM 5556 C C . GLY A 1 719 ? 22.047 30.628 -27.690 1.00 51.41 719 GLY A C 1
ATOM 5557 O O . GLY A 1 719 ? 22.772 31.504 -27.215 1.00 51.41 719 GLY A O 1
ATOM 5558 N N . LYS A 1 720 ? 22.343 29.955 -28.813 1.00 59.03 720 LYS A N 1
ATOM 5559 C CA . LYS A 1 720 ? 23.561 30.186 -29.607 1.00 59.03 720 LYS A CA 1
ATOM 5560 C C . LYS A 1 720 ? 23.675 31.672 -29.952 1.00 59.03 720 LYS A C 1
ATOM 5562 O O . LYS A 1 720 ? 22.903 32.194 -30.754 1.00 59.03 720 LYS A O 1
ATOM 5567 N N . VAL A 1 721 ? 24.631 32.342 -29.319 1.00 68.88 721 VAL A N 1
ATOM 5568 C CA . VAL A 1 721 ? 24.875 33.773 -29.503 1.00 68.88 721 VAL A CA 1
ATOM 5569 C C . VAL A 1 721 ? 25.488 33.989 -30.898 1.00 68.88 721 VAL A C 1
ATOM 5571 O O . VAL A 1 721 ? 26.362 33.209 -31.284 1.00 68.88 721 VAL A O 1
ATOM 5574 N N . PRO A 1 722 ? 25.060 35.001 -31.682 1.00 73.75 722 PRO A N 1
ATOM 5575 C CA . PRO A 1 722 ? 25.658 35.285 -32.988 1.00 73.75 722 PRO A CA 1
ATOM 5576 C C . PRO A 1 722 ? 27.174 35.500 -32.890 1.00 73.75 722 PRO A C 1
ATOM 5578 O O . PRO A 1 722 ? 27.638 36.093 -31.920 1.00 73.75 722 PRO A O 1
ATOM 5581 N N . ALA A 1 723 ? 27.942 35.089 -33.905 1.00 71.88 723 ALA A N 1
ATOM 5582 C CA . ALA A 1 723 ? 29.413 35.100 -33.859 1.00 71.88 723 ALA A CA 1
ATOM 5583 C C . ALA A 1 723 ? 30.023 36.474 -33.500 1.00 71.88 723 ALA A C 1
ATOM 5585 O O . ALA A 1 723 ? 30.963 36.549 -32.716 1.00 71.88 723 ALA A O 1
ATOM 5586 N N . ALA A 1 724 ? 29.432 37.576 -33.978 1.00 71.12 724 ALA A N 1
ATOM 5587 C CA . ALA A 1 724 ? 29.854 38.946 -33.651 1.00 71.12 724 ALA A CA 1
ATOM 5588 C C . ALA A 1 724 ? 29.594 39.376 -32.181 1.00 71.12 724 ALA A C 1
ATOM 5590 O O . ALA A 1 724 ? 30.024 40.455 -31.760 1.00 71.12 724 ALA A O 1
ATOM 5591 N N . LEU A 1 725 ? 28.906 38.539 -31.398 1.00 72.81 725 LEU A N 1
ATOM 5592 C CA . LEU A 1 725 ? 28.698 38.636 -29.950 1.00 72.81 725 LEU A CA 1
ATOM 5593 C C . LEU A 1 725 ? 29.237 37.392 -29.204 1.00 72.81 725 LEU A C 1
ATOM 5595 O O . LEU A 1 725 ? 28.824 37.133 -28.074 1.00 72.81 725 LEU A O 1
ATOM 5599 N N . ALA A 1 726 ? 30.150 36.610 -29.793 1.00 71.25 726 ALA A N 1
ATOM 5600 C CA . ALA A 1 726 ? 30.797 35.500 -29.091 1.00 71.25 726 ALA A CA 1
ATOM 5601 C C . ALA A 1 726 ? 31.408 35.970 -27.750 1.00 71.25 726 ALA A C 1
ATOM 5603 O O . ALA A 1 726 ? 31.993 37.049 -27.666 1.00 71.25 726 ALA A O 1
ATOM 5604 N N . GLY A 1 727 ? 31.205 35.190 -26.682 1.00 71.62 727 GLY A N 1
ATOM 5605 C CA . GLY A 1 727 ? 31.581 35.563 -25.309 1.00 71.62 727 GLY A CA 1
ATOM 5606 C C . GLY A 1 727 ? 30.582 36.467 -24.563 1.00 71.62 727 GLY A C 1
ATOM 5607 O O . GLY A 1 727 ? 30.722 36.659 -23.355 1.00 71.62 727 GLY A O 1
ATOM 5608 N N . CYS A 1 728 ? 29.542 36.991 -25.222 1.00 77.62 728 CYS A N 1
ATOM 5609 C CA . CYS A 1 728 ? 28.470 37.741 -24.555 1.00 77.62 728 CYS A CA 1
ATOM 5610 C C . CYS A 1 728 ? 27.441 36.818 -23.877 1.00 77.62 728 CYS A C 1
ATOM 5612 O O . CYS A 1 728 ? 27.231 35.676 -24.283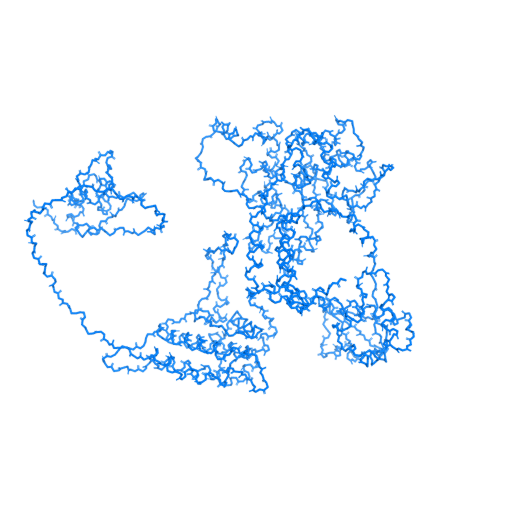 1.00 77.62 728 CYS A O 1
ATOM 5614 N N . ARG A 1 729 ? 26.737 37.337 -22.863 1.00 80.81 729 ARG A N 1
ATOM 5615 C CA . ARG A 1 729 ? 25.645 36.630 -22.173 1.00 80.81 729 ARG A CA 1
ATOM 5616 C C . ARG A 1 729 ? 24.337 36.713 -22.964 1.00 80.81 729 ARG A C 1
ATOM 5618 O O . ARG A 1 729 ? 23.982 37.769 -23.479 1.00 80.81 729 ARG A O 1
ATOM 5625 N N . SER A 1 730 ? 23.591 35.609 -23.002 1.00 77.94 730 SER A N 1
ATOM 5626 C CA . SER A 1 730 ? 22.273 35.513 -23.649 1.00 77.94 730 SER A CA 1
ATOM 5627 C C . SER A 1 730 ? 21.112 36.034 -22.790 1.00 77.94 730 SER A C 1
ATOM 5629 O O . SER A 1 730 ? 20.078 36.436 -23.321 1.00 77.94 730 SER A O 1
ATOM 5631 N N . CYS A 1 731 ? 21.276 36.037 -21.466 1.00 82.44 731 CYS A N 1
ATOM 5632 C CA . CYS A 1 731 ? 20.273 36.479 -20.501 1.00 82.44 731 CYS A CA 1
ATOM 5633 C C . CYS A 1 731 ? 20.903 37.284 -19.354 1.00 82.44 731 CYS A C 1
ATOM 5635 O O . CYS A 1 731 ? 22.116 37.231 -19.124 1.00 82.44 731 CYS A O 1
ATOM 5637 N N . THR A 1 732 ? 20.075 38.027 -18.621 1.00 79.06 732 THR A N 1
ATOM 5638 C CA . THR A 1 732 ? 20.455 38.679 -17.361 1.00 79.06 732 THR A CA 1
ATOM 5639 C C . THR A 1 732 ? 20.667 37.654 -16.245 1.00 79.06 732 THR A C 1
ATOM 5641 O O . THR A 1 732 ? 20.265 36.495 -16.357 1.00 79.06 732 THR A O 1
ATOM 5644 N N . ASN A 1 733 ? 21.241 38.094 -15.120 1.00 73.19 733 ASN A N 1
ATOM 5645 C CA . ASN A 1 733 ? 21.330 37.276 -13.904 1.00 73.19 733 ASN A CA 1
ATOM 5646 C C . ASN A 1 733 ? 19.936 36.874 -13.364 1.00 73.19 733 ASN A C 1
ATOM 5648 O O . ASN A 1 733 ? 19.819 35.849 -12.705 1.00 73.19 733 ASN A O 1
ATOM 5652 N N . ALA A 1 734 ? 18.888 37.648 -13.676 1.00 72.06 734 ALA A N 1
ATOM 5653 C CA . ALA A 1 734 ? 17.491 37.337 -13.356 1.00 72.06 734 ALA A CA 1
ATOM 5654 C C . ALA A 1 734 ? 16.822 36.384 -14.377 1.00 72.06 734 ALA A C 1
ATOM 5656 O O . ALA A 1 734 ? 15.634 36.097 -14.270 1.00 72.06 734 ALA A O 1
ATOM 5657 N N . GLY A 1 735 ? 17.563 35.895 -15.380 1.00 73.38 735 GLY A N 1
ATOM 5658 C CA . GLY A 1 735 ? 17.060 34.967 -16.396 1.00 73.38 735 GLY A CA 1
ATOM 5659 C C . GLY A 1 735 ? 16.265 35.613 -17.536 1.00 73.38 735 GLY A C 1
ATOM 5660 O O . GLY A 1 735 ? 15.658 34.895 -18.325 1.00 73.38 735 GLY A O 1
ATOM 5661 N N . GLU A 1 736 ? 16.271 36.942 -17.660 1.00 80.88 736 GLU A N 1
ATOM 5662 C CA . GLU A 1 736 ? 15.555 37.647 -18.730 1.00 80.88 736 GLU A CA 1
ATOM 5663 C C . GLU A 1 736 ? 16.398 37.739 -20.011 1.00 80.88 736 GLU A C 1
ATOM 5665 O O . GLU A 1 736 ? 17.584 38.067 -19.962 1.00 80.88 736 GLU A O 1
ATOM 5670 N N . ASN A 1 737 ? 15.795 37.479 -21.174 1.00 86.06 737 ASN A N 1
ATOM 5671 C CA . ASN A 1 737 ? 16.509 37.451 -22.457 1.00 86.06 737 ASN A CA 1
ATOM 5672 C C . ASN A 1 737 ? 17.001 38.845 -22.890 1.00 86.06 737 ASN A C 1
ATOM 5674 O O . ASN A 1 737 ? 16.255 39.828 -22.844 1.00 86.06 737 ASN A O 1
ATOM 5678 N N . ILE A 1 738 ? 18.242 38.915 -23.380 1.00 87.00 738 ILE A N 1
ATOM 5679 C CA . ILE A 1 738 ? 18.855 40.144 -23.907 1.00 87.00 738 ILE A CA 1
ATOM 5680 C C . ILE A 1 738 ? 18.684 40.187 -25.432 1.00 87.00 738 ILE A C 1
ATOM 5682 O O . ILE A 1 738 ? 18.898 39.193 -26.124 1.00 87.00 738 ILE A O 1
ATOM 5686 N N . CYS A 1 739 ? 18.313 41.345 -25.982 1.00 88.44 739 CYS A N 1
ATOM 5687 C CA . CYS A 1 739 ? 18.137 41.509 -27.422 1.00 88.44 739 CYS A CA 1
ATOM 5688 C C . CYS A 1 739 ? 19.497 41.561 -28.145 1.00 88.44 739 CYS A C 1
ATOM 5690 O O . CYS A 1 739 ? 20.160 42.600 -28.183 1.00 88.44 739 CYS A O 1
ATOM 5692 N N . PHE A 1 740 ? 19.896 40.464 -28.798 1.00 86.94 740 PHE A N 1
ATOM 5693 C CA . PHE A 1 740 ? 21.126 40.425 -29.607 1.00 86.94 740 PHE A CA 1
ATOM 5694 C C . PHE A 1 740 ? 21.139 41.459 -30.743 1.00 86.94 740 PHE A C 1
ATOM 5696 O O . PHE A 1 740 ? 22.192 42.006 -31.060 1.00 86.94 740 PHE A O 1
ATOM 5703 N N . GLY A 1 741 ? 19.972 41.779 -31.317 1.00 83.62 741 GLY A N 1
ATOM 5704 C CA . GLY A 1 741 ? 19.846 42.833 -32.328 1.00 83.62 741 GLY A CA 1
ATOM 5705 C C . GLY A 1 741 ? 20.205 44.217 -31.781 1.00 83.62 741 GLY A C 1
ATOM 5706 O O . GLY A 1 741 ? 20.816 45.011 -32.486 1.00 83.62 741 GLY A O 1
ATOM 5707 N N . TYR A 1 742 ? 19.896 44.508 -30.513 1.00 85.94 742 TYR A N 1
ATOM 5708 C CA . TYR A 1 742 ? 20.345 45.742 -29.865 1.00 85.94 742 TYR A CA 1
ATOM 5709 C C . TYR A 1 742 ? 21.858 45.709 -29.621 1.00 85.94 742 TYR A C 1
ATOM 5711 O O . TYR A 1 742 ? 22.556 46.667 -29.941 1.00 85.94 742 TYR A O 1
ATOM 5719 N N . GLY A 1 743 ? 22.382 44.563 -29.168 1.00 84.25 743 GLY A N 1
ATOM 5720 C CA . GLY A 1 743 ? 23.823 44.341 -29.019 1.00 84.25 743 GLY A CA 1
ATOM 5721 C C . GLY A 1 743 ? 24.631 44.568 -30.306 1.00 84.25 743 GLY A C 1
ATOM 5722 O O . GLY A 1 743 ? 25.772 45.016 -30.225 1.00 84.25 743 GLY A O 1
ATOM 5723 N N . LEU A 1 744 ? 24.018 44.310 -31.468 1.00 84.25 744 LEU A N 1
ATOM 5724 C CA . LEU A 1 744 ? 24.587 44.459 -32.813 1.00 84.25 744 LEU A CA 1
ATOM 5725 C C . LEU A 1 744 ? 24.150 45.734 -33.565 1.00 84.25 744 LEU A C 1
ATOM 5727 O O . LEU A 1 744 ? 24.441 45.845 -34.751 1.00 84.25 744 LEU A O 1
ATOM 5731 N N . LYS A 1 745 ? 23.435 46.677 -32.930 1.00 83.50 745 LYS A N 1
ATOM 5732 C CA . LYS A 1 745 ? 22.849 47.880 -33.577 1.00 83.50 745 LYS A CA 1
ATOM 5733 C C . LYS A 1 745 ? 21.888 47.603 -34.755 1.00 83.50 745 LYS A C 1
ATOM 5735 O O . LYS A 1 745 ? 21.620 48.485 -35.563 1.00 83.50 745 LYS A O 1
ATOM 5740 N N . THR A 1 746 ? 21.334 46.396 -34.851 1.00 83.38 746 THR A N 1
ATOM 5741 C CA . THR A 1 746 ? 20.436 45.948 -35.936 1.00 83.38 746 THR A CA 1
ATOM 5742 C C . THR A 1 746 ? 18.967 45.806 -35.518 1.00 83.38 746 THR A C 1
ATOM 5744 O O . THR A 1 746 ? 18.128 45.425 -36.336 1.00 83.38 746 THR A O 1
ATOM 5747 N N . CYS A 1 747 ? 18.613 46.114 -34.265 1.00 83.06 747 CYS A N 1
ATOM 5748 C CA . CYS A 1 747 ? 17.219 46.091 -33.812 1.00 83.06 747 CYS A CA 1
ATOM 5749 C C . CYS A 1 747 ? 16.406 47.240 -34.434 1.00 83.06 747 CYS A C 1
ATOM 5751 O O . CYS A 1 747 ? 16.766 48.404 -34.276 1.00 83.06 747 CYS A O 1
ATOM 5753 N N . ARG A 1 748 ? 15.291 46.905 -35.095 1.00 81.19 748 ARG A N 1
ATOM 5754 C CA . ARG A 1 748 ? 14.313 47.855 -35.667 1.00 81.19 748 ARG A CA 1
ATOM 5755 C C . ARG A 1 748 ? 12.921 47.748 -35.020 1.00 81.19 748 ARG A C 1
ATOM 5757 O O . ARG A 1 748 ? 11.965 48.327 -35.518 1.00 81.19 748 ARG A O 1
ATOM 5764 N N . GLU A 1 749 ? 12.807 46.966 -33.949 1.00 83.88 749 GLU A N 1
ATOM 5765 C CA . GLU A 1 749 ? 11.548 46.717 -33.241 1.00 83.88 749 GLU A CA 1
ATOM 5766 C C . GLU A 1 749 ? 11.181 47.897 -32.333 1.00 83.88 749 GLU A C 1
ATOM 5768 O O . GLU A 1 749 ? 12.063 48.559 -31.780 1.00 83.88 749 GLU A O 1
ATOM 5773 N N . THR A 1 750 ? 9.885 48.121 -32.110 1.00 81.56 750 THR A N 1
ATOM 5774 C CA . THR A 1 750 ? 9.414 49.123 -31.146 1.00 81.56 750 THR A CA 1
ATOM 5775 C C . THR A 1 750 ? 9.838 48.754 -29.720 1.00 81.56 750 THR A C 1
ATOM 5777 O O . THR A 1 750 ? 9.773 47.595 -29.300 1.00 81.56 750 THR A O 1
ATOM 5780 N N . VAL A 1 751 ? 10.306 49.754 -28.965 1.00 82.56 751 VAL A N 1
ATOM 5781 C CA . VAL A 1 751 ? 10.859 49.570 -27.616 1.00 82.56 751 VAL A CA 1
ATOM 5782 C C . VAL A 1 751 ? 9.959 50.252 -26.596 1.00 82.56 751 VAL A C 1
ATOM 5784 O O . VAL A 1 751 ? 9.766 51.463 -26.637 1.00 82.56 751 VAL A O 1
ATOM 5787 N N . THR A 1 752 ? 9.466 49.487 -25.627 1.00 75.81 752 THR A N 1
ATOM 5788 C CA . THR A 1 752 ? 8.692 50.000 -24.490 1.00 75.81 752 THR A CA 1
ATOM 5789 C C . THR A 1 752 ? 9.411 49.642 -23.196 1.00 75.81 752 THR A C 1
ATOM 5791 O O . THR A 1 752 ? 9.725 48.474 -22.975 1.00 75.81 752 THR A O 1
ATOM 5794 N N . ARG A 1 753 ? 9.695 50.636 -22.340 1.00 78.19 753 ARG A N 1
ATOM 5795 C CA . ARG A 1 753 ? 10.424 50.457 -21.062 1.00 78.19 753 ARG A CA 1
ATOM 5796 C C . ARG A 1 753 ? 11.743 49.667 -21.209 1.00 78.19 753 ARG A C 1
ATOM 5798 O O . ARG A 1 753 ? 12.026 48.762 -20.433 1.00 78.19 753 ARG A O 1
ATOM 5805 N N . GLY A 1 754 ? 12.533 49.971 -22.243 1.00 78.94 754 GLY A N 1
ATOM 5806 C CA . GLY A 1 754 ? 13.831 49.320 -22.489 1.00 78.94 754 GLY A CA 1
ATOM 5807 C C . GLY A 1 754 ? 13.760 47.859 -22.961 1.00 78.94 754 GLY A C 1
ATOM 5808 O O . GLY A 1 754 ? 14.785 47.179 -22.997 1.00 78.94 754 GLY A O 1
ATOM 5809 N N . ARG A 1 755 ? 12.578 47.357 -23.339 1.00 84.44 755 ARG A N 1
ATOM 5810 C CA . ARG A 1 755 ? 12.364 46.000 -23.865 1.00 84.44 755 ARG A CA 1
ATOM 5811 C C . ARG A 1 755 ? 11.695 46.058 -25.239 1.00 84.44 755 ARG A C 1
ATOM 5813 O O . ARG A 1 755 ? 10.762 46.831 -25.439 1.00 84.44 755 ARG A O 1
ATOM 5820 N N . CYS A 1 756 ? 12.155 45.218 -26.162 1.00 86.31 756 CYS A N 1
ATOM 5821 C CA . CYS A 1 756 ? 11.451 44.904 -27.407 1.00 86.31 756 CYS A CA 1
ATOM 5822 C C . CYS A 1 756 ? 10.961 43.446 -27.382 1.00 86.31 756 CYS A C 1
ATOM 5824 O O . CYS A 1 756 ? 11.307 42.678 -26.481 1.00 86.31 756 CYS A O 1
ATOM 5826 N N . VAL A 1 757 ? 10.224 43.027 -28.414 1.00 81.75 757 VAL A N 1
ATOM 5827 C CA . VAL A 1 757 ? 9.724 41.643 -28.565 1.00 81.75 757 VAL A CA 1
ATOM 5828 C C . VAL A 1 757 ? 10.822 40.565 -28.563 1.00 81.75 757 VAL A C 1
ATOM 5830 O O . VAL A 1 757 ? 10.534 39.404 -28.292 1.00 81.75 757 VAL A O 1
ATOM 5833 N N . ARG A 1 758 ? 12.085 40.935 -28.826 1.00 80.06 758 ARG A N 1
ATOM 5834 C CA . ARG A 1 758 ? 13.247 40.024 -28.848 1.00 80.06 758 ARG A CA 1
ATOM 5835 C C . ARG A 1 758 ? 14.055 40.009 -27.540 1.00 80.06 758 ARG A C 1
ATOM 5837 O O . ARG A 1 758 ? 14.976 39.207 -27.423 1.00 80.06 758 ARG A O 1
ATOM 5844 N N . GLY A 1 759 ? 13.750 40.885 -26.577 1.00 86.50 759 GLY A N 1
ATOM 5845 C CA . GLY A 1 759 ? 14.448 40.974 -25.287 1.00 86.50 759 GLY A CA 1
ATOM 5846 C C . GLY A 1 759 ? 14.791 42.400 -24.843 1.00 86.50 759 GLY A C 1
ATOM 5847 O O . GLY A 1 759 ? 14.379 43.393 -25.448 1.00 86.50 759 GLY A O 1
ATOM 5848 N N . LEU A 1 760 ? 15.563 42.503 -23.762 1.00 87.88 760 LEU A N 1
ATOM 5849 C CA . LEU A 1 760 ? 16.005 43.770 -23.167 1.00 87.88 760 LEU A CA 1
ATOM 5850 C C . LEU A 1 760 ? 17.097 44.462 -23.990 1.00 87.88 760 LEU A C 1
ATOM 5852 O O . LEU A 1 760 ? 18.006 43.816 -24.512 1.00 87.88 760 LEU A O 1
ATOM 5856 N N . HIS A 1 761 ? 17.023 45.790 -24.068 1.00 89.75 761 HIS A N 1
ATOM 5857 C CA . HIS A 1 761 ? 18.001 46.656 -24.725 1.00 89.75 761 HIS A CA 1
ATOM 5858 C C . HIS A 1 761 ? 19.087 47.086 -23.729 1.00 89.75 761 HIS A C 1
ATOM 5860 O O . HIS A 1 761 ? 19.126 48.220 -23.257 1.00 89.75 761 HIS A O 1
ATOM 5866 N N . ILE A 1 762 ? 19.959 46.135 -23.389 1.00 87.88 762 ILE A N 1
ATOM 5867 C CA . ILE A 1 762 ? 21.091 46.313 -22.472 1.00 87.88 762 ILE A CA 1
ATOM 5868 C C . ILE A 1 762 ? 22.352 45.648 -23.032 1.00 87.88 762 ILE A C 1
ATOM 5870 O O . ILE A 1 762 ? 22.283 44.773 -23.899 1.00 87.88 762 ILE A O 1
ATOM 5874 N N . CYS A 1 763 ? 23.512 46.044 -22.517 1.00 86.38 763 CYS A N 1
ATOM 5875 C CA . CYS A 1 763 ? 24.799 45.510 -22.933 1.00 86.38 763 CYS A CA 1
ATOM 5876 C C . CYS A 1 763 ? 24.964 44.039 -22.517 1.00 86.38 763 CYS A C 1
ATOM 5878 O O . CYS A 1 763 ? 25.012 43.707 -21.329 1.00 86.38 763 CYS A O 1
ATOM 5880 N N . ALA A 1 764 ? 25.107 43.166 -23.515 1.00 83.81 764 ALA A N 1
ATOM 5881 C CA . ALA A 1 764 ? 25.292 41.726 -23.348 1.00 83.81 764 ALA A CA 1
ATOM 5882 C C . ALA A 1 764 ? 26.698 41.321 -22.847 1.00 83.81 764 ALA A C 1
ATOM 5884 O O . ALA A 1 764 ? 26.916 40.153 -22.517 1.00 83.81 764 ALA A O 1
ATOM 5885 N N . TRP A 1 765 ? 27.658 42.253 -22.775 1.00 84.31 765 TRP A N 1
ATOM 5886 C CA . TRP A 1 765 ? 29.023 41.951 -22.333 1.00 84.31 765 TRP A CA 1
ATOM 5887 C C . TRP A 1 765 ? 29.051 41.457 -20.868 1.00 84.31 765 TRP A C 1
ATOM 5889 O O . TRP A 1 765 ? 28.264 41.933 -20.027 1.00 84.31 765 TRP A O 1
ATOM 5899 N N . PRO A 1 766 ? 29.927 40.496 -20.512 1.00 79.06 766 PRO A N 1
ATOM 5900 C CA . PRO A 1 766 ? 30.117 40.085 -19.125 1.00 79.06 766 PRO A CA 1
ATOM 5901 C C . PRO A 1 766 ? 30.392 41.287 -18.209 1.00 79.06 766 PRO A C 1
ATOM 5903 O O . PRO A 1 766 ? 31.107 42.216 -18.569 1.00 79.06 766 PRO A O 1
ATOM 5906 N N . LYS A 1 767 ? 29.774 41.284 -17.023 1.00 75.62 767 LYS A N 1
ATOM 5907 C CA . LYS A 1 767 ? 29.880 42.329 -15.982 1.00 75.62 767 LYS A CA 1
ATOM 5908 C C . LYS A 1 767 ? 29.452 43.768 -16.364 1.00 75.62 767 LYS A C 1
ATOM 5910 O O . LYS A 1 767 ? 29.444 44.607 -15.474 1.00 75.62 767 LYS A O 1
ATOM 5915 N N . CYS A 1 768 ? 29.019 44.063 -17.599 1.00 81.06 768 CYS A N 1
ATOM 5916 C CA . CYS A 1 768 ? 28.594 45.423 -17.979 1.00 81.06 768 CYS A CA 1
ATOM 5917 C C . CYS A 1 768 ? 27.132 45.763 -17.618 1.00 81.06 768 CYS A C 1
ATOM 5919 O O . CYS A 1 768 ? 26.891 46.550 -16.709 1.00 81.06 768 CYS A O 1
ATOM 5921 N N . GLY A 1 769 ? 26.145 45.219 -18.346 1.00 74.44 769 GLY A N 1
ATOM 5922 C CA . GLY A 1 769 ? 24.709 45.426 -18.079 1.00 74.44 769 GLY A CA 1
ATOM 5923 C C . GLY A 1 769 ? 24.143 46.842 -18.304 1.00 74.44 769 GLY A C 1
ATOM 5924 O O . GLY A 1 769 ? 22.951 47.041 -18.091 1.00 74.44 769 GLY A O 1
ATOM 5925 N N . LYS A 1 770 ? 24.952 47.818 -18.740 1.00 82.19 770 LYS A N 1
ATOM 5926 C CA . LYS A 1 770 ? 24.528 49.213 -18.985 1.00 82.19 770 LYS A CA 1
ATOM 5927 C C . LYS A 1 770 ? 23.698 49.360 -20.274 1.00 82.19 770 LYS A C 1
ATOM 5929 O O . LYS A 1 770 ? 23.716 48.486 -21.138 1.00 82.19 770 LYS A O 1
ATOM 5934 N N . SER A 1 771 ? 22.991 50.480 -20.427 1.00 80.38 771 SER A N 1
ATOM 5935 C CA . SER A 1 771 ? 22.106 50.792 -21.565 1.00 80.38 771 SER A CA 1
ATOM 5936 C C . SER A 1 771 ? 22.855 51.262 -22.827 1.00 80.38 771 SER A C 1
ATOM 5938 O O . SER A 1 771 ? 22.620 52.363 -23.321 1.00 80.38 771 SER A O 1
ATOM 5940 N N . HIS A 1 772 ? 23.778 50.441 -23.337 1.00 83.62 772 HIS A N 1
ATOM 5941 C CA . HIS A 1 772 ? 24.452 50.653 -24.625 1.00 83.62 772 HIS A CA 1
ATOM 5942 C C . HIS A 1 772 ? 24.575 49.340 -25.427 1.00 83.62 772 HIS A C 1
ATOM 5944 O O . HIS A 1 772 ? 24.533 48.257 -24.831 1.00 83.62 772 HIS A O 1
ATOM 5950 N N . PRO A 1 773 ? 24.744 49.396 -26.764 1.00 85.38 773 PRO A N 1
ATOM 5951 C CA . PRO A 1 773 ? 25.035 48.223 -27.588 1.00 85.38 773 PRO A CA 1
ATOM 5952 C C . PRO A 1 773 ? 26.318 47.505 -27.149 1.00 85.38 773 PRO A C 1
ATOM 5954 O O . PRO A 1 773 ? 27.319 48.134 -26.826 1.00 85.38 773 PRO A O 1
ATOM 5957 N N . ALA A 1 774 ? 26.330 46.173 -27.204 1.00 82.44 774 ALA A N 1
ATOM 5958 C CA . ALA A 1 774 ? 27.481 45.354 -26.807 1.00 82.44 774 ALA A CA 1
ATOM 5959 C C . ALA A 1 774 ? 28.692 45.451 -27.761 1.00 82.44 774 ALA A C 1
ATOM 5961 O O . ALA A 1 774 ? 29.751 44.899 -27.461 1.00 82.44 774 ALA A O 1
ATOM 5962 N N . LEU A 1 775 ? 28.550 46.120 -28.909 1.00 80.38 775 LEU A N 1
ATOM 5963 C CA . LEU A 1 775 ? 29.671 46.547 -29.754 1.00 80.38 775 LEU A CA 1
ATOM 5964 C C . LEU A 1 775 ? 30.404 47.770 -29.176 1.00 80.38 775 LEU A C 1
ATOM 5966 O O . LEU A 1 775 ? 31.622 47.820 -29.269 1.00 80.38 775 LEU A O 1
ATOM 5970 N N . ASP A 1 776 ? 29.691 48.689 -28.517 1.00 81.81 776 ASP A N 1
ATOM 5971 C CA . ASP A 1 776 ? 30.233 49.955 -27.988 1.00 81.81 776 ASP A CA 1
ATOM 5972 C C . ASP A 1 776 ? 30.673 49.842 -26.519 1.00 81.81 776 ASP A C 1
ATOM 5974 O O . ASP A 1 776 ? 30.791 50.838 -25.805 1.00 81.81 776 ASP A O 1
ATOM 5978 N N . CYS A 1 777 ? 30.839 48.620 -26.009 1.00 81.31 777 CYS A N 1
ATOM 5979 C CA . CYS A 1 777 ? 31.172 48.423 -24.608 1.00 81.31 777 CYS A CA 1
ATOM 5980 C C . CYS A 1 777 ? 32.661 48.738 -24.369 1.00 81.31 777 CYS A C 1
ATOM 5982 O O . CYS A 1 777 ? 33.503 48.059 -24.959 1.00 81.31 777 CYS A O 1
ATOM 5984 N N . PRO A 1 778 ? 33.029 49.673 -23.470 1.00 77.44 778 PRO A N 1
ATOM 5985 C CA . PRO A 1 778 ? 34.439 49.973 -23.196 1.00 77.44 778 PRO A CA 1
ATOM 5986 C C . PRO A 1 778 ? 35.192 48.738 -22.676 1.00 77.44 778 PRO A C 1
ATOM 5988 O O . PRO A 1 778 ? 36.274 48.423 -23.157 1.00 77.44 778 PRO A O 1
ATOM 5991 N N . LEU A 1 779 ? 34.537 47.928 -21.835 1.00 77.69 779 LEU A N 1
ATOM 5992 C CA . LEU A 1 779 ? 35.061 46.649 -21.332 1.00 77.69 779 LEU A CA 1
ATOM 5993 C C . LEU A 1 779 ? 35.292 45.592 -22.433 1.00 77.69 779 LEU A C 1
ATOM 5995 O O . LEU A 1 779 ? 35.926 44.569 -22.176 1.00 77.69 779 LEU A O 1
ATOM 5999 N N . ARG A 1 780 ? 34.742 45.790 -23.641 1.00 75.06 780 ARG A N 1
ATOM 6000 C CA . ARG A 1 780 ? 35.013 44.960 -24.824 1.00 75.06 780 ARG A CA 1
ATOM 6001 C C . ARG A 1 780 ? 36.213 45.483 -25.608 1.00 75.06 780 ARG A C 1
ATOM 6003 O O . ARG A 1 780 ? 37.005 44.668 -26.065 1.00 75.06 780 ARG A O 1
ATOM 6010 N N . ALA A 1 781 ? 36.352 46.801 -25.751 1.00 68.62 781 ALA A N 1
ATOM 6011 C CA . ALA A 1 781 ? 37.522 47.417 -26.381 1.00 68.62 781 ALA A CA 1
ATOM 6012 C C . ALA A 1 781 ? 38.804 47.116 -25.582 1.00 68.62 781 ALA A C 1
ATOM 6014 O O . ALA A 1 781 ? 39.787 46.642 -26.152 1.00 68.62 781 ALA A O 1
ATOM 6015 N N . GLU A 1 782 ? 38.741 47.256 -24.252 1.00 71.31 782 GLU A N 1
ATOM 6016 C CA . GLU A 1 782 ? 39.805 46.868 -23.314 1.00 71.31 782 GLU A CA 1
ATOM 6017 C C . GLU A 1 782 ? 40.193 45.386 -23.463 1.00 71.31 782 GLU A C 1
ATOM 6019 O O . GLU A 1 782 ? 41.369 45.058 -23.609 1.00 71.31 782 GLU A O 1
ATOM 6024 N N . ALA A 1 783 ? 39.206 44.482 -23.493 1.00 67.06 783 ALA A N 1
ATOM 6025 C CA . ALA A 1 783 ? 39.435 43.039 -23.616 1.00 67.06 783 ALA A CA 1
ATOM 6026 C C . ALA A 1 783 ? 39.950 42.592 -24.999 1.00 67.06 783 ALA A C 1
ATOM 6028 O O . ALA A 1 783 ? 40.482 41.490 -25.120 1.00 67.06 783 ALA A O 1
ATOM 6029 N N . LEU A 1 784 ? 39.789 43.423 -26.034 1.00 66.62 784 LEU A N 1
ATOM 6030 C CA . LEU A 1 784 ? 40.304 43.192 -27.389 1.00 66.62 784 LEU A CA 1
ATOM 6031 C C . LEU A 1 784 ? 41.603 43.971 -27.673 1.00 66.62 784 LEU A C 1
ATOM 6033 O O . LEU A 1 784 ? 42.068 43.982 -28.810 1.00 66.62 784 LEU A O 1
ATOM 6037 N N . GLY A 1 785 ? 42.198 44.609 -26.658 1.00 56.97 785 GLY A N 1
ATOM 6038 C CA . GLY A 1 785 ? 43.500 45.276 -26.757 1.00 56.97 785 GLY A CA 1
ATOM 6039 C C . GLY A 1 785 ? 43.506 46.591 -27.544 1.00 56.97 785 GLY A C 1
ATOM 6040 O O . GLY A 1 785 ? 44.577 47.127 -27.817 1.00 56.97 785 GLY A O 1
ATOM 6041 N N . GLN A 1 786 ? 42.338 47.133 -27.898 1.00 54.28 786 GLN A N 1
ATOM 6042 C CA . GLN A 1 786 ? 42.229 48.397 -28.627 1.00 54.28 786 GLN A CA 1
ATOM 6043 C C . GLN A 1 786 ? 42.258 49.575 -27.648 1.00 54.28 786 GLN A C 1
ATOM 6045 O O . GLN A 1 786 ? 41.216 50.062 -27.208 1.00 54.28 786 GLN A O 1
ATOM 6050 N N . LYS A 1 787 ? 43.467 50.046 -27.312 1.00 38.41 787 LYS A N 1
ATOM 6051 C CA . LYS A 1 787 ? 43.635 51.400 -26.769 1.00 38.41 787 LYS A CA 1
ATOM 6052 C C . LYS A 1 787 ? 43.241 52.414 -27.844 1.00 38.41 787 LYS A C 1
ATOM 6054 O O . LYS A 1 787 ? 43.682 52.293 -28.983 1.00 38.41 787 LYS A O 1
ATOM 6059 N N . GLN A 1 788 ? 42.430 53.394 -27.463 1.00 40.44 788 GLN A N 1
ATOM 6060 C CA . GLN A 1 788 ? 42.242 54.611 -28.247 1.00 40.44 788 GLN A CA 1
ATOM 6061 C C . GLN A 1 788 ? 43.448 55.531 -28.018 1.00 40.44 788 GLN A C 1
ATOM 6063 O O . GLN A 1 788 ? 43.863 55.709 -26.869 1.00 40.44 788 GLN A O 1
ATOM 6068 N N . GLU A 1 789 ? 43.984 56.079 -29.108 1.00 35.22 789 GLU A N 1
ATOM 6069 C CA . GLU A 1 789 ? 44.586 57.421 -29.121 1.00 35.22 789 GLU A CA 1
ATOM 6070 C C . GLU A 1 789 ? 43.468 58.459 -29.314 1.00 35.22 789 GLU A C 1
ATOM 6072 O O . GLU A 1 789 ? 42.480 58.121 -30.014 1.00 35.22 789 GLU A O 1
#

Sequence (789 aa):
MPFVFPLTEHAVYAYFEEKKATAAATSFRSLLSSVAFAQHVVGLEGCDKVYASGRIRGLASKLYMQKRKLKQRNPLRVSDVILLERICCKLEDRSLQDRVASGFFLFLIYARARYSDGQNVASLTDSPLYLECSVGRSKTSFTLERKTRYLPMAARKVGIKCAWADAWLEALAEAGLAIKPNDPLLPCPSSNGSWKMIPLPCDQACSWLRSLLGNAQSDPYLANVGTHSLKRTLLSWASKRGLPREQRALLGYHTSRASGAGSELIYESDAQSAPLRALSSMIDEVSSGAFKPDKPRGQQLASELSAHADPPGDEIESSDSEGSEDEEEIDHSGDEACVAEALDWHGKVDLDKIDPSCVFFRHRQSRVVHITADEAGANLGCGRTISGQYRKLEVGLASADVEKLEKVGVDSLAKGAFMTSYTPGSGDDKDLIAAFESALGTPPSVGQKSAFRRLFHEAYAVTTSEMKMLVERTDESIPRKLSVPERSERFEVVSKRLVGLSIKNRLEPADSLVDSFVSQYEQDKLQFVPWEKLVSKEQEASTGAKREPFFSLDSTGKLRSETKVEVRADTSTELLLQLALQRRGIAMEMANILDYHRHHMWVERLLAARLDAPPSTHMQPTLDQCQQADRKLWQLLGEATRSGIQLKAGGRPLDTIFEDTWQSPEVLHLLQPMPRAAGASVTQQVAPPPRPHGPGPYDRPGKGRKGTGKGAKGTKGSGKVPAALAGCRSCTNAGENICFGYGLKTCRETVTRGRCVRGLHICAWPKCGKSHPALDCPLRAEALGQKQE

Radius of gyration: 38.11 Å; chains: 1; bounding box: 82×107×95 Å

Foldseek 3Di:
DDDPPPPALVVLVVVLVVCLVPDALCVLVVVLVVLVCCCPQVVTHNSVVNNPDPVSVVSSVVSNVVHDDDDAFAADFPLLLVLLLCLLQVVDDDDLLSNLLSLLLLCCQQQLNALVQLQQFADWDDDPFKTKTWGQDDPPPPDPVNNVGTDITIGTQQFLDHSNNVSNVVSCVVLVHDRHGPFTSRFDADPVRHGDRDHDDQVNSLVSSLVSSPDCVVDVNSVSHGRNSSSVHLLLLCVLVPPDPVLSCVSNVNDDPPPPCPPCVVPVVCVNVVSSVVSVVSSNCVSVVVRRSPDDSVVRVVVVVVPDDDDDDDDDDDDDDDDDPDPDPDPCPPVVVQPPADDDDDAFFADPVADPQKWWKAQQPVRDIFICCDPVPQDTVVGHGDDPRIGTDHGFHDPLLVVLCVVVPVPALQCLLVLFPDDRRDPDCVRQQVSSCVSRVHRDDPRNVRHSVVSNVVSNVVVVVVSVVVVPDDPPDQQDQDDPVLLVVLLVVLVVVPPPDDCDDLLAFASSLLSVLLSCQVVLAFDDDALQQLGHNNLVVVVPPDWDWDWDADPVRDIDRDRDPSSTQDPVDLVSSLSSQSSNLSSNSSSQQEHSVLSNVLSVVLSCQQPDDDPPQFARQDVVLSSVLVVQLSVVLRVQSVVGQHADPVGGPCHVVNVVSSPDPSSVVSSDTGGDDPDPDDDDDDDDDDDDDDDDDDDDDDDDDDDDDDDDDDDPDQDPQPPVQPQFGQADPVRWGEQSCLLVVNDPADDDPQAGPRTGQFARHPPGRHNHHVVPDVVVCVVVVNDDD